Protein 8BBP (pdb70)

Sequence (690 aa):
RIISPEIMPDNKVTFRVYSKDDASSKVTITGEWQTGPPGGVEELVKKKNNDDTGMFSSSITVGPLKPELYAYNFTVDGVKALDANNVQVRRDGTNNYQNFFIIPPGPESDLYFHKKNNVPHGTVTKVWYKSSVIGFDDRRMYVYTPAGYEGDDTQRYPVFYLLHGAGGDEDAWTTNMGRTAQIMDNLIAQGKAKPPMIVVMTNGNANQAGAQNEEVPPVPVMTGKFEEHLLVVKDVVPFIEKKNFRALTGKDNRRAIAGLSMGGGHTQTITNDNPGMMFSYIGVFSMGIMEKERDAKIEALKKSGYKLYWIACGKKDDFVYQSALTLRNTLDKHNFKYVYRESTGGHTWANWRIYLSSEFAPMLFKLLARIISPEEIMMPDNKVTFRVYSKDASKVTITGEWQTGGVEELVKNDDTGMFSITVGPLKPELYAYNFTVVDGVKALDANNVQQVRRDGTNNYQQNFFIIPPGPESDLYFHKNNVPHGTVTKVWYKSSVIGFDRRMYVYTPAGYEGDTQRYYPVFYLLLHGAGGDEDAWTTNMGRTAQIMDNLIAQGKAKPPMIVVMTNGNANQAGAQNEVPPPVPTGKFEEHLVVKDVVPFIEKNFRALTGKDNRAIAGLSMGGGHTQTITNDNPGMFSYIGVFSMGIMMAGDAEKIEEKERDAKIEALKKSGYKLYWIACGKDDFFVYYQSALTLRNTTLDKHNNFKYVYRESTGGHTWANWRIYLSSEFAPMLFK

B-factor: mean 18.76, std 9.82, range [8.18, 65.02]

Structure (mmCIF, N/CA/C/O backbone):
data_8BBP
#
_entry.id   8BBP
#
_cell.length_a   65.320
_cell.length_b   132.510
_cell.length_c   98.830
_cell.angle_alpha   90.000
_cell.angle_beta   90.000
_cell.angle_gamma   90.000
#
_symmetry.space_group_name_H-M   'P 21 21 21'
#
loop_
_entity.id
_entity.type
_entity.pdbx_description
1 polymer 'Ferulic acid esterase'
2 polymer 'Ferulic acid esterase'
3 non-polymer 1,2-ETHANEDIOL
4 water water
#
loop_
_atom_site.group_PDB
_atom_site.id
_atom_site.type_symbol
_atom_site.label_atom_id
_atom_site.label_alt_id
_atom_site.label_comp_id
_atom_site.label_asym_id
_atom_site.label_entity_id
_atom_site.label_seq_id
_atom_site.pdbx_PDB_ins_code
_atom_site.Cartn_x
_atom_site.Cartn_y
_atom_site.Cartn_z
_atom_site.occupancy
_atom_site.B_iso_or_equiv
_atom_site.auth_seq_id
_atom_site.auth_comp_id
_atom_site.auth_asym_id
_atom_site.auth_atom_id
_atom_site.pdbx_PDB_model_num
ATOM 1 N N . ARG A 1 21 ? 35.35270 -3.10201 11.80145 1.000 39.50974 21 ARG A N 1
ATOM 2 C CA . ARG A 1 21 ? 36.64354 -2.52998 12.17002 1.000 38.96543 21 ARG A CA 1
ATOM 3 C C . ARG A 1 21 ? 36.60751 -1.00266 12.17015 1.000 34.48326 21 ARG A C 1
ATOM 4 O O . ARG A 1 21 ? 37.14762 -0.36738 13.07532 1.000 35.64140 21 ARG A O 1
ATOM 12 N N . ILE A 1 22 ? 35.97799 -0.40908 11.15771 1.000 28.78820 22 ILE A N 1
ATOM 13 C CA . ILE A 1 22 ? 35.84398 1.03970 11.05871 1.000 24.07845 22 ILE A CA 1
ATOM 14 C C . ILE A 1 22 ? 34.36986 1.38293 11.19606 1.000 20.92499 22 ILE A C 1
ATOM 15 O O . ILE A 1 22 ? 33.54522 0.92427 10.39540 1.000 21.57300 22 ILE A O 1
ATOM 30 N N . ILE A 1 23 ? 34.04032 2.20631 12.19110 1.000 18.13708 23 ILE A N 1
ATOM 31 C CA . ILE A 1 23 ? 32.68081 2.70737 12.37281 1.000 16.83976 23 ILE A CA 1
ATOM 32 C C . ILE A 1 23 ? 32.57736 4.06023 11.68729 1.000 14.82661 23 ILE A C 1
ATOM 33 O O . ILE A 1 23 ? 33.30060 5.00335 12.03167 1.000 15.40434 23 ILE A O 1
ATOM 49 N N . SER A 1 24 ? 31.67368 4.16271 10.73415 1.000 12.87969 24 SER A N 1
ATOM 50 C CA . SER A 1 24 ? 31.42427 5.43105 10.07384 1.000 11.48677 24 SER A CA 1
ATOM 51 C C . SER A 1 24 ? 30.03092 5.37268 9.47382 1.000 11.38369 24 SER A C 1
ATOM 52 O O . SER A 1 24 ? 29.72905 4.43840 8.72820 1.000 11.61099 24 SER A O 1
ATOM 60 N N . PRO A 1 25 ? 29.15121 6.32265 9.78831 1.000 10.85343 25 PRO A N 1
ATOM 61 C CA . PRO A 1 25 ? 29.30247 7.39476 10.76920 1.000 10.95637 25 PRO A CA 1
ATOM 62 C C . PRO A 1 25 ? 29.14279 6.85481 12.16824 1.000 11.43276 25 PRO A C 1
ATOM 63 O O . PRO A 1 25 ? 28.44284 5.85890 12.37426 1.000 14.02629 25 PRO A O 1
ATOM 74 N N . GLU A 1 26 ? 29.74914 7.52180 13.12926 1.000 11.09954 26 GLU A N 1
ATOM 75 C CA . GLU A 1 26 ? 29.57041 7.21076 14.53720 1.000 11.94407 26 GLU A CA 1
ATOM 76 C C . GLU A 1 26 ? 28.86679 8.39841 15.17456 1.000 12.18405 26 GLU A C 1
ATOM 77 O O . GLU A 1 26 ? 29.44724 9.48451 15.28618 1.000 12.15199 26 GLU A O 1
ATOM 89 N N . ILE A 1 27 ? 27.61542 8.19929 15.55887 1.000 11.81451 27 ILE A N 1
ATOM 90 C CA . ILE A 1 27 ? 26.81262 9.25923 16.15228 1.000 12.03523 27 ILE A CA 1
ATOM 91 C C . ILE A 1 27 ? 27.02649 9.23033 17.65420 1.000 12.08555 27 ILE A C 1
ATOM 92 O O . ILE A 1 27 ? 26.83972 8.19437 18.29596 1.000 13.96960 27 ILE A O 1
ATOM 108 N N . MET A 1 28 ? 27.41864 10.35883 18.21095 1.000 12.19567 28 MET A N 1
ATOM 109 C CA . MET A 1 28 ? 27.80065 10.46427 19.60619 1.000 12.94385 28 MET A CA 1
ATOM 110 C C . MET A 1 28 ? 26.62890 10.93165 20.45474 1.000 13.74953 28 MET A C 1
ATOM 111 O O . MET A 1 28 ? 25.61217 11.40582 19.94087 1.000 13.45165 28 MET A O 1
ATOM 125 N N . PRO A 1 29 ? 26.74248 10.82388 21.78058 1.000 15.45418 29 PRO A N 1
ATOM 126 C CA . PRO A 1 29 ? 25.59945 11.15723 22.64490 1.000 16.19532 29 PRO A CA 1
ATOM 127 C C . PRO A 1 29 ? 25.18064 12.61619 22.60333 1.000 15.19085 29 PRO A C 1
ATOM 128 O O . PRO A 1 29 ? 24.05619 12.92566 23.01898 1.000 16.15581 29 PRO A O 1
ATOM 139 N N . ASP A 1 30 ? 26.04286 13.52379 22.15325 1.000 14.15551 30 ASP A N 1
ATOM 140 C CA . ASP A 1 30 ? 25.67518 14.92458 21.99083 1.000 13.34189 30 ASP A CA 1
ATOM 141 C C . ASP A 1 30 ? 25.29885 15.26894 20.55863 1.000 13.19859 30 ASP A C 1
ATOM 142 O O . ASP A 1 30 ? 25.19423 16.44652 20.21411 1.000 14.04255 30 ASP A O 1
ATOM 151 N N . ASN A 1 31 ? 25.10771 14.26910 19.71126 1.000 12.54932 31 ASN A N 1
ATOM 152 C CA . ASN A 1 31 ? 24.72757 14.44858 18.31731 1.000 13.02476 31 ASN A CA 1
ATOM 153 C C . ASN A 1 31 ? 25.84103 15.03791 17.47113 1.000 11.43963 31 ASN A C 1
ATOM 154 O O . ASN A 1 31 ? 25.59095 15.48728 16.35097 1.000 12.35494 31 ASN A O 1
ATOM 165 N N . LYS A 1 32 ? 27.07880 15.01064 17.96362 1.000 11.46965 32 LYS A N 1
ATOM 166 C CA . LYS A 1 32 ? 28.21009 15.07170 17.05734 1.000 11.28747 32 LYS A CA 1
ATOM 167 C C . LYS A 1 32 ? 28.29881 13.75819 16.29359 1.000 11.05413 32 LYS A C 1
ATOM 168 O O . LYS A 1 32 ? 27.76956 12.72833 16.72061 1.000 12.30680 32 LYS A O 1
ATOM 187 N N . VAL A 1 33 ? 28.94991 13.80694 15.14147 1.000 10.85431 33 VAL A N 1
ATOM 188 C CA . VAL A 1 33 ? 29.08265 12.64013 14.28040 1.000 10.46232 33 VAL A CA 1
ATOM 189 C C . VAL A 1 33 ? 30.50618 12.56456 13.77164 1.000 10.94691 33 VAL A C 1
ATOM 190 O O . VAL A 1 33 ? 31.04651 13.56331 13.29084 1.000 11.49209 33 VAL A O 1
ATOM 203 N N . THR A 1 34 ? 31.10974 11.38644 13.86339 1.000 11.07264 34 THR A N 1
ATOM 204 C CA . THR A 1 34 ? 32.45248 11.14460 13.36256 1.000 11.07759 34 THR A CA 1
ATOM 205 C C . THR A 1 34 ? 32.39660 10.27382 12.12109 1.000 10.76467 34 THR A C 1
ATOM 206 O O . THR A 1 34 ? 31.65979 9.28204 12.06914 1.000 11.50128 34 THR A O 1
ATOM 217 N N . PHE A 1 35 ? 33.16635 10.67266 11.11803 1.000 10.67741 35 PHE A N 1
ATOM 218 C CA . PHE A 1 35 ? 33.30921 9.94571 9.87510 1.000 10.67085 35 PHE A CA 1
ATOM 219 C C . PHE A 1 35 ? 34.76044 9.53794 9.72366 1.000 11.64416 35 PHE A C 1
ATOM 220 O O . PHE A 1 35 ? 35.65639 10.26467 10.14205 1.000 12.33887 35 PHE A O 1
ATOM 237 N N . ARG A 1 36 ? 34.98918 8.38631 9.09989 1.000 11.71272 36 ARG A N 1
ATOM 238 C CA . ARG A 1 36 ? 36.32823 7.82096 8.99344 1.000 12.63646 36 ARG A CA 1
ATOM 239 C C . ARG A 1 36 ? 36.50999 7.19213 7.62581 1.000 12.59433 36 ARG A C 1
ATOM 240 O O . ARG A 1 36 ? 35.59898 6.53477 7.12553 1.000 13.61738 36 ARG A O 1
ATOM 261 N N . VAL A 1 37 ? 37.69833 7.37960 7.04841 1.000 12.95739 37 VAL A N 1
ATOM 262 C CA . VAL A 1 37 ? 38.09301 6.79602 5.76821 1.000 13.23481 37 VAL A CA 1
ATOM 263 C C . VAL A 1 37 ? 39.53939 6.35787 5.91258 1.000 13.48038 37 VAL A C 1
ATOM 264 O O . VAL A 1 37 ? 40.38206 7.16627 6.30504 1.000 14.21662 37 VAL A O 1
ATOM 277 N N . TYR A 1 38 ? 39.84532 5.11324 5.55696 1.000 13.70134 38 TYR A N 1
ATOM 278 C CA . TYR A 1 38 ? 41.21576 4.61863 5.61793 1.000 14.82153 38 TYR A CA 1
ATOM 279 C C . TYR A 1 38 ? 41.88001 4.67093 4.24902 1.000 13.84274 38 TYR A C 1
ATOM 280 O O . TYR A 1 38 ? 41.35358 4.12908 3.27474 1.000 14.94624 38 TYR A O 1
ATOM 298 N N . SER A 1 39 ? 43.05787 5.29345 4.18849 1.000 13.62055 39 SER A N 1
ATOM 299 C CA . SER A 1 39 ? 43.93990 5.12893 3.04314 1.000 13.81853 39 SER A CA 1
ATOM 300 C C . SER A 1 39 ? 45.29058 5.76261 3.30925 1.000 15.02838 39 SER A C 1
ATOM 301 O O . SER A 1 39 ? 45.38467 6.97109 3.53711 1.000 17.10747 39 SER A O 1
ATOM 309 N N . LYS A 1 40 ? 46.34560 4.96578 3.23114 1.000 14.86985 40 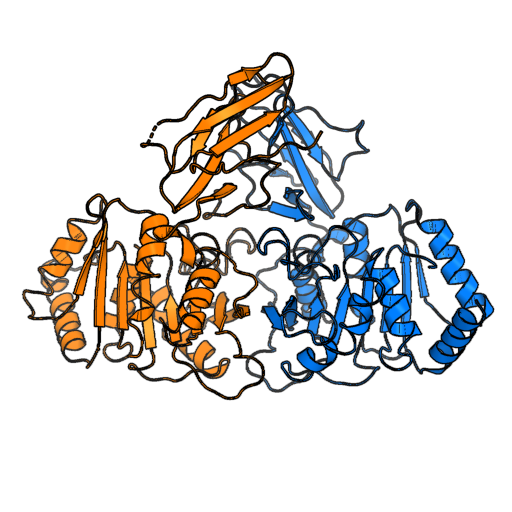LYS A N 1
ATOM 310 C CA . LYS A 1 40 ? 47.68315 5.52720 3.29644 1.000 15.67467 40 LYS A CA 1
ATOM 311 C C . LYS A 1 40 ? 48.09352 6.20729 2.00086 1.000 15.32075 40 LYS A C 1
ATOM 312 O O . LYS A 1 40 ? 49.04082 6.98947 2.01100 1.000 17.89214 40 LYS A O 1
ATOM 331 N N A ASP A 1 41 ? 47.37508 5.96004 0.90375 0.344 14.49812 41 ASP A N 1
ATOM 332 N N B ASP A 1 41 ? 47.41440 5.92241 0.89855 0.656 14.37664 41 ASP A N 1
ATOM 333 C CA A ASP A 1 41 ? 47.74080 6.42308 -0.43120 0.344 13.61800 41 ASP A CA 1
ATOM 334 C CA B ASP A 1 41 ? 47.79812 6.48539 -0.38854 0.656 13.85506 41 ASP A CA 1
ATOM 335 C C A ASP A 1 41 ? 46.97353 7.65440 -0.88809 0.344 13.49169 41 ASP A C 1
ATOM 336 C C B ASP A 1 41 ? 47.24571 7.88960 -0.58822 0.656 14.26983 41 ASP A C 1
ATOM 337 O O A ASP A 1 41 ? 47.18817 8.11919 -2.01449 0.344 13.24808 41 ASP A O 1
ATOM 338 O O B ASP A 1 41 ? 47.92995 8.75018 -1.15254 0.656 14.43692 41 ASP A O 1
ATOM 355 N N . ALA A 1 42 ? 46.03502 8.14781 -0.09991 1.000 12.79723 42 ALA A N 1
ATOM 356 C CA . ALA A 1 42 ? 45.31174 9.34812 -0.47319 1.000 12.96338 42 ALA A CA 1
ATOM 357 C C . ALA A 1 42 ? 45.92575 10.58839 0.15241 1.000 12.99804 42 ALA A C 1
ATOM 358 O O . ALA A 1 42 ? 46.45075 10.55316 1.26465 1.000 13.88972 42 ALA A O 1
ATOM 365 N N A SER A 1 43 ? 45.86884 11.69539 -0.59206 0.555 13.85666 43 SER A N 1
ATOM 366 N N B SER A 1 43 ? 45.79697 11.70444 -0.54542 0.445 13.83621 43 SER A N 1
ATOM 367 C CA A SER A 1 43 ? 46.34169 12.98903 -0.10514 0.555 14.34425 43 SER A CA 1
ATOM 368 C CA B SER A 1 43 ? 46.36271 12.94867 -0.05629 0.445 14.27142 43 SER A CA 1
ATOM 369 C C A SER A 1 43 ? 45.25856 13.75335 0.64010 0.555 14.22634 43 SER A C 1
ATOM 370 C C B SER A 1 43 ? 45.32581 13.91605 0.50179 0.445 13.97409 43 SER A C 1
ATOM 371 O O A SER A 1 43 ? 45.48986 14.25322 1.74503 0.555 15.46340 43 SER A O 1
ATOM 372 O O B SER A 1 43 ? 45.66980 14.73961 1.35372 0.445 14.17446 43 SER A O 1
ATOM 387 N N . LYS A 1 44 ? 44.07415 13.85074 0.05174 1.000 13.84128 44 LYS A N 1
ATOM 388 C CA . LYS A 1 44 ? 43.03797 14.72747 0.56531 1.000 14.19328 44 LYS A CA 1
ATOM 389 C C . LYS A 1 44 ? 41.71203 14.00628 0.48862 1.000 13.91495 44 LYS A C 1
ATOM 390 O O . LYS A 1 44 ? 41.31339 13.53802 -0.58026 1.000 15.21333 44 LYS A O 1
ATOM 409 N N . VAL A 1 45 ? 41.03469 13.93122 1.61943 1.000 12.06851 45 VAL A N 1
ATOM 410 C CA . VAL A 1 45 ? 39.69363 13.38402 1.68293 1.000 11.59195 45 VAL A CA 1
ATOM 411 C C . VAL A 1 45 ? 38.81436 14.45240 2.29839 1.000 11.06986 45 VAL A C 1
ATOM 412 O O . VAL A 1 45 ? 39.10258 14.94752 3.39592 1.000 12.06379 45 VAL A O 1
ATOM 425 N N . THR A 1 46 ? 37.76298 14.82391 1.58737 1.000 11.32830 46 THR A N 1
ATOM 426 C CA . THR A 1 46 ? 36.78082 15.75033 2.11526 1.000 11.07768 46 THR A CA 1
ATOM 427 C C . THR A 1 46 ? 35.44588 15.03926 2.24719 1.000 10.60044 46 THR A C 1
ATOM 428 O O . THR A 1 46 ? 35.25198 13.92604 1.75542 1.000 11.29398 46 THR A O 1
ATOM 439 N N . ILE A 1 47 ? 34.53170 15.71165 2.93126 1.000 10.79495 47 ILE A N 1
ATOM 440 C CA . ILE A 1 47 ? 33.15908 15.26165 3.07961 1.000 10.58083 47 ILE A CA 1
ATOM 441 C C . ILE A 1 47 ? 32.23200 16.39483 2.67410 1.000 10.49753 47 ILE A C 1
ATOM 442 O O . ILE A 1 47 ? 32.45383 17.56113 3.02863 1.000 11.09220 47 ILE A O 1
ATOM 458 N N . THR A 1 48 ? 31.19710 16.03792 1.91830 1.000 10.29100 48 THR A N 1
ATOM 459 C CA . THR A 1 48 ? 30.12325 16.93014 1.51017 1.000 10.51065 48 THR A CA 1
ATOM 460 C C . THR A 1 48 ? 28.85720 16.37505 2.12621 1.000 10.20285 48 THR A C 1
ATOM 461 O O . THR A 1 48 ? 28.54740 15.20268 1.92371 1.000 11.35369 48 THR A O 1
ATOM 472 N N . GLY A 1 49 ? 28.16538 17.18371 2.91507 1.000 10.48329 49 GLY A N 1
ATOM 473 C CA . GLY A 1 49 ? 27.00135 16.69375 3.61710 1.000 10.99966 49 GLY A CA 1
ATOM 474 C C . GLY A 1 49 ? 25.99250 17.78674 3.87386 1.000 10.48830 49 GLY A C 1
ATOM 475 O O . GLY A 1 49 ? 26.31181 18.97616 3.87142 1.000 11.26662 49 GLY A O 1
ATOM 479 N N . GLU A 1 50 ? 24.76962 17.35722 4.15169 1.000 10.32633 50 GLU A N 1
ATOM 480 C CA . GLU A 1 50 ? 23.64032 18.26926 4.18774 1.000 10.73405 50 GLU A CA 1
ATOM 481 C C . GLU A 1 50 ? 23.60374 19.15034 5.42531 1.000 11.58417 50 GLU A C 1
ATOM 482 O O . GLU A 1 50 ? 22.75782 20.03959 5.48729 1.000 13.58920 50 GLU A O 1
ATOM 494 N N . TRP A 1 51 ? 24.47483 18.93200 6.40424 1.000 10.71435 51 TRP A N 1
ATOM 495 C CA . TRP A 1 51 ? 24.59832 19.83270 7.54365 1.000 11.52860 51 TRP A CA 1
ATOM 496 C C . TRP A 1 51 ? 25.47897 21.03809 7.22967 1.000 11.91421 51 TRP A C 1
ATOM 497 O O . TRP A 1 51 ? 25.56205 21.95146 8.05264 1.000 13.16653 51 TRP A O 1
ATOM 518 N N . GLN A 1 52 ? 26.12869 21.05480 6.07363 1.000 11.62960 52 GLN A N 1
ATOM 519 C CA . GLN A 1 52 ? 27.12509 22.06271 5.77385 1.000 11.82662 52 GLN A CA 1
ATOM 520 C C . GLN A 1 52 ? 26.45906 23.34702 5.30687 1.000 12.79507 52 GLN A C 1
ATOM 521 O O . GLN A 1 52 ? 25.26839 23.39440 4.97939 1.000 13.64651 52 GLN A O 1
ATOM 535 N N . THR A 1 53 ? 27.25362 24.41029 5.28399 1.000 13.21011 53 THR A N 1
ATOM 536 C CA . THR A 1 53 ? 26.71275 25.73356 4.98991 1.000 14.36505 53 THR A CA 1
ATOM 537 C C . THR A 1 53 ? 26.38822 25.91667 3.51459 1.000 14.67489 53 THR A C 1
ATOM 538 O O . THR A 1 53 ? 25.57277 26.77745 3.17371 1.000 16.11859 53 THR A O 1
ATOM 549 N N . GLY A 1 54 ? 27.03298 25.15716 2.63758 1.000 14.52926 54 GLY A N 1
ATOM 550 C CA . GLY A 1 54 ? 27.00172 25.39584 1.21252 1.000 16.36680 54 GLY A CA 1
ATOM 551 C C . GLY A 1 54 ? 28.25094 24.79974 0.59731 1.000 18.18322 54 GLY A C 1
ATOM 552 O O . GLY A 1 54 ? 29.04653 24.16956 1.29116 1.000 16.51146 54 GLY A O 1
ATOM 556 N N A PRO A 1 55 ? 28.43126 24.94680 -0.71709 0.548 20.83501 55 PRO A N 1
ATOM 557 N N B PRO A 1 55 ? 28.46964 25.01275 -0.70394 0.452 20.61955 55 PRO A N 1
ATOM 558 C CA A PRO A 1 55 ? 29.65221 24.40966 -1.34655 0.548 21.57283 55 PRO A CA 1
ATOM 559 C CA B PRO A 1 55 ? 29.65313 24.40807 -1.34077 0.452 21.32364 55 PRO A CA 1
ATOM 560 C C A PRO A 1 55 ? 30.94807 24.87400 -0.69563 0.548 20.98211 55 PRO A C 1
ATOM 561 C C B PRO A 1 55 ? 30.97180 24.89532 -0.76315 0.452 20.85543 55 PRO A C 1
ATOM 562 O O A PRO A 1 55 ? 31.87009 24.06490 -0.51869 0.548 21.79820 55 PRO A O 1
ATOM 563 O O B PRO A 1 55 ? 31.94265 24.12707 -0.72349 0.452 21.70325 55 PRO A O 1
ATOM 584 N N . GLY A 1 56 ? 31.04235 26.14525 -0.30735 1.000 19.27642 56 GLY A N 1
ATOM 585 C CA . GLY A 1 56 ? 32.24388 26.60780 0.35915 1.000 17.36278 56 GLY A CA 1
ATOM 586 C C . GLY A 1 56 ? 32.48640 25.96860 1.70639 1.000 16.05526 56 GLY A C 1
ATOM 587 O O . GLY A 1 56 ? 33.59520 26.08467 2.24425 1.000 16.95850 56 GLY A O 1
ATOM 591 N N . GLY A 1 57 ? 31.47601 25.30886 2.26068 1.000 14.79516 57 GLY A N 1
ATOM 592 C CA . GLY A 1 57 ? 31.57192 24.69475 3.56592 1.000 14.41511 57 GLY A CA 1
ATOM 593 C C . GLY A 1 57 ? 31.85127 23.20854 3.53020 1.000 13.96609 57 GLY A C 1
ATOM 594 O O . GLY A 1 57 ? 31.61689 22.52195 4.52048 1.000 13.97649 57 GLY A O 1
ATOM 598 N N . VAL A 1 58 ? 32.34964 22.69851 2.39977 1.000 14.04757 58 VAL A N 1
ATOM 599 C CA . VAL A 1 58 ? 32.89613 21.34525 2.36518 1.000 13.50853 58 VAL A CA 1
ATOM 600 C C . VAL A 1 58 ? 33.99296 21.23879 3.41805 1.000 14.03191 58 VAL A C 1
ATOM 601 O O . VAL A 1 58 ? 34.71095 22.20322 3.69432 1.000 16.86694 58 VAL A O 1
ATOM 614 N N . GLU A 1 59 ? 34.10141 20.08302 4.05336 1.000 12.60467 59 GLU A N 1
ATOM 615 C CA . GLU A 1 59 ? 34.98506 19.90400 5.19546 1.000 12.71321 59 GLU A CA 1
ATOM 616 C C . GLU A 1 59 ? 36.04247 18.86291 4.89774 1.000 13.06005 59 GLU A C 1
ATOM 617 O O . GLU A 1 59 ? 35.77095 17.85587 4.25026 1.000 13.67685 59 GLU A O 1
ATOM 629 N N . GLU A 1 60 ? 37.25024 19.10704 5.36823 1.000 13.84727 60 GLU A N 1
ATOM 630 C CA . GLU A 1 60 ? 38.36448 18.22235 5.08910 1.000 13.85147 60 GLU A CA 1
ATOM 631 C C . GLU A 1 60 ? 38.62262 17.30724 6.27576 1.000 13.55113 60 GLU A C 1
ATOM 632 O O . GLU A 1 60 ? 38.71322 17.76490 7.41620 1.000 15.23087 60 GLU A O 1
ATOM 644 N N . LEU A 1 61 ? 38.74024 16.01367 6.00766 1.000 13.01002 61 LEU A N 1
ATOM 645 C CA . LEU A 1 61 ? 39.11617 15.08067 7.05275 1.000 12.80850 61 LEU A CA 1
ATOM 646 C C . LEU A 1 61 ? 40.60630 15.19548 7.33739 1.000 14.29897 61 LEU A C 1
ATOM 647 O O . LEU A 1 61 ? 41.40853 15.54938 6.46778 1.000 14.91982 61 LEU A O 1
ATOM 663 N N . VAL A 1 62 ? 40.96982 14.89751 8.57438 1.000 15.55830 62 VAL A N 1
ATOM 664 C CA . VAL A 1 62 ? 42.34035 15.01712 9.04024 1.000 18.18787 62 VAL A CA 1
ATOM 665 C C . VAL A 1 62 ? 42.96496 13.63615 9.00887 1.000 17.65163 62 VAL A C 1
ATOM 666 O O . VAL A 1 62 ? 42.41389 12.68159 9.56454 1.000 17.73310 62 VAL A O 1
ATOM 679 N N . LYS A 1 63 ? 44.12284 13.53482 8.37072 1.000 19.51278 63 LYS A N 1
ATOM 680 C CA A LYS A 1 63 ? 44.83567 12.27405 8.24474 0.503 20.21692 63 LYS A CA 1
ATOM 681 C CA B LYS A 1 63 ? 44.83332 12.27490 8.24506 0.032 20.78315 63 LYS A CA 1
ATOM 682 C CA C LYS A 1 63 ? 44.83740 12.26693 8.24621 0.465 20.41596 63 LYS A CA 1
ATOM 683 C C . LYS A 1 63 ? 45.77062 12.10895 9.43257 1.000 21.57244 63 LYS A C 1
ATOM 684 O O . LYS A 1 63 ? 46.51218 13.03442 9.77129 1.000 23.97566 63 LYS A O 1
ATOM 735 N N A ASN A 1 64 ? 45.72094 10.95221 10.08238 0.458 22.14751 64 ASN A N 1
ATOM 736 N N B ASN A 1 64 ? 45.77418 10.91656 10.02338 0.542 22.33946 64 ASN A N 1
ATOM 737 C CA A ASN A 1 64 ? 46.66624 10.67162 11.15608 0.458 24.00477 64 ASN A CA 1
ATOM 738 C CA B ASN A 1 64 ? 46.73865 10.57092 11.05947 0.542 24.30504 64 ASN A CA 1
ATOM 739 C C A ASN A 1 64 ? 47.91687 10.03002 10.54712 0.458 25.50707 64 ASN A C 1
ATOM 740 C C B ASN A 1 64 ? 47.78150 9.59022 10.52585 0.542 25.09020 64 ASN A C 1
ATOM 741 O O A ASN A 1 64 ? 48.13224 10.11517 9.33578 0.458 25.14937 64 ASN A O 1
ATOM 742 O O B ASN A 1 64 ? 47.63741 8.99915 9.44982 0.542 23.97015 64 ASN A O 1
ATOM 763 N N A ASP A 1 65 ? 48.76109 9.39783 11.37469 0.458 27.19384 65 ASP A N 1
ATOM 764 N N B ASP A 1 65 ? 48.84513 9.41431 11.31657 0.542 27.23137 65 ASP A N 1
ATOM 765 C CA A ASP A 1 65 ? 49.92806 8.67998 10.85970 0.458 29.12682 65 ASP A CA 1
ATOM 766 C CA B ASP A 1 65 ? 50.01181 8.65254 10.87214 0.542 29.51283 65 ASP A CA 1
ATOM 767 C C A ASP A 1 65 ? 49.57135 7.28123 10.37342 0.458 30.93371 65 ASP A C 1
ATOM 768 C C B ASP A 1 65 ? 49.71240 7.18557 10.57836 0.542 30.94091 65 ASP A C 1
ATOM 769 O O A ASP A 1 65 ? 50.21785 6.76037 9.45567 0.458 32.09012 65 ASP A O 1
ATOM 770 O O B ASP A 1 65 ? 50.58471 6.49932 10.03025 0.542 31.58798 65 ASP A O 1
ATOM 787 N N . THR A 1 66 ? 48.53612 6.67613 10.94682 1.000 31.25470 66 THR A N 1
ATOM 788 C CA . THR A 1 66 ? 48.16815 5.30587 10.61821 1.000 32.31183 66 THR A CA 1
ATOM 789 C C . THR A 1 66 ? 47.47416 5.18301 9.26345 1.000 29.82178 66 THR A C 1
ATOM 790 O O . THR A 1 66 ? 47.21863 4.05774 8.82221 1.000 31.42709 66 THR A O 1
ATOM 801 N N . GLY A 1 67 ? 47.15813 6.29515 8.59622 1.000 26.35454 67 GLY A N 1
ATOM 802 C CA . GLY A 1 67 ? 46.40067 6.25946 7.36169 1.000 24.04880 67 GLY A CA 1
ATOM 803 C C . GLY A 1 67 ? 44.92119 6.50539 7.52931 1.000 21.85300 67 GLY A C 1
ATOM 804 O O . GLY A 1 67 ? 44.18053 6.45261 6.53941 1.000 21.81757 67 GLY A O 1
ATOM 808 N N . MET A 1 68 ? 44.46437 6.77339 8.74099 1.000 19.99342 68 MET A N 1
ATOM 809 C CA . MET A 1 68 ? 43.04957 7.01171 8.97391 1.000 19.47781 68 MET A CA 1
ATOM 810 C C . MET A 1 68 ? 42.74598 8.49751 8.84488 1.000 17.81663 68 MET A C 1
ATOM 811 O O . MET A 1 68 ? 43.32963 9.33008 9.55076 1.000 19.14688 68 MET A O 1
ATOM 825 N N . PHE A 1 69 ? 41.82798 8.82057 7.95008 1.000 14.84662 69 PHE A N 1
ATOM 826 C CA . PHE A 1 69 ? 41.25886 10.15077 7.86933 1.000 14.20853 69 PHE A CA 1
ATOM 827 C C . PHE A 1 69 ? 40.01094 10.17409 8.73850 1.000 13.44156 69 PHE A C 1
ATOM 828 O O . PHE A 1 69 ? 39.22328 9.22413 8.73355 1.000 14.24088 69 PHE A O 1
ATOM 845 N N A SER A 1 70 ? 39.82403 11.25866 9.47985 0.624 13.00117 70 SER A N 1
ATOM 846 N N B SER A 1 70 ? 39.83105 11.26444 9.48344 0.196 13.40123 70 SER A N 1
ATOM 847 N N C SER A 1 70 ? 39.81460 11.27309 9.46289 0.179 13.31843 70 SER A N 1
ATOM 848 C CA A SER A 1 70 ? 38.61952 11.37077 10.28528 0.624 12.74244 70 SER A CA 1
ATOM 849 C CA B SER A 1 70 ? 38.69108 11.38913 10.38110 0.196 13.42182 70 SER A CA 1
ATOM 850 C CA C SER A 1 70 ? 38.67179 11.37555 10.35788 0.179 13.20670 70 SER A CA 1
ATOM 851 C C A SER A 1 70 ? 38.21630 12.82666 10.44621 0.624 12.71112 70 SER A C 1
ATOM 852 C C B SER A 1 70 ? 38.22089 12.83569 10.43172 0.196 13.12330 70 SER A C 1
ATOM 853 C C C SER A 1 70 ? 38.23170 12.82665 10.48471 0.179 13.04164 70 SER A C 1
ATOM 854 O O A SER A 1 70 ? 39.02820 13.74775 10.32929 0.624 13.74520 70 SER A O 1
ATOM 855 O O B SER A 1 70 ? 38.99387 13.76692 10.19062 0.196 13.59887 70 SER A O 1
ATOM 856 O O C SER A 1 70 ? 39.03694 13.75240 10.35341 0.179 13.41887 70 SER A O 1
ATOM 878 N N . ILE A 1 71 ? 36.94225 13.01260 10.75629 1.000 12.64559 71 ILE A N 1
ATOM 879 C CA . ILE A 1 71 ? 36.40932 14.31840 11.10616 1.000 12.63695 71 ILE A CA 1
ATOM 880 C C . ILE A 1 71 ? 35.22809 14.08994 12.02759 1.000 12.15650 71 ILE A C 1
ATOM 881 O O . ILE A 1 71 ? 34.47863 13.12522 11.86324 1.000 12.65535 71 ILE A O 1
ATOM 897 N N . THR A 1 72 ? 35.06835 14.98200 12.99408 1.000 12.15947 72 THR A N 1
ATOM 898 C CA . THR A 1 72 ? 33.88831 15.02276 13.84262 1.000 12.23630 72 THR A CA 1
ATOM 899 C C . THR A 1 72 ? 33.19957 16.35430 13.61539 1.000 12.80843 72 THR A C 1
ATOM 900 O O . THR A 1 72 ? 33.84303 17.40335 13.67647 1.000 14.51457 72 THR A O 1
ATOM 911 N N . VAL A 1 73 ? 31.90222 16.31125 13.33375 1.000 11.94241 73 VAL A N 1
ATOM 912 C CA . VAL A 1 73 ? 31.11455 17.50263 13.06537 1.000 12.66781 73 VAL A CA 1
ATOM 913 C C . VAL A 1 73 ? 29.98447 17.58246 14.07884 1.000 12.14441 73 VAL A C 1
ATOM 914 O O . VAL A 1 73 ? 29.64567 16.60663 14.74991 1.000 12.45038 73 VAL A O 1
ATOM 927 N N . GLY A 1 74 ? 29.39705 18.77209 14.18572 1.000 12.72540 74 GLY A N 1
ATOM 928 C CA . GLY A 1 74 ? 28.22233 18.95906 15.00164 1.000 12.95975 74 GLY A CA 1
ATOM 929 C C . GLY A 1 74 ? 28.51460 19.61442 16.33382 1.000 13.50527 74 GLY A C 1
ATOM 930 O O . GLY A 1 74 ? 29.58540 20.19090 16.53760 1.000 15.06779 74 GLY A O 1
ATOM 934 N N . PRO A 1 75 ? 27.56599 19.53902 17.28614 1.000 13.50711 75 PRO A N 1
ATOM 935 C CA . PRO A 1 75 ? 26.32479 18.76500 17.22880 1.000 13.28594 75 PRO A CA 1
ATOM 936 C C . PRO A 1 75 ? 25.41764 19.14111 16.07801 1.000 13.57191 75 PRO A C 1
ATOM 937 O O . PRO A 1 75 ? 25.29793 20.30493 15.70772 1.000 14.50664 75 PRO A O 1
ATOM 948 N N . LEU A 1 76 ? 24.76663 18.12965 15.52304 1.000 12.49682 76 LEU A N 1
ATOM 949 C CA . LEU A 1 76 ? 23.78383 18.30436 14.46692 1.000 12.69098 76 LEU A CA 1
ATOM 950 C C . LEU A 1 76 ? 22.37544 18.25081 15.03828 1.000 13.18314 76 LEU A C 1
ATOM 951 O O . LEU A 1 76 ? 22.08436 17.44513 15.92453 1.000 14.26983 76 LEU A O 1
ATOM 967 N N . LYS A 1 77 ? 21.49671 19.08822 14.49645 1.000 13.53794 77 LYS A N 1
ATOM 968 C CA . LYS A 1 77 ? 20.09473 19.02910 14.86354 1.000 14.67883 77 LYS A CA 1
ATOM 969 C C . LYS A 1 77 ? 19.46858 17.72744 14.35366 1.000 12.86635 77 LYS A C 1
ATOM 970 O O . LYS A 1 77 ? 19.90572 17.16689 13.34502 1.000 12.68581 77 LYS A O 1
ATOM 989 N N . PRO A 1 78 ? 18.41928 17.23621 15.01113 1.000 12.50459 78 PRO A N 1
ATOM 990 C CA . PRO A 1 78 ? 17.75133 16.02867 14.50138 1.000 12.35124 78 PRO A CA 1
ATOM 991 C C . PRO A 1 78 ? 17.24557 16.24352 13.08439 1.000 11.58967 78 PRO A C 1
ATOM 992 O O . PRO A 1 78 ? 16.56644 17.22816 12.78458 1.000 12.48861 78 PRO A O 1
ATOM 1003 N N . GLU A 1 79 ? 17.58668 15.30472 12.20982 1.000 10.76274 79 GLU A N 1
ATOM 1004 C CA . GLU A 1 79 ? 17.25132 15.31838 10.79625 1.000 10.30344 79 GLU A CA 1
ATOM 1005 C C . GLU A 1 79 ? 17.88853 14.08452 10.17633 1.000 9.57881 79 GLU A C 1
ATOM 1006 O O . GLU A 1 79 ? 18.73692 13.42532 10.78760 1.000 10.24306 79 GLU A O 1
ATOM 1018 N N . LEU A 1 80 ? 17.48500 13.81451 8.94134 1.000 9.77145 80 LEU A N 1
ATOM 1019 C CA . LEU A 1 80 ? 18.19069 12.90484 8.05775 1.000 9.69059 80 LEU A CA 1
ATOM 1020 C C . LEU A 1 80 ? 19.17472 13.72958 7.24436 1.000 9.67595 80 LEU A C 1
ATOM 1021 O O . LEU A 1 80 ? 18.79079 14.74534 6.65836 1.000 11.05586 80 LEU A O 1
ATOM 1037 N N . TYR A 1 81 ? 20.43720 13.30621 7.23885 1.000 9.69563 81 TYR A N 1
ATOM 1038 C CA . TYR A 1 81 ? 21.49138 13.98538 6.49654 1.000 9.85585 81 TYR A CA 1
ATOM 1039 C C . TYR A 1 81 ? 22.14653 13.03188 5.51340 1.000 9.46990 81 TYR A C 1
ATOM 1040 O O . TYR A 1 81 ? 22.58528 11.94243 5.89466 1.000 10.20652 81 TYR A O 1
ATOM 1058 N N . ALA A 1 82 ? 22.24493 13.46063 4.26715 1.000 9.45057 82 ALA A N 1
ATOM 1059 C CA . ALA A 1 82 ? 22.98464 12.73609 3.25114 1.000 9.46302 82 ALA A CA 1
ATOM 1060 C C . ALA A 1 82 ? 24.39094 13.29741 3.11631 1.000 9.33702 82 ALA A C 1
ATOM 1061 O O . ALA A 1 82 ? 24.64263 14.47979 3.38495 1.000 10.16695 82 ALA A O 1
ATOM 1068 N N . TYR A 1 83 ? 25.30338 12.44691 2.66566 1.000 9.27755 83 TYR A N 1
ATOM 1069 C CA . TYR A 1 83 ? 26.68876 12.85669 2.50650 1.000 9.45947 83 TYR A CA 1
ATOM 1070 C C . TYR A 1 83 ? 27.40822 11.91532 1.55794 1.000 9.46014 83 TYR A C 1
ATOM 1071 O O . TYR A 1 83 ? 26.94873 10.81009 1.25051 1.000 9.86686 83 TYR A O 1
ATOM 1089 N N . ASN A 1 84 ? 28.59254 12.35345 1.14823 1.000 9.39760 84 ASN A N 1
ATOM 1090 C CA . ASN A 1 84 ? 29.56773 11.49960 0.49761 1.000 10.11306 84 ASN A CA 1
ATOM 1091 C C . ASN A 1 84 ? 30.94078 12.08703 0.76830 1.000 9.83985 84 ASN A C 1
ATOM 1092 O O . ASN A 1 84 ? 31.06641 13.20482 1.25123 1.000 10.64927 84 ASN A O 1
ATOM 1103 N N . PHE A 1 85 ? 31.96673 11.32475 0.42333 1.000 10.09448 85 PHE A N 1
ATOM 1104 C CA . PHE A 1 85 ? 33.33797 11.79573 0.47922 1.000 10.40805 85 PHE A CA 1
ATOM 1105 C C . PHE A 1 85 ? 33.80435 12.18740 -0.91378 1.000 10.47028 85 PHE A C 1
ATOM 1106 O O . PHE A 1 85 ? 33.18743 11.85675 -1.92976 1.000 10.62409 85 PHE A O 1
ATOM 1123 N N . THR A 1 86 ? 34.94105 12.87591 -0.94966 1.000 10.81145 86 THR A N 1
ATOM 1124 C CA . THR A 1 86 ? 35.69676 13.09386 -2.17525 1.000 11.09347 86 THR A CA 1
ATOM 1125 C C . THR A 1 86 ? 37.13782 12.74391 -1.85263 1.000 11.27170 86 THR A C 1
ATOM 1126 O O . THR A 1 86 ? 37.72359 13.31238 -0.92320 1.000 12.21696 86 THR A O 1
ATOM 1137 N N . VAL A 1 87 ? 37.69420 11.79252 -2.58960 1.000 10.83417 87 VAL A N 1
ATOM 1138 C CA . VAL A 1 87 ? 39.04139 11.29484 -2.35507 1.000 11.33970 87 VAL A CA 1
ATOM 1139 C C . VAL A 1 87 ? 39.87422 11.74517 -3.53239 1.000 11.56549 87 VAL A C 1
ATOM 1140 O O . VAL A 1 87 ? 39.66757 11.28444 -4.65828 1.000 11.68374 87 VAL A O 1
ATOM 1153 N N . ASP A 1 88 ? 40.81259 12.64931 -3.28681 1.000 11.82879 88 ASP A N 1
ATOM 1154 C CA . ASP A 1 88 ? 41.68461 13.14029 -4.34223 1.000 12.37473 88 ASP A CA 1
ATOM 1155 C C . ASP A 1 88 ? 40.88648 13.47673 -5.59721 1.000 12.87634 88 ASP A C 1
ATOM 1156 O O . ASP A 1 88 ? 41.25709 13.13173 -6.71681 1.000 13.98470 88 ASP A O 1
ATOM 1165 N N . GLY A 1 89 ? 39.76932 14.16568 -5.39156 1.000 12.99933 89 GLY A N 1
ATOM 1166 C CA . GLY A 1 89 ? 38.95931 14.67164 -6.47293 1.000 12.94136 89 GLY A CA 1
ATOM 1167 C C . GLY A 1 89 ? 37.89096 13.74147 -7.00170 1.000 12.53211 89 GLY A C 1
ATOM 1168 O O . GLY A 1 89 ? 37.15434 14.14684 -7.90246 1.000 14.84751 89 GLY A O 1
ATOM 1172 N N . VAL A 1 90 ? 37.78666 12.51463 -6.49538 1.000 11.78803 90 VAL A N 1
ATOM 1173 C CA . VAL A 1 90 ? 36.81082 11.54046 -6.97273 1.000 11.64048 90 VAL A CA 1
ATOM 1174 C C . VAL A 1 90 ? 35.77288 11.29452 -5.88674 1.000 11.10571 90 VAL A C 1
ATOM 1175 O O . VAL A 1 90 ? 36.11398 11.00195 -4.73827 1.000 11.36348 90 VAL A O 1
ATOM 1188 N N . LYS A 1 91 ? 34.50403 11.38359 -6.25619 1.000 11.31791 91 LYS A N 1
ATOM 1189 C CA . LYS A 1 91 ? 33.43848 11.03665 -5.32672 1.000 11.58271 91 LYS A CA 1
ATOM 1190 C C . LYS A 1 91 ? 33.59204 9.60719 -4.82949 1.000 11.07486 91 LYS A C 1
ATOM 1191 O O . LYS A 1 91 ? 33.85160 8.68544 -5.60550 1.000 11.88793 91 LYS A O 1
ATOM 1210 N N . ALA A 1 92 ? 33.38777 9.41751 -3.52897 1.000 10.77617 92 ALA A N 1
ATOM 1211 C CA . ALA A 1 92 ? 33.38896 8.08107 -2.94974 1.000 11.41200 92 ALA A CA 1
ATOM 1212 C C . ALA A 1 92 ? 32.35217 8.02559 -1.84835 1.000 11.14953 92 ALA A C 1
ATOM 1213 O O . ALA A 1 92 ? 32.28897 8.92036 -1.00350 1.000 12.68049 92 ALA A O 1
ATOM 1220 N N . LEU A 1 93 ? 31.56307 6.96215 -1.84277 1.000 10.56564 93 LEU A N 1
ATOM 1221 C CA . LEU A 1 93 ? 30.65146 6.72292 -0.74853 1.000 10.58961 93 LEU A CA 1
ATOM 1222 C C . LEU A 1 93 ? 31.39594 6.12680 0.44347 1.000 10.31680 93 LEU A C 1
ATOM 1223 O O . LEU A 1 93 ? 32.57551 5.78198 0.38377 1.000 11.32195 93 LEU A O 1
ATOM 1239 N N . ASP A 1 94 ? 30.68198 6.04168 1.54933 1.000 10.31335 94 ASP A N 1
ATOM 1240 C CA . ASP A 1 94 ? 31.18190 5.50601 2.80530 1.000 10.14119 94 ASP A CA 1
ATOM 1241 C C . ASP A 1 94 ? 30.90972 4.01434 2.79134 1.000 10.76664 94 ASP A C 1
ATOM 1242 O O . ASP A 1 94 ? 29.77159 3.57887 2.96878 1.000 11.54317 94 ASP A O 1
ATOM 1251 N N . ALA A 1 95 ? 31.95290 3.22079 2.55391 1.000 11.90414 95 ALA A N 1
ATOM 1252 C CA . ALA A 1 95 ? 31.78812 1.77746 2.44882 1.000 14.00357 95 ALA A CA 1
ATOM 1253 C C . ALA A 1 95 ? 31.38518 1.13549 3.76476 1.000 12.79624 95 ALA A C 1
ATOM 1254 O O . ALA A 1 95 ? 30.96913 -0.02438 3.77009 1.000 15.30263 95 ALA A O 1
ATOM 1261 N N . ASN A 1 96 ? 31.49501 1.85141 4.87574 1.000 11.28139 96 ASN A N 1
ATOM 1262 C CA . ASN A 1 96 ? 31.11400 1.32359 6.17596 1.000 11.39491 96 ASN A CA 1
ATOM 1263 C C . ASN A 1 96 ? 29.71768 1.73641 6.60095 1.000 10.64108 96 ASN A C 1
ATOM 1264 O O . ASN A 1 96 ? 29.29549 1.40682 7.70938 1.000 11.16020 96 ASN A O 1
ATOM 1275 N N . ASN A 1 97 ? 28.98197 2.40777 5.73374 1.000 10.09821 97 ASN A N 1
ATOM 1276 C CA . ASN A 1 97 ? 27.61590 2.82415 6.01757 1.000 9.85223 97 ASN A CA 1
ATOM 1277 C C . ASN A 1 97 ? 26.68228 2.18310 4.99999 1.000 9.56080 97 ASN A C 1
ATOM 1278 O O . ASN A 1 97 ? 26.69552 2.55246 3.82419 1.000 10.23046 97 ASN A O 1
ATOM 1289 N N . VAL A 1 98 ? 25.86601 1.23211 5.46183 1.000 9.61668 98 VAL A N 1
ATOM 1290 C CA . VAL A 1 98 ? 24.97109 0.51716 4.56901 1.000 9.87914 98 VAL A CA 1
ATOM 1291 C C . VAL A 1 98 ? 23.82411 1.38578 4.06101 1.000 9.45807 98 VAL A C 1
ATOM 1292 O O . VAL A 1 98 ? 23.14660 1.00484 3.09515 1.000 10.11286 98 VAL A O 1
ATOM 1305 N N . GLN A 1 99 ? 23.56919 2.53077 4.68973 1.000 9.13929 99 GLN A N 1
ATOM 1306 C CA . GLN A 1 99 ? 22.46326 3.39759 4.28752 1.000 9.58465 99 GLN A CA 1
ATOM 1307 C C . GLN A 1 99 ? 22.87534 4.24264 3.08971 1.000 8.98392 99 GLN A C 1
ATOM 1308 O O . GLN A 1 99 ? 23.77354 5.09586 3.18479 1.000 9.58858 99 GLN A O 1
ATOM 1322 N N . VAL A 1 100 ? 22.22034 3.98653 1.95996 1.000 9.00538 100 VAL A N 1
ATOM 1323 C CA . VAL A 1 100 ? 22.48776 4.63084 0.68385 1.000 9.40977 100 VAL A CA 1
ATOM 1324 C C . VAL A 1 100 ? 21.15394 4.99117 0.06136 1.000 9.51786 100 VAL A C 1
ATOM 1325 O O . VAL A 1 100 ? 20.25260 4.15389 0.00727 1.000 11.36256 100 VAL A O 1
ATOM 1338 N N . ARG A 1 101 ? 21.02816 6.23517 -0.39719 1.000 9.30472 101 ARG A N 1
ATOM 1339 C CA . ARG A 1 101 ? 19.85610 6.70185 -1.11662 1.000 9.40179 101 ARG A CA 1
ATOM 1340 C C . ARG A 1 101 ? 20.24826 7.04261 -2.54761 1.000 9.34837 101 ARG A C 1
ATOM 1341 O O . ARG A 1 101 ? 21.42975 7.20441 -2.88112 1.000 9.62254 101 ARG A O 1
ATOM 1362 N N . ARG A 1 102 ? 19.22888 7.18343 -3.39222 1.000 9.63820 102 ARG A N 1
ATOM 1363 C CA . ARG A 1 102 ? 19.41698 7.54431 -4.78532 1.000 9.53511 102 ARG A CA 1
ATOM 1364 C C . ARG A 1 102 ? 18.47718 8.67158 -5.15967 1.000 9.70940 102 ARG A C 1
ATOM 1365 O O . ARG A 1 102 ? 17.26234 8.56133 -4.97124 1.000 10.12201 102 ARG A O 1
ATOM 1386 N N . ASP A 1 103 ? 19.04291 9.73503 -5.71236 1.000 10.62126 103 ASP A N 1
ATOM 1387 C CA . ASP A 1 103 ? 18.30343 10.86876 -6.25440 1.000 11.60393 103 ASP A CA 1
ATOM 1388 C C . ASP A 1 103 ? 18.59754 10.89239 -7.75050 1.000 11.28152 103 ASP A C 1
ATOM 1389 O O . ASP A 1 103 ? 19.59484 11.47647 -8.17127 1.000 11.44014 103 ASP A O 1
ATOM 1398 N N . GLY A 1 104 ? 17.76399 10.24105 -8.55913 1.000 11.12857 104 GLY A N 1
ATOM 1399 C CA . GLY A 1 104 ? 18.02656 10.17236 -9.98058 1.000 11.35279 104 GLY A CA 1
ATOM 1400 C C . GLY A 1 104 ? 19.26244 9.34430 -10.24391 1.000 10.99184 104 GLY A C 1
ATOM 1401 O O . GLY A 1 104 ? 19.23034 8.12522 -10.07627 1.000 11.48242 104 GLY A O 1
ATOM 1405 N N . THR A 1 105 ? 20.35538 9.98259 -10.64646 1.000 11.22919 105 THR A N 1
ATOM 1406 C CA . THR A 1 105 ? 21.63408 9.30834 -10.80497 1.000 12.09101 105 THR A CA 1
ATOM 1407 C C . THR A 1 105 ? 22.59046 9.57318 -9.65538 1.000 11.99439 105 THR A C 1
ATOM 1408 O O . THR A 1 105 ? 23.70835 9.05783 -9.67146 1.000 13.57384 105 THR A O 1
ATOM 1419 N N A ASN A 1 106 ? 22.18542 10.34975 -8.65033 0.733 11.94531 106 ASN A N 1
ATOM 1420 N N B ASN A 1 106 ? 22.19618 10.38082 -8.68557 0.267 11.95701 106 ASN A N 1
ATOM 1421 C CA A ASN A 1 106 ? 23.08085 10.79816 -7.58338 0.733 12.51188 106 ASN A CA 1
ATOM 1422 C CA B ASN A 1 106 ? 23.08061 10.76244 -7.59856 0.267 12.18613 106 ASN A CA 1
ATOM 1423 C C A ASN A 1 106 ? 22.89146 9.93170 -6.34168 0.733 11.37926 106 ASN A C 1
ATOM 1424 C C B ASN A 1 106 ? 22.83862 9.82726 -6.42414 0.267 11.40854 106 ASN A C 1
ATOM 1425 O O A ASN A 1 106 ? 21.90897 10.09018 -5.61045 0.733 12.51847 106 ASN A O 1
ATOM 1426 O O B ASN A 1 106 ? 21.73890 9.79161 -5.86543 0.267 11.76294 106 ASN A O 1
ATOM 1447 N N . TYR A 1 107 ? 23.85077 9.04932 -6.07642 1.000 10.38307 107 TYR A N 1
ATOM 1448 C CA . TYR A 1 107 ? 23.82144 8.20679 -4.89369 1.000 10.41073 107 TYR A CA 1
ATOM 1449 C C . TYR A 1 107 ? 24.59471 8.88063 -3.77031 1.000 10.06550 107 TYR A C 1
ATOM 1450 O O . TYR A 1 107 ? 25.67369 9.42716 -3.98930 1.000 10.67281 107 TYR A O 1
ATOM 1468 N N . GLN A 1 108 ? 24.04560 8.82003 -2.56192 1.000 9.51389 108 GLN A N 1
ATOM 1469 C CA . GLN A 1 108 ? 24.70849 9.33529 -1.37925 1.000 9.40266 108 GLN A CA 1
ATOM 1470 C C . GLN A 1 108 ? 24.39709 8.44666 -0.19443 1.000 8.94604 108 GLN A C 1
ATOM 1471 O O . GLN A 1 108 ? 23.35531 7.79011 -0.15721 1.000 9.89858 108 GLN A O 1
ATOM 1485 N N . ASN A 1 109 ? 25.29803 8.42548 0.77818 1.000 8.76643 109 ASN A N 1
ATOM 1486 C CA . ASN A 1 109 ? 24.97401 7.81067 2.04974 1.000 8.82683 109 ASN A CA 1
ATOM 1487 C C . ASN A 1 109 ? 24.05827 8.72312 2.84397 1.000 9.03839 109 ASN A C 1
ATOM 1488 O O . ASN A 1 109 ? 23.91323 9.90401 2.53514 1.000 9.59100 109 ASN A O 1
ATOM 1499 N N . PHE A 1 110 ? 23.47417 8.18529 3.91092 1.000 8.80771 110 PHE A N 1
ATOM 1500 C CA . PHE A 1 110 ? 22.74774 9.02250 4.84521 1.000 9.02987 110 PHE A CA 1
ATOM 1501 C C . PHE A 1 110 ? 22.80526 8.42631 6.23696 1.000 8.92741 110 PHE A C 1
ATOM 1502 O O . PHE A 1 110 ? 23.19499 7.27475 6.44337 1.000 9.76455 110 PHE A O 1
ATOM 1519 N N . PHE A 1 111 ? 22.39358 9.24423 7.19296 1.000 9.35848 111 PHE A N 1
ATOM 1520 C CA . PHE A 1 111 ? 22.16945 8.81418 8.56084 1.000 9.66134 111 PHE A CA 1
ATOM 1521 C C . PHE A 1 111 ? 21.08880 9.71789 9.12896 1.000 9.50923 111 PHE A C 1
ATOM 1522 O O . PHE A 1 111 ? 20.78308 10.77221 8.56755 1.000 10.27878 111 PHE A O 1
ATOM 1539 N N . ILE A 1 112 ? 20.52407 9.31183 10.25639 1.000 9.67270 112 ILE A N 1
ATOM 1540 C CA . ILE A 1 112 ? 19.44718 10.05971 10.88204 1.000 9.95048 112 ILE A CA 1
ATOM 1541 C C . ILE A 1 112 ? 19.82453 10.32609 12.32851 1.000 10.79750 112 ILE A C 1
ATOM 1542 O O . ILE A 1 112 ? 20.04854 9.39086 13.10244 1.000 11.53414 112 ILE A O 1
ATOM 1558 N N . ILE A 1 113 ? 19.91982 11.59833 12.68450 1.000 10.80041 113 ILE A N 1
ATOM 1559 C CA . ILE A 1 113 ? 20.17375 12.01587 14.05668 1.000 11.73286 113 ILE A CA 1
ATOM 1560 C C . ILE A 1 113 ? 18.84474 11.94157 14.79045 1.000 11.99144 113 ILE A C 1
ATOM 1561 O O . ILE A 1 113 ? 17.89053 12.60851 14.37409 1.000 11.77266 113 ILE A O 1
ATOM 1577 N N A PRO A 1 114 ? 18.71318 11.11731 15.83175 0.422 12.76055 114 PRO A N 1
ATOM 1578 N N B PRO A 1 114 ? 18.74781 11.19836 15.88574 0.578 13.48015 114 PRO A N 1
ATOM 1579 C CA A PRO A 1 114 ? 17.42559 11.01400 16.52537 0.422 13.86910 114 PRO A CA 1
ATOM 1580 C CA B PRO A 1 114 ? 17.45513 11.02761 16.55222 0.578 14.65375 114 PRO A CA 1
ATOM 1581 C C A PRO A 1 114 ? 17.03221 12.30340 17.22099 0.422 14.23439 114 PRO A C 1
ATOM 1582 C C B PRO A 1 114 ? 17.03111 12.27550 17.29973 0.578 14.53354 114 PRO A C 1
ATOM 1583 O O A PRO A 1 114 ? 17.86936 13.09415 17.66130 0.422 14.79211 114 PRO A O 1
ATOM 1584 O O B PRO A 1 114 ? 17.84505 12.99773 17.87854 0.578 14.82678 114 PRO A O 1
ATOM 1605 N N . GLY A 1 115 ? 15.72627 12.50292 17.31521 1.000 14.17413 115 GLY A N 1
ATOM 1606 C CA . GLY A 1 115 ? 15.16558 13.60496 18.04345 1.000 14.50537 115 GLY A CA 1
ATOM 1607 C C . GLY A 1 115 ? 13.78621 13.88463 17.52121 1.000 13.92912 115 GLY A C 1
ATOM 1608 O O . GLY A 1 115 ? 13.28160 13.21567 16.60952 1.000 14.47156 115 GLY A O 1
ATOM 1612 N N . PRO A 1 116 ? 13.14721 14.89586 18.09234 1.000 14.91252 116 PRO A N 1
ATOM 1613 C CA . PRO A 1 116 ? 11.75470 15.16739 17.72774 1.000 15.37264 116 PRO A CA 1
ATOM 1614 C C . PRO A 1 116 ? 11.55245 15.36717 16.23449 1.000 14.87315 116 PRO A C 1
ATOM 1615 O O . PRO A 1 116 ? 10.61083 14.81040 15.65577 1.000 16.10067 116 PRO A O 1
ATOM 1626 N N . GLU A 1 117 ? 12.43937 16.11096 15.58084 1.000 14.11560 117 GLU A N 1
ATOM 1627 C CA . GLU A 1 117 ? 12.21463 16.50719 14.19879 1.000 13.99832 117 GLU A CA 1
ATOM 1628 C C . GLU A 1 117 ? 12.42325 15.36938 13.21240 1.000 13.70181 117 GLU A C 1
ATOM 1629 O O . GLU A 1 117 ? 11.92322 15.44313 12.09256 1.000 15.09290 117 GLU A O 1
ATOM 1641 N N . SER A 1 118 ? 13.13871 14.32523 13.59017 1.000 12.53728 118 SER A N 1
ATOM 1642 C CA . SER A 1 118 ? 13.46022 13.24376 12.67187 1.000 12.07338 118 SER A CA 1
ATOM 1643 C C . SER A 1 118 ? 12.73379 11.95264 12.99317 1.000 11.40499 118 SER A C 1
ATOM 1644 O O . SER A 1 118 ? 12.89895 10.96887 12.26729 1.000 11.99139 118 SER A O 1
ATOM 1652 N N . ASP A 1 119 ? 11.96486 11.91829 14.07642 1.000 11.61462 119 ASP A N 1
ATOM 1653 C CA . ASP A 1 119 ? 11.49191 10.64027 14.57824 1.000 12.86416 119 ASP A CA 1
ATOM 1654 C C . ASP A 1 119 ? 10.65029 9.88843 13.55407 1.000 11.71953 119 ASP A C 1
ATOM 1655 O O . ASP A 1 119 ? 10.69764 8.65121 13.50495 1.000 12.39364 119 ASP A O 1
ATOM 1664 N N . LEU A 1 120 ? 9.87595 10.59986 12.72844 1.000 10.84184 120 LEU A N 1
ATOM 1665 C CA . LEU A 1 120 ? 9.03303 9.93903 11.74046 1.000 10.89840 120 LEU A CA 1
ATOM 1666 C C . LEU A 1 120 ? 9.82714 9.27297 10.63654 1.000 10.33596 120 LEU A C 1
ATOM 1667 O O . LEU A 1 120 ? 9.25617 8.47995 9.88238 1.000 10.56428 120 LEU A O 1
ATOM 1683 N N . TYR A 1 121 ? 11.11522 9.57488 10.50950 1.000 10.07944 121 TYR A N 1
ATOM 1684 C CA . TYR A 1 121 ? 11.89643 9.08435 9.38014 1.000 10.11160 121 TYR A CA 1
ATOM 1685 C C . TYR A 1 121 ? 12.53581 7.73040 9.63623 1.000 9.96278 121 TYR A C 1
ATOM 1686 O O . TYR A 1 121 ? 13.06908 7.13614 8.69551 1.000 10.19850 121 TYR A O 1
ATOM 1704 N N . PHE A 1 122 ? 12.50433 7.25561 10.87230 1.000 10.41081 122 PHE A N 1
ATOM 1705 C CA . PHE A 1 122 ? 13.09698 5.97808 11.22545 1.000 10.49021 122 PHE A CA 1
ATOM 1706 C C . PHE A 1 122 ? 12.18728 4.82583 10.85904 1.000 10.68022 122 PHE A C 1
ATOM 1707 O O . PHE A 1 122 ? 10.96211 4.89722 10.99234 1.000 11.20560 122 PHE A O 1
ATOM 1724 N N . HIS A 1 123 ? 12.80611 3.73743 10.44583 1.000 10.78320 123 HIS A N 1
ATOM 1725 C CA . HIS A 1 123 ? 12.11799 2.46360 10.34347 1.000 11.27547 123 HIS A CA 1
ATOM 1726 C C . HIS A 1 123 ? 12.18849 1.81155 11.71076 1.000 11.65750 123 HIS A C 1
ATOM 1727 O O . HIS A 1 123 ? 13.26119 1.39110 12.14911 1.000 13.15259 123 HIS A O 1
ATOM 1741 N N A LYS A 1 124 ? 11.05061 1.72648 12.38604 0.719 11.59596 124 LYS A N 1
ATOM 1742 N N B LYS A 1 124 ? 11.05612 1.74884 12.40227 0.281 12.49208 124 LYS A N 1
ATOM 1743 C CA A LYS A 1 124 ? 10.99920 1.27622 13.76663 0.719 12.73275 124 LYS A CA 1
ATOM 1744 C CA B LYS A 1 124 ? 11.00942 1.29192 13.78454 0.281 13.66164 124 LYS A CA 1
ATOM 1745 C C A LYS A 1 124 ? 10.54316 -0.17425 13.83606 0.719 13.90104 124 LYS A C 1
ATOM 1746 C C B LYS A 1 124 ? 10.54890 -0.15884 13.83764 0.281 14.51613 124 LYS A C 1
ATOM 1747 O O A LYS A 1 124 ? 9.54162 -0.55401 13.22455 0.719 13.69256 124 LYS A O 1
ATOM 1748 O O B LYS A 1 124 ? 9.56064 -0.52798 13.19658 0.281 14.57976 124 LYS A O 1
ATOM 1785 N N . ASN A 1 125 ? 11.25855 -0.97929 14.61300 1.000 15.31512 125 ASN A N 1
ATOM 1786 C CA . ASN A 1 125 ? 10.88300 -2.38564 14.70357 1.000 17.31639 125 ASN A CA 1
ATOM 1787 C C . ASN A 1 125 ? 9.62340 -2.60925 15.52964 1.000 19.23884 125 ASN A C 1
ATOM 1788 O O . ASN A 1 125 ? 9.02251 -3.68462 15.42741 1.000 22.10697 125 ASN A O 1
ATOM 1799 N N . ASN A 1 126 ? 9.15797 -1.62074 16.29019 1.000 18.17802 126 ASN A N 1
ATOM 1800 C CA . ASN A 1 126 ? 7.94855 -1.81066 17.08262 1.000 19.24845 126 ASN A CA 1
ATOM 1801 C C . ASN A 1 126 ? 6.70670 -1.20149 16.43585 1.000 18.77048 126 ASN A C 1
ATOM 1802 O O . ASN A 1 126 ? 5.70086 -0.98817 17.11881 1.000 20.59874 126 ASN A O 1
ATOM 1813 N N . VAL A 1 127 ? 6.73358 -0.97718 15.12711 1.000 16.11796 127 VAL A N 1
ATOM 1814 C CA . VAL A 1 127 ? 5.64468 -0.33250 14.40316 1.000 14.39330 127 VAL A CA 1
ATOM 1815 C C . VAL A 1 127 ? 5.18794 -1.25839 13.27712 1.000 13.38785 127 VAL A C 1
ATOM 1816 O O . VAL A 1 127 ? 6.02772 -1.76850 12.53260 1.000 14.03214 127 VAL A O 1
ATOM 1829 N N . PRO A 1 128 ? 3.88291 -1.49773 13.09573 1.000 12.99399 128 PRO A N 1
ATOM 1830 C CA . PRO A 1 128 ? 3.43813 -2.30299 11.94889 1.000 12.76681 128 PRO A CA 1
ATOM 1831 C C . PRO A 1 128 ? 3.78358 -1.61103 10.64216 1.000 11.47047 128 PRO A C 1
ATOM 1832 O O . PRO A 1 128 ? 3.66093 -0.39355 10.52435 1.000 12.23014 128 PRO A O 1
ATOM 1843 N N . HIS A 1 129 ? 4.19459 -2.39176 9.64794 1.000 10.68075 129 HIS A N 1
ATOM 1844 C CA . HIS A 1 129 ? 4.70507 -1.82662 8.40477 1.000 10.14726 129 HIS A CA 1
ATOM 1845 C C . HIS A 1 129 ? 3.80668 -2.10631 7.21526 1.000 10.31798 129 HIS A C 1
ATOM 1846 O O . HIS A 1 129 ? 3.40182 -3.24732 6.97195 1.000 10.95974 129 HIS A O 1
ATOM 1860 N N . GLY A 1 130 ? 3.53777 -1.05485 6.46061 1.000 9.64547 130 GLY A N 1
ATOM 1861 C CA . GLY A 1 130 ? 2.77457 -1.18650 5.24539 1.000 9.69371 130 GLY A CA 1
ATOM 1862 C C . GLY A 1 130 ? 3.59271 -1.74625 4.09800 1.000 9.45149 130 GLY A C 1
ATOM 1863 O O . GLY A 1 130 ? 4.80725 -1.60254 4.02673 1.000 10.23182 130 GLY A O 1
ATOM 1867 N N . THR A 1 131 ? 2.88759 -2.37316 3.17328 1.000 9.49729 131 THR A N 1
ATOM 1868 C CA . THR A 1 131 ? 3.48700 -2.93395 1.97444 1.000 9.53331 131 THR A CA 1
ATOM 1869 C C . THR A 1 131 ? 3.83608 -1.84322 0.97676 1.000 9.30067 131 THR A C 1
ATOM 1870 O O . THR A 1 131 ? 3.10543 -0.86298 0.83672 1.000 10.02072 131 THR A O 1
ATOM 1881 N N . VAL A 1 132 ? 4.95073 -2.02951 0.27642 1.000 9.37652 132 VAL A N 1
ATOM 1882 C CA . VAL A 1 132 ? 5.30561 -1.21721 -0.88129 1.000 9.72143 132 VAL A CA 1
ATOM 1883 C C . VAL A 1 132 ? 5.30087 -2.13825 -2.08830 1.000 9.26849 132 VAL A C 1
ATOM 1884 O O . VAL A 1 132 ? 6.03923 -3.13351 -2.12554 1.000 10.00867 132 VAL A O 1
ATOM 1897 N N . THR A 1 133 ? 4.46434 -1.81008 -3.06161 1.000 9.18730 133 THR A N 1
ATOM 1898 C CA . THR A 1 133 ? 4.23746 -2.60688 -4.24973 1.000 9.82509 133 THR A CA 1
ATOM 1899 C C . THR A 1 133 ? 4.73159 -1.83949 -5.46836 1.000 9.77570 133 THR A C 1
ATOM 1900 O O . THR A 1 133 ? 4.33156 -0.69568 -5.69026 1.000 10.95038 133 THR A O 1
ATOM 1911 N N . LYS A 1 134 ? 5.59450 -2.46636 -6.25697 1.000 9.06221 134 LYS A N 1
ATOM 1912 C CA . LYS A 1 134 ? 6.11590 -1.88670 -7.49638 1.000 8.97251 134 LYS A CA 1
ATOM 1913 C C . LYS A 1 134 ? 5.33982 -2.55316 -8.62381 1.000 8.65361 134 LYS A C 1
ATOM 1914 O O . LYS A 1 134 ? 5.60603 -3.70451 -8.97506 1.000 9.49923 134 LYS A O 1
ATOM 1933 N N . VAL A 1 135 ? 4.33979 -1.84934 -9.14311 1.000 9.15096 135 VAL A N 1
ATOM 1934 C CA . VAL A 1 135 ? 3.33653 -2.42984 -10.02089 1.000 9.58647 135 VAL A CA 1
ATOM 1935 C C . VAL A 1 135 ? 3.32283 -1.70270 -11.35262 1.000 9.14064 135 VAL A C 1
ATOM 1936 O O . VAL A 1 135 ? 3.43085 -0.47232 -11.40873 1.000 9.65859 135 VAL A O 1
ATOM 1949 N N . TRP A 1 136 ? 3.17006 -2.47586 -12.42716 1.000 9.18866 136 TRP A N 1
ATOM 1950 C CA . TRP A 1 136 ? 3.06469 -1.96390 -13.77847 1.000 9.19668 136 TRP A CA 1
ATOM 1951 C C . TRP A 1 136 ? 1.61320 -1.89263 -14.21570 1.000 9.88407 136 TRP A C 1
ATOM 1952 O O . TRP A 1 136 ? 0.77447 -2.69033 -13.79454 1.000 11.07108 136 TRP A O 1
ATOM 1973 N N . TYR A 1 137 ? 1.33297 -0.94273 -15.09289 1.000 9.96521 137 TYR A N 1
ATOM 1974 C CA . TYR A 1 137 ? -0.02007 -0.72607 -15.56994 1.000 10.34716 137 TYR A CA 1
ATOM 1975 C C . TYR A 1 137 ? 0.04554 -0.24527 -17.00493 1.000 10.50837 137 TYR A C 1
ATOM 1976 O O . TYR A 1 137 ? 0.98887 0.42758 -17.41633 1.000 11.22184 137 TYR A O 1
ATOM 1994 N N . LYS A 1 138 ? -0.98257 -0.58847 -17.76137 1.000 11.77051 138 LYS A N 1
ATOM 1995 C CA . LYS A 1 138 ? -1.11185 -0.09330 -19.12122 1.000 12.93785 138 LYS A CA 1
ATOM 1996 C C . LYS A 1 138 ? -1.52346 1.37017 -19.09199 1.000 12.93455 138 LYS A C 1
ATOM 1997 O O . LYS A 1 138 ? -2.29352 1.79527 -18.23013 1.000 13.52351 138 LYS A O 1
ATOM 2016 N N . SER A 1 139 ? -1.02034 2.14233 -20.04085 1.000 13.55052 139 SER A N 1
ATOM 2017 C CA . SER A 1 139 ? -1.40670 3.54539 -20.16380 1.000 13.36766 139 SER A CA 1
ATOM 2018 C C . SER A 1 139 ? -1.94124 3.80483 -21.56441 1.000 14.59692 139 SER A C 1
ATOM 2019 O O . SER A 1 139 ? -1.17070 3.91188 -22.52149 1.000 15.60060 139 SER A O 1
ATOM 2027 N N . SER A 1 140 ? -3.26472 3.92502 -21.66246 1.000 15.50436 140 SER A N 1
ATOM 2028 C CA . SER A 1 140 ? -3.90262 4.31462 -22.91358 1.000 17.20781 140 SER A CA 1
ATOM 2029 C C . SER A 1 140 ? -3.40058 5.66433 -23.39706 1.000 16.46040 140 SER A C 1
ATOM 2030 O O . SER A 1 140 ? -3.29668 5.89598 -24.60460 1.000 18.36375 140 SER A O 1
ATOM 2038 N N . VAL A 1 141 ? -3.11384 6.57393 -22.47482 1.000 15.12989 141 VAL A N 1
ATOM 2039 C CA . VAL A 1 141 ? -2.75716 7.93400 -22.84905 1.000 14.97229 141 VAL A CA 1
ATOM 2040 C C . VAL A 1 141 ? -1.32361 8.00292 -23.34998 1.000 15.14302 141 VAL A C 1
ATOM 2041 O O . VAL A 1 141 ? -1.04023 8.64022 -24.36867 1.000 16.43669 141 VAL A O 1
ATOM 2054 N N . ILE A 1 142 ? -0.39473 7.38252 -22.62622 1.000 14.36090 142 ILE A N 1
ATOM 2055 C CA . ILE A 1 142 ? 1.01535 7.48536 -22.97318 1.000 14.84609 142 ILE A CA 1
ATOM 2056 C C . ILE A 1 142 ? 1.42608 6.43489 -24.00617 1.000 15.23900 142 ILE A C 1
ATOM 2057 O O . ILE A 1 142 ? 2.30714 6.69471 -24.83358 1.000 16.82690 142 ILE A O 1
ATOM 2073 N N . GLY A 1 143 ? 0.78443 5.27060 -24.00598 1.000 15.30815 143 GLY A N 1
ATOM 2074 C CA . GLY A 1 143 ? 0.96141 4.29539 -25.06519 1.000 15.63314 143 GLY A CA 1
ATOM 2075 C C . GLY A 1 143 ? 1.90152 3.15269 -24.75499 1.000 15.41761 143 GLY A C 1
ATOM 2076 O O . GLY A 1 143 ? 2.18511 2.34909 -25.64819 1.000 17.16515 143 GLY A O 1
ATOM 2080 N N . PHE A 1 144 ? 2.39663 3.06079 -23.52735 1.000 14.01964 144 PHE A N 1
ATOM 2081 C CA . PHE A 1 144 ? 3.23501 1.94687 -23.11440 1.000 13.03169 144 PHE A CA 1
ATOM 2082 C C . PHE A 1 144 ? 3.03725 1.74845 -21.62246 1.000 12.69995 144 PHE A C 1
ATOM 2083 O O . PHE A 1 144 ? 2.55795 2.64063 -20.91917 1.000 12.93797 144 PHE A O 1
ATOM 2100 N N A ASP A 1 145 ? 3.40094 0.56391 -21.14537 0.789 11.90859 145 ASP A N 1
ATOM 2101 N N B ASP A 1 145 ? 3.37698 0.54753 -21.15651 0.211 12.21162 145 ASP A N 1
ATOM 2102 C CA A ASP A 1 145 ? 3.19810 0.22215 -19.74439 0.789 11.74524 145 ASP A CA 1
ATOM 2103 C CA B ASP A 1 145 ? 3.22598 0.21887 -19.74746 0.211 11.78353 145 ASP A CA 1
ATOM 2104 C C A ASP A 1 145 ? 4.21358 0.95652 -18.87922 0.789 10.71660 145 ASP A C 1
ATOM 2105 C C B ASP A 1 145 ? 4.19727 1.04428 -18.91429 0.211 11.02572 145 ASP A C 1
ATOM 2106 O O A ASP A 1 145 ? 5.37631 1.12802 -19.26007 0.789 11.13253 145 ASP A O 1
ATOM 2107 O O B ASP A 1 145 ? 5.29433 1.39494 -19.35958 0.211 11.15688 145 ASP A O 1
ATOM 2124 N N . ARG A 1 146 ? 3.78250 1.36027 -17.69154 1.000 10.29727 146 ARG A N 1
ATOM 2125 C CA . ARG A 1 146 ? 4.60312 2.15264 -16.79410 1.000 9.90600 146 ARG A CA 1
ATOM 2126 C C . ARG A 1 146 ? 4.53634 1.57721 -15.39347 1.000 9.25886 146 ARG A C 1
ATOM 2127 O O . ARG A 1 146 ? 3.61865 0.83349 -15.05073 1.000 10.08438 146 ARG A O 1
ATOM 2148 N N . ARG A 1 147 ? 5.51375 1.95425 -14.57340 1.000 9.10562 147 ARG A N 1
ATOM 2149 C CA . ARG A 1 147 ? 5.63427 1.44943 -13.21849 1.000 9.15892 147 ARG A CA 1
ATOM 2150 C C . ARG A 1 147 ? 5.32692 2.54894 -12.21767 1.000 9.06278 147 ARG A C 1
ATOM 2151 O O . ARG A 1 147 ? 5.74293 3.70096 -12.39724 1.000 9.56058 147 ARG A O 1
ATOM 2172 N N . MET A 1 148 ? 4.62776 2.18337 -11.14866 1.000 8.69879 148 MET A N 1
ATOM 2173 C CA . MET A 1 148 ? 4.41932 3.07200 -10.01888 1.000 8.72570 148 MET A CA 1
ATOM 2174 C C . MET A 1 148 ? 4.66865 2.29270 -8.74034 1.000 8.51747 148 MET A C 1
ATOM 2175 O O . MET A 1 148 ? 4.70715 1.05867 -8.73671 1.000 9.69829 148 MET A O 1
ATOM 2189 N N . TYR A 1 149 ? 4.86076 3.01772 -7.65053 1.000 8.42472 149 TYR A N 1
ATOM 2190 C CA . TYR A 1 149 ? 4.95536 2.43020 -6.32617 1.000 8.69812 149 TYR A CA 1
ATOM 2191 C C . TYR A 1 149 ? 3.67094 2.72823 -5.57464 1.000 8.76979 149 TYR A C 1
ATOM 2192 O O . TYR A 1 149 ? 3.20514 3.86750 -5.57021 1.000 9.96647 149 TYR A O 1
ATOM 2210 N N . VAL A 1 150 ? 3.11862 1.71693 -4.91958 1.000 8.60089 150 VAL A N 1
ATOM 2211 C CA . VAL A 1 150 ? 1.91038 1.86876 -4.12720 1.000 8.89666 150 VAL A CA 1
ATOM 2212 C C . VAL A 1 150 ? 2.20334 1.39758 -2.71343 1.000 8.62686 150 VAL A C 1
ATOM 2213 O O . VAL A 1 150 ? 2.61176 0.24974 -2.49673 1.000 9.86674 150 VAL A O 1
ATOM 2226 N N . TYR A 1 151 ? 1.99670 2.28223 -1.75238 1.000 8.55684 151 TYR A N 1
ATOM 2227 C CA . TYR A 1 151 ? 2.05029 1.95837 -0.34057 1.000 8.77713 151 TYR A CA 1
ATOM 2228 C C . TYR A 1 151 ? 0.64002 1.64273 0.12855 1.000 8.85279 151 TYR A C 1
ATOM 2229 O O . TYR A 1 151 ? -0.28849 2.40916 -0.13884 1.000 9.44976 151 TYR A O 1
ATOM 2247 N N . THR A 1 152 ? 0.47409 0.51111 0.80903 1.000 9.15833 152 THR A N 1
ATOM 2248 C CA . THR A 1 152 ? -0.78017 0.21492 1.46386 1.000 9.45281 152 THR A CA 1
ATOM 2249 C C . THR A 1 152 ? -0.52255 0.17385 2.96056 1.000 9.45006 152 THR A C 1
ATOM 2250 O O . THR A 1 152 ? 0.57469 -0.17648 3.40269 1.000 10.02005 152 THR A O 1
ATOM 2261 N N . PRO A 1 153 ? -1.50807 0.52622 3.77014 1.000 9.82652 153 PRO A N 1
ATOM 2262 C CA . PRO A 1 153 ? -1.26740 0.63455 5.20475 1.000 10.57787 153 PRO A CA 1
ATOM 2263 C C . PRO A 1 153 ? -1.07226 -0.73314 5.83708 1.000 11.09150 153 PRO A C 1
ATOM 2264 O O . PRO A 1 153 ? -1.49824 -1.77221 5.31432 1.000 11.21462 153 PRO A O 1
ATOM 2275 N N . ALA A 1 154 ? -0.41716 -0.71969 6.98950 1.000 11.60605 154 ALA A N 1
ATOM 2276 C CA . ALA A 1 154 ? -0.21469 -1.95842 7.72465 1.000 12.72756 154 ALA A CA 1
ATOM 2277 C C . ALA A 1 154 ? -1.56196 -2.59484 7.99813 1.000 14.82729 154 ALA A C 1
ATOM 2278 O O . ALA A 1 154 ? -2.53251 -1.90831 8.31636 1.000 15.75551 154 ALA A O 1
ATOM 2285 N N . GLY A 1 155 ? -1.63046 -3.90957 7.83313 1.000 16.55874 155 GLY A N 1
ATOM 2286 C CA . GLY A 1 155 ? -2.87651 -4.62130 8.02954 1.000 18.07283 155 GLY A CA 1
ATOM 2287 C C . GLY A 1 155 ? -3.82098 -4.59479 6.84876 1.000 17.87125 155 GLY A C 1
ATOM 2288 O O . GLY A 1 155 ? -4.93562 -5.12135 6.95518 1.000 19.79969 155 GLY A O 1
ATOM 2292 N N . TYR A 1 156 ? -3.42459 -3.99326 5.73073 1.000 15.95687 156 TYR A N 1
ATOM 2293 C CA . TYR A 1 156 ? -4.21705 -4.08526 4.51338 1.000 14.47377 156 TYR A CA 1
ATOM 2294 C C . TYR A 1 156 ? -4.46490 -5.53894 4.15976 1.000 15.02331 156 TYR A C 1
ATOM 2295 O O . TYR A 1 156 ? -5.58845 -5.93533 3.83863 1.000 15.69635 156 TYR A O 1
ATOM 2313 N N . GLU A 1 157 ? -3.41088 -6.33752 4.19027 1.000 15.85833 157 GLU A N 1
ATOM 2314 C CA . GLU A 1 157 ? -3.52220 -7.74032 3.84917 1.000 17.94071 157 GLU A CA 1
ATOM 2315 C C . GLU A 1 157 ? -4.32034 -8.47492 4.91410 1.000 22.19215 157 GLU A C 1
ATOM 2316 O O . GLU A 1 157 ? -4.15203 -8.24437 6.11561 1.000 25.15327 157 GLU A O 1
ATOM 2328 N N . GLY A 1 158 ? -5.21420 -9.33978 4.46020 1.000 22.78246 158 GLY A N 1
ATOM 2329 C CA . GLY A 1 158 ? -5.93864 -10.23388 5.33535 1.000 25.36225 158 GLY A CA 1
ATOM 2330 C C . GLY A 1 158 ? -7.25352 -9.69619 5.83151 1.000 27.27778 158 GLY A C 1
ATOM 2331 O O . GLY A 1 158 ? -7.87819 -10.32098 6.69903 1.000 28.87961 158 GLY A O 1
ATOM 2335 N N . ASP A 1 159 ? -7.70614 -8.58130 5.28168 1.000 28.19158 159 ASP A N 1
ATOM 2336 C CA A ASP A 1 159 ? -8.89415 -7.89097 5.74512 0.491 28.90167 159 ASP A CA 1
ATOM 2337 C CA C ASP A 1 159 ? -8.89868 -7.89418 5.74290 0.509 28.99785 159 ASP A CA 1
ATOM 2338 C C . ASP A 1 159 ? -9.64406 -7.38737 4.51985 1.000 27.57109 159 ASP A C 1
ATOM 2339 O O . ASP A 1 159 ? -9.14559 -7.45023 3.39472 1.000 26.80604 159 ASP A O 1
ATOM 2354 N N . THR A 1 160 ? -10.85781 -6.89136 4.74201 1.000 26.54335 160 THR A N 1
ATOM 2355 C CA . THR A 1 160 ? -11.68563 -6.37994 3.66262 1.000 25.71011 160 THR A CA 1
ATOM 2356 C C . THR A 1 160 ? -11.86566 -4.87366 3.71421 1.000 22.77864 160 THR A C 1
ATOM 2357 O O . THR A 1 160 ? -12.55702 -4.32410 2.85481 1.000 22.76415 160 THR A O 1
ATOM 2368 N N . GLN A 1 161 ? -11.25713 -4.19150 4.67843 1.000 20.86971 161 GLN A N 1
ATOM 2369 C CA . GLN A 1 161 ? -11.44034 -2.75208 4.78041 1.000 19.39711 161 GLN A CA 1
ATOM 2370 C C . GLN A 1 161 ? -10.92600 -2.06913 3.52184 1.000 16.28858 161 GLN A C 1
ATOM 2371 O O . GLN A 1 161 ? -9.96904 -2.51877 2.89073 1.000 16.60813 161 GLN A O 1
ATOM 2385 N N . ARG A 1 162 ? -11.56603 -0.96447 3.16938 1.000 14.96969 162 ARG A N 1
ATOM 2386 C CA . ARG A 1 162 ? -11.16594 -0.15062 2.03547 1.000 14.38572 162 ARG A CA 1
ATOM 2387 C C . ARG A 1 162 ? -10.64501 1.18352 2.54468 1.000 13.57890 162 ARG A C 1
ATOM 2388 O O . ARG A 1 162 ? -11.03208 1.64153 3.61809 1.000 15.43768 162 ARG A O 1
ATOM 2409 N N . TYR A 1 163 ? -9.76356 1.80174 1.76542 1.000 11.97163 163 TYR A N 1
ATOM 2410 C CA . TYR A 1 163 ? -8.99179 2.93786 2.23632 1.000 11.48055 163 TYR A CA 1
ATOM 2411 C C . TYR A 1 163 ? -9.02555 4.09195 1.24988 1.000 10.81392 163 TYR A C 1
ATOM 2412 O O . TYR A 1 163 ? -9.09147 3.88745 0.03417 1.000 11.18346 163 TYR A O 1
ATOM 2430 N N . PRO A 1 164 ? -8.92783 5.31795 1.75020 1.000 10.71170 164 PRO A N 1
ATOM 2431 C CA . PRO A 1 164 ? -8.75441 6.46383 0.86019 1.000 10.53941 164 PRO A CA 1
ATOM 2432 C C . PRO A 1 164 ? -7.36229 6.44551 0.23889 1.000 10.10039 164 PRO A C 1
ATOM 2433 O O . PRO A 1 164 ? -6.47257 5.70371 0.66629 1.000 10.27244 164 PRO A O 1
ATOM 2444 N N . VAL A 1 165 ? -7.20019 7.25458 -0.80524 1.000 10.03163 165 VAL A N 1
ATOM 2445 C CA . VAL A 1 165 ? -6.01210 7.21166 -1.65037 1.000 9.37566 165 VAL A CA 1
ATOM 2446 C C . VAL A 1 165 ? -5.40051 8.59383 -1.78228 1.000 9.42702 165 VAL A C 1
ATOM 2447 O O . VAL A 1 165 ? -6.09901 9.55763 -2.10063 1.000 10.47620 165 VAL A O 1
ATOM 2460 N N . PHE A 1 166 ? -4.08499 8.65523 -1.61430 1.000 8.80214 166 PHE A N 1
ATOM 2461 C CA . PHE A 1 166 ? -3.27807 9.87366 -1.70876 1.000 8.86295 166 PHE A CA 1
ATOM 2462 C C . PHE A 1 166 ? -2.27381 9.66839 -2.83977 1.000 8.85799 166 PHE A C 1
ATOM 2463 O O . PHE A 1 166 ? -1.40737 8.79274 -2.75140 1.000 9.74705 166 PHE A O 1
ATOM 2480 N N . TYR A 1 167 ? -2.40512 10.45608 -3.90291 1.000 8.73509 167 TYR A N 1
ATOM 2481 C CA . TYR A 1 167 ? -1.49859 10.45962 -5.04539 1.000 9.25713 167 TYR A CA 1
ATOM 2482 C C . TYR A 1 167 ? -0.39186 11.46757 -4.78054 1.000 9.04376 167 TYR A C 1
ATOM 2483 O O . TYR A 1 167 ? -0.67779 12.63961 -4.52829 1.000 9.89580 167 TYR A O 1
ATOM 2501 N N . LEU A 1 168 ? 0.85391 11.00574 -4.79010 1.000 8.79164 168 LEU A N 1
ATOM 2502 C CA . LEU A 1 168 ? 1.99467 11.77923 -4.31993 1.000 8.61970 168 LEU A CA 1
ATOM 2503 C C . LEU A 1 168 ? 3.04064 11.83477 -5.41755 1.000 8.92724 168 LEU A C 1
ATOM 2504 O O . LEU A 1 168 ? 3.57115 10.79620 -5.82586 1.000 9.30519 168 LEU A O 1
ATOM 2520 N N . LEU A 1 169 ? 3.30804 13.04346 -5.91347 1.000 9.01523 169 LEU A N 1
ATOM 2521 C CA . LEU A 1 169 ? 4.01686 13.27626 -7.16452 1.000 9.44940 169 LEU A CA 1
ATOM 2522 C C . LEU A 1 169 ? 5.38006 13.92402 -6.91451 1.000 9.18913 169 LEU A C 1
ATOM 2523 O O . LEU A 1 169 ? 5.51628 14.83714 -6.09316 1.000 9.66980 169 LEU A O 1
ATOM 2539 N N . HIS A 1 170 ? 6.39398 13.44633 -7.62877 1.000 9.56232 170 HIS A N 1
ATOM 2540 C CA . HIS A 1 170 ? 7.74510 13.96466 -7.51909 1.000 9.89714 170 HIS A CA 1
ATOM 2541 C C . HIS A 1 170 ? 7.97570 15.09611 -8.52221 1.000 10.24676 170 HIS A C 1
ATOM 2542 O O . HIS A 1 170 ? 7.10010 15.45920 -9.30951 1.000 11.11148 170 HIS A O 1
ATOM 2556 N N . GLY A 1 171 ? 9.18401 15.65951 -8.49284 1.000 11.01278 171 GLY A N 1
ATOM 2557 C CA . GLY A 1 171 ? 9.56835 16.72677 -9.38534 1.000 11.74924 171 GLY A CA 1
ATOM 2558 C C . GLY A 1 171 ? 10.60446 16.29688 -10.40532 1.000 11.79974 171 GLY A C 1
ATOM 2559 O O . GLY A 1 171 ? 10.90429 15.11732 -10.58621 1.000 11.30168 171 GLY A O 1
ATOM 2563 N N . ALA A 1 172 ? 11.12678 17.28351 -11.12220 1.000 12.06856 172 ALA A N 1
ATOM 2564 C CA . ALA A 1 172 ? 12.02928 16.99095 -12.21997 1.000 12.14504 172 ALA A CA 1
ATOM 2565 C C . ALA A 1 172 ? 13.25553 16.26800 -11.69695 1.000 12.69516 172 ALA A C 1
ATOM 2566 O O . ALA A 1 172 ? 13.80789 16.62235 -10.65363 1.000 13.94923 172 ALA A O 1
ATOM 2573 N N . GLY A 1 173 ? 13.68663 15.25311 -12.44026 1.000 13.21774 173 GLY A N 1
ATOM 2574 C CA . GLY A 1 173 ? 14.80376 14.43729 -12.05269 1.000 13.60460 173 GLY A CA 1
ATOM 2575 C C . GLY A 1 173 ? 14.42753 13.22465 -11.24531 1.000 13.26458 173 GLY A C 1
ATOM 2576 O O . GLY A 1 173 ? 15.24958 12.31873 -11.10238 1.000 14.62594 173 GLY A O 1
ATOM 2580 N N . GLY A 1 174 ? 13.21637 13.18881 -10.71040 1.000 11.62541 174 GLY A N 1
ATOM 2581 C CA . GLY A 1 174 ? 12.76965 12.08504 -9.89614 1.000 11.34773 174 GLY A CA 1
ATOM 2582 C C . GLY A 1 174 ? 12.13205 10.98499 -10.71605 1.000 9.98558 174 GLY A C 1
ATOM 2583 O O . GLY A 1 174 ? 12.24075 10.92804 -11.94095 1.000 10.77351 174 GLY A O 1
ATOM 2587 N N . ASP A 1 175 ? 11.46677 10.08079 -10.00447 1.000 9.51336 175 ASP A N 1
ATOM 2588 C CA . ASP A 1 175 ? 10.84025 8.90448 -10.58531 1.000 9.15274 175 ASP A CA 1
ATOM 2589 C C . ASP A 1 175 ? 9.97892 8.30372 -9.48139 1.000 8.82039 175 ASP A C 1
ATOM 2590 O O . ASP A 1 175 ? 9.90785 8.83739 -8.37284 1.000 8.92432 175 ASP A O 1
ATOM 2599 N N . GLU A 1 176 ? 9.32063 7.18496 -9.79311 1.000 8.82349 176 GLU A N 1
ATOM 2600 C CA . GLU A 1 176 ? 8.36703 6.56674 -8.87718 1.000 8.58017 176 GLU A CA 1
ATOM 2601 C C . GLU A 1 176 ? 8.99697 6.02130 -7.60559 1.000 8.64996 176 GLU A C 1
ATOM 2602 O O . GLU A 1 176 ? 8.25679 5.71556 -6.66589 1.000 9.29538 176 GLU A O 1
ATOM 2614 N N . ASP A 1 177 ? 10.32177 5.87489 -7.56258 1.000 8.83226 177 ASP A N 1
ATOM 2615 C CA . ASP A 1 177 ? 11.04217 5.42264 -6.37946 1.000 9.00947 177 ASP A CA 1
ATOM 2616 C C . ASP A 1 177 ? 11.38754 6.56120 -5.42444 1.000 8.71418 177 ASP A C 1
ATOM 2617 O O . ASP A 1 177 ? 11.73038 6.30459 -4.27298 1.000 9.35924 177 ASP A O 1
ATOM 2626 N N . ALA A 1 178 ? 11.31310 7.81204 -5.88520 1.000 8.98828 178 ALA A N 1
ATOM 2627 C CA . ALA A 1 178 ? 11.90128 8.92998 -5.14826 1.000 8.81713 178 ALA A CA 1
ATOM 2628 C C . ALA A 1 178 ? 11.21327 9.19700 -3.81618 1.000 8.87203 178 ALA A C 1
ATOM 2629 O O . ALA A 1 178 ? 11.88515 9.41556 -2.80256 1.000 8.99923 178 ALA A O 1
ATOM 2636 N N . TRP A 1 179 ? 9.87764 9.22267 -3.78934 1.000 8.78857 179 TRP A N 1
ATOM 2637 C CA . TRP A 1 179 ? 9.22952 9.57501 -2.53755 1.000 8.76833 179 TRP A CA 1
ATOM 2638 C C . TRP A 1 179 ? 9.52517 8.56374 -1.43990 1.000 8.53422 179 TRP A C 1
ATOM 2639 O O . TRP A 1 179 ? 9.62189 8.94451 -0.27387 1.000 9.31135 179 TRP A O 1
ATOM 2660 N N A THR A 1 180 ? 9.65243 7.26921 -1.76441 0.802 9.14700 180 THR A N 1
ATOM 2661 N N B THR A 1 180 ? 9.69083 7.29261 -1.80348 0.198 8.50110 180 THR A N 1
ATOM 2662 C CA A THR A 1 180 ? 10.05756 6.33820 -0.71163 0.802 9.37673 180 THR A CA 1
ATOM 2663 C CA B THR A 1 180 ? 10.04398 6.25929 -0.84080 0.198 8.37088 180 THR A CA 1
ATOM 2664 C C A THR A 1 180 ? 11.54432 6.45476 -0.41384 0.802 8.88086 180 THR A C 1
ATOM 2665 C C B THR A 1 180 ? 11.51662 6.33461 -0.46073 0.198 8.47312 180 THR A C 1
ATOM 2666 O O A THR A 1 180 ? 11.93699 6.44751 0.75375 0.802 10.09640 180 THR A O 1
ATOM 2667 O O B THR A 1 180 ? 11.87459 6.15119 0.70733 0.198 8.18025 180 THR A O 1
ATOM 2688 N N . ASN A 1 181 ? 12.37632 6.57443 -1.44400 1.000 9.02549 181 ASN A N 1
ATOM 2689 C CA . ASN A 1 181 ? 13.81704 6.55053 -1.24136 1.000 9.24613 181 ASN A CA 1
ATOM 2690 C C . ASN A 1 181 ? 14.30215 7.85510 -0.61211 1.000 9.45408 181 ASN A C 1
ATOM 2691 O O . ASN A 1 181 ? 14.77607 7.87592 0.52489 1.000 11.37384 181 ASN A O 1
ATOM 2702 N N . MET A 1 182 ? 14.13121 8.96159 -1.32736 1.000 9.16780 182 MET A N 1
ATOM 2703 C CA . MET A 1 182 ? 14.54579 10.27529 -0.84402 1.000 9.14502 182 MET A CA 1
ATOM 2704 C C . MET A 1 182 ? 13.62134 10.81455 0.23613 1.000 9.09216 182 MET A C 1
ATOM 2705 O O . MET A 1 182 ? 14.06677 11.49170 1.16623 1.000 9.82633 182 MET A O 1
ATOM 2719 N N . GLY A 1 183 ? 12.32742 10.53077 0.12911 1.000 9.00597 183 GLY A N 1
ATOM 2720 C CA . GLY A 1 183 ? 11.33691 11.13333 0.98932 1.000 9.18161 183 GLY A CA 1
ATOM 2721 C C . GLY A 1 183 ? 10.92681 10.33175 2.19654 1.000 9.20592 183 GLY A C 1
ATOM 2722 O O . GLY A 1 183 ? 10.11511 10.80750 2.99116 1.000 9.92024 183 GLY A O 1
ATOM 2726 N N . ARG A 1 184 ? 11.45748 9.12466 2.36270 1.000 9.02707 184 ARG A N 1
ATOM 2727 C CA . ARG A 1 184 ? 11.13842 8.29663 3.52264 1.000 9.06553 184 ARG A CA 1
ATOM 2728 C C . ARG A 1 184 ? 9.63559 8.06834 3.67300 1.000 8.90762 184 ARG A C 1
ATOM 2729 O O . ARG A 1 184 ? 9.13726 7.91050 4.78326 1.000 9.49438 184 ARG A O 1
ATOM 2750 N N . THR A 1 185 ? 8.91377 7.96821 2.55728 1.000 9.13130 185 THR A N 1
ATOM 2751 C CA . THR A 1 185 ? 7.45831 7.89209 2.64173 1.000 9.08601 185 THR A CA 1
ATOM 2752 C C . THR A 1 185 ? 6.98356 6.66693 3.41464 1.000 8.96298 185 THR A C 1
ATOM 2753 O O . THR A 1 185 ? 6.01024 6.75066 4.16564 1.000 9.03517 185 THR A O 1
ATOM 2764 N N . ALA A 1 186 ? 7.59887 5.50041 3.21388 1.000 9.00770 186 ALA A N 1
ATOM 2765 C CA . ALA A 1 186 ? 7.08882 4.32922 3.91924 1.000 9.29072 186 ALA A CA 1
ATOM 2766 C C . ALA A 1 186 ? 7.22959 4.48590 5.42238 1.000 8.99800 186 ALA A C 1
ATOM 2767 O O . ALA A 1 186 ? 6.35174 4.07247 6.18280 1.000 9.27887 186 ALA A O 1
ATOM 2774 N N . GLN A 1 187 ? 8.34037 5.06467 5.87189 1.000 9.07932 187 GLN A N 1
ATOM 2775 C CA . GLN A 1 187 ? 8.54764 5.28281 7.29723 1.000 9.70590 187 GLN A CA 1
ATOM 2776 C C . GLN A 1 187 ? 7.61147 6.35601 7.83016 1.000 9.34391 187 GLN A C 1
ATOM 2777 O O . GLN A 1 187 ? 6.97087 6.17403 8.87248 1.000 9.39772 187 GLN A O 1
ATOM 2791 N N . ILE A 1 188 ? 7.53580 7.48944 7.13194 1.000 9.32888 188 ILE A N 1
ATOM 2792 C CA . ILE A 1 188 ? 6.65574 8.56074 7.58096 1.000 9.09009 188 ILE A CA 1
ATOM 2793 C C . ILE A 1 188 ? 5.23148 8.05291 7.69727 1.000 9.11624 188 ILE A C 1
ATOM 2794 O O . ILE A 1 188 ? 4.54761 8.30732 8.69249 1.000 9.55555 188 ILE A O 1
ATOM 2810 N N . MET A 1 189 ? 4.75703 7.34532 6.66994 1.000 9.08829 189 MET A N 1
ATOM 2811 C CA . MET A 1 189 ? 3.38634 6.84955 6.70740 1.000 9.16251 189 MET A CA 1
ATOM 2812 C C . MET A 1 189 ? 3.20983 5.76656 7.76080 1.000 9.22708 189 MET A C 1
ATOM 2813 O O . MET A 1 189 ? 2.22416 5.78087 8.49659 1.000 9.42445 189 MET A O 1
ATOM 2827 N N . ASP A 1 190 ? 4.14461 4.82392 7.85941 1.000 9.06760 190 ASP A N 1
ATOM 2828 C CA . ASP A 1 190 ? 4.00871 3.79601 8.88640 1.000 9.18342 190 ASP A CA 1
ATOM 2829 C C . ASP A 1 190 ? 3.89740 4.44436 10.25074 1.000 9.24378 190 ASP A C 1
ATOM 2830 O O . ASP A 1 190 ? 3.08020 4.03558 11.08380 1.000 9.85505 190 ASP A O 1
ATOM 2839 N N . ASN A 1 191 ? 4.74599 5.43536 10.50300 1.000 9.30464 191 ASN A N 1
ATOM 2840 C CA . ASN A 1 191 ? 4.80356 6.04938 11.81636 1.000 9.72110 191 ASN A CA 1
ATOM 2841 C C . ASN A 1 191 ? 3.59455 6.93718 12.07106 1.000 9.92716 191 ASN A C 1
ATOM 2842 O O . ASN A 1 191 ? 3.00373 6.87612 13.15260 1.000 10.67868 191 ASN A O 1
ATOM 2853 N N . LEU A 1 192 ? 3.20032 7.76043 11.09646 1.000 9.67182 192 LEU A N 1
ATOM 2854 C CA . LEU A 1 192 ? 2.02827 8.60092 11.30941 1.000 9.69112 192 LEU A CA 1
ATOM 2855 C C . LEU A 1 192 ? 0.78083 7.76304 11.52132 1.000 9.90573 192 LEU A C 1
ATOM 2856 O O . LEU A 1 192 ? -0.07238 8.10488 12.35035 1.000 10.37577 192 LEU A O 1
ATOM 2872 N N . ILE A 1 193 ? 0.62289 6.69067 10.74175 1.000 9.51550 193 ILE A N 1
ATOM 2873 C CA . ILE A 1 193 ? -0.56886 5.86449 10.87329 1.000 9.68536 193 ILE A CA 1
ATOM 2874 C C . ILE A 1 193 ? -0.56041 5.13835 12.20927 1.000 10.23283 193 ILE A C 1
ATOM 2875 O O . ILE A 1 193 ? -1.55918 5.11866 12.93280 1.000 11.18733 193 ILE A O 1
ATOM 2891 N N . ALA A 1 194 ? 0.58018 4.56261 12.57927 1.000 10.32616 194 ALA A N 1
ATOM 2892 C CA . ALA A 1 194 ? 0.65212 3.85367 13.84815 1.000 10.62341 194 ALA A CA 1
ATOM 2893 C C . ALA A 1 194 ? 0.42820 4.79490 15.01887 1.000 10.90598 194 ALA A C 1
ATOM 2894 O O . ALA A 1 194 ? -0.11751 4.39383 16.05121 1.000 11.95226 194 ALA A O 1
ATOM 2901 N N . GLN A 1 195 ? 0.86532 6.04022 14.89313 1.000 11.11257 195 GLN A N 1
ATOM 2902 C CA . GLN A 1 195 ? 0.68701 7.01510 15.95210 1.000 11.85566 195 GLN A CA 1
ATOM 2903 C C . GLN A 1 195 ? -0.72222 7.57543 16.00089 1.000 12.05890 195 GLN A C 1
ATOM 2904 O O . GLN A 1 195 ? -1.01718 8.37602 16.88970 1.000 13.23167 195 GLN A O 1
ATOM 2918 N N . GLY A 1 196 ? -1.58835 7.19796 15.06712 1.000 12.05088 196 GLY A N 1
ATOM 2919 C CA . GLY A 1 196 ? -2.92666 7.73401 15.03705 1.000 12.58705 196 GLY A CA 1
ATOM 2920 C C . GLY A 1 196 ? -2.99867 9.14805 14.52427 1.000 12.90385 196 GLY A C 1
ATOM 2921 O O . GLY A 1 196 ? -4.04920 9.78510 14.65108 1.000 14.84805 196 GLY A O 1
ATOM 2925 N N . LYS A 1 197 ? -1.92228 9.65623 13.93186 1.000 11.76628 197 LYS A N 1
ATOM 2926 C CA . LYS A 1 197 ? -1.88753 11.02787 13.44851 1.000 12.00396 197 LYS A CA 1
ATOM 2927 C C . LYS A 1 197 ? -2.42252 11.16965 12.04018 1.000 11.79650 197 LYS A C 1
ATOM 2928 O O . LYS A 1 197 ? -2.93024 12.23390 11.69257 1.000 12.93430 197 LYS A O 1
ATOM 2947 N N . ALA A 1 198 ? -2.29797 10.14216 11.21377 1.000 11.07798 198 ALA A N 1
ATOM 2948 C CA . ALA A 1 198 ? -2.89280 10.11862 9.89339 1.000 10.93441 198 ALA A CA 1
ATOM 2949 C C . ALA A 1 198 ? -3.76810 8.88249 9.78461 1.000 10.97912 198 ALA A C 1
ATOM 2950 O O . ALA A 1 198 ? -3.48810 7.85010 10.40210 1.000 12.24092 198 ALA A O 1
ATOM 2957 N N . LYS A 1 199 ? -4.83775 9.00448 9.01181 1.000 11.27775 199 LYS A N 1
ATOM 2958 C CA . LYS A 1 199 ? -5.69565 7.86335 8.77022 1.000 11.99789 199 LYS A CA 1
ATOM 2959 C C . LYS A 1 199 ? -4.95395 6.84300 7.92273 1.000 11.56048 199 LYS A C 1
ATOM 2960 O O . LYS A 1 199 ? -4.14908 7.20368 7.06570 1.000 11.78248 199 LYS A O 1
ATOM 2979 N N A PRO A 1 200 ? -5.22019 5.55787 8.12695 0.604 11.24029 200 PRO A N 1
ATOM 2980 N N B PRO A 1 200 ? -5.22658 5.55666 8.10518 0.396 10.76563 200 PRO A N 1
ATOM 2981 C CA A PRO A 1 200 ? -4.72194 4.56553 7.17277 0.604 11.48202 200 PRO A CA 1
ATOM 2982 C CA B PRO A 1 200 ? -4.64472 4.58280 7.17864 0.396 10.84663 200 PRO A CA 1
ATOM 2983 C C A PRO A 1 200 ? -5.14476 4.95405 5.76494 0.604 10.41851 200 PRO A C 1
ATOM 2984 C C B PRO A 1 200 ? -5.14009 4.85332 5.76741 0.396 10.47597 200 PRO A C 1
ATOM 2985 O O A PRO A 1 200 ? -6.29351 5.33760 5.52587 0.604 11.11953 200 PRO A O 1
ATOM 2986 O O B PRO A 1 200 ? -6.33749 5.02250 5.52839 0.396 11.15529 200 PRO A O 1
ATOM 3007 N N . MET A 1 201 ? -4.20189 4.87846 4.82972 1.000 9.98902 201 MET A N 1
ATOM 3008 C CA . MET A 1 201 ? -4.46380 5.32386 3.47624 1.000 9.66857 201 MET A CA 1
ATOM 3009 C C . MET A 1 201 ? -3.47913 4.63982 2.54624 1.000 9.81858 201 MET A C 1
ATOM 3010 O O . MET A 1 201 ? -2.39136 4.21450 2.95532 1.000 10.45204 201 MET A O 1
ATOM 3024 N N . ILE A 1 202 ? -3.89631 4.53884 1.29220 1.000 9.55512 202 ILE A N 1
ATOM 3025 C CA . ILE A 1 202 ? -3.05898 4.07543 0.19784 1.000 9.42311 202 ILE A CA 1
ATOM 3026 C C . ILE A 1 202 ? -2.32962 5.28751 -0.35778 1.000 9.46016 202 ILE A C 1
ATOM 3027 O O . ILE A 1 202 ? -2.93639 6.34110 -0.54023 1.000 10.53215 202 ILE A O 1
ATOM 3043 N N . VAL A 1 203 ? -1.03035 5.16194 -0.60565 1.000 9.03053 203 VAL A N 1
ATOM 3044 C CA . VAL A 1 203 ? -0.24281 6.25253 -1.17707 1.000 8.79780 203 VAL A CA 1
ATOM 3045 C C . VAL A 1 203 ? 0.32243 5.77682 -2.50345 1.000 8.66511 203 VAL A C 1
ATOM 3046 O O . VAL A 1 203 ? 1.03627 4.76889 -2.56199 1.000 9.47730 203 VAL A O 1
ATOM 3059 N N . VAL A 1 204 ? 0.01294 6.50747 -3.56835 1.000 8.46237 204 VAL A N 1
ATOM 3060 C CA . VAL A 1 204 ? 0.34968 6.13784 -4.93576 1.000 8.55743 204 VAL A CA 1
ATOM 3061 C C . VAL A 1 204 ? 1.40393 7.10340 -5.44878 1.000 8.69464 204 VAL A C 1
ATOM 3062 O O . VAL A 1 204 ? 1.15120 8.30475 -5.55668 1.000 9.38012 204 VAL A O 1
ATOM 3075 N N . MET A 1 205 ? 2.56820 6.57853 -5.79887 1.000 8.57994 205 MET A N 1
ATOM 3076 C CA . MET A 1 205 ? 3.72491 7.37715 -6.21085 1.000 8.62338 205 MET A CA 1
ATOM 3077 C C . MET A 1 205 ? 4.04277 7.02858 -7.65663 1.000 8.72767 205 MET A C 1
ATOM 3078 O O . MET A 1 205 ? 4.61067 5.97507 -7.95865 1.000 8.82107 205 MET A O 1
ATOM 3092 N N . THR A 1 206 ? 3.63408 7.90751 -8.55568 1.000 8.86507 206 THR A N 1
ATOM 3093 C CA . THR A 1 206 ? 3.79517 7.72377 -9.98585 1.000 9.12536 206 THR A CA 1
ATOM 3094 C C . THR A 1 206 ? 5.15243 8.22316 -10.45618 1.000 9.27956 206 THR A C 1
ATOM 3095 O O . THR A 1 206 ? 5.83631 8.99712 -9.77726 1.000 9.80186 206 THR A O 1
ATOM 3106 N N . ASN A 1 207 ? 5.51649 7.78239 -11.65627 1.000 9.36427 207 ASN A N 1
ATOM 3107 C CA . ASN A 1 207 ? 6.61061 8.36708 -12.41315 1.000 9.47228 207 ASN A CA 1
ATOM 3108 C C . ASN A 1 207 ? 6.00482 9.49079 -13.24373 1.000 9.91632 207 ASN A C 1
ATOM 3109 O O . ASN A 1 207 ? 5.12756 9.25685 -14.09020 1.000 10.22310 207 ASN A O 1
ATOM 3120 N N . GLY A 1 208 ? 6.42706 10.71455 -12.95266 1.000 10.15872 208 GLY A N 1
ATOM 3121 C CA . GLY A 1 208 ? 5.88595 11.91565 -13.54924 1.000 10.72521 208 GLY A CA 1
ATOM 3122 C C . GLY A 1 208 ? 6.53015 12.34475 -14.84168 1.000 11.41631 208 GLY A C 1
ATOM 3123 O O . GLY A 1 208 ? 6.23277 13.44272 -15.32027 1.000 13.13586 208 GLY A O 1
ATOM 3127 N N . ASN A 1 209 ? 7.39738 11.51656 -15.41550 1.000 11.08520 209 ASN A N 1
ATOM 3128 C CA . ASN A 1 209 ? 8.12681 11.81888 -16.64132 1.000 11.91580 209 ASN A CA 1
ATOM 3129 C C . ASN A 1 209 ? 7.49593 10.99926 -17.75733 1.000 12.05345 209 ASN A C 1
ATOM 3130 O O . ASN A 1 209 ? 7.74941 9.79932 -17.87718 1.000 12.18640 209 ASN A O 1
ATOM 3141 N N . ALA A 1 210 ? 6.65185 11.64132 -18.56451 1.000 13.08487 210 ALA A N 1
ATOM 3142 C CA . ALA A 1 210 ? 5.81581 10.88912 -19.48853 1.000 14.50868 210 ALA A CA 1
ATOM 3143 C C . ALA A 1 210 ? 6.61348 10.16845 -20.55732 1.000 15.08384 210 ALA A C 1
ATOM 3144 O O . ALA A 1 210 ? 6.07913 9.25132 -21.18603 1.000 17.55748 210 ALA A O 1
ATOM 3151 N N . ASN A 1 211 ? 7.87115 10.54934 -20.77065 1.000 14.49945 211 ASN A N 1
ATOM 3152 C CA . ASN A 1 211 ? 8.73211 9.85787 -21.71601 1.000 15.92778 211 ASN A CA 1
ATOM 3153 C C . ASN A 1 211 ? 9.35462 8.59196 -21.13878 1.000 14.52961 211 ASN A C 1
ATOM 3154 O O . ASN A 1 211 ? 9.98810 7.84741 -21.88962 1.000 16.55331 211 ASN A O 1
ATOM 3165 N N . GLN A 1 212 ? 9.21174 8.34605 -19.84002 1.000 12.53967 212 GLN A N 1
ATOM 3166 C CA . GLN A 1 212 ? 9.81136 7.19964 -19.17277 1.000 11.70213 212 GLN A CA 1
ATOM 3167 C C . GLN A 1 212 ? 8.75240 6.15826 -18.86829 1.000 11.44337 212 GLN A C 1
ATOM 3168 O O . GLN A 1 212 ? 7.59682 6.48966 -18.59825 1.000 12.25925 212 GLN A O 1
ATOM 3182 N N . ALA A 1 213 ? 9.16770 4.89888 -18.87334 1.000 11.38576 213 ALA A N 1
ATOM 3183 C CA . ALA A 1 213 ? 8.33339 3.82031 -18.36805 1.000 10.87235 213 ALA A CA 1
ATOM 3184 C C . ALA A 1 213 ? 8.53706 3.57236 -16.88078 1.000 10.90208 213 ALA A C 1
ATOM 3185 O O . ALA A 1 213 ? 7.63769 3.05723 -16.21949 1.000 12.18166 213 ALA A O 1
ATOM 3192 N N . GLY A 1 214 ? 9.70219 3.90742 -16.34155 1.000 10.27907 214 GLY A N 1
ATOM 3193 C CA . GLY A 1 214 ? 10.00419 3.67152 -14.94800 1.000 9.94577 214 GLY A CA 1
ATOM 3194 C C . GLY A 1 214 ? 11.34921 4.27308 -14.62086 1.000 9.54448 214 GLY A C 1
ATOM 3195 O O . GLY A 1 214 ? 11.99052 4.90829 -15.45928 1.000 10.77359 214 GLY A O 1
ATOM 3199 N N . ALA A 1 215 ? 11.77685 4.03667 -13.38672 1.000 9.56555 215 ALA A N 1
ATOM 3200 C CA . ALA A 1 215 ? 12.96950 4.67978 -12.85244 1.000 9.68279 215 ALA A CA 1
ATOM 3201 C C . ALA A 1 215 ? 14.22262 4.24808 -13.60165 1.000 9.67542 215 ALA A C 1
ATOM 3202 O O . ALA A 1 215 ? 14.46361 3.06357 -13.82721 1.000 10.10331 215 ALA A O 1
ATOM 3209 N N . GLN A 1 216 ? 15.06673 5.22741 -13.91350 1.000 9.82366 216 GLN A N 1
ATOM 3210 C CA . GLN A 1 216 ? 16.21657 5.01144 -14.78209 1.000 10.28193 216 GLN A CA 1
ATOM 3211 C C . GLN A 1 216 ? 17.26245 4.06301 -14.20952 1.000 10.40557 216 GLN A C 1
ATOM 3212 O O . GLN A 1 216 ? 18.08947 3.56866 -14.98105 1.000 11.39045 216 GLN A O 1
ATOM 3226 N N . ASN A 1 217 ? 17.28447 3.81332 -12.90014 1.000 10.38086 217 ASN A N 1
ATOM 3227 C CA . ASN A 1 217 ? 18.24610 2.85223 -12.37342 1.000 10.38559 217 ASN A CA 1
ATOM 3228 C C . ASN A 1 217 ? 17.84889 1.40914 -12.64647 1.000 10.74934 217 ASN A C 1
ATOM 3229 O O . ASN A 1 217 ? 18.68593 0.51371 -12.48979 1.000 12.44984 217 ASN A O 1
ATOM 3240 N N . GLU A 1 218 ? 16.60487 1.17057 -13.06116 1.000 10.74189 218 GLU A N 1
ATOM 3241 C CA A GLU A 1 218 ? 16.09163 -0.17070 -13.31428 0.726 11.17174 218 GLU A CA 1
ATOM 3242 C CA B GLU A 1 218 ? 16.10584 -0.17467 -13.30783 0.274 11.48485 218 GLU A CA 1
ATOM 3243 C C . GLU A 1 218 ? 15.50261 -0.35432 -14.69300 1.000 11.29027 218 GLU A C 1
ATOM 3244 O O . GLU A 1 218 ? 15.44679 -1.48973 -15.17110 1.000 12.67176 218 GLU A O 1
ATOM 3265 N N . VAL A 1 219 ? 15.06288 0.71105 -15.34286 1.000 10.86649 219 VAL A N 1
ATOM 3266 C CA . VAL A 1 219 ? 14.27647 0.61910 -16.56397 1.000 11.44411 219 VAL A CA 1
ATOM 3267 C C . VAL A 1 219 ? 14.95201 1.45269 -17.63998 1.000 11.98567 219 VAL A C 1
ATOM 3268 O O . VAL A 1 219 ? 15.21566 2.63863 -17.40605 1.000 12.72462 219 VAL A O 1
ATOM 3281 N N . PRO A 1 220 ? 15.25081 0.89552 -18.80967 1.000 12.94008 220 PRO A N 1
ATOM 3282 C CA . PRO A 1 220 ? 15.94318 1.66608 -19.83453 1.000 14.37231 220 PRO A CA 1
ATOM 3283 C C . PRO A 1 220 ? 15.00861 2.64550 -20.51490 1.000 14.17234 220 PRO A C 1
ATOM 3284 O O . PRO A 1 220 ? 13.77788 2.55119 -20.38997 1.000 13.66299 220 PRO A O 1
ATOM 3295 N N . PRO A 1 221 ? 15.56002 3.60449 -21.25064 1.000 16.50561 221 PRO A N 1
ATOM 3296 C CA . PRO A 1 221 ? 14.71456 4.52937 -22.00720 1.000 17.74680 221 PRO A CA 1
ATOM 3297 C C . PRO A 1 221 ? 13.80410 3.78492 -22.97095 1.000 18.63144 221 PRO A C 1
ATOM 3298 O O . PRO A 1 221 ? 14.14798 2.72493 -23.49409 1.000 19.15373 221 PRO A O 1
ATOM 3309 N N . VAL A 1 222 ? 12.62954 4.35289 -23.19793 1.000 20.01407 222 VAL A N 1
ATOM 3310 C CA . VAL A 1 222 ? 11.62575 3.71032 -24.04894 1.000 22.94900 222 VAL A CA 1
ATOM 3311 C C . VAL A 1 222 ? 11.99288 3.94991 -25.51189 1.000 28.47540 222 VAL A C 1
ATOM 3312 O O . VAL A 1 222 ? 12.31876 5.08976 -25.88140 1.000 29.53183 222 VAL A O 1
ATOM 3325 N N . PRO A 1 223 ? 11.96466 2.92316 -26.36316 1.000 32.98575 223 PRO A N 1
ATOM 3326 C CA . PRO A 1 223 ? 12.24307 3.14799 -27.78626 1.000 36.49311 223 PRO A CA 1
ATOM 3327 C C . PRO A 1 223 ? 11.11036 3.92469 -28.43683 1.000 39.57429 223 PRO A C 1
ATOM 3328 O O . PRO A 1 223 ? 9.93636 3.74197 -28.10572 1.000 39.69616 223 PRO A O 1
ATOM 3332 N N . VAL A 1 224 ? 11.47356 4.80722 -29.36238 1.000 42.34664 224 VAL A N 1
ATOM 3333 C CA . VAL A 1 224 ? 10.48734 5.64352 -30.03871 1.000 44.81942 224 VAL A CA 1
ATOM 3334 C C . VAL A 1 224 ? 10.79203 5.74289 -31.52937 1.000 45.52324 224 VAL A C 1
ATOM 3335 O O . VAL A 1 224 ? 10.19760 5.03236 -32.33953 1.000 45.97890 224 VAL A O 1
ATOM 3339 N N . MET A 1 237 ? 4.63783 13.76560 -23.88113 1.000 49.81089 237 MET A N 1
ATOM 3340 C CA . MET A 1 237 ? 4.64731 15.18946 -24.21319 1.000 49.31884 237 MET A CA 1
ATOM 3341 C C . MET A 1 237 ? 3.75007 16.00861 -23.28587 1.000 45.12763 237 MET A C 1
ATOM 3342 O O . MET A 1 237 ? 3.27407 15.50910 -22.26418 1.000 43.81760 237 MET A O 1
ATOM 3347 N N . THR A 1 238 ? 3.52407 17.26804 -23.65828 1.000 41.95175 238 THR A N 1
ATOM 3348 C CA . THR A 1 238 ? 2.84045 18.20549 -22.77720 1.000 38.30308 238 THR A CA 1
ATOM 3349 C C . THR A 1 238 ? 1.45035 17.70277 -22.40901 1.000 32.91057 238 THR A C 1
ATOM 3350 O O . THR A 1 238 ? 0.64437 17.34982 -23.27490 1.000 32.60342 238 THR A O 1
ATOM 3360 N N . GLY A 1 239 ? 1.17106 17.68414 -21.11107 1.000 27.75034 239 GLY A N 1
ATOM 3361 C CA . GLY A 1 239 ? -0.12116 17.29177 -20.61196 1.000 22.31593 239 GLY A CA 1
ATOM 3362 C C . GLY A 1 239 ? -0.36037 15.80057 -20.51144 1.000 18.23802 239 GLY A C 1
ATOM 3363 O O . GLY A 1 239 ? -1.36254 15.39994 -19.91427 1.000 17.45234 239 GLY A O 1
ATOM 3367 N N . LYS A 1 240 ? 0.52037 14.96260 -21.06096 1.000 16.72477 240 LYS A N 1
ATOM 3368 C CA . LYS A 1 240 ? 0.23379 13.53413 -21.10848 1.000 15.85943 240 LYS A CA 1
ATOM 3369 C C . LYS A 1 240 ? 0.30299 12.89786 -19.73000 1.000 13.83164 240 LYS A C 1
ATOM 3370 O O . LYS A 1 240 ? -0.51492 12.03225 -19.41053 1.000 13.98292 240 LYS A O 1
ATOM 3389 N N . PHE A 1 241 ? 1.28277 13.27309 -18.90359 1.000 12.81566 241 PHE A N 1
ATOM 3390 C CA . PHE A 1 241 ? 1.32086 12.69781 -17.56508 1.000 12.04980 241 PHE A CA 1
ATOM 3391 C C . PHE A 1 241 ? 0.02121 12.99121 -16.82612 1.000 11.94187 241 PHE A C 1
ATOM 3392 O O . PHE A 1 241 ? -0.58230 12.10551 -16.20689 1.000 11.76539 241 PHE A O 1
ATOM 3409 N N . GLU A 1 242 ? -0.41604 14.24672 -16.88545 1.000 13.02277 242 GLU A N 1
ATOM 3410 C CA . GLU A 1 242 ? -1.58728 14.67772 -16.13527 1.000 13.18169 242 GLU A CA 1
ATOM 3411 C C . GLU A 1 242 ? -2.83451 13.95346 -16.61339 1.000 12.87374 242 GLU A C 1
ATOM 3412 O O . GLU A 1 242 ? -3.65861 13.51029 -15.80398 1.000 13.54305 242 GLU A O 1
ATOM 3424 N N . GLU A 1 243 ? -3.00212 13.84954 -17.93197 1.000 13.32133 243 GLU A N 1
ATOM 3425 C CA . GLU A 1 243 ? -4.14343 13.13416 -18.47676 1.000 13.79897 243 GLU A CA 1
ATOM 3426 C C . GLU A 1 243 ? -4.09644 11.66582 -18.09173 1.000 13.21667 243 GLU A C 1
ATOM 3427 O O . GLU A 1 243 ? -5.12205 11.07307 -17.73318 1.000 13.94514 243 GLU A O 1
ATOM 3439 N N . HIS A 1 244 ? -2.90986 11.06413 -18.14831 1.000 12.38275 244 HIS A N 1
ATOM 3440 C CA . HIS A 1 244 ? -2.78337 9.65065 -17.81095 1.000 12.57559 244 HIS A CA 1
ATOM 3441 C C . HIS A 1 244 ? -3.04598 9.39605 -16.33564 1.000 11.73966 244 HIS A C 1
ATOM 3442 O O . HIS A 1 244 ? -3.52740 8.32010 -15.97233 1.000 11.93552 244 HIS A O 1
ATOM 3456 N N A LEU A 1 245 ? -2.75139 10.34775 -15.45568 0.769 11.75663 245 LEU A N 1
ATOM 3457 N N B LEU A 1 245 ? -2.76145 10.37667 -15.47755 0.231 11.73634 245 LEU A N 1
ATOM 3458 C CA A LEU A 1 245 ? -3.02152 10.07747 -14.05001 0.769 11.84766 245 LEU A CA 1
ATOM 3459 C CA B LEU A 1 245 ? -3.01903 10.20157 -14.05257 0.231 11.82869 245 LEU A CA 1
ATOM 3460 C C A LEU A 1 245 ? -4.51511 9.88167 -13.84524 0.769 11.81249 245 LEU A C 1
ATOM 3461 C C B LEU A 1 245 ? -4.50223 9.97693 -13.79788 0.231 12.72503 245 LEU A C 1
ATOM 3462 O O A LEU A 1 245 ? -4.95122 8.93504 -13.18223 0.769 12.18476 245 LEU A O 1
ATOM 3463 O O B LEU A 1 245 ? -4.88004 9.10670 -13.00444 0.231 13.09008 245 LEU A O 1
ATOM 3494 N N A VAL A 1 246 ? -5.31024 10.73802 -14.47525 0.769 12.44207 246 VAL A N 1
ATOM 3495 N N B VAL A 1 246 ? -5.35978 10.73304 -14.47899 0.231 13.36000 246 VAL A N 1
ATOM 3496 C CA A VAL A 1 246 ? -6.75961 10.70103 -14.31477 0.769 13.35733 246 VAL A CA 1
ATOM 3497 C CA B VAL A 1 246 ? -6.79235 10.60817 -14.23425 0.231 14.00999 246 VAL A CA 1
ATOM 3498 C C A VAL A 1 246 ? -7.37348 9.52494 -15.06302 0.769 13.29253 246 VAL A C 1
ATOM 3499 C C B VAL A 1 246 ? -7.40408 9.48320 -15.06183 0.231 13.91293 246 VAL A C 1
ATOM 3500 O O A VAL A 1 246 ? -8.26083 8.84365 -14.54158 0.769 14.36791 246 VAL A O 1
ATOM 3501 O O B VAL A 1 246 ? -8.31855 8.79431 -14.59821 0.231 14.45270 246 VAL A O 1
ATOM 3526 N N . LYS A 1 247 ? -6.92329 9.26700 -16.29073 1.000 13.69760 247 LYS A N 1
ATOM 3527 C CA . LYS A 1 247 ? -7.57172 8.28795 -17.15539 1.000 14.04163 247 LYS A CA 1
ATOM 3528 C C . LYS A 1 247 ? -7.02104 6.88077 -16.99057 1.000 13.59724 247 LYS A C 1
ATOM 3529 O O . LYS A 1 247 ? -7.73749 5.91336 -17.26221 1.000 14.29755 247 LYS A O 1
ATOM 3548 N N . ASP A 1 248 ? -5.76353 6.73972 -16.58103 1.000 12.64103 248 ASP A N 1
ATOM 3549 C CA . ASP A 1 248 ? -5.10686 5.44293 -16.49085 1.000 12.74845 248 ASP A CA 1
ATOM 3550 C C . ASP A 1 248 ? -4.78812 5.04869 -15.05657 1.000 12.25893 248 ASP A C 1
ATOM 3551 O O . ASP A 1 248 ? -5.14545 3.95263 -14.61914 1.000 13.46714 248 ASP A O 1
ATOM 3560 N N . VAL A 1 249 ? -4.14764 5.93116 -14.29292 1.000 11.34779 249 VAL A N 1
ATOM 3561 C CA . VAL A 1 249 ? -3.69009 5.55936 -12.95761 1.000 10.90709 249 VAL A CA 1
ATOM 3562 C C . VAL A 1 249 ? -4.85512 5.40107 -11.99108 1.000 11.01772 249 VAL A C 1
ATOM 3563 O O . VAL A 1 249 ? -4.97668 4.37643 -11.31675 1.000 11.16486 249 VAL A O 1
ATOM 3576 N N . VAL A 1 250 ? -5.70824 6.41876 -11.87552 1.000 11.43174 250 VAL A N 1
ATOM 3577 C CA . VAL A 1 250 ? -6.79321 6.34951 -10.89617 1.000 12.01266 250 VAL A CA 1
ATOM 3578 C C . VAL A 1 250 ? -7.67821 5.13598 -11.13841 1.000 12.06533 250 VAL A C 1
ATOM 3579 O O . VAL A 1 250 ? -7.94864 4.39274 -10.17822 1.000 11.87028 250 VAL A O 1
ATOM 3592 N N . PRO A 1 251 ? -8.11774 4.84705 -12.36206 1.000 12.02290 251 PRO A N 1
ATOM 3593 C CA . PRO A 1 251 ? -8.94700 3.64814 -12.54720 1.000 12.66518 251 PRO A CA 1
ATOM 3594 C C . PRO A 1 251 ? -8.21962 2.37002 -12.18865 1.000 12.46963 251 PRO A C 1
ATOM 3595 O O . PRO A 1 251 ? -8.83270 1.45086 -11.63777 1.000 13.23600 251 PRO A O 1
ATOM 3606 N N . PHE A 1 252 ? -6.92076 2.28641 -12.48875 1.000 12.16612 252 PHE A N 1
ATOM 3607 C CA . PHE A 1 252 ? -6.16982 1.08203 -12.15666 1.000 11.90858 252 PHE A CA 1
ATOM 3608 C C . PHE A 1 252 ? -6.11509 0.88769 -10.64900 1.000 11.07136 252 PHE A C 1
ATOM 3609 O O . PHE A 1 252 ? -6.29535 -0.22682 -10.14677 1.000 11.81382 252 PHE A O 1
ATOM 3626 N N . ILE A 1 253 ? -5.84873 1.96069 -9.90768 1.000 11.04768 253 ILE A N 1
ATOM 3627 C CA . ILE A 1 253 ? -5.79614 1.85965 -8.45888 1.000 11.06673 253 ILE A CA 1
ATOM 3628 C C . ILE A 1 253 ? -7.14402 1.42517 -7.90632 1.000 11.11111 253 ILE A C 1
ATOM 3629 O O . ILE A 1 253 ? -7.22097 0.56029 -7.03060 1.000 11.65258 253 ILE A O 1
ATOM 3645 N N . GLU A 1 254 ? -8.22466 2.03168 -8.39279 1.000 11.39575 254 GLU A N 1
ATOM 3646 C CA . GLU A 1 254 ? -9.53416 1.73557 -7.82592 1.000 12.18289 254 GLU A CA 1
ATOM 3647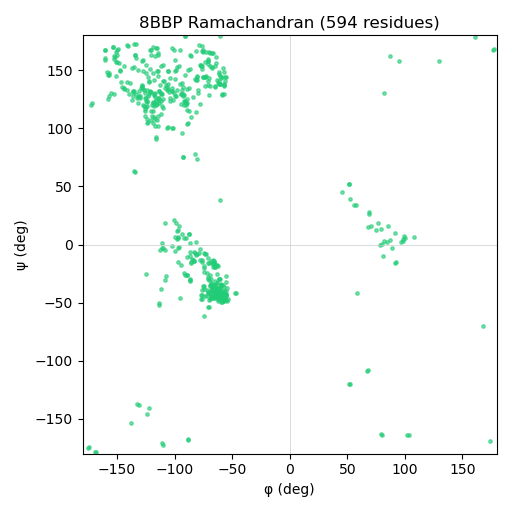 C C . GLU A 1 254 ? -9.99941 0.32829 -8.18327 1.000 13.16414 254 GLU A C 1
ATOM 3648 O O . GLU A 1 254 ? -10.77015 -0.27406 -7.43538 1.000 13.94473 254 GLU A O 1
ATOM 3660 N N A LYS A 1 255 ? -9.52100 -0.21684 -9.30052 0.347 13.82978 255 LYS A N 1
ATOM 3661 N N B LYS A 1 255 ? -9.54952 -0.20895 -9.31231 0.653 13.09976 255 LYS A N 1
ATOM 3662 C CA A LYS A 1 255 ? -9.89748 -1.56306 -9.71460 0.347 15.03287 255 LYS A CA 1
ATOM 3663 C CA B LYS A 1 255 ? -9.90003 -1.57238 -9.69113 0.653 14.21560 255 LYS A CA 1
ATOM 3664 C C A LYS A 1 255 ? -9.06132 -2.63773 -9.03112 0.347 14.59396 255 LYS A C 1
ATOM 3665 C C B LYS A 1 255 ? -9.09214 -2.59947 -8.90751 0.653 14.26332 255 LYS A C 1
ATOM 3666 O O A LYS A 1 255 ? -9.54913 -3.75685 -8.82459 0.347 15.53901 255 LYS A O 1
ATOM 3667 O O B LYS A 1 255 ? -9.63652 -3.61863 -8.46197 0.653 16.19806 255 LYS A O 1
ATOM 3704 N N . ASN A 1 256 ? -7.79894 -2.34345 -8.71218 1.000 13.66931 256 ASN A N 1
ATOM 3705 C CA . ASN A 1 256 ? -6.86291 -3.36610 -8.26308 1.000 13.47655 256 ASN A CA 1
ATOM 3706 C C . ASN A 1 256 ? -6.45118 -3.24879 -6.81187 1.000 13.42520 256 ASN A C 1
ATOM 3707 O O . ASN A 1 256 ? -5.72868 -4.11899 -6.31136 1.000 14.98379 256 ASN A O 1
ATOM 3718 N N . PHE A 1 257 ? -6.88408 -2.20660 -6.12583 1.000 12.25494 257 PHE A N 1
ATOM 3719 C CA . PHE A 1 257 ? -6.66323 -2.05775 -4.70076 1.000 11.97236 257 PHE A CA 1
ATOM 3720 C C . PHE A 1 257 ? -8.00412 -1.79817 -4.04359 1.000 12.06547 257 PHE A C 1
ATOM 3721 O O . PHE A 1 257 ? -8.95904 -1.35710 -4.69053 1.000 12.56904 257 PHE A O 1
ATOM 3738 N N . ARG A 1 258 ? -8.05956 -2.06946 -2.74330 1.000 12.37049 258 ARG A N 1
ATOM 3739 C CA . ARG A 1 258 ? -9.27573 -1.87823 -1.95866 1.000 12.69253 258 ARG A CA 1
ATOM 3740 C C . ARG A 1 258 ? -9.39425 -0.40356 -1.58363 1.000 12.05135 258 ARG A C 1
ATOM 3741 O O . ARG A 1 258 ? -9.14942 0.01480 -0.45399 1.000 13.54848 258 ARG A O 1
ATOM 3762 N N . ALA A 1 259 ? -9.73564 0.39025 -2.58631 1.000 11.97468 259 ALA A N 1
ATOM 3763 C CA . ALA A 1 259 ? -9.77510 1.84130 -2.47847 1.000 12.04257 259 ALA A CA 1
ATOM 3764 C C . ALA A 1 259 ? -11.20827 2.33113 -2.33154 1.000 12.24354 259 ALA A C 1
ATOM 3765 O O . ALA A 1 259 ? -12.09159 1.93548 -3.10565 1.000 13.62597 259 ALA A O 1
ATOM 3772 N N . LEU A 1 260 ? -11.42176 3.21808 -1.36143 1.000 12.03308 260 LEU A N 1
ATOM 3773 C CA . LEU A 1 260 ? -12.59747 4.06218 -1.36615 1.000 12.97115 260 LEU A CA 1
ATOM 3774 C C . LEU A 1 260 ? -12.52240 4.97576 -2.57272 1.000 13.74953 260 LEU A C 1
ATOM 3775 O O . LEU A 1 260 ? -11.44004 5.30482 -3.05977 1.000 15.49359 260 LEU A O 1
ATOM 3791 N N . THR A 1 261 ? -13.67629 5.40891 -3.04985 1.000 14.48611 261 THR A N 1
ATOM 3792 C CA . THR A 1 261 ? -13.72740 6.28598 -4.20479 1.000 15.26886 261 THR A CA 1
ATOM 3793 C C . THR A 1 261 ? -14.36232 7.61226 -3.82365 1.000 13.26236 261 THR A C 1
ATOM 3794 O O . THR A 1 261 ? -14.91177 7.77966 -2.73280 1.000 13.63521 261 THR A O 1
ATOM 3805 N N . GLY A 1 262 ? -14.27647 8.55654 -4.74822 1.000 13.28138 262 GLY A N 1
ATOM 3806 C CA . GLY A 1 262 ? -14.87770 9.86104 -4.58559 1.000 14.00429 262 GLY A CA 1
ATOM 3807 C C . GLY A 1 262 ? -13.90364 10.88597 -4.04775 1.000 13.12356 262 GLY A C 1
ATOM 3808 O O . GLY A 1 262 ? -12.91813 10.56973 -3.37989 1.000 12.84489 262 GLY A O 1
ATOM 3812 N N . LYS A 1 263 ? -14.23971 12.15017 -4.30880 1.000 13.23682 263 LYS A N 1
ATOM 3813 C CA . LYS A 1 263 ? -13.31657 13.24517 -4.04742 1.000 13.51811 263 LYS A CA 1
ATOM 3814 C C . LYS A 1 263 ? -12.88278 13.30222 -2.59016 1.000 12.55845 263 LYS A C 1
ATOM 3815 O O . LYS A 1 263 ? -11.72203 13.61028 -2.30857 1.000 12.88871 263 LYS A O 1
ATOM 3834 N N . ASP A 1 264 ? -13.79487 13.06054 -1.64504 1.000 12.87154 264 ASP A N 1
ATOM 3835 C CA . ASP A 1 264 ? -13.40234 13.19334 -0.24617 1.000 13.40604 264 ASP A CA 1
ATOM 3836 C C . ASP A 1 264 ? -12.50023 12.05623 0.21104 1.000 12.68398 264 ASP A C 1
ATOM 3837 O O . ASP A 1 264 ? -11.96292 12.11280 1.32503 1.000 13.52715 264 ASP A O 1
ATOM 3846 N N . ASN A 1 265 ? -12.32505 11.04330 -0.63057 1.000 12.13619 265 ASN A N 1
ATOM 3847 C CA . ASN A 1 265 ? -11.39893 9.95058 -0.39472 1.000 11.60905 265 ASN A CA 1
ATOM 3848 C C . ASN A 1 265 ? -10.19815 10.01124 -1.31347 1.000 11.64249 265 ASN A C 1
ATOM 3849 O O . ASN A 1 265 ? -9.50608 9.00498 -1.47163 1.000 11.61842 265 ASN A O 1
ATOM 3860 N N A ARG A 1 266 ? -9.89014 11.18062 -1.85987 0.416 11.21339 266 ARG A N 1
ATOM 3861 N N B ARG A 1 266 ? -9.97417 11.14401 -1.98178 0.584 11.23667 266 ARG A N 1
ATOM 3862 C CA A ARG A 1 266 ? -8.83787 11.29445 -2.85731 0.416 11.20883 266 ARG A CA 1
ATOM 3863 C CA B ARG A 1 266 ? -8.80860 11.32665 -2.83478 0.584 11.44995 266 ARG A CA 1
ATOM 3864 C C A ARG A 1 266 ? -8.04135 12.56988 -2.61685 0.416 10.59798 266 ARG A C 1
ATOM 3865 C C B ARG A 1 266 ? -8.04620 12.56970 -2.42788 0.584 11.03502 266 ARG A C 1
ATOM 3866 O O A ARG A 1 266 ? -8.58862 13.67651 -2.68741 0.416 11.09331 266 ARG A O 1
ATOM 3867 O O B ARG A 1 266 ? -8.62514 13.64661 -2.22056 0.584 11.46330 266 ARG A O 1
ATOM 3908 N N . ALA A 1 267 ? -6.74470 12.40670 -2.34153 1.000 10.21468 267 ALA A N 1
ATOM 3909 C CA . ALA A 1 267 ? -5.82717 13.50216 -2.11520 1.000 10.04756 267 ALA A CA 1
ATOM 3910 C C . ALA A 1 267 ? -4.75687 13.46089 -3.19392 1.000 9.71214 267 ALA A C 1
ATOM 3911 O O . ALA A 1 267 ? -4.43494 12.39954 -3.73579 1.000 9.88212 267 ALA A O 1
ATOM 3918 N N . ILE A 1 268 ? -4.19104 14.62556 -3.49362 1.000 9.98505 268 ILE A N 1
ATOM 3919 C CA . ILE A 1 268 ? -3.09392 14.71384 -4.44581 1.000 10.00139 268 ILE A CA 1
ATOM 3920 C C . ILE A 1 268 ? -2.15919 15.81257 -3.98780 1.000 10.03288 268 ILE A C 1
ATOM 3921 O O . ILE A 1 268 ? -2.60745 16.88171 -3.57814 1.000 10.62839 268 ILE A O 1
ATOM 3937 N N . ALA A 1 269 ? -0.85652 15.53860 -4.03576 1.000 9.46688 269 ALA A N 1
ATOM 3938 C CA . ALA A 1 269 ? 0.13701 16.54834 -3.74136 1.000 9.63647 269 ALA A CA 1
ATOM 3939 C C . ALA A 1 269 ? 1.36812 16.26956 -4.57551 1.000 9.70170 269 ALA A C 1
ATOM 3940 O O . ALA A 1 269 ? 1.63552 15.13619 -4.95983 1.000 10.18552 269 ALA A O 1
ATOM 3947 N N . GLY A 1 270 ? 2.15846 17.30548 -4.80559 1.000 9.90252 270 GLY A N 1
ATOM 3948 C CA . GLY A 1 270 ? 3.39846 17.11912 -5.52608 1.000 10.34919 270 GLY A CA 1
ATOM 3949 C C . GLY A 1 270 ? 4.34279 18.26472 -5.27355 1.000 10.16200 270 GLY A C 1
ATOM 3950 O O . GLY A 1 270 ? 3.93384 19.35934 -4.87747 1.000 10.85414 270 GLY A O 1
ATOM 3954 N N . LEU A 1 271 ? 5.62183 17.99579 -5.51229 1.000 10.52540 271 LEU A N 1
ATOM 3955 C CA . LEU A 1 271 ? 6.67277 18.97924 -5.32583 1.000 10.96483 271 LEU A CA 1
ATOM 3956 C C . LEU A 1 271 ? 7.17065 19.49372 -6.67071 1.000 11.53737 271 LEU A C 1
ATOM 3957 O O . LEU A 1 271 ? 7.35809 18.72773 -7.61741 1.000 11.01074 271 LEU A O 1
ATOM 3973 N N . SER A 1 272 ? 7.39428 20.80623 -6.73568 1.000 12.01124 272 SER A N 1
ATOM 3974 C CA . SER A 1 272 ? 7.97974 21.46660 -7.89831 1.000 12.56959 272 SER A CA 1
ATOM 3975 C C . SER A 1 272 ? 7.21370 21.08326 -9.16225 1.000 12.59272 272 SER A C 1
ATOM 3976 O O . SER A 1 272 ? 6.00650 21.31793 -9.21318 1.000 13.21498 272 SER A O 1
ATOM 3984 N N . MET A 1 273 ? 7.85062 20.46222 -10.16090 1.000 12.62427 273 MET A N 1
ATOM 3985 C CA . MET A 1 273 ? 7.11348 20.02431 -11.34773 1.000 12.90097 273 MET A CA 1
ATOM 3986 C C . MET A 1 273 ? 5.84186 19.27202 -10.96901 1.000 11.93879 273 MET A C 1
ATOM 3987 O O . MET A 1 273 ? 4.79215 19.44883 -11.59950 1.000 12.52614 273 MET A O 1
ATOM 4001 N N . GLY A 1 274 ? 5.92893 18.40323 -9.96140 1.000 11.21669 274 GLY A N 1
ATOM 4002 C CA . GLY A 1 274 ? 4.76698 17.65080 -9.52895 1.000 11.26412 274 GLY A CA 1
ATOM 4003 C C . GLY A 1 274 ? 3.71341 18.49311 -8.84640 1.000 11.01222 274 GLY A C 1
ATOM 4004 O O . GLY A 1 274 ? 2.54229 18.11800 -8.82553 1.000 11.28107 274 GLY A O 1
ATOM 4008 N N . GLY A 1 275 ? 4.11375 19.61437 -8.24893 1.000 11.07547 275 GLY A N 1
ATOM 4009 C CA . GLY A 1 275 ? 3.13734 20.58532 -7.77923 1.000 11.83160 275 GLY A CA 1
ATOM 4010 C C . GLY A 1 275 ? 2.45000 21.31123 -8.91945 1.000 12.19365 275 GLY A C 1
ATOM 4011 O O . GLY A 1 275 ? 1.28914 21.71928 -8.79376 1.000 13.27060 275 GLY A O 1
ATOM 4015 N N . GLY A 1 276 ? 3.14743 21.47850 -10.04516 1.000 12.06183 276 GLY A N 1
ATOM 4016 C CA . GLY A 1 276 ? 2.49523 21.95060 -11.25497 1.000 12.35694 276 GLY A CA 1
ATOM 4017 C C . GLY A 1 276 ? 1.52376 20.92097 -11.79426 1.000 12.47429 276 GLY A C 1
ATOM 4018 O O . GLY A 1 276 ? 0.39029 21.24879 -12.14838 1.000 12.95655 276 GLY A O 1
ATOM 4022 N N . HIS A 1 277 ? 1.95279 19.65317 -11.84391 1.000 11.90778 277 HIS A N 1
ATOM 4023 C CA . HIS A 1 277 ? 1.05444 18.57861 -12.24581 1.000 12.06330 277 HIS A CA 1
ATOM 4024 C C . HIS A 1 277 ? -0.18681 18.56932 -11.37866 1.000 11.75701 277 HIS A C 1
ATOM 4025 O O . HIS A 1 277 ? -1.30345 18.39622 -11.88060 1.000 12.24007 277 HIS A O 1
ATOM 4039 N N . THR A 1 278 ? -0.00439 18.73895 -10.06813 1.000 11.49613 278 THR A N 1
ATOM 4040 C CA . THR A 1 278 ? -1.13123 18.74088 -9.13947 1.000 11.35077 278 THR A CA 1
ATOM 4041 C C . THR A 1 278 ? -2.12541 19.83748 -9.49162 1.000 12.23908 278 THR A C 1
ATOM 4042 O O . THR A 1 278 ? -3.34372 19.61323 -9.50615 1.000 11.86672 278 THR A O 1
ATOM 4053 N N . GLN A 1 279 ? -1.62212 21.04057 -9.77023 1.000 12.43040 279 GLN A N 1
ATOM 4054 C CA . GLN A 1 279 ? -2.49908 22.13203 -10.17360 1.000 12.68583 279 GLN A CA 1
ATOM 4055 C C . GLN A 1 279 ? -3.21928 21.81281 -11.47843 1.000 13.08601 279 GLN A C 1
ATOM 4056 O O . GLN A 1 279 ? -4.43702 21.97925 -11.58037 1.000 13.62803 279 GLN A O 1
ATOM 4070 N N . THR A 1 280 ? -2.48746 21.36351 -12.49389 1.000 13.06803 280 THR A N 1
ATOM 4071 C CA . THR A 1 280 ? -3.12040 21.06199 -13.77552 1.000 13.57253 280 THR A CA 1
ATOM 4072 C C . THR A 1 280 ? -4.20297 20.00647 -13.62404 1.000 13.12564 280 THR A C 1
ATOM 4073 O O . THR A 1 280 ? -5.31234 20.15695 -14.14659 1.000 13.93018 280 THR A O 1
ATOM 4084 N N . ILE A 1 281 ? -3.89967 18.93326 -12.89763 1.000 12.43960 281 ILE A N 1
ATOM 4085 C CA . ILE A 1 281 ? -4.84610 17.83877 -12.72829 1.000 12.76914 281 ILE A CA 1
ATOM 4086 C C . ILE A 1 281 ? -6.10495 18.32141 -12.02545 1.000 12.77345 281 ILE A C 1
ATOM 4087 O O . ILE A 1 281 ? -7.22574 18.01266 -12.44472 1.000 13.45945 281 ILE A O 1
ATOM 4103 N N . THR A 1 282 ? -5.94653 19.06764 -10.93380 1.000 12.87153 282 THR A N 1
ATOM 4104 C CA . THR A 1 282 ? -7.11983 19.48547 -10.17510 1.000 13.08498 282 THR A CA 1
ATOM 4105 C C . THR A 1 282 ? -7.87845 20.59316 -10.89402 1.000 13.65213 282 THR A C 1
ATOM 4106 O O . THR A 1 282 ? -9.11036 20.58718 -10.90563 1.000 14.33730 282 THR A O 1
ATOM 4117 N N . ASN A 1 283 ? -7.16374 21.52827 -11.52578 1.000 13.99725 283 ASN A N 1
ATOM 4118 C CA . ASN A 1 283 ? -7.82607 22.57774 -12.29527 1.000 14.48535 283 ASN A CA 1
ATOM 4119 C C . ASN A 1 283 ? -8.63260 21.98231 -13.43960 1.000 14.77382 283 ASN A C 1
ATOM 4120 O O . ASN A 1 283 ? -9.70000 22.49738 -13.79702 1.000 15.92307 283 ASN A O 1
ATOM 4131 N N . ASP A 1 284 ? -8.11138 20.92772 -14.06612 1.000 14.98163 284 ASP A N 1
ATOM 4132 C CA . ASP A 1 284 ? -8.79416 20.32043 -15.19908 1.000 15.60593 284 ASP A CA 1
ATOM 4133 C C . ASP A 1 284 ? -9.86486 19.32973 -14.77549 1.000 15.56513 284 ASP A C 1
ATOM 4134 O O . ASP A 1 284 ? -10.69383 18.94258 -15.60779 1.000 17.31763 284 ASP A O 1
ATOM 4143 N N . ASN A 1 285 ? -9.86157 18.90890 -13.51367 1.000 14.49734 285 ASN A N 1
ATOM 4144 C CA . ASN A 1 285 ? -10.79265 17.89631 -13.01547 1.000 14.62740 285 ASN A CA 1
ATOM 4145 C C . ASN A 1 285 ? -11.33296 18.35805 -11.67161 1.000 14.33266 285 ASN A C 1
ATOM 4146 O O . ASN A 1 285 ? -11.12093 17.71819 -10.63746 1.000 15.02100 285 ASN A O 1
ATOM 4157 N N . PRO A 1 286 ? -12.05192 19.47415 -11.65405 1.000 14.69368 286 PRO A N 1
ATOM 4158 C CA . PRO A 1 286 ? -12.63943 19.92912 -10.39542 1.000 16.53833 286 PRO A CA 1
ATOM 4159 C C . PRO A 1 286 ? -13.61909 18.88463 -9.89354 1.000 17.24591 286 PRO A C 1
ATOM 4160 O O . PRO A 1 286 ? -14.37618 18.29187 -10.66504 1.000 18.82329 286 PRO A O 1
ATOM 4171 N N . GLY A 1 287 ? -13.59100 18.64703 -8.59403 1.000 17.43462 287 GLY A N 1
ATOM 4172 C CA . GLY A 1 287 ? -14.47029 17.66437 -8.01063 1.000 16.95327 287 GLY A CA 1
ATOM 4173 C C . GLY A 1 287 ? -13.92368 16.25518 -7.99693 1.000 15.26415 287 GLY A C 1
ATOM 4174 O O . GLY A 1 287 ? -14.62519 15.34702 -7.56299 1.000 16.42409 287 GLY A O 1
ATOM 4178 N N A MET A 1 288 ? -12.68712 16.04468 -8.44955 0.763 14.38534 288 MET A N 1
ATOM 4179 N N B MET A 1 288 ? -12.68708 16.04555 -8.44184 0.237 14.75205 288 MET A N 1
ATOM 4180 C CA A MET A 1 288 ? -12.07402 14.72564 -8.38896 0.763 13.78403 288 MET A CA 1
ATOM 4181 C CA B MET A 1 288 ? -12.08362 14.72198 -8.37938 0.237 14.27700 288 MET A CA 1
ATOM 4182 C C A MET A 1 288 ? -11.23977 14.52784 -7.13509 0.763 12.81489 288 MET A C 1
ATOM 4183 C C B MET A 1 288 ? -11.23713 14.52559 -7.13187 0.237 13.36369 288 MET A C 1
ATOM 4184 O O A MET A 1 288 ? -11.14704 13.39987 -6.63876 0.763 12.89933 288 MET A O 1
ATOM 4185 O O B MET A 1 288 ? -11.12417 13.39579 -6.64317 0.237 13.43247 288 MET A O 1
ATOM 4212 N N . PHE A 1 289 ? -10.64975 15.59620 -6.60194 1.000 12.64026 289 PHE A N 1
ATOM 4213 C CA . PHE A 1 289 ? -9.78493 15.52935 -5.43092 1.000 12.34841 289 PHE A CA 1
ATOM 4214 C C . PHE A 1 289 ? -10.23217 16.58432 -4.43977 1.000 12.84375 289 PHE A C 1
ATOM 4215 O O . PHE A 1 289 ? -10.33685 17.75945 -4.79355 1.000 15.28133 289 PHE A O 1
ATOM 4232 N N . SER A 1 290 ? -10.43203 16.18936 -3.18988 1.000 11.69407 290 SER A N 1
ATOM 4233 C CA . SER A 1 290 ? -10.81585 17.15914 -2.17317 1.000 12.22057 290 SER A CA 1
ATOM 4234 C C . SER A 1 290 ? -9.66160 17.67664 -1.33872 1.000 11.78541 290 SER A C 1
ATOM 4235 O O . SER A 1 290 ? -9.83154 18.67485 -0.63651 1.000 12.40392 290 SER A O 1
ATOM 4243 N N . TYR A 1 291 ? -8.51325 17.01467 -1.37040 1.000 10.81324 291 TYR A N 1
ATOM 4244 C CA . TYR A 1 291 ? -7.34685 17.41012 -0.59098 1.000 10.15775 291 TYR A CA 1
ATOM 4245 C C . TYR A 1 291 ? -6.20521 17.59386 -1.56934 1.000 10.58159 291 TYR A C 1
ATOM 4246 O O . TYR A 1 291 ? -5.85368 16.65730 -2.28446 1.000 11.23507 291 TYR A O 1
ATOM 4264 N N . ILE A 1 292 ? -5.66871 18.80619 -1.63225 1.000 10.33918 292 ILE A N 1
ATOM 4265 C CA . ILE A 1 292 ? -4.72686 19.19686 -2.67049 1.000 10.42115 292 ILE A CA 1
ATOM 4266 C C . ILE A 1 292 ? -3.53123 19.86176 -2.00693 1.000 10.50104 292 ILE A C 1
ATOM 4267 O O . ILE A 1 292 ? -3.70928 20.77058 -1.19350 1.000 11.45637 292 ILE A O 1
ATOM 4283 N N . GLY A 1 293 ? -2.32228 19.39381 -2.32647 1.000 10.19195 293 GLY A N 1
ATOM 4284 C CA . GLY A 1 293 ? -1.11051 19.96383 -1.76688 1.000 10.23507 293 GLY A CA 1
ATOM 4285 C C . GLY A 1 293 ? -0.13657 20.38544 -2.84069 1.000 10.10549 293 GLY A C 1
ATOM 4286 O O . GLY A 1 293 ? 0.15999 19.62565 -3.76688 1.000 11.09804 293 GLY A O 1
ATOM 4290 N N . VAL A 1 294 ? 0.36273 21.61026 -2.73062 1.000 10.21265 294 VAL A N 1
ATOM 4291 C CA . VAL A 1 294 ? 1.28835 22.16853 -3.70205 1.000 10.26628 294 VAL A CA 1
ATOM 4292 C C . VAL A 1 294 ? 2.56611 22.50964 -2.94974 1.000 10.40419 294 VAL A C 1
ATOM 4293 O O . VAL A 1 294 ? 2.60430 23.46468 -2.16744 1.000 11.22870 294 VAL A O 1
ATOM 4306 N N . PHE A 1 295 ? 3.61036 21.71598 -3.16560 1.000 10.13115 295 PHE A N 1
ATOM 4307 C CA . PHE A 1 295 ? 4.85198 21.83831 -2.42062 1.000 10.30676 295 PHE A CA 1
ATOM 4308 C C . PHE A 1 295 ? 5.89272 22.51892 -3.30720 1.000 10.77550 295 PHE A C 1
ATOM 4309 O O . PHE A 1 295 ? 6.21579 22.02584 -4.39316 1.000 11.74012 295 PHE A O 1
ATOM 4326 N N . SER A 1 296 ? 6.44410 23.63098 -2.83404 1.000 10.78086 296 SER A N 1
ATOM 4327 C CA . SER A 1 296 ? 7.56001 24.29703 -3.50591 1.000 11.06745 296 SER A CA 1
ATOM 4328 C C . SER A 1 296 ? 7.26884 24.53622 -4.97960 1.000 11.42166 296 SER A C 1
ATOM 4329 O O . SER A 1 296 ? 8.06586 24.19685 -5.86043 1.000 11.90889 296 SER A O 1
ATOM 4337 N N . MET A 1 297 ? 6.12389 25.16185 -5.24486 1.000 11.46869 297 MET A N 1
ATOM 4338 C CA . MET A 1 297 ? 5.71461 25.46094 -6.60497 1.000 11.49823 297 MET A CA 1
ATOM 4339 C C . MET A 1 297 ? 4.70629 26.59334 -6.57712 1.000 12.96053 297 MET A C 1
ATOM 4340 O O . MET A 1 297 ? 3.91522 26.72340 -5.63911 1.000 13.61335 297 MET A O 1
ATOM 4354 N N . GLY A 1 298 ? 4.72769 27.39844 -7.63383 1.000 14.16702 298 GLY A N 1
ATOM 4355 C CA . GLY A 1 298 ? 3.78369 28.48349 -7.75970 1.000 16.81342 298 GLY A CA 1
ATOM 4356 C C . GLY A 1 298 ? 3.00144 28.40320 -9.04133 1.000 17.72465 298 GLY A C 1
ATOM 4357 O O . GLY A 1 298 ? 2.68720 27.32250 -9.54960 1.000 18.17320 298 GLY A O 1
ATOM 4361 N N . ILE A 1 299 ? 2.69670 29.58086 -9.57887 1.000 20.24627 299 ILE A N 1
ATOM 4362 C CA . ILE A 1 299 ? 1.81713 29.67549 -10.73603 1.000 27.52568 299 ILE A CA 1
ATOM 4363 C C . ILE A 1 299 ? 2.51186 29.14278 -11.98380 1.000 32.58878 299 ILE A C 1
ATOM 4364 O O . ILE A 1 299 ? 3.74241 29.11882 -12.09630 1.000 32.88598 299 ILE A O 1
ATOM 4380 N N . MET A 1 300 ? 1.69538 28.70696 -12.93853 1.000 37.20173 300 MET A N 1
ATOM 4381 C CA . MET A 1 300 ? 2.19134 28.17184 -14.19524 1.000 40.93192 300 MET A CA 1
ATOM 4382 C C . MET A 1 300 ? 1.84429 29.10046 -15.35033 1.000 42.02483 300 MET A C 1
ATOM 4383 O O . MET A 1 300 ? 0.69211 29.50969 -15.50252 1.000 42.74963 300 MET A O 1
ATOM 4388 N N . GLU A 1 313 ? -4.98493 34.07886 -17.58027 1.000 50.90758 313 GLU A N 1
ATOM 4389 C CA . GLU A 1 313 ? -5.90772 33.71220 -18.64588 1.000 50.56248 313 GLU A CA 1
ATOM 4390 C C . GLU A 1 313 ? -7.35146 33.80160 -18.17683 1.000 49.47968 313 GLU A C 1
ATOM 4391 O O . GLU A 1 313 ? -7.63589 33.75752 -16.97740 1.000 49.15915 313 GLU A O 1
ATOM 4403 N N . LYS A 1 314 ? -8.26720 33.93435 -19.13753 1.000 48.65978 314 LYS A N 1
ATOM 4404 C CA . LYS A 1 314 ? -9.67710 33.75426 -18.82180 1.000 47.85954 314 LYS A CA 1
ATOM 4405 C C . LYS A 1 314 ? -9.96866 32.30180 -18.47991 1.000 45.23688 314 LYS A C 1
ATOM 4406 O O . LYS A 1 314 ? -10.82805 32.02431 -17.63619 1.000 44.61027 314 LYS A O 1
ATOM 4425 N N . GLU A 1 315 ? -9.25807 31.36716 -19.11805 1.000 43.21962 315 GLU A N 1
ATOM 4426 C CA . GLU A 1 315 ? -9.41260 29.95962 -18.77244 1.000 41.03897 315 GLU A CA 1
ATOM 4427 C C . GLU A 1 315 ? -8.92927 29.68896 -17.35549 1.000 36.63511 315 GLU A C 1
ATOM 4428 O O . GLU A 1 315 ? -9.57651 28.94894 -16.60844 1.000 35.86193 315 GLU A O 1
ATOM 4440 N N . ARG A 1 316 ? -7.79571 30.27837 -16.96515 1.000 33.55185 316 ARG A N 1
ATOM 4441 C CA . ARG A 1 316 ? -7.30466 30.08906 -15.60432 1.000 30.72158 316 ARG A CA 1
ATOM 4442 C C . ARG A 1 316 ? -8.34626 30.53442 -14.58776 1.000 27.83964 316 ARG A C 1
ATOM 4443 O O . ARG A 1 316 ? -8.64183 29.81726 -13.62589 1.000 25.80771 316 ARG A O 1
ATOM 4464 N N . ASP A 1 317 ? -8.90485 31.72910 -14.77991 1.000 27.01275 317 ASP A N 1
ATOM 4465 C CA . ASP A 1 317 ? -9.88599 32.24606 -13.83329 1.000 25.92496 317 ASP A CA 1
ATOM 4466 C C . ASP A 1 317 ? -11.13687 31.38057 -13.81417 1.000 23.67141 317 ASP A C 1
ATOM 4467 O O . ASP A 1 317 ? -11.69141 31.10418 -12.74486 1.000 22.86831 317 ASP A O 1
ATOM 4476 N N . ALA A 1 318 ? -11.58419 30.92378 -14.98520 1.000 23.34290 318 ALA A N 1
ATOM 4477 C CA . ALA A 1 318 ? -12.75155 30.05020 -15.03406 1.000 22.64585 318 ALA A CA 1
ATOM 4478 C C . ALA A 1 318 ? -12.48425 28.74718 -14.29418 1.000 21.53513 318 ALA A C 1
ATOM 4479 O O . ALA A 1 318 ? -13.35400 28.23265 -13.58091 1.000 20.61646 318 ALA A O 1
ATOM 4486 N N . LYS A 1 319 ? -11.28222 28.19711 -14.44635 1.000 21.14127 319 LYS A N 1
ATOM 4487 C CA . LYS A 1 319 ? -10.97230 26.95443 -13.75417 1.000 20.56109 319 LYS A CA 1
ATOM 4488 C C . LYS A 1 319 ? -10.87456 27.15982 -12.24975 1.000 18.92887 319 LYS A C 1
ATOM 4489 O O . LYS A 1 319 ? -11.27265 26.27872 -11.48481 1.000 17.98360 319 LYS A O 1
ATOM 4508 N N . ILE A 1 320 ? -10.37725 28.31236 -11.79843 1.000 18.60108 320 ILE A N 1
ATOM 4509 C CA . ILE A 1 320 ? -10.38213 28.58119 -10.36247 1.000 18.18547 320 ILE A CA 1
ATOM 4510 C C . ILE A 1 320 ? -11.80731 28.65307 -9.84207 1.000 17.12015 320 ILE A C 1
ATOM 4511 O O . ILE A 1 320 ? -12.12144 28.10859 -8.78139 1.000 17.45926 320 ILE A O 1
ATOM 4527 N N . GLU A 1 321 ? -12.69214 29.33682 -10.57277 1.000 17.38918 321 GLU A N 1
ATOM 4528 C CA . GLU A 1 321 ? -14.08551 29.42101 -10.15046 1.000 18.10358 321 GLU A CA 1
ATOM 4529 C C . GLU A 1 321 ? -14.72895 28.04474 -10.05893 1.000 17.75391 321 GLU A C 1
ATOM 4530 O O . GLU A 1 321 ? -15.45264 27.75564 -9.09809 1.000 18.29758 321 GLU A O 1
ATOM 4542 N N . ALA A 1 322 ? -14.47256 27.17535 -11.03790 1.000 17.44038 322 ALA A N 1
ATOM 4543 C CA . ALA A 1 322 ? -15.05546 25.83973 -10.98057 1.000 17.52046 322 ALA A CA 1
ATOM 4544 C C . ALA A 1 322 ? -14.46955 25.04253 -9.82384 1.000 16.70968 322 ALA A C 1
ATOM 4545 O O . ALA A 1 322 ? -15.19081 24.31450 -9.13416 1.000 17.17927 322 ALA A O 1
ATOM 4552 N N . LEU A 1 323 ? -13.16479 25.17720 -9.58637 1.000 16.19119 323 LEU A N 1
ATOM 4553 C CA . LEU A 1 323 ? -12.54851 24.46625 -8.47218 1.000 15.66194 323 LEU A CA 1
ATOM 4554 C C . LEU A 1 323 ? -13.05120 25.01945 -7.14492 1.000 15.27592 323 LEU A C 1
ATOM 4555 O O . LEU A 1 323 ? -13.27152 24.27327 -6.18459 1.000 15.29141 323 LEU A O 1
ATOM 4571 N N . LYS A 1 324 ? -13.26269 26.33210 -7.08580 1.000 16.01361 324 LYS A N 1
ATOM 4572 C CA . LYS A 1 324 ? -13.76260 26.95767 -5.87144 1.000 17.13057 324 LYS A CA 1
ATOM 4573 C C . LYS A 1 324 ? -15.08557 26.35201 -5.43691 1.000 17.54753 324 LYS A C 1
ATOM 4574 O O . LYS A 1 324 ? -15.35749 26.24066 -4.23428 1.000 18.63119 324 LYS A O 1
ATOM 4593 N N . LYS A 1 325 ? -15.93276 25.99411 -6.39908 1.000 17.29532 325 LYS A N 1
ATOM 4594 C CA . LYS A 1 325 ? -17.26621 25.47275 -6.14561 1.000 18.31891 325 LYS A CA 1
ATOM 4595 C C . LYS A 1 325 ? -17.30025 23.96079 -6.01498 1.000 17.82164 325 LYS A C 1
ATOM 4596 O O . LYS A 1 325 ? -18.38849 23.39678 -5.89288 1.000 18.97448 325 LYS A O 1
ATOM 4615 N N . SER A 1 326 ? -16.14737 23.29433 -6.02767 1.000 16.27972 326 SER A N 1
ATOM 4616 C CA . SER A 1 326 ? -16.07456 21.84600 -6.18304 1.000 16.81829 326 SER A CA 1
ATOM 4617 C C . SER A 1 326 ? -16.20369 21.07523 -4.87917 1.000 17.30117 326 SER A C 1
ATOM 4618 O O . SER A 1 326 ? -16.15275 19.84145 -4.90748 1.000 18.62464 326 SER A O 1
ATOM 4626 N N . GLY A 1 327 ? -16.38886 21.74855 -3.74763 1.000 16.85532 327 GLY A N 1
ATOM 4627 C CA . GLY A 1 327 ? -16.52773 21.02702 -2.50029 1.000 17.23193 327 GLY A CA 1
ATOM 4628 C C . GLY A 1 327 ? -15.23061 20.50095 -1.94756 1.000 17.02305 327 GLY A C 1
ATOM 4629 O O . GLY A 1 327 ? -15.24210 19.61268 -1.09213 1.000 18.12782 327 GLY A O 1
ATOM 4633 N N . TYR A 1 328 ? -14.10410 21.03004 -2.39625 1.000 15.88194 328 TYR A N 1
ATOM 4634 C CA . TYR A 1 328 ? -12.83567 20.58406 -1.85599 1.000 14.86518 328 TYR A CA 1
ATOM 4635 C C . TYR A 1 328 ? -12.75540 20.93805 -0.37283 1.000 14.19670 328 TYR A C 1
ATOM 4636 O O . TYR A 1 328 ? -13.41393 21.85844 0.12418 1.000 15.93001 328 TYR A O 1
ATOM 4654 N N . LYS A 1 329 ? -11.92194 20.18733 0.33689 1.000 13.18934 329 LYS A N 1
ATOM 4655 C CA . LYS A 1 329 ? -11.78976 20.30759 1.77636 1.000 13.46672 329 LYS A CA 1
ATOM 4656 C C . LYS A 1 329 ? -10.49211 20.96818 2.21989 1.000 13.31455 329 LYS A C 1
ATOM 4657 O O . LYS A 1 329 ? -10.45772 21.56739 3.29327 1.000 15.26170 329 LYS A O 1
ATOM 4676 N N . LEU A 1 330 ? -9.42650 20.87875 1.42643 1.000 12.02646 330 LEU A N 1
ATOM 4677 C CA . LEU A 1 330 ? -8.13773 21.43969 1.80472 1.000 12.17675 330 LEU A CA 1
ATOM 4678 C C . LEU A 1 330 ? -7.35136 21.73632 0.54609 1.000 11.03078 330 LEU A C 1
ATOM 4679 O O . LEU A 1 330 ? -7.19978 20.87011 -0.31319 1.000 11.48036 330 LEU A O 1
ATOM 4695 N N . TYR A 1 331 ? -6.82152 22.95006 0.46751 1.000 11.32681 331 TYR A N 1
ATOM 4696 C CA . TYR A 1 331 ? -5.84632 23.33037 -0.54508 1.000 11.26841 331 TYR A CA 1
ATOM 4697 C C . TYR A 1 331 ? -4.67304 23.88855 0.23818 1.000 11.54376 331 TYR A C 1
ATOM 4698 O O . TYR A 1 331 ? -4.80519 24.93065 0.87717 1.000 12.71586 331 TYR A O 1
ATOM 4716 N N . TRP A 1 332 ? -3.55914 23.16393 0.24851 1.000 10.68266 332 TRP A N 1
ATOM 4717 C CA . TRP A 1 332 ? -2.44702 23.42030 1.15134 1.000 10.63537 332 TRP A CA 1
ATOM 4718 C C . TRP A 1 332 ? -1.21717 23.73362 0.31616 1.000 11.10797 332 TRP A C 1
ATOM 4719 O O . TRP A 1 332 ? -0.79784 22.92113 -0.50960 1.000 11.99325 332 TRP A O 1
ATOM 4740 N N . ILE A 1 333 ? -0.66232 24.92183 0.51028 1.000 10.76404 333 ILE A N 1
ATOM 4741 C CA . ILE A 1 333 ? 0.49067 25.40265 -0.23866 1.000 10.80891 333 ILE A CA 1
ATOM 4742 C C . ILE A 1 333 ? 1.62825 25.50900 0.75581 1.000 10.64218 333 ILE A C 1
ATOM 4743 O O . ILE A 1 333 ? 1.48982 26.17990 1.77856 1.000 12.01821 333 ILE A O 1
ATOM 4759 N N . ALA A 1 334 ? 2.74745 24.85212 0.47359 1.000 10.61148 334 ALA A N 1
ATOM 4760 C CA . ALA A 1 334 ? 3.89574 24.86382 1.37108 1.000 10.91314 334 ALA A CA 1
ATOM 4761 C C . ALA A 1 334 ? 5.13068 25.24266 0.57173 1.000 10.73268 334 ALA A C 1
ATOM 4762 O O . ALA A 1 334 ? 5.34978 24.70155 -0.51272 1.000 11.30769 334 ALA A O 1
ATOM 4769 N N . CYS A 1 335 ? 5.94385 26.14524 1.10944 1.000 11.00198 335 CYS A N 1
ATOM 4770 C CA . CYS A 1 335 ? 7.12908 26.58957 0.38939 1.000 11.61533 335 CYS A CA 1
ATOM 4771 C C . CYS A 1 335 ? 8.13848 27.13434 1.37882 1.000 11.74630 335 CYS A C 1
ATOM 4772 O O . CYS A 1 335 ? 7.77113 27.76379 2.37546 1.000 12.39394 335 CYS A O 1
ATOM 4780 N N . GLY A 1 336 ? 9.41217 26.92490 1.05966 1.000 12.05610 336 GLY A N 1
ATOM 4781 C CA . GLY A 1 336 ? 10.48237 27.49024 1.85044 1.000 12.85453 336 GLY A CA 1
ATOM 4782 C C . GLY A 1 336 ? 10.74208 28.93741 1.48015 1.000 13.52487 336 GLY A C 1
ATOM 4783 O O . GLY A 1 336 ? 10.70030 29.32874 0.31229 1.000 13.69962 336 GLY A O 1
ATOM 4787 N N A LYS A 1 337 ? 11.03726 29.74018 2.50007 0.380 14.44431 337 LYS A N 1
ATOM 4788 N N B LYS A 1 337 ? 11.03719 29.73316 2.50831 0.620 14.37345 337 LYS A N 1
ATOM 4789 C CA A LYS A 1 337 ? 11.23388 31.16753 2.28123 0.380 15.91949 337 LYS A CA 1
ATOM 4790 C CA B LYS A 1 337 ? 11.26603 31.15952 2.31669 0.620 16.22270 337 LYS A CA 1
ATOM 4791 C C A LYS A 1 337 ? 12.46173 31.47289 1.43386 0.380 16.02668 337 LYS A C 1
ATOM 4792 C C B LYS A 1 337 ? 12.41474 31.42367 1.35730 0.620 15.99684 337 LYS A C 1
ATOM 4793 O O A LYS A 1 337 ? 12.54939 32.57339 0.87722 0.380 16.70231 337 LYS A O 1
ATOM 4794 O O B LYS A 1 337 ? 12.39994 32.43016 0.63734 0.620 16.98350 337 LYS A O 1
ATOM 4831 N N . ASP A 1 338 ? 13.41430 30.54468 1.33765 1.000 15.94148 338 ASP A N 1
ATOM 4832 C CA . ASP A 1 338 ? 14.62257 30.73938 0.54498 1.000 16.84883 338 ASP A CA 1
ATOM 4833 C C . ASP A 1 338 ? 14.56278 30.02916 -0.79740 1.000 16.61285 338 ASP A C 1
ATOM 4834 O O . ASP A 1 338 ? 15.54668 30.02948 -1.53949 1.000 18.38546 338 ASP A O 1
ATOM 4843 N N . ASP A 1 339 ? 13.42566 29.45228 -1.14234 1.000 14.94146 339 ASP A N 1
ATOM 4844 C CA . ASP A 1 339 ? 13.28902 28.79050 -2.42636 1.000 14.86051 339 ASP A CA 1
ATOM 4845 C C . ASP A 1 339 ? 13.18941 29.83243 -3.53349 1.000 14.95836 339 ASP A C 1
ATOM 4846 O O . ASP A 1 339 ? 12.49323 30.83821 -3.39720 1.000 15.07536 339 ASP A O 1
ATOM 4855 N N . PHE A 1 340 ? 13.89888 29.59233 -4.63658 1.000 15.67874 340 PHE A N 1
ATOM 4856 C CA . PHE A 1 340 ? 13.77971 30.46789 -5.79701 1.000 17.42372 340 PHE A CA 1
ATOM 4857 C C . PHE A 1 340 ? 12.34027 30.61829 -6.27555 1.000 16.55314 340 PHE A C 1
ATOM 4858 O O . PHE A 1 340 ? 11.99851 31.64175 -6.88513 1.000 17.74927 340 PHE A O 1
ATOM 4875 N N . VAL A 1 341 ? 11.48826 29.61571 -6.02559 1.000 15.40058 341 VAL A N 1
ATOM 4876 C CA . VAL A 1 341 ? 10.09638 29.66943 -6.47374 1.000 15.35985 341 VAL A CA 1
ATOM 4877 C C . VAL A 1 341 ? 9.20763 30.47934 -5.54406 1.000 14.82408 341 VAL A C 1
ATOM 4878 O O . VAL A 1 341 ? 8.00889 30.60390 -5.81183 1.000 15.08748 341 VAL A O 1
ATOM 4891 N N . TYR A 1 342 ? 9.76288 31.07258 -4.48535 1.000 14.43364 342 TYR A N 1
ATOM 4892 C CA . TYR A 1 342 ? 8.94793 31.74631 -3.47355 1.000 14.71502 342 TYR A CA 1
ATOM 4893 C C . TYR A 1 342 ? 8.01655 32.79751 -4.06875 1.000 15.24532 342 TYR A C 1
ATOM 4894 O O . TYR A 1 342 ? 6.82505 32.83376 -3.74987 1.000 14.79607 342 TYR A O 1
ATOM 4912 N N . GLN A 1 343 ? 8.54213 33.67705 -4.91704 1.000 16.15894 343 GLN A N 1
ATOM 4913 C CA . GLN A 1 343 ? 7.69696 34.73270 -5.45815 1.000 17.19204 343 GLN A CA 1
ATOM 4914 C C . GLN A 1 343 ? 6.58577 34.16239 -6.32400 1.000 17.26908 343 GLN A C 1
ATOM 4915 O O . GLN A 1 343 ? 5.46023 34.66733 -6.31576 1.000 17.80355 343 GLN A O 1
ATOM 4929 N N . SER A 1 344 ? 6.87836 33.10834 -7.07798 1.000 16.70852 344 SER A N 1
ATOM 4930 C CA . SER A 1 344 ? 5.84017 32.48882 -7.88749 1.000 16.84491 344 SER A CA 1
ATOM 4931 C C . SER A 1 344 ? 4.77443 31.83657 -7.01714 1.000 15.69846 344 SER A C 1
ATOM 4932 O O . SER A 1 344 ? 3.58999 31.83936 -7.37468 1.000 15.81044 344 SER A O 1
ATOM 4940 N N . ALA A 1 345 ? 5.16894 31.26518 -5.87629 1.000 14.49822 345 ALA A N 1
ATOM 4941 C CA . ALA A 1 345 ? 4.17745 30.72875 -4.95216 1.000 14.09410 345 ALA A CA 1
ATOM 4942 C C . ALA A 1 345 ? 3.33144 31.83457 -4.33620 1.000 14.10543 345 ALA A C 1
ATOM 4943 O O . ALA A 1 345 ? 2.14354 31.62327 -4.08041 1.000 13.87048 345 ALA A O 1
ATOM 4950 N N . LEU A 1 346 ? 3.91771 33.01221 -4.09543 1.000 14.44932 346 LEU A N 1
ATOM 4951 C CA . LEU A 1 346 ? 3.12318 34.16320 -3.68282 1.000 14.83123 346 LEU A CA 1
ATOM 4952 C C . LEU A 1 346 ? 2.12694 34.54109 -4.76818 1.000 14.68678 346 LEU A C 1
ATOM 4953 O O . LEU A 1 346 ? 0.96598 34.84192 -4.47821 1.000 14.52027 346 LEU A O 1
ATOM 4969 N N . THR A 1 347 ? 2.55606 34.52014 -6.02574 1.000 14.84103 347 THR A N 1
ATOM 4970 C CA . THR A 1 347 ? 1.62897 34.81042 -7.11226 1.000 15.62642 347 THR A CA 1
ATOM 4971 C C . THR A 1 347 ? 0.47573 33.81586 -7.13550 1.000 15.12325 347 THR A C 1
ATOM 4972 O O . THR A 1 347 ? -0.67471 34.20193 -7.35541 1.000 15.30010 347 THR A O 1
ATOM 4983 N N . LEU A 1 348 ? 0.75426 32.53501 -6.89025 1.000 14.80296 348 LEU A N 1
ATOM 4984 C CA . LEU A 1 348 ? -0.32118 31.55459 -6.78318 1.000 14.57889 348 LEU A CA 1
ATOM 4985 C C . LEU A 1 348 ? -1.28723 31.93115 -5.66879 1.000 13.83056 348 LEU A C 1
ATOM 4986 O O . LEU A 1 348 ? -2.50475 31.95134 -5.87112 1.000 13.68384 348 LEU A O 1
ATOM 5002 N N . ARG A 1 349 ? -0.76290 32.23075 -4.48102 1.000 13.24490 349 ARG A N 1
ATOM 5003 C CA . ARG A 1 349 ? -1.62724 32.62224 -3.37364 1.000 13.37368 349 ARG A CA 1
ATOM 5004 C C . ARG A 1 349 ? -2.45137 33.85373 -3.71504 1.000 13.64954 349 ARG A C 1
ATOM 5005 O O . ARG A 1 349 ? -3.64469 33.90662 -3.40959 1.000 13.68139 349 ARG A O 1
ATOM 5026 N N . ASN A 1 350 ? -1.83563 34.84051 -4.36533 1.000 12.98566 350 ASN A N 1
ATOM 5027 C CA . ASN A 1 350 ? -2.56377 36.05015 -4.73251 1.000 13.83238 350 ASN A CA 1
ATOM 5028 C C . ASN A 1 350 ? -3.65270 35.74109 -5.74371 1.000 14.18417 350 ASN A C 1
ATOM 5029 O O . ASN A 1 350 ? -4.74752 36.29886 -5.66891 1.000 14.53412 350 ASN A O 1
ATOM 5040 N N . THR A 1 351 ? -3.36467 34.86287 -6.70215 1.000 14.75315 351 THR A N 1
ATOM 5041 C CA . THR A 1 351 ? -4.35814 34.51077 -7.70698 1.000 15.81049 351 THR A CA 1
ATOM 5042 C C . THR A 1 351 ? -5.55811 33.82537 -7.06696 1.000 15.84788 351 THR A C 1
ATOM 5043 O O . THR A 1 351 ? -6.70261 34.03644 -7.48425 1.000 16.42202 351 THR A O 1
ATOM 5054 N N . LEU A 1 352 ? -5.31704 32.99650 -6.05379 1.000 14.63284 352 LEU A N 1
ATOM 5055 C CA . LEU A 1 352 ? -6.42097 32.38120 -5.33118 1.000 14.69136 352 LEU A CA 1
ATOM 5056 C C . LEU A 1 352 ? -7.15598 33.40878 -4.47927 1.000 14.90062 352 LEU A C 1
ATOM 5057 O O . LEU A 1 352 ? -8.39077 33.42305 -4.44512 1.000 15.01020 352 LEU A O 1
ATOM 5073 N N . ASP A 1 353 ? -6.42126 34.30045 -3.81052 1.000 14.65292 353 ASP A N 1
ATOM 5074 C CA . ASP A 1 353 ? -7.06138 35.37717 -3.05862 1.000 15.24801 353 ASP A CA 1
ATOM 5075 C C . ASP A 1 353 ? -7.99967 36.19431 -3.93877 1.000 15.62935 353 ASP A C 1
ATOM 5076 O O . ASP A 1 353 ? -9.06314 36.62704 -3.48395 1.000 16.50395 353 ASP A O 1
ATOM 5085 N N . LYS A 1 354 ? -7.59356 36.46624 -5.18411 1.000 16.25623 354 LYS A N 1
ATOM 5086 C CA . LYS A 1 354 ? -8.40973 37.25983 -6.10096 1.000 17.90211 354 LYS A CA 1
ATOM 5087 C C . LYS A 1 354 ? -9.80181 36.67312 -6.25335 1.000 17.83611 354 LYS A C 1
ATOM 5088 O O . LYS A 1 354 ? -10.77065 37.40928 -6.47489 1.000 19.11230 354 LYS A O 1
ATOM 5107 N N . HIS A 1 355 ? -9.91283 35.35379 -6.15520 1.000 17.63521 355 HIS A N 1
ATOM 5108 C CA . HIS A 1 355 ? -11.16730 34.63662 -6.29128 1.000 17.80545 355 HIS A CA 1
ATOM 5109 C C . HIS A 1 355 ? -11.79817 34.31318 -4.94889 1.000 17.09236 355 HIS A C 1
ATOM 5110 O O . HIS A 1 355 ? -12.77830 33.56603 -4.90171 1.000 18.15520 355 HIS A O 1
ATOM 5125 N N . ASN A 1 356 ? -11.23348 34.82335 -3.85545 1.000 16.73922 356 ASN A N 1
ATOM 5126 C CA . ASN A 1 356 ? -11.68095 34.46267 -2.51357 1.000 17.33279 356 ASN A CA 1
ATOM 5127 C C . ASN A 1 356 ? -11.70184 32.94703 -2.34669 1.000 17.02807 356 ASN A C 1
ATOM 5128 O O . ASN A 1 356 ? -12.58460 32.37616 -1.70995 1.000 18.08691 356 ASN A O 1
ATOM 5139 N N . PHE A 1 357 ? -10.68740 32.29909 -2.91794 1.000 16.14357 357 PHE A N 1
ATOM 5140 C CA . PHE A 1 357 ? -10.52527 30.85246 -2.86793 1.000 15.71802 357 PHE A CA 1
ATOM 5141 C C . PHE A 1 357 ? -9.70858 30.52781 -1.62833 1.000 15.76297 357 PHE A C 1
ATOM 5142 O O . PHE A 1 357 ? -8.56385 30.97570 -1.49796 1.000 16.37610 357 PHE A O 1
ATOM 5159 N N . LYS A 1 358 ? -10.28917 29.74178 -0.72744 1.000 16.21918 358 LYS A N 1
ATOM 5160 C CA . LYS A 1 358 ? -9.66780 29.47291 0.56009 1.000 16.97424 358 LYS A CA 1
ATOM 5161 C C . LYS A 1 358 ? -8.58586 28.40372 0.44343 1.000 15.44613 358 LYS A C 1
ATOM 5162 O O . LYS A 1 358 ? -8.81294 27.31837 -0.10318 1.000 15.99544 358 LYS A O 1
ATOM 5181 N N . TYR A 1 359 ? -7.41727 28.70943 0.98894 1.000 14.15666 359 TYR A N 1
ATOM 5182 C CA . TYR A 1 359 ? -6.30436 27.77832 1.06756 1.000 13.10497 359 TYR A CA 1
ATOM 5183 C C . TYR A 1 359 ? -5.62177 27.99127 2.41124 1.000 12.78003 359 TYR A C 1
ATOM 5184 O O . TYR A 1 359 ? -5.92296 28.93567 3.14896 1.000 14.24184 359 TYR A O 1
ATOM 5202 N N . VAL A 1 360 ? -4.68725 27.10058 2.72171 1.000 12.28448 360 VAL A N 1
ATOM 5203 C CA . VAL A 1 360 ? -3.82993 27.20880 3.89124 1.000 12.62759 360 VAL A CA 1
ATOM 5204 C C . VAL A 1 360 ? -2.40055 27.26226 3.37988 1.000 12.68215 360 VAL A C 1
ATOM 5205 O O . VAL A 1 360 ? -2.01754 26.44934 2.53322 1.000 13.36528 360 VAL A O 1
ATOM 5218 N N . TYR A 1 361 ? -1.62785 28.22804 3.87050 1.000 12.68268 361 TYR A N 1
ATOM 5219 C CA . TYR A 1 361 ? -0.24126 28.40698 3.47203 1.000 12.78157 361 TYR A CA 1
ATOM 5220 C C . TYR A 1 361 ? 0.68486 28.06588 4.62548 1.000 13.01606 361 TYR A C 1
ATOM 5221 O O . TYR A 1 361 ? 0.49543 28.55383 5.74693 1.000 13.92192 361 TYR A O 1
ATOM 5239 N N . ARG A 1 362 ? 1.67378 27.22187 4.33920 1.000 12.29997 362 ARG A N 1
ATOM 5240 C CA . ARG A 1 362 ? 2.72908 26.85614 5.27620 1.000 12.68802 362 ARG A CA 1
ATOM 5241 C C . ARG A 1 362 ? 4.03990 27.36530 4.70348 1.000 12.70701 362 ARG A C 1
ATOM 5242 O O . ARG A 1 362 ? 4.54677 26.82609 3.72201 1.000 13.89239 362 ARG A O 1
ATOM 5263 N N . GLU A 1 363 ? 4.57380 28.41180 5.30206 1.000 13.27822 363 GLU A N 1
ATOM 5264 C CA . GLU A 1 363 ? 5.88723 28.90132 4.92565 1.000 13.91495 363 GLU A CA 1
ATOM 5265 C C . GLU A 1 363 ? 6.89072 28.24804 5.85842 1.000 14.45276 363 GLU A C 1
ATOM 5266 O O . GLU A 1 363 ? 6.66924 28.19336 7.07172 1.000 16.68491 363 GLU A O 1
ATOM 5278 N N . SER A 1 364 ? 7.97147 27.72333 5.30055 1.000 13.17983 364 SER A N 1
ATOM 5279 C CA . SER A 1 364 ? 8.98852 27.08191 6.11195 1.000 13.90322 364 SER A CA 1
ATOM 5280 C C . SER A 1 364 ? 10.32920 27.76722 5.93227 1.000 13.83175 364 SER A C 1
ATOM 5281 O O . SER A 1 364 ? 10.53327 28.5799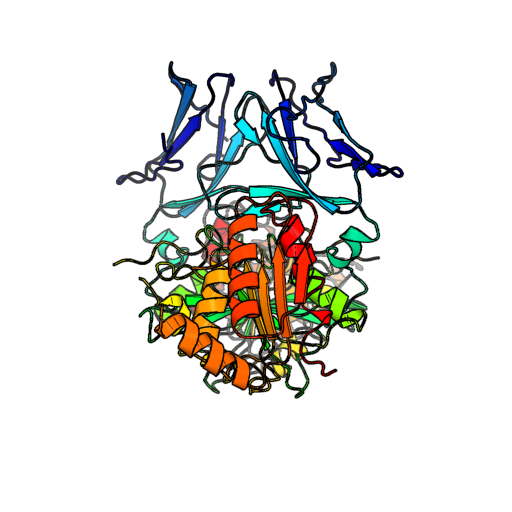9 5.03168 1.000 14.37238 364 SER A O 1
ATOM 5289 N N . THR A 1 365 ? 11.24536 27.42260 6.81968 1.000 14.37126 365 THR A N 1
ATOM 5290 C CA . THR A 1 365 ? 12.62885 27.77148 6.58425 1.000 14.30605 365 THR A CA 1
ATOM 5291 C C . THR A 1 365 ? 13.16921 26.99989 5.38561 1.000 14.59352 365 THR A C 1
ATOM 5292 O O . THR A 1 365 ? 12.58689 26.01164 4.92845 1.000 15.09588 365 THR A O 1
ATOM 5303 N N . GLY A 1 366 ? 14.30497 27.45897 4.88737 1.000 14.50286 366 GLY A N 1
ATOM 5304 C CA . GLY A 1 366 ? 15.04340 26.72194 3.89151 1.000 14.81763 366 GLY A CA 1
ATOM 5305 C C . GLY A 1 366 ? 14.47887 26.86047 2.49177 1.000 14.36094 366 GLY A C 1
ATOM 5306 O O . GLY A 1 366 ? 13.68572 27.75598 2.17963 1.000 14.31118 366 GLY A O 1
ATOM 5310 N N . GLY A 1 367 ? 14.90874 25.94354 1.63176 1.000 14.24600 367 GLY A N 1
ATOM 5311 C CA . GLY A 1 367 ? 14.69273 26.07284 0.20496 1.000 14.05587 367 GLY A CA 1
ATOM 5312 C C . GLY A 1 367 ? 14.13172 24.81862 -0.43387 1.000 12.75055 367 GLY A C 1
ATOM 5313 O O . GLY A 1 367 ? 13.21819 24.16292 0.08190 1.000 12.87513 367 GLY A O 1
ATOM 5317 N N . HIS A 1 368 ? 14.67819 24.51930 -1.60339 1.000 12.34689 368 HIS A N 1
ATOM 5318 C CA . HIS A 1 368 ? 14.13348 23.52365 -2.52793 1.000 12.16974 368 HIS A CA 1
ATOM 5319 C C . HIS A 1 368 ? 14.80040 22.17897 -2.25486 1.000 11.78058 368 HIS A C 1
ATOM 5320 O O . HIS A 1 368 ? 15.67562 21.73586 -2.99361 1.000 13.45667 368 HIS A O 1
ATOM 5334 N N . THR A 1 369 ? 14.39026 21.53887 -1.15938 1.000 11.26740 369 THR A N 1
ATOM 5335 C CA . THR A 1 369 ? 15.11395 20.38736 -0.63523 1.000 11.06382 369 THR A CA 1
ATOM 5336 C C . THR A 1 369 ? 14.17972 19.25536 -0.23834 1.000 10.57605 369 THR A C 1
ATOM 5337 O O . THR A 1 369 ? 13.03857 19.46287 0.18604 1.000 10.38128 369 THR A O 1
ATOM 5348 N N . TRP A 1 370 ? 14.72234 18.04064 -0.31054 1.000 10.48186 370 TRP A N 1
ATOM 5349 C CA . TRP A 1 370 ? 14.01769 16.87847 0.21233 1.000 10.45163 370 TRP A CA 1
ATOM 5350 C C . TRP A 1 370 ? 13.76808 16.99263 1.71109 1.000 10.11317 370 TRP A C 1
ATOM 5351 O O . TRP A 1 370 ? 12.77777 16.44761 2.20360 1.000 10.31028 370 TRP A O 1
ATOM 5372 N N . ALA A 1 371 ? 14.63142 17.69293 2.45988 1.000 10.07026 371 ALA A N 1
ATOM 5373 C CA . ALA A 1 371 ? 14.33131 17.91236 3.87057 1.000 10.27325 371 ALA A CA 1
ATOM 5374 C C . ALA A 1 371 ? 12.99436 18.62275 4.01601 1.000 10.20167 371 ALA A C 1
ATOM 5375 O O . ALA A 1 371 ? 12.14867 18.23146 4.82918 1.000 10.39656 371 ALA A O 1
ATOM 5382 N N . ASN A 1 372 ? 12.77379 19.66466 3.22189 1.000 10.07623 372 ASN A N 1
ATOM 5383 C CA . ASN A 1 372 ? 11.48396 20.33831 3.28144 1.000 10.00857 372 ASN A CA 1
ATOM 5384 C C . ASN A 1 372 ? 10.35831 19.44936 2.76609 1.000 9.75565 372 ASN A C 1
ATOM 5385 O O . ASN A 1 372 ? 9.27022 19.44590 3.34811 1.000 10.07833 372 ASN A O 1
ATOM 5396 N N . TRP A 1 373 ? 10.58300 18.68434 1.69907 1.000 9.62692 373 TRP A N 1
ATOM 5397 C CA . TRP A 1 373 ? 9.49169 17.85537 1.17999 1.000 9.73304 373 TRP A CA 1
ATOM 5398 C C . TRP A 1 373 ? 9.09440 16.76663 2.17311 1.000 9.35816 373 TRP A C 1
ATOM 5399 O O . TRP A 1 373 ? 7.90516 16.44281 2.27734 1.000 9.69485 373 TRP A O 1
ATOM 5420 N N . ARG A 1 374 ? 10.04555 16.21575 2.92413 1.000 8.77498 374 ARG A N 1
ATOM 5421 C CA . ARG A 1 374 ? 9.68813 15.29371 3.99049 1.000 8.96538 374 ARG A CA 1
ATOM 5422 C C . ARG A 1 374 ? 8.84001 15.97744 5.04644 1.000 9.09501 374 ARG A C 1
ATOM 5423 O O . ARG A 1 374 ? 7.87286 15.39425 5.54810 1.000 9.45578 374 ARG A O 1
ATOM 5444 N N . ILE A 1 375 ? 9.21974 17.19644 5.44542 1.000 9.74742 375 ILE A N 1
ATOM 5445 C CA . ILE A 1 375 ? 8.43601 17.92959 6.42640 1.000 9.94247 375 ILE A CA 1
ATOM 5446 C C . ILE A 1 375 ? 7.03260 18.15221 5.89374 1.000 9.99415 375 ILE A C 1
ATOM 5447 O O . ILE A 1 375 ? 6.04294 17.98019 6.61316 1.000 10.02054 375 ILE A O 1
ATOM 5463 N N . TYR A 1 376 ? 6.92374 18.55476 4.62869 1.000 9.71893 376 TYR A N 1
ATOM 5464 C CA . TYR A 1 376 ? 5.60673 18.84528 4.07571 1.000 9.84875 376 TYR A CA 1
ATOM 5465 C C . TYR A 1 376 ? 4.73296 17.59621 4.04771 1.000 10.15582 376 TYR A C 1
ATOM 5466 O O . TYR A 1 376 ? 3.55770 17.65492 4.40745 1.000 10.13767 376 TYR A O 1
ATOM 5484 N N . LEU A 1 377 ? 5.28020 16.45853 3.60904 1.000 9.69614 377 LEU A N 1
ATOM 5485 C CA . LEU A 1 377 ? 4.50860 15.22043 3.66621 1.000 9.56513 377 LEU A CA 1
ATOM 5486 C C . LEU A 1 377 ? 4.07371 14.92409 5.09085 1.000 9.49196 377 LEU A C 1
ATOM 5487 O O . LEU A 1 377 ? 2.91887 14.54640 5.34029 1.000 9.97844 377 LEU A O 1
ATOM 5503 N N A SER A 1 378 ? 4.99700 15.09226 6.03818 0.598 9.49336 378 SER A N 1
ATOM 5504 N N B SER A 1 378 ? 4.98228 15.08320 6.05258 0.402 9.45249 378 SER A N 1
ATOM 5505 C CA A SER A 1 378 ? 4.72864 14.77989 7.43199 0.598 10.01700 378 SER A CA 1
ATOM 5506 C CA B SER A 1 378 ? 4.66814 14.73157 7.42942 0.402 10.03591 378 SER A CA 1
ATOM 5507 C C A SER A 1 378 ? 3.57419 15.59982 7.97355 0.598 9.99365 378 SER A C 1
ATOM 5508 C C B SER A 1 378 ? 3.60422 15.63170 8.03378 0.402 9.95223 378 SER A C 1
ATOM 5509 O O A SER A 1 378 ? 2.81153 15.11317 8.81233 0.598 10.71135 378 SER A O 1
ATOM 5510 O O B SER A 1 378 ? 2.94075 15.21899 8.98898 0.402 10.53215 378 SER A O 1
ATOM 5525 N N . GLU A 1 379 ? 3.44580 16.85137 7.52107 1.000 9.89143 379 GLU A N 1
ATOM 5526 C CA . GLU A 1 379 ? 2.39534 17.74275 7.99203 1.000 10.36021 379 GLU A CA 1
ATOM 5527 C C . GLU A 1 379 ? 1.11060 17.60661 7.19703 1.000 10.06982 379 GLU A C 1
ATOM 5528 O O . GLU A 1 379 ? 0.02551 17.78261 7.76251 1.000 10.73230 379 GLU A O 1
ATOM 5540 N N . PHE A 1 380 ? 1.19934 17.31104 5.90588 1.000 9.82864 380 PHE A N 1
ATOM 5541 C CA . PHE A 1 380 ? 0.02073 17.21672 5.05200 1.000 10.01958 380 PHE A CA 1
ATOM 5542 C C . PHE A 1 380 ? -0.74179 15.91879 5.28246 1.000 10.22990 380 PHE A C 1
ATOM 5543 O O . PHE A 1 380 ? -1.97206 15.92672 5.36509 1.000 10.20179 380 PHE A O 1
ATOM 5560 N N . ALA A 1 381 ? -0.04402 14.79413 5.39990 1.000 9.98200 381 ALA A N 1
ATOM 5561 C CA . ALA A 1 381 ? -0.74722 13.52249 5.54083 1.000 9.93215 381 ALA A CA 1
ATOM 5562 C C . ALA A 1 381 ? -1.69745 13.49548 6.72820 1.000 9.83887 381 ALA A C 1
ATOM 5563 O O . ALA A 1 381 ? -2.81166 12.97276 6.56446 1.000 10.21998 381 ALA A O 1
ATOM 5570 N N . PRO A 1 382 ? -1.36259 14.04498 7.90027 1.000 9.94194 382 PRO A N 1
ATOM 5571 C CA . PRO A 1 382 ? -2.32699 14.07788 9.01346 1.000 10.48080 382 PRO A CA 1
ATOM 5572 C C . PRO A 1 382 ? -3.57405 14.88465 8.74586 1.000 11.35632 382 PRO A C 1
ATOM 5573 O O . PRO A 1 382 ? -4.54752 14.73498 9.49257 1.000 12.34970 382 PRO A O 1
ATOM 5584 N N . MET A 1 383 ? -3.57074 15.76068 7.74914 1.000 10.43647 383 MET A N 1
ATOM 5585 C CA . MET A 1 383 ? -4.73677 16.57728 7.45102 1.000 11.48521 383 MET A CA 1
ATOM 5586 C C . MET A 1 383 ? -5.74391 15.84899 6.58115 1.000 11.89043 383 MET A C 1
ATOM 5587 O O . MET A 1 383 ? -6.87146 16.32159 6.42121 1.000 13.45030 383 MET A O 1
ATOM 5601 N N . LEU A 1 384 ? -5.36036 14.73153 5.98805 1.000 11.53871 384 LEU A N 1
ATOM 5602 C CA . LEU A 1 384 ? -6.14489 14.16345 4.90792 1.000 11.51631 384 LEU A CA 1
ATOM 5603 C C . LEU A 1 384 ? -7.31473 13.33896 5.40865 1.000 12.49768 384 LEU A C 1
ATOM 5604 O O . LEU A 1 384 ? -7.22093 12.61771 6.41006 1.000 12.74450 384 LEU A O 1
ATOM 5620 N N . PHE A 1 385 ? -8.42526 13.44928 4.67694 1.000 13.22444 385 PHE A N 1
ATOM 5621 C CA . PHE A 1 385 ? -9.58237 12.57688 4.83142 1.000 14.83997 385 PHE A CA 1
ATOM 5622 C C . PHE A 1 385 ? -10.27710 12.83589 6.14321 1.000 17.41056 385 PHE A C 1
ATOM 5623 O O . PHE A 1 385 ? -10.96140 11.97099 6.68452 1.000 19.51485 385 PHE A O 1
ATOM 5640 N N . LYS A 1 386 ? -10.10876 14.05611 6.62201 1.000 18.29389 386 LYS A N 1
ATOM 5641 C CA . LYS A 1 386 ? -10.76482 14.55780 7.80438 1.000 19.89009 386 LYS A CA 1
ATOM 5642 C C . LYS A 1 386 ? -11.58341 15.78200 7.42746 1.000 23.39189 386 LYS A C 1
ATOM 5643 O O . LYS A 1 386 ? -11.27391 16.49329 6.46219 1.000 23.72829 386 LYS A O 1
ATOM 5649 N N . LEU A 1 387 ? -12.64789 15.99854 8.17554 1.000 26.02532 387 LEU A N 1
ATOM 5650 C CA . LEU A 1 387 ? -13.50943 17.15522 7.99449 1.000 29.18515 387 LEU A CA 1
ATOM 5651 C C . LEU A 1 387 ? -13.32866 18.10036 9.17276 1.000 34.84163 387 LEU A C 1
ATOM 5652 O O . LEU A 1 387 ? -12.92607 17.68157 10.26191 1.000 35.09162 387 LEU A O 1
ATOM 5657 N N . LEU A 1 388 ? -13.61289 19.37857 8.93068 1.000 39.61731 388 LEU A N 1
ATOM 5658 C CA . LEU A 1 388 ? -13.62520 20.41747 9.96415 1.000 43.98835 388 LEU A CA 1
ATOM 5659 C C . LEU A 1 388 ? -13.56917 21.81170 9.34530 1.000 45.39632 388 LEU A C 1
ATOM 5660 O O . LEU A 1 388 ? -13.65643 22.81693 10.05102 1.000 46.47406 388 LEU A O 1
ATOM 5665 N N . ALA B 2 20 ? 31.92734 18.26316 -19.50177 1.000 49.63779 20 ALA B N 1
ATOM 5666 C CA . ALA B 2 20 ? 31.65971 17.28565 -20.55009 1.000 49.02178 20 ALA B CA 1
ATOM 5667 C C . ALA B 2 20 ? 31.13503 15.98383 -19.95604 1.000 47.53507 20 ALA B C 1
ATOM 5668 O O . ALA B 2 20 ? 31.57502 15.55916 -18.88754 1.000 48.07534 20 ALA B O 1
ATOM 5670 N N . ARG B 2 21 ? 30.19065 15.35686 -20.65254 1.000 45.02921 21 ARG B N 1
ATOM 5671 C CA . ARG B 2 21 ? 29.64462 14.09052 -20.18959 1.000 42.51056 21 ARG B CA 1
ATOM 5672 C C . ARG B 2 21 ? 30.68730 12.99263 -20.33800 1.000 36.67539 21 ARG B C 1
ATOM 5673 O O . ARG B 2 21 ? 31.39403 12.91258 -21.34621 1.000 37.58434 21 ARG B O 1
ATOM 5681 N N . ILE B 2 22 ? 30.79201 12.14893 -19.31896 1.000 29.48711 22 ILE B N 1
ATOM 5682 C CA . ILE B 2 22 ? 31.70053 11.01068 -19.33036 1.000 24.28352 22 ILE B CA 1
ATOM 5683 C C . ILE B 2 22 ? 30.85802 9.75206 -19.41001 1.000 20.74239 22 ILE B C 1
ATOM 5684 O O . ILE B 2 22 ? 29.97688 9.54135 -18.56862 1.000 21.13844 22 ILE B O 1
ATOM 5699 N N . ILE B 2 23 ? 31.13292 8.91317 -20.40462 1.000 17.70346 23 ILE B N 1
ATOM 5700 C CA . ILE B 2 23 ? 30.46454 7.62271 -20.52790 1.000 16.12520 23 ILE B CA 1
ATOM 5701 C C . ILE B 2 23 ? 31.29988 6.57171 -19.81474 1.000 14.21548 23 ILE B C 1
ATOM 5702 O O . ILE B 2 23 ? 32.46110 6.33475 -20.17077 1.000 15.18006 23 ILE B O 1
ATOM 5718 N N . SER B 2 24 ? 30.70704 5.92998 -18.81405 1.000 13.13194 24 SER B N 1
ATOM 5719 C CA . SER B 2 24 ? 31.35412 4.80994 -18.15594 1.000 11.81302 24 SER B CA 1
ATOM 5720 C C . SER B 2 24 ? 30.27952 3.96067 -17.50180 1.000 12.11571 24 SER B C 1
ATOM 5721 O O . SER B 2 24 ? 29.44646 4.49652 -16.75792 1.000 12.47366 24 SER B O 1
ATOM 5729 N N . PRO B 2 25 ? 30.24386 2.65209 -17.75576 1.000 11.49489 25 PRO B N 1
ATOM 5730 C CA . PRO B 2 25 ? 31.04826 1.92935 -18.73712 1.000 11.78232 25 PRO B CA 1
ATOM 5731 C C . PRO B 2 25 ? 30.53249 2.18149 -20.13369 1.000 12.02104 25 PRO B C 1
ATOM 5732 O O . PRO B 2 25 ? 29.33161 2.39624 -20.33065 1.000 13.84820 25 PRO B O 1
ATOM 5743 N N A GLU B 2 26 ? 31.42529 2.17638 -21.10086 0.916 11.94506 26 GLU B N 1
ATOM 5744 N N B GLU B 2 26 ? 31.42863 2.13157 -21.10918 0.084 12.17293 26 GLU B N 1
ATOM 5745 C CA A GLU B 2 26 ? 31.04844 2.25807 -22.50234 0.916 12.71766 26 GLU B CA 1
ATOM 5746 C CA B GLU B 2 26 ? 31.07882 2.27102 -22.51872 0.084 12.35542 26 GLU B CA 1
ATOM 5747 C C A GLU B 2 26 ? 31.23298 0.87173 -23.09257 0.916 12.15146 26 GLU B C 1
ATOM 5748 C C B GLU B 2 26 ? 31.23825 0.89481 -23.15491 0.084 12.42047 26 GLU B C 1
ATOM 5749 O O A GLU B 2 26 ? 32.36487 0.41543 -23.28954 0.916 12.82084 26 GLU B O 1
ATOM 5750 O O B GLU B 2 26 ? 32.35648 0.46785 -23.45746 0.084 12.47240 26 GLU B O 1
ATOM 5773 N N . ILE B 2 27 ? 30.12142 0.20131 -23.35583 1.000 12.56322 27 ILE B N 1
ATOM 5774 C CA . ILE B 2 27 ? 30.15279 -1.12194 -23.95684 1.000 12.60987 27 ILE B CA 1
ATOM 5775 C C . ILE B 2 27 ? 30.26910 -0.92935 -25.45858 1.000 13.49430 27 ILE B C 1
ATOM 5776 O O . ILE B 2 27 ? 29.39470 -0.32237 -26.08734 1.000 14.88133 27 ILE B O 1
ATOM 5792 N N A MET B 2 28 ? 31.32494 -1.44000 -26.02976 0.916 14.15187 28 MET B N 1
ATOM 5793 N N B MET B 2 28 ? 31.35839 -1.43634 -26.02580 0.084 14.96401 28 MET B N 1
ATOM 5794 C CA A MET B 2 28 ? 31.62749 -1.22841 -27.42991 0.916 15.92469 28 MET B CA 1
ATOM 5795 C CA B MET B 2 28 ? 31.67610 -1.26145 -27.43008 0.084 16.44149 28 MET B CA 1
ATOM 5796 C C A MET B 2 28 ? 31.00280 -2.32976 -28.27055 0.916 16.29146 28 MET B C 1
ATOM 5797 C C B MET B 2 28 ? 30.91076 -2.28221 -28.25715 0.084 17.47568 28 MET B C 1
ATOM 5798 O O A MET B 2 28 ? 30.60478 -3.37914 -27.75414 0.916 15.33362 28 MET B O 1
ATOM 5799 O O B MET B 2 28 ? 30.33245 -3.23203 -27.72569 0.084 17.38330 28 MET B O 1
ATOM 5826 N N . PRO B 2 29 ? 30.88627 -2.11312 -29.58099 1.000 18.65074 29 PRO B N 1
ATOM 5827 C CA . PRO B 2 29 ? 30.21213 -3.10882 -30.42463 1.000 19.09270 29 PRO B CA 1
ATOM 5828 C C . PRO B 2 29 ? 30.87410 -4.48199 -30.43044 1.000 18.15197 29 PRO B C 1
ATOM 5829 O O . PRO B 2 29 ? 30.21459 -5.46615 -30.78706 1.000 19.91429 29 PRO B O 1
ATOM 5840 N N . ASP B 2 30 ? 32.14549 -4.58318 -30.06007 1.000 15.48473 30 ASP B N 1
ATOM 5841 C CA . ASP B 2 30 ? 32.84649 -5.85786 -30.00730 1.000 14.74079 30 ASP B CA 1
ATOM 5842 C C . ASP B 2 30 ? 32.87883 -6.44728 -28.60902 1.000 14.88620 30 ASP B C 1
ATOM 5843 O O . ASP B 2 30 ? 33.62893 -7.39411 -28.35947 1.000 15.72188 30 ASP B O 1
ATOM 5852 N N . ASN B 2 31 ? 32.08111 -5.90513 -27.69504 1.000 14.42734 31 ASN B N 1
ATOM 5853 C CA . ASN B 2 31 ? 31.97172 -6.37413 -26.32393 1.000 15.02065 31 ASN B CA 1
ATOM 5854 C C . ASN B 2 31 ? 33.22636 -6.13266 -25.50522 1.000 13.11110 31 ASN B C 1
ATOM 5855 O O . ASN B 2 31 ? 33.37634 -6.69320 -24.41745 1.000 13.91004 31 ASN B O 1
ATOM 5866 N N . LYS B 2 32 ? 34.11931 -5.28323 -25.99078 1.000 12.77008 32 LYS B N 1
ATOM 5867 C CA . LYS B 2 32 ? 35.04539 -4.62127 -25.09338 1.000 12.45807 32 LYS B CA 1
ATOM 5868 C C . LYS B 2 32 ? 34.28395 -3.55969 -24.31202 1.000 12.05214 32 LYS B C 1
ATOM 5869 O O . LYS B 2 32 ? 33.21994 -3.09552 -24.73104 1.000 13.46760 32 LYS B O 1
ATOM 5888 N N . VAL B 2 33 ? 34.81544 -3.19953 -23.15291 1.000 11.90841 33 VAL B N 1
ATOM 5889 C CA . VAL B 2 33 ? 34.17742 -2.22995 -22.27531 1.000 11.75806 33 VAL B CA 1
ATOM 5890 C C . VAL B 2 33 ? 35.22670 -1.23984 -21.81271 1.000 11.97233 33 VAL B C 1
ATOM 5891 O O . VAL B 2 33 ? 36.28165 -1.63661 -21.31157 1.000 12.33852 33 VAL B O 1
ATOM 5904 N N . THR B 2 34 ? 34.92428 0.04064 -21.94878 1.000 11.96744 34 THR B N 1
ATOM 5905 C CA . THR B 2 34 ? 35.81140 1.09581 -21.48606 1.000 11.98021 34 THR B CA 1
ATOM 5906 C C . THR B 2 34 ? 35.23532 1.72686 -20.23039 1.000 11.85504 34 THR B C 1
ATOM 5907 O O . THR B 2 34 ? 34.04593 2.05735 -20.17650 1.000 12.46327 34 THR B O 1
ATOM 5918 N N . PHE B 2 35 ? 36.08553 1.88779 -19.22671 1.000 11.55671 35 PHE B N 1
ATOM 5919 C CA . PHE B 2 35 ? 35.74474 2.53629 -17.97469 1.000 11.40155 35 PHE B CA 1
ATOM 5920 C C . PHE B 2 35 ? 36.56011 3.81492 -17.86330 1.000 12.10717 35 PHE B C 1
ATOM 5921 O O . PHE B 2 35 ? 37.71648 3.85978 -18.28747 1.000 13.14821 35 PHE B O 1
ATOM 5938 N N . ARG B 2 36 ? 35.96452 4.84645 -17.27408 1.000 12.40275 36 ARG B N 1
ATOM 5939 C CA . ARG B 2 36 ? 36.59910 6.15350 -17.17286 1.000 13.32078 36 ARG B CA 1
ATOM 5940 C C . ARG B 2 36 ? 36.34916 6.75276 -15.80199 1.000 13.61819 36 ARG B C 1
ATOM 5941 O O . ARG B 2 36 ? 35.24536 6.64983 -15.26622 1.000 14.64295 36 ARG B O 1
ATOM 5962 N N . VAL B 2 37 ? 37.38010 7.38086 -15.24755 1.000 13.63483 37 VAL B N 1
ATOM 5963 C CA . VAL B 2 37 ? 37.30879 8.11397 -13.98803 1.000 14.49618 37 VAL B CA 1
ATOM 5964 C C . VAL B 2 37 ? 38.06795 9.41256 -14.19593 1.000 15.20334 37 VAL B C 1
ATOM 5965 O O . VAL B 2 37 ? 39.21825 9.38809 -14.63600 1.000 15.59545 37 VAL B O 1
ATOM 5978 N N . TYR B 2 38 ? 37.44617 10.53929 -13.87600 1.000 15.10522 38 TYR B N 1
ATOM 5979 C CA . TYR B 2 38 ? 38.07500 11.84018 -14.04664 1.000 15.68817 38 TYR B CA 1
ATOM 5980 C C . TYR B 2 38 ? 38.54676 12.39695 -12.71125 1.000 15.71157 38 TYR B C 1
ATOM 5981 O O . TYR B 2 38 ? 37.77165 12.49451 -11.75222 1.000 16.52464 38 TYR B O 1
ATOM 5999 N N . SER B 2 39 ? 39.82423 12.75221 -12.65688 1.000 15.61802 39 SER B N 1
ATOM 6000 C CA . SER B 2 39 ? 40.33923 13.60660 -11.59769 1.000 16.14098 39 SER B CA 1
ATOM 6001 C C . SER B 2 39 ? 41.77343 13.99918 -11.88381 1.000 18.35913 39 SER B C 1
ATOM 6002 O O . SER B 2 39 ? 42.65685 13.14206 -11.96680 1.000 18.96186 39 SER B O 1
ATOM 6010 N N . LYS B 2 40 ? 42.01673 15.29730 -11.99871 1.000 19.76266 40 LYS B N 1
ATOM 6011 C CA . LYS B 2 40 ? 43.38378 15.77252 -12.13192 1.000 21.20750 40 LYS B CA 1
ATOM 6012 C C . LYS B 2 40 ? 44.19804 15.52851 -10.87060 1.000 21.04254 40 LYS B C 1
ATOM 6013 O O . LYS B 2 40 ? 45.42815 15.50083 -10.94215 1.000 22.91737 40 LYS B O 1
ATOM 6032 N N . ASP B 2 41 ? 43.54519 15.31319 -9.72963 1.000 19.72468 41 ASP B N 1
ATOM 6033 C CA . ASP B 2 41 ? 44.23351 15.23502 -8.45181 1.000 19.66191 41 ASP B CA 1
ATOM 6034 C C . ASP B 2 41 ? 44.47974 13.81938 -7.96654 1.000 18.96807 41 ASP B C 1
ATOM 6035 O O . ASP B 2 41 ? 45.13245 13.64540 -6.93702 1.000 20.99696 41 ASP B O 1
ATOM 6044 N N . ALA B 2 42 ? 43.96667 12.81182 -8.65007 1.000 17.72274 42 ALA B N 1
ATOM 6045 C CA . ALA B 2 42 ? 44.19306 11.44497 -8.21246 1.000 17.36380 42 ALA B CA 1
ATOM 6046 C C . ALA B 2 42 ? 45.47164 10.90563 -8.83103 1.000 17.44271 42 ALA B C 1
ATOM 6047 O O . ALA B 2 42 ? 45.87789 11.31563 -9.92210 1.000 17.75494 42 ALA B O 1
ATOM 6054 N N . SER B 2 43 ? 46.11591 9.98866 -8.11190 1.000 17.84058 43 SER B N 1
ATOM 6055 C CA . SER B 2 43 ? 47.36376 9.39122 -8.56691 1.000 18.05288 43 SER B CA 1
ATOM 6056 C C . SER B 2 43 ? 47.13867 8.06955 -9.27757 1.000 17.67484 43 SER B C 1
ATOM 6057 O O . SER B 2 43 ? 47.72582 7.83418 -10.33623 1.000 19.26405 43 SER B O 1
ATOM 6065 N N . LYS B 2 44 ? 46.31254 7.19993 -8.70051 1.000 17.02371 44 LYS B N 1
ATOM 6066 C CA . LYS B 2 44 ? 46.15418 5.83517 -9.17429 1.000 17.76937 44 LYS B CA 1
ATOM 6067 C C . LYS B 2 44 ? 44.69534 5.43483 -9.06189 1.000 16.63262 44 LYS B C 1
ATOM 6068 O O . LYS B 2 44 ? 44.07036 5.63904 -8.01936 1.000 17.54048 44 LYS B O 1
ATOM 6087 N N . VAL B 2 45 ? 44.16338 4.84177 -10.12046 1.000 15.54820 45 VAL B N 1
ATOM 6088 C CA . VAL B 2 45 ? 42.81974 4.28609 -10.10040 1.000 14.48811 45 VAL B CA 1
ATOM 6089 C C . VAL B 2 45 ? 42.91898 2.87680 -10.64415 1.000 14.08588 45 VAL B C 1
ATOM 6090 O O . VAL B 2 45 ? 43.47332 2.66289 -11.72811 1.000 15.08693 45 VAL B O 1
ATOM 6103 N N . THR B 2 46 ? 42.39377 1.91959 -9.89469 1.000 13.61695 46 THR B N 1
ATOM 6104 C CA . THR B 2 46 ? 42.29280 0.55589 -10.37869 1.000 13.26008 46 THR B CA 1
ATOM 6105 C C . THR B 2 46 ? 40.82461 0.16488 -10.47756 1.000 12.35481 46 THR B C 1
ATOM 6106 O O . THR B 2 46 ? 39.93417 0.86634 -9.99195 1.000 12.29812 46 THR B O 1
ATOM 6117 N N . ILE B 2 47 ? 40.58979 -0.96827 -11.11730 1.000 12.37799 47 ILE B N 1
ATOM 6118 C CA . ILE B 2 47 ? 39.26195 -1.53703 -11.25505 1.000 11.89875 47 ILE B CA 1
ATOM 6119 C C . ILE B 2 47 ? 39.30520 -2.98747 -10.80556 1.000 11.77311 47 ILE B C 1
ATOM 6120 O O . ILE B 2 47 ? 40.24327 -3.73254 -11.12530 1.000 12.73209 47 ILE B O 1
ATOM 6136 N N . THR B 2 48 ? 38.27989 -3.36940 -10.05370 1.000 11.75340 48 THR B N 1
ATOM 6137 C CA . THR B 2 48 ? 38.02350 -4.73307 -9.60966 1.000 12.18569 48 THR B CA 1
ATOM 6138 C C . THR B 2 48 ? 36.71571 -5.16653 -10.24382 1.000 11.70799 48 THR B C 1
ATOM 6139 O O . THR B 2 48 ? 35.71696 -4.47358 -10.10398 1.000 12.42720 48 THR B O 1
ATOM 6150 N N . GLY B 2 49 ? 36.71968 -6.27842 -10.96644 1.000 11.81683 49 GLY B N 1
ATOM 6151 C CA . GLY B 2 49 ? 35.53174 -6.67757 -11.69773 1.000 12.54453 49 GLY B CA 1
ATOM 6152 C C . GLY B 2 49 ? 35.46355 -8.17121 -11.89994 1.000 11.90905 49 GLY B C 1
ATOM 6153 O O . GLY B 2 49 ? 36.46985 -8.88128 -11.83955 1.000 13.09106 49 GLY B O 1
ATOM 6157 N N . GLU B 2 50 ? 34.25082 -8.64017 -12.17510 1.000 12.11969 50 GLU B N 1
ATOM 6158 C CA . GLU B 2 50 ? 33.97653 -10.07238 -12.17914 1.000 12.76649 50 GLU B CA 1
ATOM 6159 C C . GLU B 2 50 ? 34.55465 -10.80572 -13.38380 1.000 14.00694 50 GLU B C 1
ATOM 6160 O O . GLU B 2 50 ? 34.52630 -12.04024 -13.39389 1.000 16.35521 50 GLU B O 1
ATOM 6172 N N . TRP B 2 51 ? 35.08873 -10.09842 -14.37764 1.000 13.51887 51 TRP B N 1
ATOM 6173 C CA . TRP B 2 51 ? 35.79754 -10.73802 -15.48275 1.000 14.41981 51 TRP B CA 1
ATOM 6174 C C . TRP B 2 51 ? 37.23227 -11.09696 -15.11665 1.000 15.16305 51 TRP B C 1
ATOM 6175 O O . TRP B 2 51 ? 37.90441 -11.76738 -15.90202 1.000 17.30462 51 TRP B O 1
ATOM 6196 N N . GLN B 2 52 ? 37.71358 -10.65934 -13.95926 1.000 15.20417 52 GLN B N 1
ATOM 6197 C CA . GLN B 2 52 ? 39.09560 -10.86076 -13.56775 1.000 17.57461 52 GLN B CA 1
ATOM 6198 C C . GLN B 2 52 ? 39.24558 -12.20330 -12.87781 1.000 22.90269 52 GLN B C 1
ATOM 6199 O O . GLN B 2 52 ? 38.32418 -12.70802 -12.23614 1.000 25.02398 52 GLN B O 1
ATOM 6213 N N . THR B 2 53 ? 40.42788 -12.77594 -13.00465 1.000 28.30801 53 THR B N 1
ATOM 6214 C CA . THR B 2 53 ? 40.72801 -14.03478 -12.33303 1.000 34.04270 53 THR B CA 1
ATOM 6215 C C . THR B 2 53 ? 41.37668 -13.68599 -10.99877 1.000 38.07551 53 THR B C 1
ATOM 6216 O O . THR B 2 53 ? 42.57754 -13.41490 -10.92638 1.000 39.45847 53 THR B O 1
ATOM 6227 N N . GLY B 2 54 ? 40.56297 -13.64991 -9.94597 1.000 40.48901 54 GLY B N 1
ATOM 6228 C CA . GLY B 2 54 ? 41.04350 -13.42909 -8.59271 1.000 42.31769 54 GLY B CA 1
ATOM 6229 C C . GLY B 2 54 ? 41.80120 -12.12976 -8.39911 1.000 43.45954 54 GLY B C 1
ATOM 6230 O O . GLY B 2 54 ? 41.40616 -11.08011 -8.90807 1.000 43.80563 54 GLY B O 1
ATOM 6234 N N . GLY B 2 57 ? 44.07798 -10.10961 -9.82518 1.000 27.69858 57 GLY B N 1
ATOM 6235 C CA . GLY B 2 57 ? 43.63860 -9.78292 -11.16502 1.000 25.86244 57 GLY B CA 1
ATOM 6236 C C . GLY B 2 57 ? 43.15271 -8.34942 -11.31628 1.000 23.00156 57 GLY B C 1
ATOM 6237 O O . GLY B 2 57 ? 42.66471 -7.99206 -12.37026 1.000 22.47637 57 GLY B O 1
ATOM 6241 N N . VAL B 2 58 ? 43.31269 -7.52921 -10.27252 1.000 21.61587 58 VAL B N 1
ATOM 6242 C CA . VAL B 2 58 ? 42.91950 -6.12458 -10.35375 1.000 20.92068 58 VAL B CA 1
ATOM 6243 C C . VAL B 2 58 ? 43.72761 -5.43100 -11.44692 1.000 18.65093 58 VAL B C 1
ATOM 6244 O O . VAL B 2 58 ? 44.89028 -5.76233 -11.69289 1.000 19.68694 58 VAL B O 1
ATOM 6257 N N . GLU B 2 59 ? 43.10856 -4.45833 -12.11324 1.000 16.69264 59 GLU B N 1
ATOM 6258 C CA . GLU B 2 59 ? 43.69398 -3.82375 -13.28590 1.000 15.86209 59 GLU B CA 1
ATOM 6259 C C . GLU B 2 59 ? 43.81098 -2.32594 -13.07830 1.000 16.05366 59 GLU B C 1
ATOM 6260 O O . GLU B 2 59 ? 42.95904 -1.71450 -12.44448 1.000 16.49200 59 GLU B O 1
ATOM 6272 N N . GLU B 2 60 ? 44.87956 -1.73560 -13.59747 1.000 16.66700 60 GLU B N 1
ATOM 6273 C CA . GLU B 2 60 ? 45.14061 -0.32110 -13.39880 1.000 17.29332 60 GLU B CA 1
ATOM 6274 C C . GLU B 2 60 ? 44.66718 0.47726 -14.60362 1.000 16.58577 60 GLU B C 1
ATOM 6275 O O . GLU B 2 60 ? 44.94536 0.11349 -15.74764 1.000 18.30510 60 GLU B O 1
ATOM 6287 N N . LEU B 2 61 ? 43.94768 1.56028 -14.33923 1.000 14.97870 61 LEU B N 1
ATOM 6288 C CA . LEU B 2 61 ? 43.58916 2.49686 -15.39004 1.000 15.11417 61 LEU B CA 1
ATOM 6289 C C . LEU B 2 61 ? 44.78835 3.37652 -15.70826 1.000 16.04497 61 LEU B C 1
ATOM 6290 O O . LEU B 2 61 ? 45.66802 3.58761 -14.87161 1.000 17.12493 61 LEU B O 1
ATOM 6306 N N . VAL B 2 62 ? 44.81725 3.88973 -16.92938 1.000 16.58817 62 VAL B N 1
ATOM 6307 C CA . VAL B 2 62 ? 45.89439 4.75340 -17.39555 1.000 17.56483 62 VAL B CA 1
ATOM 6308 C C . VAL B 2 62 ? 45.40060 6.18992 -17.35678 1.000 17.40675 62 VAL B C 1
ATOM 6309 O O . VAL B 2 62 ? 44.30729 6.48869 -17.84394 1.000 17.73088 62 VAL B O 1
ATOM 6322 N N . LYS B 2 63 ? 46.20368 7.08413 -16.79014 1.000 18.69232 63 LYS B N 1
ATOM 6323 C CA . LYS B 2 63 ? 45.84258 8.49073 -16.70081 1.000 20.25664 63 LYS B CA 1
ATOM 6324 C C . LYS B 2 63 ? 46.40641 9.22896 -17.90627 1.000 21.40369 63 LYS B C 1
ATOM 6325 O O . LYS B 2 63 ? 47.59423 9.09721 -18.21428 1.000 22.99525 63 LYS B O 1
ATOM 6344 N N . ASN B 2 64 ? 45.56244 10.00214 -18.58845 1.000 22.91956 64 ASN B N 1
ATOM 6345 C CA . ASN B 2 64 ? 46.03514 10.86675 -19.66023 1.000 25.58971 64 ASN B CA 1
ATOM 6346 C C . ASN B 2 64 ? 46.45869 12.21389 -19.07447 1.000 27.60768 64 ASN B C 1
ATOM 6347 O O . ASN B 2 64 ? 46.37370 12.45002 -17.86831 1.000 27.98246 64 ASN B O 1
ATOM 6358 N N A ASP B 2 65 ? 46.92540 13.11412 -19.93890 0.546 28.84002 65 ASP B N 1
ATOM 6359 N N B ASP B 2 65 ? 46.92330 13.11314 -19.93823 0.454 28.49066 65 ASP B N 1
ATOM 6360 C CA A ASP B 2 65 ? 47.46997 14.37773 -19.45768 0.546 30.14498 65 ASP B CA 1
ATOM 6361 C CA B ASP B 2 65 ? 47.47561 14.38371 -19.48366 0.454 29.44072 65 ASP B CA 1
ATOM 6362 C C A ASP B 2 65 ? 46.40114 15.34267 -18.96398 0.546 30.43107 65 ASP B C 1
ATOM 6363 C C B ASP B 2 65 ? 46.41253 15.43566 -19.18578 0.454 29.59211 65 ASP B C 1
ATOM 6364 O O A ASP B 2 65 ? 46.74555 16.32121 -18.29322 0.546 31.55213 65 ASP B O 1
ATOM 6365 O O B ASP B 2 65 ? 46.77409 16.59144 -18.93588 0.454 29.74025 65 ASP B O 1
ATOM 6382 N N . THR B 2 66 ? 45.12501 15.08735 -19.24452 1.000 29.35422 66 THR B N 1
ATOM 6383 C CA . THR B 2 66 ? 44.05789 16.01067 -18.87305 1.000 29.72150 66 THR B CA 1
ATOM 6384 C C . THR B 2 66 ? 43.25780 15.53544 -17.66710 1.000 27.18464 66 THR B C 1
ATOM 6385 O O . THR B 2 66 ? 42.24668 16.15413 -17.32308 1.000 28.32767 66 THR B O 1
ATOM 6396 N N . GLY B 2 67 ? 43.69657 14.46972 -17.00358 1.000 23.79441 67 GLY B N 1
ATOM 6397 C CA . GLY B 2 67 ? 43.05645 14.00482 -15.79181 1.000 21.85180 67 GLY B CA 1
ATOM 6398 C C . GLY B 2 67 ? 42.09151 12.85511 -15.96296 1.000 19.55947 67 GLY B C 1
ATOM 6399 O O . GLY B 2 67 ? 41.46541 12.44790 -14.97795 1.000 19.72047 67 GLY B O 1
ATOM 6402 N N . MET B 2 68 ? 41.94432 12.31568 -17.16560 1.000 17.92789 68 MET B N 1
ATOM 6403 C CA . MET B 2 68 ? 41.05145 11.18685 -17.37676 1.000 17.14169 68 MET B CA 1
ATOM 6404 C C . MET B 2 68 ? 41.82405 9.88352 -17.23175 1.000 16.23871 68 MET B C 1
ATOM 6405 O O . MET B 2 68 ? 42.80103 9.64761 -17.95192 1.000 17.95586 68 MET B O 1
ATOM 6419 N N . PHE B 2 69 ? 41.36074 9.03100 -16.32783 1.000 14.99523 69 PHE B N 1
ATOM 6420 C CA . PHE B 2 69 ? 41.83617 7.66282 -16.20654 1.000 14.04265 69 PHE B CA 1
ATOM 6421 C C . PHE B 2 69 ? 40.91792 6.77219 -17.02603 1.000 13.81046 69 PHE B C 1
ATOM 6422 O O . PHE B 2 69 ? 39.69586 6.94199 -16.99851 1.000 14.24378 69 PHE B O 1
ATOM 6439 N N . SER B 2 70 ? 41.49563 5.80720 -17.73398 1.000 13.92057 70 SER B N 1
ATOM 6440 C CA . SER B 2 70 ? 40.66644 4.91674 -18.52981 1.000 14.46254 70 SER B CA 1
ATOM 6441 C C . SER B 2 70 ? 41.30801 3.54191 -18.64205 1.000 13.66062 70 SER B C 1
ATOM 6442 O O . SER B 2 70 ? 42.52580 3.38191 -18.51606 1.000 14.44645 70 SER B O 1
ATOM 6450 N N . ILE B 2 71 ? 40.46026 2.54848 -18.90834 1.000 13.30614 71 ILE B N 1
ATOM 6451 C CA . ILE B 2 71 ? 40.90619 1.21160 -19.27042 1.000 13.77239 71 ILE B CA 1
ATOM 6452 C C . ILE B 2 71 ? 39.84444 0.61077 -20.16554 1.000 13.29450 71 ILE B C 1
ATOM 6453 O O . ILE B 2 71 ? 38.65328 0.85512 -19.98120 1.000 13.09379 71 ILE B O 1
ATOM 6469 N N . THR B 2 72 ? 40.28063 -0.18703 -21.12917 1.000 13.10836 72 THR B N 1
ATOM 6470 C CA . THR B 2 72 ? 39.38917 -0.98380 -21.95039 1.000 13.64009 72 THR B CA 1
ATOM 6471 C C . THR B 2 72 ? 39.70640 -2.44579 -21.69991 1.000 14.05039 72 THR B C 1
ATOM 6472 O O . THR B 2 72 ? 40.86572 -2.85156 -21.79222 1.000 16.41138 72 THR B O 1
ATOM 6483 N N . VAL B 2 73 ? 38.68814 -3.22549 -21.35595 1.000 13.99666 73 VAL B N 1
ATOM 6484 C CA . VAL B 2 73 ? 38.84882 -4.64853 -21.10541 1.000 14.14638 73 VAL B CA 1
ATOM 6485 C C . VAL B 2 73 ? 38.03362 -5.42497 -22.12687 1.000 13.58007 73 VAL B C 1
ATOM 6486 O O . VAL B 2 73 ? 37.11637 -4.90016 -22.76358 1.000 14.83862 73 VAL B O 1
ATOM 6499 N N . GLY B 2 74 ? 38.37051 -6.70520 -22.26527 1.000 14.32656 74 GLY B N 1
ATOM 6500 C CA . GLY B 2 74 ? 37.60384 -7.60575 -23.08464 1.000 14.38543 74 GLY B CA 1
ATOM 6501 C C . GLY B 2 74 ? 38.26311 -7.89525 -24.40995 1.000 15.48075 74 GLY B C 1
ATOM 6502 O O . GLY B 2 74 ? 39.44638 -7.61152 -24.61139 1.000 16.75007 74 GLY B O 1
ATOM 6506 N N . PRO B 2 75 ? 37.50026 -8.44001 -25.36240 1.000 15.61717 75 PRO B N 1
ATOM 6507 C CA . PRO B 2 75 ? 36.05220 -8.65724 -25.29244 1.000 15.34801 75 PRO B CA 1
ATOM 6508 C C . PRO B 2 75 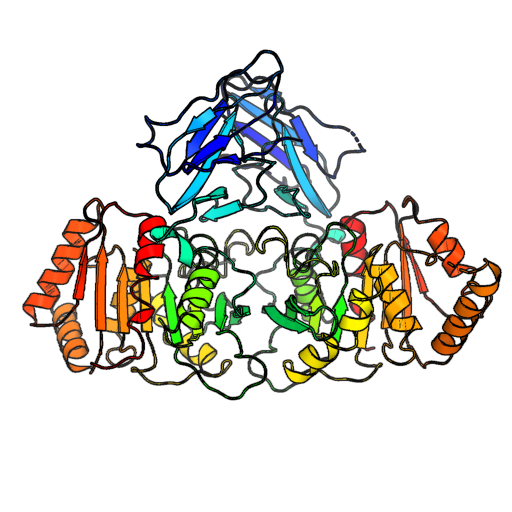? 35.60303 -9.57481 -24.16252 1.000 14.61245 75 PRO B C 1
ATOM 6509 O O . PRO B 2 75 ? 36.28100 -10.54857 -23.82767 1.000 16.09967 75 PRO B O 1
ATOM 6520 N N . LEU B 2 76 ? 34.44284 -9.26483 -23.59531 1.000 13.73584 76 LEU B N 1
ATOM 6521 C CA . LEU B 2 76 ? 33.84669 -10.06270 -22.53691 1.000 13.57468 76 LEU B CA 1
ATOM 6522 C C . LEU B 2 76 ? 32.70883 -10.88965 -23.11068 1.000 13.74639 76 LEU B C 1
ATOM 6523 O O . LEU B 2 76 ? 31.97753 -10.42759 -23.99185 1.000 14.69880 76 LEU B O 1
ATOM 6539 N N . LYS B 2 77 ? 32.55876 -12.11116 -22.60411 1.000 13.88379 77 LYS B N 1
ATOM 6540 C CA . LYS B 2 77 ? 31.42918 -12.93953 -22.98267 1.000 14.60526 77 LYS B CA 1
ATOM 6541 C C . LYS B 2 77 ? 30.13435 -12.33909 -22.44143 1.000 12.72156 77 LYS B C 1
ATOM 6542 O O . LYS B 2 77 ? 30.13729 -11.65982 -21.41369 1.000 12.68640 77 LYS B O 1
ATOM 6561 N N . PRO B 2 78 ? 29.01001 -12.58566 -23.10176 1.000 12.65948 78 PRO B N 1
ATOM 6562 C CA . PRO B 2 78 ? 27.73342 -12.08663 -22.57165 1.000 12.64974 78 PRO B CA 1
ATOM 6563 C C . PRO B 2 78 ? 27.48421 -12.58656 -21.15853 1.000 11.88489 78 PRO B C 1
ATOM 6564 O O . PRO B 2 78 ? 27.58377 -13.77954 -20.87551 1.000 13.19644 78 PRO B O 1
ATOM 6575 N N . GLU B 2 79 ? 27.16599 -11.65066 -20.26952 1.000 11.12768 79 GLU B N 1
ATOM 6576 C CA . GLU B 2 79 ? 26.96422 -11.90082 -18.84893 1.000 10.61493 79 GLU B CA 1
ATOM 6577 C C . GLU B 2 79 ? 26.71219 -10.55515 -18.18983 1.000 10.46169 79 GLU B C 1
ATOM 6578 O O . GLU B 2 79 ? 26.91342 -9.50012 -18.79688 1.000 10.65436 79 GLU B O 1
ATOM 6590 N N . LEU B 2 80 ? 26.25011 -10.61460 -16.95172 1.000 10.51311 80 LEU B N 1
ATOM 6591 C CA . LEU B 2 80 ? 26.22115 -9.46654 -16.06240 1.000 9.87036 80 LEU B CA 1
ATOM 6592 C C . LEU B 2 80 ? 27.50955 -9.47787 -15.25906 1.000 10.00301 80 LEU B C 1
ATOM 6593 O O . LEU B 2 80 ? 27.86266 -10.49452 -14.66001 1.000 11.13273 80 LEU B O 1
ATOM 6609 N N . TYR B 2 81 ? 28.21368 -8.34991 -15.26281 1.000 10.16324 81 TYR B N 1
ATOM 6610 C CA . TYR B 2 81 ? 29.46266 -8.19633 -14.53707 1.000 10.12952 81 TYR B CA 1
ATOM 6611 C C . TYR B 2 81 ? 29.34679 -7.05085 -13.55258 1.000 10.05692 81 TYR B C 1
ATOM 6612 O O . TYR B 2 81 ? 28.97439 -5.93689 -13.93554 1.000 10.71708 81 TYR B O 1
ATOM 6630 N N . ALA B 2 82 ? 29.74617 -7.30720 -12.31519 1.000 10.13128 82 ALA B N 1
ATOM 6631 C CA . ALA B 2 82 ? 29.85574 -6.27225 -11.30309 1.000 10.35610 82 ALA B CA 1
ATOM 6632 C C . ALA B 2 82 ? 31.29677 -5.78946 -11.18310 1.000 10.46724 82 ALA B C 1
ATOM 6633 O O . ALA B 2 82 ? 32.25040 -6.52280 -11.47137 1.000 11.34455 82 ALA B O 1
ATOM 6640 N N . TYR B 2 83 ? 31.44698 -4.54044 -10.74979 1.000 10.32908 83 TYR B N 1
ATOM 6641 C CA . TYR B 2 83 ? 32.76702 -3.94896 -10.61087 1.000 10.36278 83 TYR B CA 1
ATOM 6642 C C . TYR B 2 83 ? 32.70979 -2.74793 -9.67748 1.000 10.49174 83 TYR B C 1
ATOM 6643 O O . TYR B 2 83 ? 31.64419 -2.22050 -9.34880 1.000 10.33211 83 TYR B O 1
ATOM 6661 N N . ASN B 2 84 ? 33.89358 -2.29639 -9.28593 1.000 10.51620 84 ASN B N 1
ATOM 6662 C CA . ASN B 2 84 ? 34.06842 -0.99942 -8.64637 1.000 11.05870 84 ASN B CA 1
ATOM 6663 C C . ASN B 2 84 ? 35.48876 -0.54232 -8.92916 1.000 11.01526 84 ASN B C 1
ATOM 6664 O O . ASN B 2 84 ? 36.30985 -1.30267 -9.44492 1.000 11.34921 84 ASN B O 1
ATOM 6675 N N . PHE B 2 85 ? 35.77239 0.71104 -8.59400 1.000 10.83083 85 PHE B N 1
ATOM 6676 C CA . PHE B 2 85 ? 37.12124 1.25075 -8.67420 1.000 10.88070 85 PHE B CA 1
ATOM 6677 C C . PHE B 2 85 ? 37.74700 1.30541 -7.28923 1.000 11.21178 85 PHE B C 1
ATOM 6678 O O . PHE B 2 85 ? 37.08455 1.15503 -6.25725 1.000 11.98045 85 PHE B O 1
ATOM 6695 N N . THR B 2 86 ? 39.04942 1.56255 -7.28299 1.000 11.76968 86 THR B N 1
ATOM 6696 C CA . THR B 2 86 ? 39.77530 1.95630 -6.08507 1.000 12.05465 86 THR B CA 1
ATOM 6697 C C . THR B 2 86 ? 40.58504 3.17546 -6.48403 1.000 11.91120 86 THR B C 1
ATOM 6698 O O . THR B 2 86 ? 41.40257 3.09872 -7.40417 1.000 12.87710 86 THR B O 1
ATOM 6709 N N A VAL B 2 87 ? 40.34641 4.29379 -5.80992 0.899 12.19163 87 VAL B N 1
ATOM 6710 N N B VAL B 2 87 ? 40.34663 4.29778 -5.81652 0.101 11.95324 87 VAL B N 1
ATOM 6711 C CA A VAL B 2 87 ? 40.99503 5.56478 -6.10697 0.899 12.30132 87 VAL B CA 1
ATOM 6712 C CA B VAL B 2 87 ? 41.00583 5.55922 -6.13499 0.101 11.93090 87 VAL B CA 1
ATOM 6713 C C A VAL B 2 87 ? 41.92358 5.86233 -4.94772 0.899 11.75141 87 VAL B C 1
ATOM 6714 C C B VAL B 2 87 ? 41.91630 5.91024 -4.96755 0.101 12.09071 87 VAL B C 1
ATOM 6715 O O A VAL B 2 87 ? 41.46725 6.05440 -3.81840 0.899 11.80703 87 VAL B O 1
ATOM 6716 O O B VAL B 2 87 ? 41.44070 6.19922 -3.86282 0.101 12.27216 87 VAL B O 1
ATOM 6741 N N . ASP B 2 88 ? 43.22808 5.88195 -5.20617 1.000 12.17860 88 ASP B N 1
ATOM 6742 C CA . ASP B 2 88 ? 44.20631 6.20891 -4.17718 1.000 12.64983 88 ASP B CA 1
ATOM 6743 C C . ASP B 2 88 ? 43.89002 5.47262 -2.87895 1.000 12.49113 88 ASP B C 1
ATOM 6744 O O . ASP B 2 88 ? 43.89995 6.03385 -1.78434 1.000 12.93168 88 ASP B O 1
ATOM 6753 N N . GLY B 2 89 ? 43.61726 4.17968 -3.02563 1.000 12.89490 89 GLY B N 1
ATOM 6754 C CA . GLY B 2 89 ? 43.41263 3.28444 -1.91522 1.000 13.51750 89 GLY B CA 1
ATOM 6755 C C . GLY B 2 89 ? 42.01747 3.23855 -1.33721 1.000 13.04340 89 GLY B C 1
ATOM 6756 O O . GLY B 2 89 ? 41.81144 2.50692 -0.36936 1.000 14.25117 89 GLY B O 1
ATOM 6760 N N . VAL B 2 90 ? 41.05116 3.97278 -1.88959 1.000 11.62810 90 VAL B N 1
ATOM 6761 C CA . VAL B 2 90 ? 39.68935 4.02117 -1.36487 1.000 11.65206 90 VAL B CA 1
ATOM 6762 C C . VAL B 2 90 ? 38.73245 3.45513 -2.41108 1.000 11.41287 90 VAL B C 1
ATOM 6763 O O . VAL B 2 90 ? 38.74048 3.87941 -3.57001 1.000 11.98092 90 VAL B O 1
ATOM 6776 N N . LYS B 2 91 ? 37.87265 2.53551 -1.99177 1.000 11.51468 91 LYS B N 1
ATOM 6777 C CA . LYS B 2 91 ? 36.83524 2.03891 -2.88414 1.000 11.57029 91 LYS B CA 1
ATOM 6778 C C . LYS B 2 91 ? 35.98234 3.19081 -3.38902 1.000 11.81702 91 LYS B C 1
ATOM 6779 O O . LYS B 2 91 ? 35.56742 4.06406 -2.62671 1.000 12.22908 91 LYS B O 1
ATOM 6798 N N . ALA B 2 92 ? 35.68827 3.16797 -4.67911 1.000 11.37982 92 ALA B N 1
ATOM 6799 C CA . ALA B 2 92 ? 34.78374 4.15101 -5.25253 1.000 11.98224 92 ALA B CA 1
ATOM 6800 C C . ALA B 2 92 ? 33.94734 3.48869 -6.32777 1.000 11.88881 92 ALA B C 1
ATOM 6801 O O . ALA B 2 92 ? 34.46132 2.74337 -7.16496 1.000 12.91402 92 ALA B O 1
ATOM 6808 N N . LEU B 2 93 ? 32.65907 3.75284 -6.29295 1.000 10.98580 93 LEU B N 1
ATOM 6809 C CA . LEU B 2 93 ? 31.78917 3.34466 -7.36999 1.000 10.87286 93 LEU B CA 1
ATOM 6810 C C . LEU B 2 93 ? 31.96717 4.26631 -8.56853 1.000 10.48385 93 LEU B C 1
ATOM 6811 O O . LEU B 2 93 ? 32.64212 5.29996 -8.51370 1.000 11.99802 93 LEU B O 1
ATOM 6827 N N . ASP B 2 94 ? 31.35752 3.86122 -9.66538 1.000 10.51985 94 ASP B N 1
ATOM 6828 C CA . ASP B 2 94 ? 31.38304 4.59589 -10.91914 1.000 10.28614 94 ASP B CA 1
ATOM 6829 C C . ASP B 2 94 ? 30.21998 5.56939 -10.89448 1.000 11.11451 94 ASP B C 1
ATOM 6830 O O . ASP B 2 94 ? 29.06313 5.17144 -11.05422 1.000 11.93568 94 ASP B O 1
ATOM 6839 N N . ALA B 2 95 ? 30.52398 6.84790 -10.67030 1.000 11.92106 95 ALA B N 1
ATOM 6840 C CA . ALA B 2 95 ? 29.49437 7.86172 -10.56096 1.000 12.92600 95 ALA B CA 1
ATOM 6841 C C . ALA B 2 95 ? 28.74668 8.08397 -11.86333 1.000 12.58830 95 ALA B C 1
ATOM 6842 O O . ALA B 2 95 ? 27.69944 8.72736 -11.84660 1.000 14.57862 95 ALA B O 1
ATOM 6849 N N . ASN B 2 96 ? 29.24922 7.58801 -12.98368 1.000 11.34883 96 ASN B N 1
ATOM 6850 C CA . ASN B 2 96 ? 28.58299 7.73144 -14.26447 1.000 11.44112 96 ASN B CA 1
ATOM 6851 C C . ASN B 2 96 ? 27.77225 6.51156 -14.65644 1.000 10.71459 96 ASN B C 1
ATOM 6852 O O . ASN B 2 96 ? 27.19570 6.50111 -15.74478 1.000 11.52426 96 ASN B O 1
ATOM 6863 N N . ASN B 2 97 ? 27.67556 5.51438 -13.77893 1.000 10.58786 97 ASN B N 1
ATOM 6864 C CA . ASN B 2 97 ? 26.90635 4.29948 -14.03745 1.000 10.15074 97 ASN B CA 1
ATOM 6865 C C . ASN B 2 97 ? 25.78626 4.20279 -13.01250 1.000 9.99306 97 ASN B C 1
ATOM 6866 O O . ASN B 2 97 ? 26.03019 3.93422 -11.83519 1.000 10.47473 97 ASN B O 1
ATOM 6877 N N . VAL B 2 98 ? 24.54962 4.40115 -13.46754 1.000 9.95052 98 VAL B N 1
ATOM 6878 C CA . VAL B 2 98 ? 23.41240 4.35451 -12.56387 1.000 10.32448 98 VAL B CA 1
ATOM 6879 C C . VAL B 2 98 ? 23.11017 2.94952 -12.04936 1.000 9.69474 98 VAL B C 1
ATOM 6880 O O . VAL B 2 98 ? 22.34250 2.79919 -11.08779 1.000 10.23100 98 VAL B O 1
ATOM 6893 N N . GLN B 2 99 ? 23.65019 1.91563 -12.68038 1.000 9.40330 99 GLN B N 1
ATOM 6894 C CA A GLN B 2 99 ? 23.37235 0.54398 -12.26903 0.627 9.40288 99 GLN B CA 1
ATOM 6895 C CA B GLN B 2 99 ? 23.37287 0.54115 -12.27430 0.373 9.56592 99 GLN B CA 1
ATOM 6896 C C . GLN B 2 99 ? 24.24934 0.17859 -11.08651 1.000 9.26138 99 GLN B C 1
ATOM 6897 O O . GLN B 2 99 ? 25.47987 0.09385 -11.20564 1.000 9.97537 99 GLN B O 1
ATOM 6922 N N . VAL B 2 100 ? 23.60427 -0.05027 -9.95355 1.000 9.28822 100 VAL B N 1
ATOM 6923 C CA . VAL B 2 100 ? 24.24084 -0.37244 -8.68806 1.000 9.59598 100 VAL B CA 1
ATOM 6924 C C . VAL B 2 100 ? 23.46753 -1.52414 -8.07506 1.000 9.74142 100 VAL B C 1
ATOM 6925 O O . VAL B 2 100 ? 22.23996 -1.48093 -8.02069 1.000 11.41394 100 VAL B O 1
ATOM 6938 N N . ARG B 2 101 ? 24.17866 -2.54458 -7.62434 1.000 9.61762 101 ARG B N 1
ATOM 6939 C CA . ARG B 2 101 ? 23.60299 -3.66653 -6.90064 1.000 9.61846 101 ARG B CA 1
ATOM 6940 C C . ARG B 2 101 ? 24.13212 -3.66351 -5.47295 1.000 9.53368 101 ARG B C 1
ATOM 6941 O O . ARG B 2 101 ? 25.14596 -3.04047 -5.15577 1.000 9.89412 101 ARG B O 1
ATOM 6962 N N . ARG B 2 102 ? 23.44171 -4.40856 -4.61107 1.000 9.98446 102 ARG B N 1
ATOM 6963 C CA . ARG B 2 102 ? 23.82541 -4.55573 -3.21519 1.000 10.05890 102 ARG B CA 1
ATOM 6964 C C . ARG B 2 102 ? 23.85677 -6.02241 -2.84546 1.000 10.26340 102 ARG B C 1
ATOM 6965 O O . ARG B 2 102 ? 22.85871 -6.73530 -3.01466 1.000 10.70608 102 ARG B O 1
ATOM 6986 N N . ASP B 2 103 ? 24.99396 -6.44722 -2.30501 1.000 10.65127 103 ASP B N 1
ATOM 6987 C CA . ASP B 2 103 ? 25.18878 -7.79774 -1.78801 1.000 11.02831 103 ASP B CA 1
ATOM 6988 C C . ASP B 2 103 ? 25.42640 -7.64436 -0.29004 1.000 10.69558 103 ASP B C 1
ATOM 6989 O O . ASP B 2 103 ? 26.56296 -7.44379 0.14208 1.000 10.94114 103 ASP B O 1
ATOM 6998 N N . GLY B 2 104 ? 24.36390 -7.69315 0.50715 1.000 11.38773 104 GLY B N 1
ATOM 6999 C CA . GLY B 2 104 ? 24.51725 -7.47544 1.93223 1.000 11.46560 104 GLY B CA 1
ATOM 7000 C C . GLY B 2 104 ? 24.91258 -6.04162 2.22227 1.000 11.37806 104 GLY B C 1
ATOM 7001 O O . GLY B 2 104 ? 24.09732 -5.13456 2.07987 1.000 11.75339 104 GLY B O 1
ATOM 7005 N N . THR B 2 105 ? 26.16108 -5.82452 2.62450 1.000 11.32594 105 THR B N 1
ATOM 7006 C CA . THR B 2 105 ? 26.71153 -4.48615 2.79701 1.000 12.41420 105 THR B CA 1
ATOM 7007 C C . THR B 2 105 ? 27.60777 -4.06227 1.64607 1.000 11.96366 105 THR B C 1
ATOM 7008 O O . THR B 2 105 ? 28.10421 -2.92928 1.65362 1.000 13.46519 105 THR B O 1
ATOM 7019 N N . ASN B 2 106 ? 27.81760 -4.91179 0.65018 1.000 11.96541 106 ASN B N 1
ATOM 7020 C CA A ASN B 2 106 ? 28.77047 -4.63542 -0.42543 0.642 12.61018 106 ASN B CA 1
ATOM 7021 C CA B ASN B 2 106 ? 28.76301 -4.62509 -0.42167 0.358 12.18908 106 ASN B CA 1
ATOM 7022 C C . ASN B 2 106 ? 28.03020 -4.09682 -1.64704 1.000 11.91116 106 ASN B C 1
ATOM 7023 O O . ASN B 2 106 ? 27.32114 -4.84265 -2.32807 1.000 14.18614 106 ASN B O 1
ATOM 7042 N N . TYR B 2 107 ? 28.22550 -2.81877 -1.94824 1.000 10.24992 107 TYR B N 1
ATOM 7043 C CA . TYR B 2 107 ? 27.65071 -2.21703 -3.14131 1.000 10.09787 107 TYR B CA 1
ATOM 7044 C C . TYR B 2 107 ? 28.65945 -2.24231 -4.27890 1.000 10.14061 107 TYR B C 1
ATOM 7045 O O . TYR B 2 107 ? 29.84257 -1.96516 -4.07911 1.000 11.09836 107 TYR B O 1
ATOM 7063 N N . GLN B 2 108 ? 28.18831 -2.55743 -5.47574 1.000 9.67555 108 GLN B N 1
ATOM 7064 C CA A GLN B 2 108 ? 29.01629 -2.53003 -6.66914 0.759 9.71782 108 GLN B CA 1
ATOM 7065 C CA B GLN B 2 108 ? 29.01760 -2.53515 -6.66894 0.241 10.30034 108 GLN B CA 1
ATOM 7066 C C . GLN B 2 108 ? 28.18313 -2.05433 -7.84271 1.000 9.65028 108 GLN B C 1
ATOM 7067 O O . GLN B 2 108 ? 26.96258 -2.22394 -7.86545 1.000 10.28047 108 GLN B O 1
ATOM 7092 N N . ASN B 2 109 ? 28.85304 -1.47181 -8.82506 1.000 9.53720 109 ASN B N 1
ATOM 7093 C CA . ASN B 2 109 ? 28.19130 -1.21203 -10.08761 1.000 9.19424 109 ASN B CA 1
ATOM 7094 C C . ASN B 2 109 ? 28.07693 -2.50330 -10.87540 1.000 9.15458 109 ASN B C 1
ATOM 7095 O O . ASN B 2 109 ? 28.74444 -3.49578 -10.58037 1.000 9.78507 109 ASN B O 1
ATOM 7106 N N . PHE B 2 110 ? 27.25440 -2.47620 -11.91749 1.000 9.52110 110 PHE B N 1
ATOM 7107 C CA . PHE B 2 110 ? 27.23791 -3.59130 -12.84557 1.000 9.39184 110 PHE B CA 1
ATOM 7108 C C . PHE B 2 110 ? 26.87874 -3.10630 -14.23983 1.000 9.73415 110 PHE B C 1
ATOM 7109 O O . PHE B 2 110 ? 26.43334 -1.97597 -14.44826 1.000 10.04506 110 PHE B O 1
ATOM 7126 N N . PHE B 2 111 ? 27.08344 -3.99839 -15.19816 1.000 9.77849 111 PHE B N 1
ATOM 7127 C CA . PHE B 2 111 ? 26.63401 -3.81729 -16.56619 1.000 9.95165 111 PHE B CA 1
ATOM 7128 C C . PHE B 2 111 ? 26.36404 -5.20021 -17.12645 1.000 9.48366 111 PHE B C 1
ATOM 7129 O O . PHE B 2 111 ? 26.81035 -6.21006 -16.58017 1.000 10.50267 111 PHE B O 1
ATOM 7146 N N . ILE B 2 112 ? 25.62872 -5.23617 -18.22266 1.000 10.19223 112 ILE B N 1
ATOM 7147 C CA . ILE B 2 112 ? 25.26923 -6.48953 -18.85905 1.000 10.26033 112 ILE B CA 1
ATOM 7148 C C . ILE B 2 112 ? 25.71650 -6.43565 -20.31124 1.000 10.83827 112 ILE B C 1
ATOM 7149 O O . ILE B 2 112 ? 25.25418 -5.59161 -21.08330 1.000 11.69720 112 ILE B O 1
ATOM 7165 N N . ILE B 2 113 ? 26.61716 -7.33615 -20.68054 1.000 11.09996 113 ILE B N 1
ATOM 7166 C CA . ILE B 2 113 ? 27.05760 -7.47597 -22.06268 1.000 12.32423 113 ILE B CA 1
ATOM 7167 C C . ILE B 2 113 ? 25.97065 -8.24278 -22.79559 1.000 13.13667 113 ILE B C 1
ATOM 7168 O O . ILE B 2 113 ? 25.66285 -9.37452 -22.38897 1.000 12.80425 113 ILE B O 1
ATOM 7184 N N . PRO B 2 114 ? 25.36250 -7.68197 -23.84485 1.000 15.18514 114 PRO B N 1
ATOM 7185 C CA A PRO B 2 114 ? 24.26627 -8.37929 -24.52290 0.573 15.88484 114 PRO B CA 1
ATOM 7186 C CA B PRO B 2 114 ? 24.26661 -8.38310 -24.52166 0.427 15.78533 114 PRO B CA 1
ATOM 7187 C C . PRO B 2 114 ? 24.75534 -9.60524 -25.27039 1.000 16.05476 114 PRO B C 1
ATOM 7188 O O . PRO B 2 114 ? 25.85856 -9.63609 -25.81672 1.000 17.48256 114 PRO B O 1
ATOM 7208 N N . GLY B 2 115 ? 23.89918 -10.60634 -25.31896 1.000 15.78838 115 GLY B N 1
ATOM 7209 C CA . GLY B 2 115 ? 24.17359 -11.79573 -26.06689 1.000 16.13503 115 GLY B CA 1
ATOM 7210 C C . GLY B 2 115 ? 23.28029 -12.90068 -25.58271 1.000 16.09753 115 GLY B C 1
ATOM 7211 O O . GLY B 2 115 ? 22.46987 -12.74388 -24.65993 1.000 16.26982 115 GLY B O 1
ATOM 7215 N N . PRO B 2 116 ? 23.41398 -14.05308 -26.20959 1.000 17.10757 116 PRO B N 1
ATOM 7216 C CA . PRO B 2 116 ? 22.51241 -15.15352 -25.87293 1.000 17.17270 116 PRO B CA 1
ATOM 7217 C C . PRO B 2 116 ? 22.50785 -15.49848 -24.39272 1.000 17.04193 116 PRO B C 1
ATOM 7218 O O . PRO B 2 116 ? 21.43484 -15.69020 -23.81100 1.000 18.39112 116 PRO B O 1
ATOM 7229 N N . GLU B 2 117 ? 23.67859 -15.54442 -23.75337 1.000 15.76862 117 GLU B N 1
ATOM 7230 C CA . GLU B 2 117 ? 23.77660 -16.03242 -22.37951 1.000 15.54180 117 GLU B CA 1
ATOM 7231 C C . GLU B 2 117 ? 23.23849 -15.04432 -21.34941 1.000 14.93068 117 GLU B C 1
ATOM 7232 O O . GLU B 2 117 ? 22.90813 -15.44680 -20.23243 1.000 16.29857 117 GLU B O 1
ATOM 7244 N N . SER B 2 118 ? 23.10859 -13.77349 -21.69503 1.000 13.20307 118 SER B N 1
ATOM 7245 C CA . SER B 2 118 ? 22.68248 -12.76303 -20.73711 1.000 12.57729 118 SER B CA 1
ATOM 7246 C C . SER B 2 118 ? 21.29677 -12.21656 -21.02918 1.000 12.01086 118 SER B C 1
ATOM 7247 O O . SER B 2 118 ? 20.79970 -11.37920 -20.27611 1.000 12.20942 118 SER B O 1
ATOM 7255 N N . ASP B 2 119 ? 20.66803 -12.64601 -22.11570 1.000 12.04829 119 ASP B N 1
ATOM 7256 C CA . ASP B 2 119 ? 19.48401 -11.95529 -22.59255 1.000 12.13499 119 ASP B CA 1
ATOM 7257 C C . ASP B 2 119 ? 18.36006 -11.94495 -21.56394 1.000 11.42504 119 ASP B C 1
ATOM 7258 O O . ASP B 2 119 ? 17.60809 -10.97047 -21.48581 1.000 11.88702 119 ASP B O 1
ATOM 7267 N N . LEU B 2 120 ? 18.21761 -13.00565 -20.77134 1.000 10.48353 120 LEU B N 1
ATOM 7268 C CA . LEU B 2 120 ? 17.15704 -13.05163 -19.77609 1.000 10.51503 120 LEU B CA 1
ATOM 7269 C C . LEU B 2 120 ? 17.34392 -12.04244 -18.65980 1.000 10.52950 120 LEU B C 1
ATOM 7270 O O . LEU B 2 120 ? 16.39309 -11.80518 -17.90143 1.000 10.84675 120 LEU B O 1
ATOM 7286 N N . TYR B 2 121 ? 18.54282 -11.47712 -18.50889 1.000 10.19261 121 TYR B N 1
ATOM 7287 C CA . TYR B 2 121 ? 18.82866 -10.61609 -17.37187 1.000 10.37099 121 TYR B CA 1
ATOM 7288 C C . TYR B 2 121 ? 18.44917 -9.16626 -17.60922 1.000 9.95121 121 TYR B C 1
ATOM 7289 O O . TYR B 2 121 ? 18.49215 -8.36715 -16.66557 1.000 10.30840 121 TYR B O 1
ATOM 7307 N N . PHE B 2 122 ? 18.11159 -8.81024 -18.84153 1.000 10.18217 122 PHE B N 1
ATOM 7308 C CA . PHE B 2 122 ? 17.74893 -7.44620 -19.18268 1.000 10.35142 122 PHE B CA 1
ATOM 7309 C C . PHE B 2 122 ? 16.31256 -7.13682 -18.81456 1.000 10.42808 122 PHE B C 1
ATOM 7310 O O . PHE B 2 122 ? 15.41776 -7.97514 -18.93647 1.000 10.82264 122 PHE B O 1
ATOM 7327 N N . HIS B 2 123 ? 16.09773 -5.89608 -18.40406 1.000 10.24534 123 HIS B N 1
ATOM 7328 C CA . HIS B 2 123 ? 14.75820 -5.35065 -18.29073 1.000 10.83137 123 HIS B CA 1
ATOM 7329 C C . HIS B 2 123 ? 14.36454 -4.80347 -19.65494 1.000 11.58248 123 HIS B C 1
ATOM 7330 O O . HIS B 2 123 ? 14.92737 -3.80989 -20.11395 1.000 12.95070 123 HIS B O 1
ATOM 7344 N N . LYS B 2 124 ? 13.42854 -5.46110 -20.31738 1.000 12.09844 124 LYS B N 1
ATOM 7345 C CA . LYS B 2 124 ? 13.06841 -5.13730 -21.68869 1.000 13.05278 124 LYS B CA 1
ATOM 7346 C C . LYS B 2 124 ? 11.77494 -4.33964 -21.73108 1.000 13.47379 124 LYS B C 1
ATOM 7347 O O . LYS B 2 124 ? 10.78887 -4.69254 -21.07642 1.000 13.54875 124 LYS B O 1
ATOM 7366 N N . ASN B 2 125 ? 11.76310 -3.27792 -22.52121 1.000 14.94639 125 ASN B N 1
ATOM 7367 C CA . ASN B 2 125 ? 10.57570 -2.43615 -22.53332 1.000 16.50509 125 ASN B CA 1
ATOM 7368 C C . ASN B 2 125 ? 9.42098 -3.03823 -23.31835 1.000 19.43464 125 ASN B C 1
ATOM 7369 O O . ASN B 2 125 ? 8.27792 -2.59882 -23.14495 1.000 20.85639 125 ASN B O 1
ATOM 7380 N N . ASN B 2 126 ? 9.65394 -4.04967 -24.14445 1.000 18.86459 126 ASN B N 1
ATOM 7381 C CA . ASN B 2 126 ? 8.53791 -4.61906 -24.88784 1.000 20.43134 126 ASN B CA 1
ATOM 7382 C C . ASN B 2 126 ? 7.94487 -5.84957 -24.21481 1.000 18.55457 126 ASN B C 1
ATOM 7383 O O . ASN B 2 126 ? 7.18567 -6.58231 -24.84585 1.000 20.35967 126 ASN B O 1
ATOM 7394 N N . VAL B 2 127 ? 8.24549 -6.06583 -22.93951 1.000 14.75364 127 VAL B N 1
ATOM 7395 C CA . VAL B 2 127 ? 7.88055 -7.27933 -22.22123 1.000 13.21878 127 VAL B CA 1
ATOM 7396 C C . VAL B 2 127 ? 6.95570 -6.88474 -21.07644 1.000 12.22892 127 VAL B C 1
ATOM 7397 O O . VAL B 2 127 ? 7.29279 -5.98242 -20.30881 1.000 13.08190 127 VAL B O 1
ATOM 7410 N N . PRO B 2 128 ? 5.79479 -7.52322 -20.90999 1.000 11.77667 128 PRO B N 1
ATOM 7411 C CA . PRO B 2 128 ? 4.96551 -7.23558 -19.73362 1.000 12.12244 128 PRO B CA 1
ATOM 7412 C C . PRO B 2 128 ? 5.70532 -7.57829 -18.45152 1.000 10.52099 128 PRO B C 1
ATOM 7413 O O . PRO B 2 128 ? 6.39144 -8.59653 -18.36714 1.000 11.49897 128 PRO B O 1
ATOM 7424 N N . HIS B 2 129 ? 5.54026 -6.73809 -17.43399 1.000 9.85882 129 HIS B N 1
ATOM 7425 C CA . HIS B 2 129 ? 6.32618 -6.85405 -16.21306 1.000 9.67986 129 HIS B CA 1
ATOM 7426 C C . HIS B 2 129 ? 5.48399 -7.22658 -15.00574 1.000 9.96201 129 HIS B C 1
ATOM 7427 O O . HIS B 2 129 ? 4.44866 -6.60905 -14.73750 1.000 10.66063 129 HIS B O 1
ATOM 7441 N N . GLY B 2 130 ? 5.97125 -8.21179 -14.26297 1.000 9.39441 130 GLY B N 1
ATOM 7442 C CA . GLY B 2 130 ? 5.34051 -8.60739 -13.04000 1.000 9.32431 130 GLY B CA 1
ATOM 7443 C C . GLY B 2 130 ? 5.62578 -7.65736 -11.89312 1.000 9.20730 130 GLY B C 1
ATOM 7444 O O . GLY B 2 130 ? 6.66128 -7.00137 -11.82879 1.000 10.25442 130 GLY B O 1
ATOM 7448 N N . THR B 2 131 ? 4.69217 -7.62719 -10.95427 1.000 9.21351 131 THR B N 1
ATOM 7449 C CA . THR B 2 131 ? 4.80326 -6.81017 -9.76101 1.000 9.42032 131 THR B CA 1
ATOM 7450 C C . THR B 2 131 ? 5.78359 -7.43000 -8.78446 1.000 9.24630 131 THR B C 1
ATOM 7451 O O . THR B 2 131 ? 5.86285 -8.65316 -8.64466 1.000 10.13292 131 THR B O 1
ATOM 7462 N N . VAL B 2 132 ? 6.51554 -6.57271 -8.08914 1.000 9.57603 132 VAL B N 1
ATOM 7463 C CA . VAL B 2 132 ? 7.31763 -6.95925 -6.93979 1.000 9.85833 132 VAL B CA 1
ATOM 7464 C C . VAL B 2 132 ? 6.74288 -6.25321 -5.72844 1.000 9.39550 132 VAL B C 1
ATOM 7465 O O . VAL B 2 132 ? 6.67204 -5.01866 -5.69433 1.000 10.23850 132 VAL B O 1
ATOM 7478 N N . THR B 2 133 ? 6.31024 -7.03867 -4.75564 1.000 9.73367 133 THR B N 1
ATOM 7479 C CA . THR B 2 133 ? 5.64625 -6.56609 -3.55678 1.000 10.01473 133 THR B CA 1
ATOM 7480 C C . THR B 2 133 ? 6.54317 -6.83245 -2.35524 1.000 10.03215 133 THR B C 1
ATOM 7481 O O . THR B 2 133 ? 6.96277 -7.96934 -2.12125 1.000 11.51618 133 THR B O 1
ATOM 7492 N N . LYS B 2 134 ? 6.82682 -5.79091 -1.58469 1.000 9.52399 134 LYS B N 1
ATOM 7493 C CA . LYS B 2 134 ? 7.61169 -5.89933 -0.36017 1.000 9.22452 134 LYS B CA 1
ATOM 7494 C C . LYS B 2 134 ? 6.61315 -5.87060 0.78495 1.000 8.86473 134 LYS B C 1
ATOM 7495 O O . LYS B 2 134 ? 6.09565 -4.81353 1.14958 1.000 9.49254 134 LYS B O 1
ATOM 7514 N N . VAL B 2 135 ? 6.30612 -7.04312 1.32306 1.000 9.57509 135 VAL B N 1
ATOM 7515 C CA . VAL B 2 135 ? 5.17160 -7.23211 2.21797 1.000 9.79591 135 VAL B CA 1
ATOM 7516 C C . VAL B 2 135 ? 5.64158 -7.77824 3.55268 1.000 9.38565 135 VAL B C 1
ATOM 7517 O O . VAL B 2 135 ? 6.52815 -8.63715 3.60876 1.000 9.97430 135 VAL B O 1
ATOM 7530 N N . TRP B 2 136 ? 5.03378 -7.28249 4.62185 1.000 9.73572 136 TRP B N 1
ATOM 7531 C CA . TRP B 2 136 ? 5.31217 -7.72407 5.97550 1.000 10.01678 136 TRP B CA 1
ATOM 7532 C C . TRP B 2 136 ? 4.25082 -8.71135 6.43203 1.000 10.53564 136 TRP B C 1
ATOM 7533 O O . TRP B 2 136 ? 3.08995 -8.64548 6.02654 1.000 11.66260 136 TRP B O 1
ATOM 7554 N N . TYR B 2 137 ? 4.66164 -9.62689 7.29436 1.000 10.76163 137 TYR B N 1
ATOM 7555 C CA . TYR B 2 137 ? 3.75666 -10.64645 7.78858 1.000 11.06418 137 TYR B CA 1
ATOM 7556 C C . TYR B 2 137 ? 4.13766 -10.99248 9.21612 1.000 11.99424 137 TYR B C 1
ATOM 7557 O O . TYR B 2 137 ? 5.30542 -10.92184 9.60284 1.000 12.17965 137 TYR B O 1
ATOM 7575 N N . LYS B 2 138 ? 3.13528 -11.38203 9.99205 1.000 12.81177 138 LYS B N 1
ATOM 7576 C CA . LYS B 2 138 ? 3.37447 -11.85220 11.34190 1.000 14.01421 138 LYS B CA 1
ATOM 7577 C C . LYS B 2 138 ? 3.99087 -13.24573 11.30372 1.000 13.20863 138 LYS B C 1
ATOM 7578 O O . LYS B 2 138 ? 3.63818 -14.08243 10.46650 1.000 14.52919 138 LYS B O 1
ATOM 7597 N N . SER B 2 139 ? 4.89473 -13.50928 12.23413 1.000 14.04025 139 SER B N 1
ATOM 7598 C CA . SER B 2 139 ? 5.48699 -14.83445 12.35491 1.000 14.90386 139 SER B CA 1
ATOM 7599 C C . SER B 2 139 ? 5.25997 -15.36361 13.76192 1.000 16.01935 139 SER B C 1
ATOM 7600 O O . SER B 2 139 ? 5.93083 -14.93923 14.70860 1.000 16.67966 139 SER B O 1
ATOM 7608 N N . SER B 2 140 ? 4.32429 -16.30801 13.88373 1.000 16.70742 140 SER B N 1
ATOM 7609 C CA . SER B 2 140 ? 4.11505 -16.99996 15.14806 1.000 18.43140 140 SER B CA 1
ATOM 7610 C C . SER B 2 140 ? 5.37388 -17.72282 15.60387 1.000 18.00369 140 SER B C 1
ATOM 7611 O O . SER B 2 140 ? 5.64413 -17.81035 16.80666 1.000 19.03951 140 SER B O 1
ATOM 7619 N N . VAL B 2 141 ? 6.15159 -18.24776 14.66514 1.000 16.37334 141 VAL B N 1
ATOM 7620 C CA . VAL B 2 141 ? 7.30488 -19.06611 15.01760 1.000 16.30444 141 VAL B CA 1
ATOM 7621 C C . VAL B 2 141 ? 8.46024 -18.19935 15.49383 1.000 16.23982 141 VAL B C 1
ATOM 7622 O O . VAL B 2 141 ? 9.11076 -18.49817 16.50009 1.000 17.90519 141 VAL B O 1
ATOM 7635 N N . ILE B 2 142 ? 8.75508 -17.12984 14.76498 1.000 15.47017 142 ILE B N 1
ATOM 7636 C CA . ILE B 2 142 ? 9.90736 -16.29880 15.09609 1.000 15.50434 142 ILE B CA 1
ATOM 7637 C C . ILE B 2 142 ? 9.56900 -15.23198 16.13270 1.000 16.58507 142 ILE B C 1
ATOM 7638 O O . ILE B 2 142 ? 10.42472 -14.86787 16.94641 1.000 18.22236 142 ILE B O 1
ATOM 7654 N N . GLY B 2 143 ? 8.33507 -14.74355 16.14780 1.000 16.20492 143 GLY B N 1
ATOM 7655 C CA . GLY B 2 143 ? 7.87397 -13.88248 17.21381 1.000 17.30783 143 GLY B CA 1
ATOM 7656 C C . GLY B 2 143 ? 7.88723 -12.40789 16.90779 1.000 17.03936 143 GLY B C 1
ATOM 7657 O O . GLY B 2 143 ? 7.63275 -11.60974 17.81285 1.000 18.48098 143 GLY B O 1
ATOM 7661 N N . PHE B 2 144 ? 8.16426 -12.02281 15.67063 1.000 15.12862 144 PHE B N 1
ATOM 7662 C CA . PHE B 2 144 ? 8.06762 -10.63316 15.27019 1.000 13.84361 144 PHE B CA 1
ATOM 7663 C C . PHE B 2 144 ? 7.77167 -10.60011 13.78319 1.000 13.36350 144 PHE B C 1
ATOM 7664 O O . PHE B 2 144 ? 7.96833 -11.58974 13.07425 1.000 14.18596 144 PHE B O 1
ATOM 7681 N N . ASP B 2 145 ? 7.28592 -9.45223 13.31950 1.000 12.71398 145 ASP B N 1
ATOM 7682 C CA . ASP B 2 145 ? 6.90365 -9.32047 11.92334 1.000 11.96291 145 ASP B CA 1
ATOM 7683 C C . ASP B 2 145 ? 8.14761 -9.25632 11.04758 1.000 11.45636 145 ASP B C 1
ATOM 7684 O O . ASP B 2 145 ? 9.16783 -8.66912 11.41680 1.000 12.57514 145 ASP B O 1
ATOM 7693 N N . ARG B 2 146 ? 8.04138 -9.83177 9.85857 1.000 10.87956 146 ARG B N 1
ATOM 7694 C CA . ARG B 2 146 ? 9.16597 -9.92986 8.94356 1.000 10.65795 146 ARG B CA 1
ATOM 7695 C C . ARG B 2 146 ? 8.72562 -9.51849 7.54944 1.000 10.45508 146 ARG B C 1
ATOM 7696 O O . ARG B 2 146 ? 7.53421 -9.50496 7.23439 1.000 10.77618 146 ARG B O 1
ATOM 7717 N N . ARG B 2 147 ? 9.70377 -9.16920 6.71620 1.000 9.83840 147 ARG B N 1
ATOM 7718 C CA . ARG B 2 147 ? 9.46123 -8.71915 5.35874 1.000 9.51923 147 ARG B CA 1
ATOM 7719 C C . ARG B 2 147 ? 9.91836 -9.76883 4.35901 1.000 9.21841 147 ARG B C 1
ATOM 7720 O O . ARG B 2 147 ? 10.97884 -10.37281 4.51949 1.000 10.02874 147 ARG B O 1
ATOM 7741 N N . MET B 2 148 ? 9.13593 -9.94515 3.29663 1.000 8.90243 148 MET B N 1
ATOM 7742 C CA . MET B 2 148 ? 9.52150 -10.76636 2.16154 1.000 8.97401 148 MET B CA 1
ATOM 7743 C C . MET B 2 148 ? 9.19467 -10.01804 0.88013 1.000 9.05450 148 MET B C 1
ATOM 7744 O O . MET B 2 148 ? 8.43893 -9.04155 0.88450 1.000 9.97258 148 MET B O 1
ATOM 7758 N N . TYR B 2 149 ? 9.78991 -10.46535 -0.21965 1.000 8.93459 149 TYR B N 1
ATOM 7759 C CA . TYR B 2 149 ? 9.45389 -9.95955 -1.54163 1.000 9.08308 149 TYR B CA 1
ATOM 7760 C C . TYR B 2 149 ? 8.65753 -11.01778 -2.28064 1.000 9.37632 149 TYR B C 1
ATOM 7761 O O . TYR B 2 149 ? 9.03350 -12.19147 -2.29096 1.000 10.29153 149 TYR B O 1
ATOM 7779 N N . VAL B 2 150 ? 7.58334 -10.59936 -2.93148 1.000 9.25969 150 VAL B N 1
ATOM 7780 C CA . VAL B 2 150 ? 6.76186 -11.51040 -3.70905 1.000 9.16048 150 VAL B CA 1
ATOM 7781 C C . VAL B 2 150 ? 6.64938 -10.96879 -5.12143 1.000 9.13739 150 VAL B C 1
ATOM 7782 O O . VAL B 2 150 ? 6.21951 -9.82470 -5.32807 1.000 9.98283 150 VAL B O 1
ATOM 7795 N N . TYR B 2 151 ? 7.03518 -11.78432 -6.08806 1.000 8.93615 151 TYR B N 1
ATOM 7796 C CA . TYR B 2 151 ? 6.84656 -11.50470 -7.49735 1.000 9.09339 151 TYR B CA 1
ATOM 7797 C C . TYR B 2 151 ? 5.55615 -12.16708 -7.94301 1.000 9.15617 151 TYR B C 1
ATOM 7798 O O . TYR B 2 151 ? 5.33918 -13.35605 -7.68507 1.000 9.78823 151 TYR B O 1
ATOM 7816 N N . THR B 2 152 ? 4.70254 -11.39422 -8.60457 1.000 8.87764 152 THR B N 1
ATOM 7817 C CA . THR B 2 152 ? 3.53880 -11.95223 -9.26173 1.000 9.41606 152 THR B CA 1
ATOM 7818 C C . THR B 2 152 ? 3.69206 -11.74804 -10.76175 1.000 9.40050 152 THR B C 1
ATOM 7819 O O . THR B 2 152 ? 4.31619 -10.77982 -11.20795 1.000 9.81442 152 THR B O 1
ATOM 7830 N N . PRO B 2 153 ? 3.14670 -12.64670 -11.56902 1.000 9.83710 153 PRO B N 1
ATOM 7831 C CA . PRO B 2 153 ? 3.38244 -12.56963 -13.00692 1.000 10.48465 153 PRO B CA 1
ATOM 7832 C C . PRO B 2 153 ? 2.64481 -11.39268 -13.61962 1.000 10.26388 153 PRO B C 1
ATOM 7833 O O . PRO B 2 153 ? 1.66919 -10.87552 -13.06869 1.000 10.80562 153 PRO B O 1
ATOM 7844 N N . ALA B 2 154 ? 3.11206 -10.98889 -14.79060 1.000 10.74002 154 ALA B N 1
ATOM 7845 C CA . ALA B 2 154 ? 2.45921 -9.90644 -15.50340 1.000 12.41039 154 ALA B CA 1
ATOM 7846 C C . ALA B 2 154 ? 1.00047 -10.25757 -15.72285 1.000 13.92375 154 ALA B C 1
ATOM 7847 O O . ALA B 2 154 ? 0.66053 -11.40449 -16.00937 1.000 14.77918 154 ALA B O 1
ATOM 7854 N N . GLY B 2 155 ? 0.14015 -9.25809 -15.58584 1.000 14.99697 155 GLY B N 1
ATOM 7855 C CA . GLY B 2 155 ? -1.28583 -9.46188 -15.73291 1.000 16.59410 155 GLY B CA 1
ATOM 7856 C C . GLY B 2 155 ? -1.97863 -10.04682 -14.52202 1.000 17.08071 155 GLY B C 1
ATOM 7857 O O . GLY B 2 155 ? -3.19165 -10.27236 -14.57522 1.000 19.37503 155 GLY B O 1
ATOM 7861 N N . TYR B 2 156 ? -1.25665 -10.31112 -13.43552 1.000 15.24961 156 TYR B N 1
ATOM 7862 C CA . TYR B 2 156 ? -1.90239 -10.76691 -12.21114 1.000 14.28552 156 TYR B CA 1
ATOM 7863 C C . TYR B 2 156 ? -3.00953 -9.81071 -11.81359 1.000 15.24155 156 TYR B C 1
ATOM 7864 O O . TYR B 2 156 ? -4.12704 -10.22689 -11.49226 1.000 15.84922 156 TYR B O 1
ATOM 7882 N N . GLU B 2 157 ? -2.70598 -8.51694 -11.83255 1.000 16.18523 157 GLU B N 1
ATOM 7883 C CA . GLU B 2 157 ? -3.68105 -7.49523 -11.49197 1.000 18.68358 157 GLU B CA 1
ATOM 7884 C C . GLU B 2 157 ? -4.73904 -7.41058 -12.57730 1.000 22.37589 157 GLU B C 1
ATOM 7885 O O . GLU B 2 157 ? -4.42312 -7.28595 -13.76297 1.000 25.43848 157 GLU B O 1
ATOM 7897 N N . GLY B 2 158 ? -5.99332 -7.48010 -12.16885 1.000 23.20060 158 GLY B N 1
ATOM 7898 C CA . GLY B 2 158 ? -7.09978 -7.28416 -13.07238 1.000 26.37649 158 GLY B CA 1
ATOM 7899 C C . GLY B 2 158 ? -7.72340 -8.55699 -13.57344 1.000 29.51452 158 GLY B C 1
ATOM 7900 O O . GLY B 2 158 ? -8.62734 -8.49842 -14.41330 1.000 30.35871 158 GLY B O 1
ATOM 7904 N N . ASP B 2 159 ? -7.28296 -9.70177 -13.07456 1.000 31.97471 159 ASP B N 1
ATOM 7905 C CA . ASP B 2 159 ? -7.78795 -10.99003 -13.50309 1.000 33.68160 159 ASP B CA 1
ATOM 7906 C C . ASP B 2 159 ? -8.02093 -11.82424 -12.25507 1.000 30.62735 159 ASP B C 1
ATOM 7907 O O . ASP B 2 159 ? -7.68869 -11.41274 -11.14246 1.000 30.56486 159 ASP B O 1
ATOM 7916 N N . THR B 2 160 ? -8.63186 -12.99168 -12.44423 1.000 28.99594 160 THR B N 1
ATOM 7917 C CA . THR B 2 160 ? -9.01999 -13.86107 -11.34672 1.000 27.80399 160 THR B CA 1
ATOM 7918 C C . THR B 2 160 ? -8.23456 -15.15914 -11.31810 1.000 23.37000 160 THR B C 1
ATOM 7919 O O . THR B 2 160 ? -8.40040 -15.94073 -10.38101 1.000 23.77223 160 THR B O 1
ATOM 7930 N N . GLN B 2 161 ? -7.38148 -15.40463 -12.31107 1.000 20.89029 161 GLN B N 1
ATOM 7931 C CA . GLN B 2 161 ? -6.63147 -16.64962 -12.38714 1.000 20.33341 161 GLN B CA 1
ATOM 7932 C C . GLN B 2 161 ? -5.76988 -16.82932 -11.14543 1.000 16.29796 161 GLN B C 1
ATOM 7933 O O . GLN B 2 161 ? -5.22873 -15.86536 -10.60726 1.000 16.20041 161 GLN B O 1
ATOM 7947 N N . ARG B 2 162 ? -5.62802 -18.07326 -10.70452 1.000 15.06743 162 ARG B N 1
ATOM 7948 C CA . ARG B 2 162 ? -4.69227 -18.43888 -9.65031 1.000 14.09010 162 ARG B CA 1
ATOM 7949 C C . ARG B 2 162 ? -3.42918 -19.01875 -10.27099 1.000 13.14202 162 ARG B C 1
ATOM 7950 O O . ARG B 2 162 ? -3.44618 -19.50944 -11.40160 1.000 14.26623 162 ARG B O 1
ATOM 7971 N N . TYR B 2 163 ? -2.33819 -18.99689 -9.50111 1.000 11.67903 163 TYR B N 1
ATOM 7972 C CA A TYR B 2 163 ? -1.01585 -19.33124 -10.00392 0.592 11.08950 163 TYR B CA 1
ATOM 7973 C CA B TYR B 2 163 ? -1.01631 -19.33562 -10.00744 0.408 11.22440 163 TYR B CA 1
ATOM 7974 C C . TYR B 2 163 ? -0.29248 -20.24549 -9.03181 1.000 10.87214 163 TYR B C 1
ATOM 7975 O O . TYR B 2 163 ? -0.46242 -20.12306 -7.81248 1.000 11.48005 163 TYR B O 1
ATOM 8008 N N . PRO B 2 164 ? 0.54827 -21.14376 -9.53972 1.000 10.85650 164 PRO B N 1
ATOM 8009 C CA . PRO B 2 164 ? 1.41317 -21.92698 -8.65641 1.000 10.82996 164 PRO B CA 1
ATOM 8010 C C . PRO B 2 164 ? 2.47326 -21.02265 -8.03703 1.000 10.26216 164 PRO B C 1
ATOM 8011 O O . PRO B 2 164 ? 2.69276 -19.89601 -8.48162 1.000 10.77612 164 PRO B O 1
ATOM 8022 N N . VAL B 2 165 ? 3.12025 -21.53243 -6.99120 1.000 10.12878 165 VAL B N 1
ATOM 8023 C CA . VAL B 2 165 ? 3.99720 -20.74763 -6.13441 1.000 9.91785 165 VAL B CA 1
ATOM 8024 C C . VAL B 2 165 ? 5.35417 -21.42397 -6.02924 1.000 10.24657 165 VAL B C 1
ATOM 8025 O O . VAL B 2 165 ? 5.43828 -22.62552 -5.75222 1.000 11.29209 165 VAL B O 1
ATOM 8038 N N . PHE B 2 166 ? 6.40568 -20.62658 -6.19648 1.000 9.59135 166 PHE B N 1
ATOM 8039 C CA . PHE B 2 166 ? 7.80247 -21.02861 -6.12761 1.000 9.63692 166 PHE B CA 1
ATOM 8040 C C . PHE B 2 166 ? 8.46317 -20.22275 -5.02043 1.000 9.30647 166 PHE B C 1
ATOM 8041 O O . PHE B 2 166 ? 8.55168 -18.99989 -5.11464 1.000 9.82594 166 PHE B O 1
ATOM 8058 N N . TYR B 2 167 ? 8.90427 -20.90393 -3.97380 1.000 9.12452 167 TYR B N 1
ATOM 8059 C CA . TYR B 2 167 ? 9.62004 -20.30619 -2.84881 1.000 9.57337 167 TYR B CA 1
ATOM 8060 C C . TYR B 2 167 ? 11.10935 -20.36533 -3.15966 1.000 9.74665 167 TYR B C 1
ATOM 8061 O O . TYR B 2 167 ? 11.64819 -21.43752 -3.42591 1.000 10.39134 167 TYR B O 1
ATOM 8079 N N . LEU B 2 168 ? 11.76879 -19.20996 -3.14647 1.000 9.26325 168 LEU B N 1
ATOM 8080 C CA . LEU B 2 168 ? 13.13079 -19.05468 -3.65147 1.000 9.11859 168 LEU B CA 1
ATOM 8081 C C . LEU B 2 168 ? 13.97888 -18.43275 -2.55366 1.000 9.12952 168 LEU B C 1
ATOM 8082 O O . LEU B 2 168 ? 13.73434 -17.29215 -2.14344 1.000 9.95985 168 LEU B O 1
ATOM 8098 N N . LEU B 2 169 ? 14.96440 -19.19473 -2.06776 1.000 9.24607 169 LEU B N 1
ATOM 8099 C CA A LEU B 2 169 ? 15.67335 -18.91448 -0.82651 0.491 9.68912 169 LEU B CA 1
ATOM 8100 C CA B LEU B 2 169 ? 15.67293 -18.91352 -0.82543 0.509 9.58325 169 LEU B CA 1
ATOM 8101 C C . LEU B 2 169 ? 17.12576 -18.53499 -1.09659 1.000 9.53544 169 LEU B C 1
ATOM 8102 O O . LEU B 2 169 ? 17.80626 -19.15807 -1.91773 1.000 10.15469 169 LEU B O 1
ATOM 8131 N N . HIS B 2 170 ? 17.61014 -17.51887 -0.38466 1.000 10.07356 170 HIS B N 1
ATOM 8132 C CA . HIS B 2 170 ? 18.98302 -17.05868 -0.51139 1.000 10.59780 170 HIS B CA 1
ATOM 8133 C C . HIS B 2 170 ? 19.88665 -17.78702 0.48177 1.000 10.68803 170 HIS B C 1
ATOM 8134 O O . HIS B 2 170 ? 19.44607 -18.61711 1.27459 1.000 11.42082 170 HIS B O 1
ATOM 8148 N N . GLY B 2 171 ? 21.17867 -17.44713 0.43278 1.000 11.16394 171 GLY B N 1
ATOM 8149 C CA . GLY B 2 171 ? 22.18098 -18.01237 1.30324 1.000 12.46663 171 GLY B CA 1
ATOM 8150 C C . GLY B 2 171 ? 22.70733 -17.02455 2.33072 1.000 12.04681 171 GLY B C 1
ATOM 8151 O O . GLY B 2 171 ? 22.18821 -15.92025 2.50443 1.000 11.72491 171 GLY B O 1
ATOM 8155 N N . ALA B 2 172 ? 23.73987 -17.45876 3.04504 1.000 12.49727 172 ALA B N 1
ATOM 8156 C CA . ALA B 2 172 ? 24.26509 -16.64656 4.12486 1.000 12.74376 172 ALA B CA 1
ATOM 8157 C C . ALA B 2 172 ? 24.75158 -15.31824 3.57530 1.000 12.43836 172 ALA B C 1
ATOM 8158 O O . ALA B 2 172 ? 25.39409 -15.25901 2.52817 1.000 14.18075 172 ALA B O 1
ATOM 8165 N N . GLY B 2 173 ? 24.44247 -14.25120 4.30296 1.000 13.24562 173 GLY B N 1
ATOM 8166 C CA . GLY B 2 173 ? 24.79086 -12.90783 3.90153 1.000 14.04639 173 GLY B CA 1
ATOM 8167 C C . GLY B 2 173 ? 23.72026 -12.21406 3.10027 1.000 14.16614 173 GLY B C 1
ATOM 8168 O O . GLY B 2 173 ? 23.78199 -10.99120 2.94392 1.000 15.62748 173 GLY B O 1
ATOM 8172 N N . GLY B 2 174 ? 22.74392 -12.95602 2.59740 1.000 12.75991 174 GLY B N 1
ATOM 8173 C CA . GLY B 2 174 ? 21.67393 -12.39954 1.80432 1.000 11.39081 174 GLY B CA 1
ATOM 8174 C C . GLY B 2 174 ? 20.50297 -11.94024 2.64791 1.000 10.59091 174 GLY B C 1
ATOM 8175 O O . GLY B 2 174 ? 20.57696 -11.81604 3.86927 1.000 11.53956 174 GLY B O 1
ATOM 8179 N N . ASP B 2 175 ? 19.40772 -11.65632 1.95771 1.000 10.09764 175 ASP B N 1
ATOM 8180 C CA . ASP B 2 175 ? 18.17767 -11.15872 2.56120 1.000 9.61457 175 ASP B CA 1
ATOM 8181 C C . ASP B 2 175 ? 17.10910 -11.23989 1.48277 1.000 9.36265 175 ASP B C 1
ATOM 8182 O O . ASP B 2 175 ? 17.37430 -11.69725 0.37254 1.000 9.50534 175 ASP B O 1
ATOM 8191 N N . GLU B 2 176 ? 15.89621 -10.80337 1.82328 1.000 9.00032 176 GLU B N 1
ATOM 8192 C CA . GLU B 2 176 ? 14.76017 -10.94114 0.92428 1.000 9.11102 176 GLU B CA 1
ATOM 8193 C C . GLU B 2 176 ? 14.89745 -10.12096 -0.35037 1.000 9.00059 176 GLU B C 1
ATOM 8194 O O . GLU B 2 176 ? 14.12407 -10.34736 -1.28677 1.000 9.47202 176 GLU B O 1
ATOM 8206 N N . ASP B 2 177 ? 15.81958 -9.15559 -0.39671 1.000 9.06542 177 ASP B N 1
ATOM 8207 C CA . ASP B 2 177 ? 16.07013 -8.34848 -1.58192 1.000 9.08741 177 ASP B CA 1
ATOM 8208 C C . ASP B 2 177 ? 17.04986 -9.00020 -2.55485 1.000 8.85701 177 ASP B C 1
ATOM 8209 O O . ASP B 2 177 ? 17.12551 -8.59493 -3.71597 1.000 9.44848 177 ASP B O 1
ATOM 8218 N N . ALA B 2 178 ? 17.78437 -10.02076 -2.11529 1.000 9.17144 178 ALA B N 1
ATOM 8219 C CA . ALA B 2 178 ? 18.94225 -10.49230 -2.87095 1.000 9.17734 178 ALA B CA 1
ATOM 8220 C C . ALA B 2 178 ? 18.56571 -11.14516 -4.19390 1.000 8.94697 178 ALA B C 1
ATOM 8221 O O . ALA B 2 178 ? 19.21143 -10.89767 -5.21245 1.000 9.46003 178 ALA B O 1
ATOM 8228 N N . TRP B 2 179 ? 17.56205 -12.02300 -4.20674 1.000 9.01748 179 TRP B N 1
ATOM 8229 C CA . TRP B 2 179 ? 17.27419 -12.71169 -5.45383 1.000 9.04400 179 TRP B CA 1
ATOM 8230 C C . TRP B 2 179 ? 16.83325 -11.75180 -6.55416 1.000 9.07614 179 TRP B C 1
ATOM 8231 O O . TRP B 2 179 ? 17.13728 -11.99788 -7.72488 1.000 9.35242 179 TRP B O 1
ATOM 8252 N N . THR B 2 180 ? 16.13209 -10.66023 -6.22100 1.000 9.10446 180 THR B N 1
ATOM 8253 C CA A THR B 2 180 ? 15.82860 -9.67940 -7.26105 0.834 9.58267 180 THR B CA 1
ATOM 8254 C CA B THR B 2 180 ? 15.82019 -9.67813 -7.25286 0.166 9.26197 180 THR B CA 1
ATOM 8255 C C . THR B 2 180 ? 17.02698 -8.80288 -7.57305 1.000 9.12948 180 THR B C 1
ATOM 8256 O O . THR B 2 180 ? 17.29708 -8.53097 -8.73682 1.000 10.58412 180 THR B O 1
ATOM 8275 N N . ASN B 2 181 ? 17.76168 -8.36604 -6.55462 1.000 9.30006 181 ASN B N 1
ATOM 8276 C CA . ASN B 2 181 ? 18.84714 -7.41186 -6.76229 1.000 9.62652 181 ASN B CA 1
ATOM 8277 C C . ASN B 2 181 ? 20.05436 -8.10186 -7.39643 1.000 9.84317 181 ASN B C 1
ATOM 8278 O O . ASN B 2 181 ? 20.44813 -7.79135 -8.52625 1.000 11.70573 181 ASN B O 1
ATOM 8289 N N . MET B 2 182 ? 20.62439 -9.07823 -6.69422 1.000 9.45106 182 MET B N 1
ATOM 8290 C CA . MET B 2 182 ? 21.77932 -9.82335 -7.18571 1.000 9.83076 182 MET B CA 1
ATOM 8291 C C . MET B 2 182 ? 21.40832 -10.82583 -8.27099 1.000 9.19845 182 MET B C 1
ATOM 8292 O O . MET B 2 182 ? 22.18627 -11.06121 -9.20072 1.000 10.08915 182 MET B O 1
ATOM 8306 N N . GLY B 2 183 ? 20.24150 -11.44307 -8.15876 1.000 9.08250 183 GLY B N 1
ATOM 8307 C CA . GLY B 2 183 ? 19.87145 -12.54255 -9.02383 1.000 9.49881 183 GLY B CA 1
ATOM 8308 C C . GLY B 2 183 ? 19.01609 -12.20173 -10.21494 1.000 9.26917 183 GLY B C 1
ATOM 8309 O O . GLY B 2 183 ? 18.68785 -13.09704 -10.99787 1.000 10.12011 183 GLY B O 1
ATOM 8313 N N . ARG B 2 184 ? 18.60819 -10.94392 -10.37418 1.000 9.00388 184 ARG B N 1
ATOM 8314 C CA . ARG B 2 184 ? 17.83166 -10.52426 -11.53664 1.000 9.13675 184 ARG B CA 1
ATOM 8315 C C . ARG B 2 184 ? 16.53840 -11.31420 -11.67245 1.000 9.18943 184 ARG B C 1
ATOM 8316 O O . ARG B 2 184 ? 16.05114 -11.52409 -12.77967 1.000 9.80321 184 ARG B O 1
ATOM 8337 N N . THR B 2 185 ? 15.92819 -11.70143 -10.54903 1.000 9.00945 185 THR B N 1
ATOM 8338 C CA . THR B 2 185 ? 14.76811 -12.58527 -10.62434 1.000 9.54345 185 THR B CA 1
ATOM 8339 C C . THR B 2 185 ? 13.61699 -11.95861 -11.39000 1.000 9.16763 185 THR B C 1
ATOM 8340 O O . THR B 2 185 ? 12.93222 -12.65117 -12.14005 1.000 9.36960 185 THR B O 1
ATOM 8351 N N . ALA B 2 186 ? 13.33761 -10.66698 -11.17923 1.000 8.99986 186 ALA B N 1
ATOM 8352 C CA . ALA B 2 186 ? 12.18393 -10.09194 -11.85844 1.000 8.90872 186 ALA B CA 1
ATOM 8353 C C . ALA B 2 186 ? 12.37429 -10.11163 -13.36435 1.000 9.10655 186 ALA B C 1
ATOM 8354 O O . ALA B 2 186 ? 11.42229 -10.35791 -14.10944 1.000 9.54622 186 ALA B O 1
ATOM 8361 N N . GLN B 2 187 ? 13.58887 -9.82741 -13.82826 1.000 8.90079 187 GLN B N 1
ATOM 8362 C CA . GLN B 2 187 ? 13.86891 -9.84178 -15.25636 1.000 8.96797 187 GLN B CA 1
ATOM 8363 C C . GLN B 2 187 ? 13.82856 -11.25624 -15.80712 1.000 9.19168 187 GLN B C 1
ATOM 8364 O O . GLN B 2 187 ? 13.19927 -11.51446 -16.83348 1.000 9.41082 187 GLN B O 1
ATOM 8378 N N . ILE B 2 188 ? 14.48698 -12.19024 -15.12773 1.000 9.27711 188 ILE B N 1
ATOM 8379 C CA . ILE B 2 188 ? 14.48842 -13.57489 -15.59406 1.000 9.47401 188 ILE B CA 1
ATOM 8380 C C . ILE B 2 188 ? 13.06421 -14.09971 -15.70027 1.000 9.36887 188 ILE B C 1
ATOM 8381 O O . ILE B 2 188 ? 12.68141 -14.70799 -16.70401 1.000 9.50227 188 ILE B O 1
ATOM 8397 N N . MET B 2 189 ? 12.25938 -13.87155 -14.66072 1.000 8.85366 189 MET B N 1
ATOM 8398 C CA . MET B 2 189 ? 10.89402 -14.36797 -14.67812 1.000 8.81423 189 MET B CA 1
ATOM 8399 C C . MET B 2 189 ? 10.05422 -13.64145 -15.71453 1.000 8.70038 189 MET B C 1
ATOM 8400 O O . MET B 2 189 ? 9.29522 -14.26789 -16.45706 1.000 9.44529 189 MET B O 1
ATOM 8414 N N . ASP B 2 190 ? 10.16851 -12.31160 -15.79380 1.000 8.78238 190 ASP B N 1
ATOM 8415 C CA . ASP B 2 190 ? 9.39716 -11.59153 -16.80031 1.000 9.21841 190 ASP B CA 1
ATOM 8416 C C . ASP B 2 190 ? 9.70143 -12.14292 -18.18207 1.000 9.10306 190 ASP B C 1
ATOM 8417 O O . ASP B 2 190 ? 8.80568 -12.32702 -19.01283 1.000 9.23251 190 ASP B O 1
ATOM 8426 N N . ASN B 2 191 ? 10.98575 -12.33155 -18.47490 1.000 9.04716 191 ASN B N 1
ATOM 8427 C CA . ASN B 2 191 ? 11.38611 -12.74567 -19.81148 1.000 9.26927 191 ASN B CA 1
ATOM 8428 C C . ASN B 2 191 ? 11.00489 -14.19382 -20.08904 1.000 9.36123 191 ASN B C 1
ATOM 8429 O O . ASN B 2 191 ? 10.47086 -14.49401 -21.15244 1.000 10.07281 191 ASN B O 1
ATOM 8440 N N . LEU B 2 192 ? 11.24336 -15.09383 -19.13875 1.000 9.75963 192 LEU B N 1
ATOM 8441 C CA . LEU B 2 192 ? 10.85267 -16.48504 -19.35473 1.000 9.98658 192 LEU B CA 1
ATOM 8442 C C . LEU B 2 192 ? 9.35017 -16.62018 -19.53886 1.000 9.63021 192 LEU B C 1
ATOM 8443 O O . LEU B 2 192 ? 8.88639 -17.38396 -20.39185 1.000 10.17935 192 LEU B O 1
ATOM 8459 N N . ILE B 2 193 ? 8.57151 -15.91918 -18.71801 1.000 9.42783 193 ILE B N 1
ATOM 8460 C CA . ILE B 2 193 ? 7.12291 -16.02952 -18.81521 1.000 9.84927 193 ILE B CA 1
ATOM 8461 C C . ILE B 2 193 ? 6.63549 -15.43383 -20.12868 1.000 9.86581 193 ILE B C 1
ATOM 8462 O O . ILE B 2 193 ? 5.82336 -16.03454 -20.83599 1.000 10.53412 193 ILE B O 1
ATOM 8478 N N . ALA B 2 194 ? 7.14699 -14.25843 -20.49847 1.000 9.73995 194 ALA B N 1
ATOM 8479 C CA . ALA B 2 194 ? 6.70125 -13.62565 -21.73452 1.000 10.55861 194 ALA B CA 1
ATOM 8480 C C . ALA B 2 194 ? 7.08108 -14.44559 -22.95372 1.000 10.64445 194 ALA B C 1
ATOM 8481 O O . ALA B 2 194 ? 6.37518 -14.42458 -23.96369 1.000 11.70504 194 ALA B O 1
ATOM 8488 N N . GLN B 2 195 ? 8.20340 -15.15864 -22.88960 1.000 10.37497 195 GLN B N 1
ATOM 8489 C CA . GLN B 2 195 ? 8.63389 -16.00402 -23.98953 1.000 11.08458 195 GLN B CA 1
ATOM 8490 C C . GLN B 2 195 ? 7.89271 -17.32640 -24.02876 1.000 10.93717 195 GLN B C 1
ATOM 8491 O O . GLN B 2 195 ? 8.07245 -18.07823 -24.98106 1.000 12.21562 195 GLN B O 1
ATOM 8505 N N . GLY B 2 196 ? 7.07795 -17.63130 -23.02455 1.000 11.32838 196 GLY B N 1
ATOM 8506 C CA . GLY B 2 196 ? 6.39137 -18.90468 -22.97245 1.000 11.76539 196 GLY B CA 1
ATOM 8507 C C . GLY B 2 196 ? 7.24528 -20.04693 -22.48804 1.000 12.09494 196 GLY B C 1
ATOM 8508 O O . GLY B 2 196 ? 6.84589 -21.20595 -22.62083 1.000 13.98481 196 GLY B O 1
ATOM 8512 N N . LYS B 2 197 ? 8.40521 -19.75542 -21.92151 1.000 11.52150 197 LYS B N 1
ATOM 8513 C CA . LYS B 2 197 ? 9.33906 -20.78135 -21.49639 1.000 11.77069 197 LYS B CA 1
ATOM 8514 C C . LYS B 2 197 ? 9.10296 -21.25468 -20.07306 1.000 11.30241 197 LYS B C 1
ATOM 8515 O O . LYS B 2 197 ? 9.48324 -22.38151 -19.73197 1.000 13.29529 197 LYS B O 1
ATOM 8534 N N . ALA B 2 198 ? 8.51672 -20.41555 -19.23191 1.000 10.74577 198 ALA B N 1
ATOM 8535 C CA . ALA B 2 198 ? 8.09200 -20.81034 -17.90368 1.000 10.91985 198 ALA B CA 1
ATOM 8536 C C . ALA B 2 198 ? 6.63788 -20.43232 -17.73368 1.000 11.07264 198 ALA B C 1
ATOM 8537 O O . ALA B 2 198 ? 6.17210 -19.44419 -18.30226 1.000 12.00168 198 ALA B O 1
ATOM 8544 N N . LYS B 2 199 ? 5.93735 -21.21253 -16.92812 1.000 11.17118 199 LYS B N 1
ATOM 8545 C CA . LYS B 2 199 ? 4.55873 -20.88798 -16.63348 1.000 11.74001 199 LYS B CA 1
ATOM 8546 C C . LYS B 2 199 ? 4.47783 -19.64382 -15.76199 1.000 11.17023 199 LYS B C 1
ATOM 8547 O O . LYS B 2 199 ? 5.33890 -19.41125 -14.92009 1.000 11.47025 199 LYS B O 1
ATOM 8566 N N A PRO B 2 200 ? 3.43439 -18.84009 -15.91711 0.368 10.89693 200 PRO B N 1
ATOM 8567 N N B PRO B 2 200 ? 3.44027 -18.83396 -15.93556 0.632 11.10457 200 PRO B N 1
ATOM 8568 C CA A PRO B 2 200 ? 3.23640 -17.74306 -14.96624 0.368 10.81018 200 PRO B CA 1
ATOM 8569 C CA B PRO B 2 200 ? 3.18606 -17.76868 -14.96245 0.632 11.19889 200 PRO B CA 1
ATOM 8570 C C A PRO B 2 200 ? 3.09138 -18.30382 -13.55884 0.368 10.58718 200 PRO B C 1
ATOM 8571 C C B PRO B 2 200 ? 3.13289 -18.35697 -13.55863 0.632 10.73830 200 PRO B C 1
ATOM 8572 O O A PRO B 2 200 ? 2.33738 -19.24992 -13.31922 0.368 10.75586 20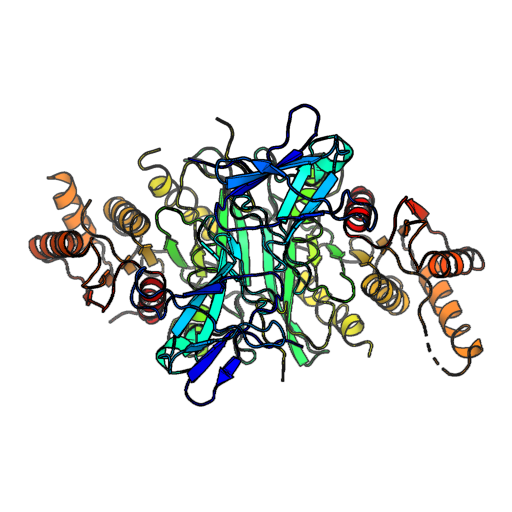0 PRO B O 1
ATOM 8573 O O B PRO B 2 200 ? 2.48872 -19.38207 -13.31720 0.632 11.42121 200 PRO B O 1
ATOM 8594 N N . MET B 2 201 ? 3.82968 -17.71580 -12.62609 1.000 10.10246 201 MET B N 1
ATOM 8595 C CA . MET B 2 201 ? 3.93567 -18.24700 -11.28075 1.000 9.79935 201 MET B CA 1
ATOM 8596 C C . MET B 2 201 ? 4.25397 -17.10114 -10.33648 1.000 9.59631 201 MET B C 1
ATOM 8597 O O . MET B 2 201 ? 4.80735 -16.07347 -10.74062 1.000 10.47043 201 MET B O 1
ATOM 8611 N N . ILE B 2 202 ? 3.90260 -17.30879 -9.07643 1.000 9.72062 202 ILE B N 1
ATOM 8612 C CA . ILE B 2 202 ? 4.25430 -16.41481 -7.98336 1.000 9.39263 202 ILE B CA 1
ATOM 8613 C C . ILE B 2 202 ? 5.59317 -16.87974 -7.44342 1.000 9.59495 202 ILE B C 1
ATOM 8614 O O . ILE B 2 202 ? 5.78088 -18.07110 -7.21312 1.000 10.45826 202 ILE B O 1
ATOM 8630 N N . VAL B 2 203 ? 6.52159 -15.95384 -7.22308 1.000 9.32382 203 VAL B N 1
ATOM 8631 C CA . VAL B 2 203 ? 7.83282 -16.28610 -6.68012 1.000 8.89574 203 VAL B CA 1
ATOM 8632 C C . VAL B 2 203 ? 8.00698 -15.55458 -5.36010 1.000 8.97858 203 VAL B C 1
ATOM 8633 O O . VAL B 2 203 ? 7.91698 -14.32381 -5.30564 1.000 9.86614 203 VAL B O 1
ATOM 8646 N N . VAL B 2 204 ? 8.24482 -16.30940 -4.29825 1.000 8.80128 204 VAL B N 1
ATOM 8647 C CA . VAL B 2 204 ? 8.26994 -15.80100 -2.93612 1.000 8.82474 204 VAL B CA 1
ATOM 8648 C C . VAL B 2 204 ? 9.70316 -15.84814 -2.43813 1.000 9.22986 204 VAL B C 1
ATOM 8649 O O . VAL B 2 204 ? 10.30225 -16.92572 -2.33809 1.000 9.95464 204 VAL B O 1
ATOM 8662 N N . MET B 2 205 ? 10.25452 -14.68381 -2.12506 1.000 8.99919 205 MET B N 1
ATOM 8663 C CA . MET B 2 205 ? 11.64575 -14.54238 -1.71122 1.000 9.50137 205 MET B CA 1
ATOM 8664 C C . MET B 2 205 ? 11.68829 -14.07289 -0.26770 1.000 8.95591 205 MET B C 1
ATOM 8665 O O . MET B 2 205 ? 11.47578 -12.90086 0.03495 1.000 9.67615 205 MET B O 1
ATOM 8679 N N . THR B 2 206 ? 11.96117 -15.00528 0.62891 1.000 9.49248 206 THR B N 1
ATOM 8680 C CA . THR B 2 206 ? 11.99886 -14.76153 2.05718 1.000 9.94891 206 THR B CA 1
ATOM 8681 C C . THR B 2 206 ? 13.36674 -14.25823 2.50385 1.000 9.43756 206 THR B C 1
ATOM 8682 O O . THR B 2 206 ? 14.37627 -14.42777 1.81964 1.000 10.04348 206 THR B O 1
ATOM 8693 N N . ASN B 2 207 ? 13.37989 -13.67561 3.69239 1.000 9.70660 207 ASN B N 1
ATOM 8694 C CA . ASN B 2 207 ? 14.60094 -13.43671 4.44288 1.000 9.82611 207 ASN B CA 1
ATOM 8695 C C . ASN B 2 207 ? 14.86399 -14.68752 5.27386 1.000 10.14751 207 ASN B C 1
ATOM 8696 O O . ASN B 2 207 ? 14.05656 -15.05895 6.13265 1.000 10.81478 207 ASN B O 1
ATOM 8707 N N . GLY B 2 208 ? 15.95732 -15.36539 4.96638 1.000 10.35466 208 GLY B N 1
ATOM 8708 C CA . GLY B 2 208 ? 16.33101 -16.63298 5.55223 1.000 10.81479 208 GLY B CA 1
ATOM 8709 C C . GLY B 2 208 ? 17.12373 -16.54477 6.83017 1.000 11.82074 208 GLY B C 1
ATOM 8710 O O . GLY B 2 208 ? 17.59524 -17.57987 7.30814 1.000 13.26365 208 GLY B O 1
ATOM 8714 N N . ASN B 2 209 ? 17.26234 -15.35509 7.40532 1.000 11.75398 209 ASN B N 1
ATOM 8715 C CA . ASN B 2 209 ? 18.03642 -15.12170 8.61704 1.000 12.14672 209 ASN B CA 1
ATOM 8716 C C . ASN B 2 209 ? 17.04362 -14.89159 9.74630 1.000 12.37118 209 ASN B C 1
ATOM 8717 O O . ASN B 2 209 ? 16.49100 -13.79556 9.88390 1.000 13.02231 209 ASN B O 1
ATOM 8728 N N . ALA B 2 210 ? 16.80858 -15.93130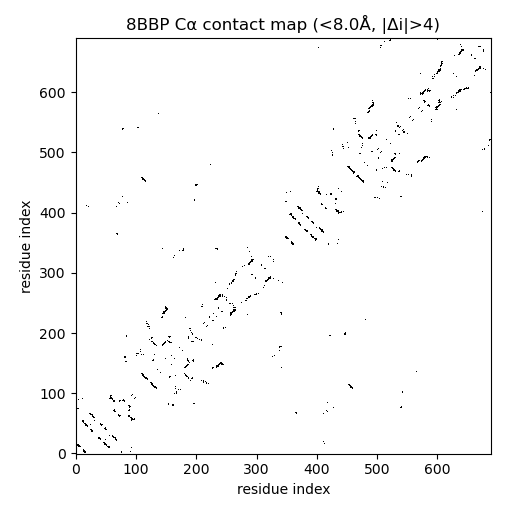 10.55373 1.000 13.85178 210 ALA B N 1
ATOM 8729 C CA . ALA B 2 210 ? 15.70900 -15.87361 11.50798 1.000 15.41066 210 ALA B CA 1
ATOM 8730 C C . ALA B 2 210 ? 15.89311 -14.79888 12.56728 1.000 15.56311 210 ALA B C 1
ATOM 8731 O O . ALA B 2 210 ? 14.91435 -14.42885 13.22805 1.000 17.76725 210 ALA B O 1
ATOM 8738 N N . ASN B 2 211 ? 17.11034 -14.28748 12.75305 1.000 15.28628 211 ASN B N 1
ATOM 8739 C CA . ASN B 2 211 ? 17.32889 -13.21085 13.70578 1.000 16.62113 211 ASN B CA 1
ATOM 8740 C C . ASN B 2 211 ? 17.01569 -11.83440 13.13169 1.000 16.08856 211 ASN B C 1
ATOM 8741 O O . ASN B 2 211 ? 17.05839 -10.85079 13.87765 1.000 18.92234 211 ASN B O 1
ATOM 8752 N N . GLN B 2 212 ? 16.72065 -11.73425 11.84091 1.000 13.13879 212 GLN B N 1
ATOM 8753 C CA . GLN B 2 212 ? 16.43115 -10.47293 11.17583 1.000 12.78378 212 GLN B CA 1
ATOM 8754 C C . GLN B 2 212 ? 14.94319 -10.35364 10.89930 1.000 12.57995 212 GLN B C 1
ATOM 8755 O O . GLN B 2 212 ? 14.25512 -11.34602 10.65784 1.000 12.62669 212 GLN B O 1
ATOM 8769 N N . ALA B 2 213 ? 14.46017 -9.12195 10.90246 1.000 11.81450 213 ALA B N 1
ATOM 8770 C CA . ALA B 2 213 ? 13.11839 -8.82435 10.42493 1.000 11.62603 213 ALA B CA 1
ATOM 8771 C C . ALA B 2 213 ? 13.08733 -8.48610 8.94384 1.000 11.30716 213 ALA B C 1
ATOM 8772 O O . ALA B 2 213 ? 12.05519 -8.67506 8.29508 1.000 12.69030 213 ALA B O 1
ATOM 8779 N N . GLY B 2 214 ? 14.18668 -7.98871 8.40109 1.000 11.05167 214 GLY B N 1
ATOM 8780 C CA . GLY B 2 214 ? 14.25927 -7.64529 6.99950 1.000 10.57179 214 GLY B CA 1
ATOM 8781 C C . GLY B 2 214 ? 15.66687 -7.22784 6.64782 1.000 10.08297 214 GLY B C 1
ATOM 8782 O O . GLY B 2 214 ? 16.57940 -7.30398 7.46863 1.000 11.12212 214 GLY B O 1
ATOM 8786 N N . ALA B 2 215 ? 15.82953 -6.77650 5.41372 1.000 9.99774 215 ALA B N 1
ATOM 8787 C CA . ALA B 2 215 ? 17.15714 -6.51602 4.87333 1.000 10.03493 215 ALA B CA 1
ATOM 8788 C C . ALA B 2 215 ? 17.83199 -5.37903 5.61939 1.000 10.36983 215 ALA B C 1
ATOM 8789 O O . ALA B 2 215 ? 17.23456 -4.32490 5.86389 1.000 11.05067 215 ALA B O 1
ATOM 8796 N N . GLN B 2 216 ? 19.11595 -5.57585 5.92079 1.000 10.59025 216 GLN B N 1
ATOM 8797 C CA . GLN B 2 216 ? 19.85240 -4.67432 6.79086 1.000 11.37587 216 GLN B CA 1
ATOM 8798 C C . GLN B 2 216 ? 20.05800 -3.27965 6.21682 1.000 10.97572 216 GLN B C 1
ATOM 8799 O O . GLN B 2 216 ? 20.39170 -2.37535 6.98687 1.000 12.31689 216 GLN B O 1
ATOM 8813 N N . ASN B 2 217 ? 19.88827 -3.06557 4.90906 1.000 10.83085 217 ASN B N 1
ATOM 8814 C CA . ASN B 2 217 ? 20.01981 -1.71010 4.38407 1.000 11.12106 217 ASN B CA 1
ATOM 8815 C C . ASN B 2 217 ? 18.79101 -0.86320 4.65941 1.000 11.19956 217 ASN B C 1
ATOM 8816 O O . ASN B 2 217 ? 18.85817 0.35308 4.47870 1.000 12.57285 217 ASN B O 1
ATOM 8827 N N . GLU B 2 218 ? 17.68443 -1.47532 5.07169 1.000 10.86361 218 GLU B N 1
ATOM 8828 C CA . GLU B 2 218 ? 16.43037 -0.77880 5.31340 1.000 11.49898 218 GLU B CA 1
ATOM 8829 C C . GLU B 2 218 ? 15.86801 -0.98847 6.70661 1.000 11.69360 218 GLU B C 1
ATOM 8830 O O . GLU B 2 218 ? 15.10026 -0.15180 7.18607 1.000 12.82906 218 GLU B O 1
ATOM 8842 N N . VAL B 2 219 ? 16.20341 -2.09308 7.36040 1.000 11.38668 219 VAL B N 1
ATOM 8843 C CA . VAL B 2 219 ? 15.53995 -2.53650 8.57763 1.000 11.74090 219 VAL B CA 1
ATOM 8844 C C . VAL B 2 219 ? 16.59656 -2.71845 9.65829 1.000 12.86934 219 VAL B C 1
ATOM 8845 O O . VAL B 2 219 ? 17.56566 -3.44950 9.43957 1.000 13.48473 219 VAL B O 1
ATOM 8858 N N . PRO B 2 220 ? 16.45882 -2.09860 10.83454 1.000 13.78718 220 PRO B N 1
ATOM 8859 C CA A PRO B 2 220 ? 17.48436 -2.24764 11.87363 0.600 14.91468 220 PRO B CA 1
ATOM 8860 C CA B PRO B 2 220 ? 17.48080 -2.24623 11.87929 0.400 14.56439 220 PRO B CA 1
ATOM 8861 C C . PRO B 2 220 ? 17.43315 -3.62694 12.50450 1.000 15.06681 220 PRO B C 1
ATOM 8862 O O . PRO B 2 220 ? 16.42227 -4.33988 12.39742 1.000 14.60047 220 PRO B O 1
ATOM 8882 N N . PRO B 2 221 ? 18.50455 -4.03795 13.17456 1.000 18.01697 221 PRO B N 1
ATOM 8883 C CA . PRO B 2 221 ? 18.48042 -5.31289 13.90206 1.000 21.02522 221 PRO B CA 1
ATOM 8884 C C . PRO B 2 221 ? 17.36477 -5.33115 14.93727 1.000 24.52782 221 PRO B C 1
ATOM 8885 O O . PRO B 2 221 ? 16.96333 -4.29708 15.46854 1.000 24.83835 221 PRO B O 1
ATOM 8896 N N . VAL B 2 222 ? 16.86610 -6.52760 15.23664 1.000 27.82562 222 VAL B N 1
ATOM 8897 C CA . VAL B 2 222 ? 15.71877 -6.64948 16.13797 1.000 31.70882 222 VAL B CA 1
ATOM 8898 C C . VAL B 2 222 ? 16.19030 -6.79810 17.58123 1.000 35.85601 222 VAL B C 1
ATOM 8899 O O . VAL B 2 222 ? 17.23538 -7.41867 17.83002 1.000 36.75095 222 VAL B O 1
ATOM 8912 N N . PRO B 2 223 ? 15.45402 -6.25761 18.56770 1.000 38.63046 223 PRO B N 1
ATOM 8913 C CA . PRO B 2 223 ? 15.78780 -6.48872 19.97750 1.000 40.43074 223 PRO B CA 1
ATOM 8914 C C . PRO B 2 223 ? 15.72975 -7.97039 20.33517 1.000 41.68419 223 PRO B C 1
ATOM 8915 O O . PRO B 2 223 ? 14.78914 -8.65242 19.92250 1.000 42.37280 223 PRO B O 1
ATOM 8919 N N . THR B 2 238 ? 18.99168 -24.30866 15.03621 1.000 35.49536 238 THR B N 1
ATOM 8920 C CA . THR B 2 238 ? 17.85203 -23.41420 15.24380 1.000 34.08379 238 THR B CA 1
ATOM 8921 C C . THR B 2 238 ? 16.56873 -23.98504 14.62686 1.000 30.89388 238 THR B C 1
ATOM 8922 O O . THR B 2 238 ? 15.65897 -24.38394 15.34922 1.000 31.70737 238 THR B O 1
ATOM 8932 N N . GLY B 2 239 ? 16.48928 -24.03009 13.29901 1.000 26.92819 239 GLY B N 1
ATOM 8933 C CA . GLY B 2 239 ? 15.30530 -24.53662 12.64071 1.000 22.92255 239 GLY B CA 1
ATOM 8934 C C . GLY B 2 239 ? 14.13853 -23.57561 12.58363 1.000 19.31879 239 GLY B C 1
ATOM 8935 O O . GLY B 2 239 ? 13.10013 -23.93152 12.01718 1.000 18.40739 239 GLY B O 1
ATOM 8939 N N . LYS B 2 240 ? 14.27795 -22.36435 13.13220 1.000 17.31278 240 LYS B N 1
ATOM 8940 C CA . LYS B 2 240 ? 13.15175 -21.43948 13.19027 1.000 17.10483 240 LYS B CA 1
ATOM 8941 C C . LYS B 2 240 ? 12.77309 -20.93471 11.80914 1.000 14.68230 240 LYS B C 1
ATOM 8942 O O . LYS B 2 240 ? 11.58483 -20.79860 11.50206 1.000 14.64877 240 LYS B O 1
ATOM 8961 N N . PHE B 2 241 ? 13.75870 -20.60488 10.97238 1.000 13.56324 241 PHE B N 1
ATOM 8962 C CA . PHE B 2 241 ? 13.40851 -20.16080 9.63131 1.000 12.98307 241 PHE B CA 1
ATOM 8963 C C . PHE B 2 241 ? 12.57007 -21.21014 8.91520 1.000 12.65134 241 PHE B C 1
ATOM 8964 O O . PHE B 2 241 ? 11.53267 -20.89693 8.32035 1.000 12.49414 241 PHE B O 1
ATOM 8981 N N . GLU B 2 242 ? 13.02433 -22.46018 8.96022 1.000 13.37765 242 GLU B N 1
ATOM 8982 C CA . GLU B 2 242 ? 12.36663 -23.52813 8.22228 1.000 13.60527 242 GLU B CA 1
ATOM 8983 C C . GLU B 2 242 ? 10.96014 -23.77671 8.74113 1.000 13.66406 242 GLU B C 1
ATOM 8984 O O . GLU B 2 242 ? 10.01919 -23.94102 7.95820 1.000 14.49853 242 GLU B O 1
ATOM 8996 N N . GLU B 2 243 ? 10.80123 -23.81431 10.05858 1.000 13.79031 243 GLU B N 1
ATOM 8997 C CA . GLU B 2 243 ? 9.47384 -23.98655 10.63259 1.000 14.77000 243 GLU B CA 1
ATOM 8998 C C . GLU B 2 243 ? 8.57360 -22.81480 10.26033 1.000 13.85782 243 GLU B C 1
ATOM 8999 O O . GLU B 2 243 ? 7.39764 -23.00187 9.92265 1.000 14.03323 243 GLU B O 1
ATOM 9011 N N . HIS B 2 244 ? 9.11613 -21.59402 10.29702 1.000 13.19654 244 HIS B N 1
ATOM 9012 C CA . HIS B 2 244 ? 8.30491 -20.42496 9.97110 1.000 12.57130 244 HIS B CA 1
ATOM 9013 C C . HIS B 2 244 ? 7.91519 -20.39669 8.50377 1.000 12.01869 244 HIS B C 1
ATOM 9014 O O . HIS B 2 244 ? 6.85391 -19.86935 8.16286 1.000 12.13618 244 HIS B O 1
ATOM 9028 N N . LEU B 2 245 ? 8.73757 -20.94668 7.61364 1.000 12.05903 245 LEU B N 1
ATOM 9029 C CA . LEU B 2 245 ? 8.34671 -20.93351 6.21103 1.000 11.96249 245 LEU B CA 1
ATOM 9030 C C . LEU B 2 245 ? 7.07157 -21.74057 6.02473 1.000 11.97388 245 LEU B C 1
ATOM 9031 O O . LEU B 2 245 ? 6.14073 -21.30539 5.33719 1.000 12.41315 245 LEU B O 1
ATOM 9047 N N A VAL B 2 246 ? 7.01116 -22.90665 6.66787 0.645 12.61724 246 VAL B N 1
ATOM 9048 N N B VAL B 2 246 ? 6.98237 -22.90379 6.66581 0.355 12.71844 246 VAL B N 1
ATOM 9049 C CA A VAL B 2 246 ? 5.87738 -23.80902 6.52369 0.645 13.85155 246 VAL B CA 1
ATOM 9050 C CA B VAL B 2 246 ? 5.81868 -23.75091 6.43172 0.355 13.80274 246 VAL B CA 1
ATOM 9051 C C A VAL B 2 246 ? 4.65991 -23.28102 7.26967 0.645 14.15486 246 VAL B C 1
ATOM 9052 C C B VAL B 2 246 ? 4.62581 -23.35144 7.29862 0.355 14.01080 246 VAL B C 1
ATOM 9053 O O A VAL B 2 246 ? 3.54282 -23.29622 6.74323 0.645 14.45369 246 VAL B O 1
ATOM 9054 O O B VAL B 2 246 ? 3.47783 -23.55474 6.89147 0.355 14.18493 246 VAL B O 1
ATOM 9079 N N . LYS B 2 247 ? 4.85150 -22.79859 8.49411 1.000 13.79190 247 LYS B N 1
ATOM 9080 C CA . LYS B 2 247 ? 3.73246 -22.45508 9.36802 1.000 14.74861 247 LYS B CA 1
ATOM 9081 C C . LYS B 2 247 ? 3.24748 -21.02147 9.20439 1.000 13.67850 247 LYS B C 1
ATOM 9082 O O . LYS B 2 247 ? 2.07663 -20.73998 9.48422 1.000 14.86865 247 LYS B O 1
ATOM 9101 N N . ASP B 2 248 ? 4.12184 -20.10546 8.79242 1.000 13.28648 248 ASP B N 1
ATOM 9102 C CA . ASP B 2 248 ? 3.79678 -18.68698 8.70461 1.000 13.32099 248 ASP B CA 1
ATOM 9103 C C . ASP B 2 248 ? 3.77893 -18.18153 7.27274 1.000 12.30701 248 ASP B C 1
ATOM 9104 O O . ASP B 2 248 ? 2.80153 -17.56121 6.84731 1.000 13.15259 248 ASP B O 1
ATOM 9113 N N . VAL B 2 249 ? 4.84201 -18.43400 6.50954 1.000 11.56778 249 VAL B N 1
ATOM 9114 C CA . VAL B 2 249 ? 4.94163 -17.85423 5.17423 1.000 10.95562 249 VAL B CA 1
ATOM 9115 C C . VAL B 2 249 ? 3.93001 -18.47530 4.22276 1.000 11.01730 249 VAL B C 1
ATOM 9116 O O . VAL B 2 249 ? 3.18292 -17.76695 3.54254 1.000 11.32393 249 VAL B O 1
ATOM 9129 N N . VAL B 2 250 ? 3.93005 -19.80736 4.11255 1.000 11.51734 250 VAL B N 1
ATOM 9130 C CA . VAL B 2 250 ? 3.04193 -20.46729 3.15507 1.000 11.51054 250 VAL B CA 1
ATOM 9131 C C . VAL B 2 250 ? 1.58480 -20.10894 3.41320 1.000 11.56046 250 VAL B C 1
ATOM 9132 O O . VAL B 2 250 ? 0.89122 -19.71336 2.46314 1.000 11.53942 250 VAL B O 1
ATOM 9145 N N . PRO B 2 251 ? 1.07268 -20.17399 4.64226 1.000 12.00083 251 PRO B N 1
ATOM 9146 C CA . PRO B 2 251 ? -0.32032 -19.75489 4.84914 1.000 12.77343 251 PRO B CA 1
ATOM 9147 C C . PRO B 2 251 ? -0.56519 -18.30189 4.48821 1.000 11.91054 251 PRO B C 1
ATOM 9148 O O . PRO B 2 251 ? -1.62609 -17.98086 3.94943 1.000 12.70521 251 PRO B O 1
ATOM 9159 N N . PHE B 2 252 ? 0.38796 -17.40763 4.75919 1.000 11.98806 252 PHE B N 1
ATOM 9160 C CA . PHE B 2 252 ? 0.18517 -16.00309 4.42489 1.000 11.53153 252 PHE B CA 1
ATOM 9161 C C . PHE B 2 252 ? 0.08169 -15.81941 2.91981 1.000 11.18441 252 PHE B C 1
ATOM 9162 O O . PHE B 2 252 ? -0.77793 -15.07944 2.42645 1.000 11.71095 252 PHE B O 1
ATOM 9179 N N . ILE B 2 253 ? 0.96768 -16.47108 2.17050 1.000 10.86072 253 ILE B N 1
ATOM 9180 C CA . ILE B 2 253 ? 0.91060 -16.39023 0.71370 1.000 10.93969 253 ILE B CA 1
ATOM 9181 C C . ILE B 2 253 ? -0.42334 -16.91280 0.19926 1.000 11.21647 253 ILE B C 1
ATOM 9182 O O . ILE B 2 253 ? -1.05626 -16.30721 -0.66962 1.000 12.02201 253 ILE B O 1
ATOM 9198 N N . GLU B 2 254 ? -0.86078 -18.06599 0.70944 1.000 11.56657 254 GLU B N 1
ATOM 9199 C CA . GLU B 2 254 ? -2.06211 -18.68254 0.17273 1.000 12.32216 254 GLU B CA 1
ATOM 9200 C C . GLU B 2 254 ? -3.30716 -17.89725 0.54334 1.000 13.27050 254 GLU B C 1
ATOM 9201 O O . GLU B 2 254 ? -4.29331 -17.93831 -0.19199 1.000 14.14940 254 GLU B O 1
ATOM 9213 N N . LYS B 2 255 ? -3.27730 -17.18620 1.66933 1.000 13.10447 255 LYS B N 1
ATOM 9214 C CA . LYS B 2 255 ? -4.39437 -16.34779 2.08316 1.000 14.10879 255 LYS B CA 1
ATOM 9215 C C . LYS B 2 255 ? -4.45782 -15.05145 1.28049 1.000 14.15163 255 LYS B C 1
ATOM 9216 O O . LYS B 2 255 ? -5.54798 -14.59905 0.91506 1.000 16.46254 255 LYS B O 1
ATOM 9235 N N . ASN B 2 256 ? -3.31192 -14.44242 0.98723 1.000 13.35481 256 ASN B N 1
ATOM 9236 C CA . ASN B 2 256 ? -3.26243 -13.06542 0.51818 1.000 13.67001 256 ASN B CA 1
ATOM 9237 C C . ASN B 2 256 ? -2.90482 -12.92354 -0.95031 1.000 13.91036 256 ASN B C 1
ATOM 9238 O O . ASN B 2 256 ? -2.93217 -11.80485 -1.47713 1.000 15.74741 256 ASN B O 1
ATOM 9249 N N . PHE B 2 257 ? -2.58730 -14.01921 -1.62559 1.000 12.72620 257 PHE B N 1
ATOM 9250 C CA . PHE B 2 257 ? -2.33433 -14.02329 -3.05498 1.000 13.11459 257 PHE B CA 1
ATOM 9251 C C . PHE B 2 257 ? -3.20117 -15.10144 -3.67905 1.000 13.27276 257 PHE B C 1
ATOM 9252 O O . PHE B 2 257 ? -3.62903 -16.04179 -3.00759 1.000 13.83229 257 PHE B O 1
ATOM 9269 N N . ARG B 2 258 ? -3.44898 -14.96430 -4.97711 1.000 13.58700 258 ARG B N 1
ATOM 9270 C CA . ARG B 2 258 ? -4.28068 -15.91668 -5.71131 1.000 13.66991 258 ARG B CA 1
ATOM 9271 C C . ARG B 2 258 ? -3.42689 -17.11988 -6.09179 1.000 13.03440 258 ARG B C 1
ATOM 9272 O O . ARG B 2 258 ? -2.96544 -17.26429 -7.22297 1.000 13.28910 258 ARG B O 1
ATOM 9293 N N . ALA B 2 259 ? -3.20871 -17.98632 -5.10848 1.000 13.09362 259 ALA B N 1
ATOM 9294 C CA . ALA B 2 259 ? -2.28547 -19.10224 -5.22919 1.000 13.50036 259 ALA B CA 1
ATOM 9295 C C . ALA B 2 259 ? -3.05019 -20.40242 -5.40697 1.000 13.76894 259 ALA B C 1
ATOM 9296 O O . ALA B 2 259 ? -3.96907 -20.69362 -4.63565 1.000 15.92239 259 ALA B O 1
ATOM 9303 N N . LEU B 2 260 ? -2.64008 -21.19170 -6.39865 1.000 13.11157 260 LEU B N 1
ATOM 9304 C CA . LEU B 2 260 ? -2.93612 -22.61428 -6.41552 1.000 13.15174 260 LEU B CA 1
ATOM 9305 C C . LEU B 2 260 ? -2.13373 -23.28040 -5.30709 1.000 13.71928 260 LEU B C 1
ATOM 9306 O O . LEU B 2 260 ? -1.08464 -22.78097 -4.89590 1.000 14.71139 260 LEU B O 1
ATOM 9322 N N . THR B 2 261 ? -2.63747 -24.40638 -4.80716 1.000 13.43967 261 THR B N 1
ATOM 9323 C CA . THR B 2 261 ? -2.06842 -25.03953 -3.62373 1.000 13.31432 261 THR B CA 1
ATOM 9324 C C . THR B 2 261 ? -1.90192 -26.53566 -3.83775 1.000 13.31092 261 THR B C 1
ATOM 9325 O O . THR B 2 261 ? -2.32882 -27.09328 -4.84468 1.000 14.02516 261 THR B O 1
ATOM 9336 N N . GLY B 2 262 ? -1.25237 -27.17142 -2.86875 1.000 13.44189 262 GLY B N 1
ATOM 9337 C CA . GLY B 2 262 ? -0.88081 -28.56745 -2.97757 1.000 13.19204 262 GLY B CA 1
ATOM 9338 C C . GLY B 2 262 ? 0.46481 -28.73480 -3.65885 1.000 12.91096 262 GLY B C 1
ATOM 9339 O O . GLY B 2 262 ? 0.95405 -27.85491 -4.35897 1.000 12.58076 262 GLY B O 1
ATOM 9343 N N . LYS B 2 263 ? 1.05479 -29.91516 -3.48156 1.000 12.91331 263 LYS B N 1
ATOM 9344 C CA . LYS B 2 263 ? 2.45487 -30.08607 -3.85420 1.000 13.17489 263 LYS B CA 1
ATOM 9345 C C . LYS B 2 263 ? 2.69702 -29.84462 -5.33867 1.000 12.49673 263 LYS B C 1
ATOM 9346 O O . LYS B 2 263 ? 3.74967 -29.32513 -5.71156 1.000 11.94911 263 LYS B O 1
ATOM 9365 N N . ASP B 2 264 ? 1.76980 -30.24778 -6.20933 1.000 12.97254 264 ASP B N 1
ATOM 9366 C CA . ASP B 2 264 ? 2.03959 -30.10553 -7.63532 1.000 13.59907 264 ASP B CA 1
ATOM 9367 C C . ASP B 2 264 ? 2.01076 -28.65154 -8.08291 1.000 12.88443 264 ASP B C 1
ATOM 9368 O O . ASP B 2 264 ? 2.45968 -28.35085 -9.19330 1.000 13.44304 264 ASP B O 1
ATOM 9377 N N . ASN B 2 265 ? 1.52207 -27.75667 -7.22864 1.000 12.33121 265 ASN B N 1
ATOM 9378 C CA . ASN B 2 265 ? 1.52520 -26.32105 -7.46539 1.000 12.08994 265 ASN B CA 1
ATOM 9379 C C . ASN B 2 265 ? 2.53404 -25.60951 -6.58556 1.000 11.42566 265 ASN B C 1
ATOM 9380 O O . ASN B 2 265 ? 2.42848 -24.39560 -6.38335 1.000 11.56272 265 ASN B O 1
ATOM 9391 N N . ARG B 2 266 ? 3.50394 -26.33736 -6.03758 1.000 11.29951 266 ARG B N 1
ATOM 9392 C CA . ARG B 2 266 ? 4.41483 -25.76128 -5.06052 1.000 11.15313 266 ARG B CA 1
ATOM 9393 C C . ARG B 2 266 ? 5.84237 -26.20421 -5.33312 1.000 11.04394 266 ARG B C 1
ATOM 9394 O O . ARG B 2 266 ? 6.14710 -27.40254 -5.37915 1.000 12.61556 266 ARG B O 1
ATOM 9415 N N . ALA B 2 267 ? 6.71963 -25.22796 -5.49575 1.000 10.46386 267 ALA B N 1
ATOM 9416 C CA . ALA B 2 267 ? 8.13008 -25.45834 -5.73959 1.000 10.15183 267 ALA B CA 1
ATOM 9417 C C . ALA B 2 267 ? 8.95687 -24.72399 -4.70235 1.000 9.97592 267 ALA B C 1
ATOM 9418 O O . ALA B 2 267 ? 8.52331 -23.71115 -4.14788 1.000 10.37591 267 ALA B O 1
ATOM 9425 N N . ILE B 2 268 ? 10.16143 -25.22987 -4.45493 1.000 9.97594 268 ILE B N 1
ATOM 9426 C CA . ILE B 2 268 ? 11.08239 -24.57433 -3.53736 1.000 10.32917 268 ILE B CA 1
ATOM 9427 C C . ILE B 2 268 ? 12.49513 -24.80583 -4.03059 1.000 10.48034 268 ILE B C 1
ATOM 9428 O O . ILE B 2 268 ? 12.83432 -25.90580 -4.46704 1.000 11.03669 268 ILE B O 1
ATOM 9444 N N . ALA B 2 269 ? 13.32679 -23.77524 -3.94645 1.000 10.34911 269 ALA B N 1
ATOM 9445 C CA . ALA B 2 269 ? 14.73879 -23.92402 -4.24937 1.000 10.45324 269 ALA B CA 1
ATOM 9446 C C . ALA B 2 269 ? 15.51933 -22.91549 -3.43727 1.000 10.48404 269 ALA B C 1
ATOM 9447 O O . ALA B 2 269 ? 14.99769 -21.88111 -3.04007 1.000 10.69084 269 ALA B O 1
ATOM 9454 N N . GLY B 2 270 ? 16.79081 -23.20257 -3.22025 1.000 10.56990 270 GLY B N 1
ATOM 9455 C CA . GLY B 2 270 ? 17.63024 -22.27092 -2.50058 1.000 10.85990 270 GLY B CA 1
ATOM 9456 C C . GLY B 2 270 ? 19.08595 -22.55264 -2.76494 1.000 10.92642 270 GLY B C 1
ATOM 9457 O O . GLY B 2 270 ? 19.46406 -23.65731 -3.16485 1.000 11.31527 270 GLY B O 1
ATOM 9461 N N . LEU B 2 271 ? 19.90890 -21.54062 -2.50387 1.000 11.17512 271 LEU B N 1
ATOM 9462 C CA . LEU B 2 271 ? 21.34654 -21.62359 -2.70646 1.000 11.54614 271 LEU B CA 1
ATOM 9463 C C . LEU B 2 271 ? 22.07451 -21.71038 -1.37180 1.000 11.36785 271 LEU B C 1
ATOM 9464 O O . LEU B 2 271 ? 21.74272 -21.00215 -0.41595 1.000 11.50333 271 LEU B O 1
ATOM 9480 N N . SER B 2 272 ? 23.06640 -22.59665 -1.31777 1.000 12.53443 272 SER B N 1
ATOM 9481 C CA . SER B 2 272 ? 23.92150 -22.75192 -0.14789 1.000 13.10985 272 SER B CA 1
ATOM 9482 C C . SER B 2 272 ? 23.09557 -22.92527 1.12348 1.000 13.15405 272 SER B C 1
ATOM 9483 O O . SER B 2 272 ? 22.32546 -23.88084 1.20633 1.000 13.36421 272 SER B O 1
ATOM 9491 N N . MET B 2 273 ? 23.23378 -22.03875 2.11756 1.000 12.87842 273 MET B N 1
ATOM 9492 C CA . MET B 2 273 ? 22.38964 -22.13525 3.31350 1.000 13.96775 273 MET B CA 1
ATOM 9493 C C . MET B 2 273 ? 20.92821 -22.34914 2.94841 1.000 12.74999 273 MET B C 1
ATOM 9494 O O . MET B 2 273 ? 20.22249 -23.12633 3.59950 1.000 13.52397 273 MET B O 1
ATOM 9508 N N . GLY B 2 274 ? 20.44698 -21.64149 1.92876 1.000 12.31168 274 GLY B N 1
ATOM 9509 C CA . GLY B 2 274 ? 19.06582 -21.80063 1.51420 1.000 11.60139 274 GLY B CA 1
ATOM 9510 C C . GLY B 2 274 ? 18.78133 -23.11893 0.82033 1.000 11.61373 274 GLY B C 1
ATOM 9511 O O . GLY B 2 274 ? 17.63323 -23.56774 0.80356 1.000 11.65347 274 GLY B O 1
ATOM 9515 N N . GLY B 2 275 ? 19.79449 -23.73864 0.21369 1.000 11.66905 275 GLY B N 1
ATOM 9516 C CA . GLY B 2 275 ? 19.64592 -25.11283 -0.24507 1.000 12.42282 275 GLY B CA 1
ATOM 9517 C C . GLY B 2 275 ? 19.57441 -26.08528 0.91427 1.000 12.67814 275 GLY B C 1
ATOM 9518 O O . GLY B 2 275 ? 18.92340 -27.13563 0.82029 1.000 13.76265 275 GLY B O 1
ATOM 9522 N N . GLY B 2 276 ? 20.24273 -25.75241 2.01852 1.000 13.13312 276 GLY B N 1
ATOM 9523 C CA . GLY B 2 276 ? 20.05014 -26.50705 3.24281 1.000 13.17121 276 GLY B CA 1
ATOM 9524 C C . GLY B 2 276 ? 18.65047 -26.33278 3.79412 1.000 12.97625 276 GLY B C 1
ATOM 9525 O O . GLY B 2 276 ? 17.98084 -27.30656 4.13762 1.000 13.90645 276 GLY B O 1
ATOM 9529 N N . HIS B 2 277 ? 18.17539 -25.09054 3.84713 1.000 12.67817 277 HIS B N 1
ATOM 9530 C CA . HIS B 2 277 ? 16.80259 -24.84758 4.26278 1.000 12.75838 277 HIS B CA 1
ATOM 9531 C C . HIS B 2 277 ? 15.84208 -25.64810 3.40614 1.000 12.34147 277 HIS B C 1
ATOM 9532 O O . HIS B 2 277 ? 14.87099 -26.21483 3.91156 1.000 12.69796 277 HIS B O 1
ATOM 9546 N N . THR B 2 278 ? 16.08105 -25.66722 2.09468 1.000 11.98302 278 THR B N 1
ATOM 9547 C CA . THR B 2 278 ? 15.21149 -26.38773 1.17122 1.000 11.76617 278 THR B CA 1
ATOM 9548 C C . THR B 2 278 ? 15.15395 -27.86507 1.52967 1.000 11.78845 278 THR B C 1
ATOM 9549 O O . THR B 2 278 ? 14.07797 -28.47103 1.54827 1.000 12.31121 278 THR B O 1
ATOM 9560 N N . GLN B 2 279 ? 16.30664 -28.46842 1.80534 1.000 12.30221 279 GLN B N 1
ATOM 9561 C CA . GLN B 2 279 ? 16.32161 -29.87510 2.19571 1.000 12.61150 279 GLN B CA 1
ATOM 9562 C C . GLN B 2 279 ? 15.59907 -30.09095 3.51397 1.000 13.04049 279 GLN B C 1
ATOM 9563 O O . GLN B 2 279 ? 14.79896 -31.01624 3.64147 1.000 13.59321 279 GLN B O 1
ATOM 9577 N N . THR B 2 280 ? 15.86978 -29.25147 4.51320 1.000 13.15437 280 THR B N 1
ATOM 9578 C CA . THR B 2 280 ? 15.21103 -29.41778 5.80309 1.000 13.54843 280 THR B CA 1
ATOM 9579 C C . THR B 2 280 ? 13.70131 -29.29779 5.66833 1.000 13.64487 280 THR B C 1
ATOM 9580 O O . THR B 2 280 ? 12.94725 -30.12164 6.19822 1.000 13.87506 280 THR B O 1
ATOM 9591 N N . ILE B 2 281 ? 13.24216 -28.27903 4.95108 1.000 13.11411 281 ILE B N 1
ATOM 9592 C CA . ILE B 2 281 ? 11.80896 -28.04438 4.80827 1.000 12.95954 281 ILE B CA 1
ATOM 9593 C C . ILE B 2 281 ? 11.14305 -29.21510 4.10612 1.000 13.26944 281 ILE B C 1
ATOM 9594 O O . ILE B 2 281 ? 10.08746 -29.69802 4.53144 1.000 13.65814 281 ILE B O 1
ATOM 9610 N N . THR B 2 282 ? 11.73258 -29.67614 3.00247 1.000 12.48340 282 THR B N 1
ATOM 9611 C CA . THR B 2 282 ? 11.09701 -30.75289 2.24995 1.000 12.51901 282 THR B CA 1
ATOM 9612 C C . THR B 2 282 ? 11.20067 -32.07916 2.99151 1.000 13.18169 282 THR B C 1
ATOM 9613 O O . THR B 2 282 ? 10.23853 -32.84938 3.01993 1.000 14.21324 282 THR B O 1
ATOM 9624 N N . ASN B 2 283 ? 12.34531 -32.34378 3.62623 1.000 13.57775 283 ASN B N 1
ATOM 9625 C CA . ASN B 2 283 ? 12.50210 -33.58397 4.38369 1.000 14.79172 283 ASN B CA 1
ATOM 9626 C C . ASN B 2 283 ? 11.56039 -33.64069 5.57122 1.000 15.30692 283 ASN B C 1
ATOM 9627 O O . ASN B 2 283 ? 11.08597 -34.71848 5.93533 1.000 16.13494 283 ASN B O 1
ATOM 9638 N N . ASP B 2 284 ? 11.28801 -32.50082 6.19452 1.000 15.05990 284 ASP B N 1
ATOM 9639 C CA . ASP B 2 284 ? 10.41723 -32.46357 7.35591 1.000 15.45570 284 ASP B CA 1
ATOM 9640 C C . ASP B 2 284 ? 8.95189 -32.38806 6.97263 1.000 15.26483 284 ASP B C 1
ATOM 9641 O O . ASP B 2 284 ? 8.09536 -32.58996 7.83858 1.000 16.85498 284 ASP B O 1
ATOM 9650 N N . ASN B 2 285 ? 8.64861 -32.11045 5.70709 1.000 14.70253 285 ASN B N 1
ATOM 9651 C CA . ASN B 2 285 ? 7.27238 -32.00284 5.22573 1.000 14.77687 285 ASN B CA 1
ATOM 9652 C C . ASN B 2 285 ? 7.14746 -32.77589 3.92187 1.000 14.54404 285 ASN B C 1
ATOM 9653 O O . ASN B 2 285 ? 6.87591 -32.20547 2.86004 1.000 14.38638 285 ASN B O 1
ATOM 9664 N N . PRO B 2 286 ? 7.36881 -34.08588 3.95643 1.000 15.26763 286 PRO B N 1
ATOM 9665 C CA . PRO B 2 286 ? 7.29382 -34.85284 2.71514 1.000 15.54959 286 PRO B CA 1
ATOM 9666 C C . PRO B 2 286 ? 5.90191 -34.74474 2.12436 1.000 14.65621 286 PRO B C 1
ATOM 9667 O O . PRO B 2 286 ? 4.90106 -34.76917 2.84137 1.000 15.33935 286 PRO B O 1
ATOM 9678 N N . GLY B 2 287 ? 5.84505 -34.57774 0.80860 1.000 13.86787 287 GLY B N 1
ATOM 9679 C CA . GLY B 2 287 ? 4.58725 -34.40689 0.12431 1.000 13.58840 287 GLY B CA 1
ATOM 9680 C C . GLY B 2 287 ? 4.08357 -32.98162 0.05009 1.000 12.91700 287 GLY B C 1
ATOM 9681 O O . GLY B 2 287 ? 2.99683 -32.76036 -0.48677 1.000 13.05550 287 GLY B O 1
ATOM 9685 N N . MET B 2 288 ? 4.84855 -32.00294 0.53499 1.000 12.46813 288 MET B N 1
ATOM 9686 C CA . MET B 2 288 ? 4.42558 -30.61101 0.47767 1.000 11.99642 288 MET B CA 1
ATOM 9687 C C . MET B 2 288 ? 4.91883 -29.89906 -0.77412 1.000 11.55457 288 MET B C 1
ATOM 9688 O O . MET B 2 288 ? 4.29928 -28.92063 -1.20161 1.000 12.03493 288 MET B O 1
ATOM 9702 N N . PHE B 2 289 ? 6.00897 -30.35607 -1.38236 1.000 11.45338 289 PHE B N 1
ATOM 9703 C CA . PHE B 2 289 ? 6.57166 -29.72465 -2.57194 1.000 11.75997 289 PHE B CA 1
ATOM 9704 C C . PHE B 2 289 ? 6.83981 -30.77504 -3.63940 1.000 12.11173 289 PHE B C 1
ATOM 9705 O O . PHE B 2 289 ? 7.47116 -31.79990 -3.36637 1.000 14.25357 289 PHE B O 1
ATOM 9722 N N . SER B 2 290 ? 6.40646 -30.50953 -4.86594 1.000 11.81537 290 SER B N 1
ATOM 9723 C CA . SER B 2 290 ? 6.69998 -31.43643 -5.94930 1.000 12.27711 290 SER B CA 1
ATOM 9724 C C . SER B 2 290 ? 7.94514 -31.08478 -6.73223 1.000 12.31479 290 SER B C 1
ATOM 9725 O O . SER B 2 290 ? 8.46678 -31.94277 -7.43739 1.000 13.12804 290 SER B O 1
ATOM 9733 N N . TYR B 2 291 ? 8.43304 -29.85120 -6.63104 1.000 11.36779 291 TYR B N 1
ATOM 9734 C CA . TYR B 2 291 ? 9.58184 -29.39043 -7.40053 1.000 11.47796 291 TYR B CA 1
ATOM 9735 C C . TYR B 2 291 ? 10.56266 -28.80748 -6.40587 1.000 11.28047 291 TYR B C 1
ATOM 9736 O O . TYR B 2 291 ? 10.21603 -27.87723 -5.67232 1.000 11.87703 291 TYR B O 1
ATOM 9754 N N . ILE B 2 292 ? 11.76221 -29.37416 -6.35363 1.000 11.02450 292 ILE B N 1
ATOM 9755 C CA . ILE B 2 292 ? 12.72742 -29.06992 -5.31346 1.000 11.08241 292 ILE B CA 1
ATOM 9756 C C . ILE B 2 292 ? 14.06601 -28.80913 -5.98613 1.000 11.35324 292 ILE B C 1
ATOM 9757 O O . ILE B 2 292 ? 14.53765 -29.63442 -6.76893 1.000 12.39377 292 ILE B O 1
ATOM 9773 N N . GLY B 2 293 ? 14.67464 -27.66002 -5.69092 1.000 10.91882 293 GLY B N 1
ATOM 9774 C CA . GLY B 2 293 ? 15.95550 -27.29607 -6.26715 1.000 11.23282 293 GLY B CA 1
ATOM 9775 C C . GLY B 2 293 ? 16.99567 -27.00985 -5.21198 1.000 10.83421 293 GLY B C 1
ATOM 9776 O O . GLY B 2 293 ? 16.75502 -26.23001 -4.28621 1.000 11.53491 293 GLY B O 1
ATOM 9780 N N . VAL B 2 294 ? 18.14872 -27.66292 -5.31949 1.000 11.24626 294 VAL B N 1
ATOM 9781 C CA . VAL B 2 294 ? 19.21905 -27.52357 -4.34711 1.000 11.28701 294 VAL B CA 1
ATOM 9782 C C . VAL B 2 294 ? 20.42083 -26.95659 -5.09425 1.000 11.13588 294 VAL B C 1
ATOM 9783 O O . VAL B 2 294 ? 21.06786 -27.66827 -5.87177 1.000 12.16785 294 VAL B O 1
ATOM 9796 N N . PHE B 2 295 ? 20.69761 -25.66723 -4.89996 1.000 11.11605 295 PHE B N 1
ATOM 9797 C CA . PHE B 2 295 ? 21.73869 -24.96961 -5.64228 1.000 10.96439 295 PHE B CA 1
ATOM 9798 C C . PHE B 2 295 ? 22.97779 -24.83975 -4.75689 1.000 11.45321 295 PHE B C 1
ATOM 9799 O O . PHE B 2 295 ? 22.90083 -24.28152 -3.65456 1.000 12.18694 295 PHE B O 1
ATOM 9816 N N . SER B 2 296 ? 24.11670 -25.33308 -5.23921 1.000 11.75132 296 SER B N 1
ATOM 9817 C CA . SER B 2 296 ? 25.39727 -25.13964 -4.55993 1.000 12.72343 296 SER B CA 1
ATOM 9818 C C . SER B 2 296 ? 25.31363 -25.53491 -3.09170 1.000 12.74474 296 SER B C 1
ATOM 9819 O O . SER B 2 296 ? 25.71162 -24.78429 -2.19493 1.000 13.61913 296 SER B O 1
ATOM 9827 N N . MET B 2 297 ? 24.83253 -26.75268 -2.84700 1.000 12.50851 297 MET B N 1
ATOM 9828 C CA . MET B 2 297 ? 24.71212 -27.26745 -1.49445 1.000 12.96057 297 MET B CA 1
ATOM 9829 C C . MET B 2 297 ? 24.70521 -28.78820 -1.55920 1.000 13.03947 297 MET B C 1
ATOM 9830 O O . MET B 2 297 ? 24.21323 -29.37587 -2.52326 1.000 13.25747 297 MET B O 1
ATOM 9844 N N . GLY B 2 298 ? 25.26132 -29.41244 -0.52535 1.000 13.86012 298 GLY B N 1
ATOM 9845 C CA . GLY B 2 298 ? 25.28582 -30.86034 -0.43546 1.000 14.70085 298 GLY B CA 1
ATOM 9846 C C . GLY B 2 298 ? 24.62857 -31.39351 0.81595 1.000 14.63117 298 GLY B C 1
ATOM 9847 O O . GLY B 2 298 ? 23.58337 -30.90629 1.25003 1.000 15.46526 298 GLY B O 1
ATOM 9851 N N . ILE B 2 299 ? 25.24907 -32.42781 1.38938 1.000 16.38652 299 ILE B N 1
ATOM 9852 C CA . ILE B 2 299 ? 24.75932 -33.06521 2.61094 1.000 20.39203 299 ILE B CA 1
ATOM 9853 C C . ILE B 2 299 ? 24.57533 -32.08918 3.76496 1.000 23.84956 299 ILE B C 1
ATOM 9854 O O . ILE B 2 299 ? 25.39190 -31.18727 3.99042 1.000 23.97708 299 ILE B O 1
ATOM 9870 N N . MET B 2 300 ? 23.53803 -32.34412 4.56629 1.000 27.90950 300 MET B N 1
ATOM 9871 C CA A MET B 2 300 ? 23.20919 -31.54420 5.74310 0.600 30.38329 300 MET B CA 1
ATOM 9872 C CA B MET B 2 300 ? 23.24880 -31.52552 5.73041 0.400 30.27420 300 MET B CA 1
ATOM 9873 C C . MET B 2 300 ? 23.90554 -32.09883 6.97717 1.000 32.19917 300 MET B C 1
ATOM 9874 O O . MET B 2 300 ? 23.90356 -33.31261 7.20496 1.000 32.01324 300 MET B O 1
ATOM 9883 N N . ALA B 2 301 ? 24.46078 -31.20431 7.78907 1.000 35.29362 301 ALA B N 1
ATOM 9884 C CA . ALA B 2 301 ? 25.11492 -31.59200 9.03195 1.000 37.85092 301 ALA B CA 1
ATOM 9885 C C . ALA B 2 301 ? 24.12435 -32.28720 9.96049 1.000 39.42648 301 ALA B C 1
ATOM 9886 O O . ALA B 2 301 ? 22.97424 -31.86089 10.08540 1.000 40.42804 301 ALA B O 1
ATOM 9888 N N . GLY B 2 307 ? 24.16716 -36.62414 19.40167 1.000 54.88374 307 GLY B N 1
ATOM 9889 C CA . GLY B 2 307 ? 23.83489 -37.64644 18.42712 1.000 54.58199 307 GLY B CA 1
ATOM 9890 C C . GLY B 2 307 ? 25.04238 -38.23741 17.72492 1.000 54.11887 307 GLY B C 1
ATOM 9891 O O . GLY B 2 307 ? 25.90669 -37.51140 17.23159 1.000 54.31401 307 GLY B O 1
ATOM 9892 N N . ASP B 2 308 ? 25.10038 -39.56633 17.68476 1.000 53.18951 308 ASP B N 1
ATOM 9893 C CA . ASP B 2 308 ? 26.17785 -40.25803 16.99840 1.000 51.91991 308 ASP B CA 1
ATOM 9894 C C . ASP B 2 308 ? 26.00970 -40.13280 15.48528 1.000 49.15370 308 ASP B C 1
ATOM 9895 O O . ASP B 2 308 ? 24.95397 -39.74744 14.97412 1.000 48.59886 308 ASP B O 1
ATOM 9900 N N . ALA B 2 309 ? 27.07813 -40.47253 14.76120 1.000 46.73507 309 ALA B N 1
ATOM 9901 C CA . ALA B 2 309 ? 27.01659 -40.43402 13.30400 1.000 44.79205 309 ALA B CA 1
ATOM 9902 C C . ALA B 2 309 ? 25.99590 -41.43113 12.76967 1.000 43.02597 309 ALA B C 1
ATOM 9903 O O . ALA B 2 309 ? 25.28590 -41.14404 11.79899 1.000 42.48870 309 ALA B O 1
ATOM 9905 N N . GLU B 2 310 ? 25.90593 -42.61056 13.39218 1.000 41.64137 310 GLU B N 1
ATOM 9906 C CA . GLU B 2 310 ? 24.94968 -43.61480 12.93562 1.000 40.06603 310 GLU B CA 1
ATOM 9907 C C . GLU B 2 310 ? 23.51353 -43.13083 13.10448 1.000 39.87076 310 GLU B C 1
ATOM 9908 O O . GLU B 2 310 ? 22.67621 -43.33338 12.21712 1.000 39.10039 310 GLU B O 1
ATOM 9919 N N . LYS B 2 311 ? 23.20564 -42.49871 14.24086 1.000 40.34245 311 LYS B N 1
ATOM 9920 C CA . LYS B 2 311 ? 21.84743 -42.01585 14.46957 1.000 40.73811 311 LYS B CA 1
ATOM 9921 C C . LYS B 2 311 ? 21.46317 -40.96490 13.43883 1.000 39.18656 311 LYS B C 1
ATOM 9922 O O . LYS B 2 311 ? 20.32737 -40.94666 12.94768 1.000 38.85454 311 LYS B O 1
ATOM 9941 N N . ILE B 2 312 ? 22.39187 -40.06569 13.11346 1.000 37.66692 312 ILE B N 1
ATOM 9942 C CA . ILE B 2 312 ? 22.11673 -39.06364 12.09061 1.000 36.42265 312 ILE B CA 1
ATOM 9943 C C . ILE B 2 312 ? 21.83652 -39.73559 10.75424 1.000 33.75879 312 ILE B C 1
ATOM 9944 O O . ILE B 2 312 ? 20.93701 -39.32573 10.01344 1.000 32.95425 312 ILE B O 1
ATOM 9960 N N A GLU B 2 313 ? 22.59686 -40.78406 10.42930 0.534 32.88358 313 GLU B N 1
ATOM 9961 N N B GLU B 2 313 ? 22.58654 -40.78716 10.42395 0.466 32.95999 313 GLU B N 1
ATOM 9962 C CA A GLU B 2 313 ? 22.40111 -41.46514 9.15482 0.534 32.11898 313 GLU B CA 1
ATOM 9963 C CA B GLU B 2 313 ? 22.35962 -41.44102 9.13976 0.466 32.28605 313 GLU B CA 1
ATOM 9964 C C A GLU B 2 313 ? 21.07312 -42.21750 9.12461 0.534 31.68641 313 GLU B C 1
ATOM 9965 C C B GLU B 2 313 ? 21.04949 -42.21381 9.12461 0.466 31.83274 313 GLU B C 1
ATOM 9966 O O A GLU B 2 313 ? 20.42166 -42.27468 8.07612 0.534 30.96085 313 GLU B O 1
ATOM 9967 O O B GLU B 2 313 ? 20.38952 -42.28403 8.08209 0.466 31.20200 313 GLU B O 1
ATOM 9990 N N . LYS B 2 314 ? 20.64474 -42.78097 10.26165 1.000 32.09104 314 LYS B N 1
ATOM 9991 C CA . LYS B 2 314 ? 19.34567 -43.44936 10.31416 1.000 32.83660 314 LYS B CA 1
ATOM 9992 C C . LYS B 2 314 ? 18.20934 -42.46587 10.06758 1.000 32.45222 314 LYS B C 1
ATOM 9993 O O . LYS B 2 314 ? 17.26722 -42.76580 9.32400 1.000 32.01905 314 LYS B O 1
ATOM 10012 N N . GLU B 2 315 ? 18.27072 -41.29014 10.69426 1.000 32.62112 315 GLU B N 1
ATOM 10013 C CA . GLU B 2 315 ? 17.23096 -40.29459 10.47018 1.000 33.24060 315 GLU B CA 1
ATOM 10014 C C . GLU B 2 315 ? 17.29172 -39.76208 9.04677 1.000 30.73722 315 GLU B C 1
ATOM 10015 O O . GLU B 2 315 ? 16.25184 -39.55265 8.41133 1.000 29.87632 315 GLU B O 1
ATOM 10027 N N . ARG B 2 316 ? 18.50104 -39.55572 8.52097 1.000 30.06769 316 ARG B N 1
ATOM 10028 C CA . ARG B 2 316 ? 18.63694 -39.11350 7.13895 1.000 29.13156 316 ARG B CA 1
ATOM 10029 C C . ARG B 2 316 ? 18.02404 -40.12768 6.18420 1.000 26.86490 316 ARG B C 1
ATOM 10030 O O . ARG B 2 316 ? 17.30077 -39.76299 5.25152 1.000 25.73253 316 ARG B O 1
ATOM 10051 N N . ASP B 2 317 ? 18.32453 -41.41220 6.39135 1.000 25.63990 317 ASP B N 1
ATOM 10052 C CA . ASP B 2 317 ? 17.77926 -42.45023 5.52274 1.000 24.55523 317 ASP B CA 1
ATOM 10053 C C . ASP B 2 317 ? 16.25938 -42.46874 5.57695 1.000 22.88247 317 ASP B C 1
ATOM 10054 O O . ASP B 2 317 ? 15.59724 -42.60050 4.54359 1.000 22.15581 317 ASP B O 1
ATOM 10063 N N . ALA B 2 318 ? 15.68681 -42.35840 6.77774 1.000 22.40571 318 ALA B N 1
ATOM 10064 C CA . ALA B 2 318 ? 14.23412 -42.38278 6.89672 1.000 22.62251 318 ALA B CA 1
ATOM 10065 C C . ALA B 2 318 ? 13.61138 -41.18733 6.19489 1.000 21.65719 318 ALA B C 1
ATOM 10066 O O . ALA B 2 318 ? 12.56311 -41.31092 5.55242 1.000 20.78620 318 ALA B O 1
ATOM 10073 N N . LYS B 2 319 ? 14.24658 -40.02153 6.29812 1.000 21.93625 319 LYS B N 1
ATOM 10074 C CA . LYS B 2 319 ? 13.72011 -38.85032 5.60753 1.000 21.67802 319 LYS B CA 1
ATOM 10075 C C . LYS B 2 319 ? 13.79980 -39.02330 4.09620 1.000 19.37906 319 LYS B C 1
ATOM 10076 O O . LYS B 2 319 ? 12.87847 -38.62319 3.37641 1.000 18.66201 319 LYS B O 1
ATOM 10095 N N . ILE B 2 320 ? 14.89360 -39.60997 3.59620 1.000 19.11412 320 ILE B N 1
ATOM 10096 C CA . ILE B 2 320 ? 15.01459 -39.86363 2.16267 1.000 19.29618 320 ILE B CA 1
ATOM 10097 C C . ILE B 2 320 ? 13.91542 -40.80540 1.70642 1.000 18.93665 320 ILE B C 1
ATOM 10098 O O . ILE B 2 320 ? 13.28026 -40.59450 0.67050 1.000 19.74401 320 ILE B O 1
ATOM 10114 N N . GLU B 2 321 ? 13.70716 -41.89195 2.45069 1.000 19.48230 321 GLU B N 1
ATOM 10115 C CA . GLU B 2 321 ? 12.71328 -42.86814 2.02794 1.000 20.31720 321 GLU B CA 1
ATOM 10116 C C . GLU B 2 321 ? 11.31684 -42.26668 2.00521 1.000 20.58836 321 GLU B C 1
ATOM 10117 O O . GLU B 2 321 ? 10.55201 -42.50189 1.06279 1.000 21.86305 321 GLU B O 1
ATOM 10129 N N . ALA B 2 322 ? 10.96459 -41.47691 3.02417 1.000 19.25300 322 ALA B N 1
ATOM 10130 C CA . ALA B 2 322 ? 9.65194 -40.84345 3.01995 1.000 19.90585 322 ALA B CA 1
ATOM 10131 C C . ALA B 2 322 ? 9.53364 -39.85463 1.86655 1.000 19.95662 322 ALA B C 1
ATOM 10132 O O . ALA B 2 322 ? 8.50317 -39.79464 1.18656 1.000 20.38346 322 ALA B O 1
ATOM 10139 N N . LEU B 2 323 ? 10.57965 -39.06937 1.62256 1.000 19.06309 323 LEU B N 1
ATOM 10140 C CA . LEU B 2 323 ? 10.51642 -38.13030 0.51002 1.000 18.58364 323 LEU B CA 1
ATOM 10141 C C . LEU B 2 323 ? 10.49031 -38.86868 -0.82282 1.000 19.13324 323 LEU B C 1
ATOM 10142 O O . LEU B 2 323 ? 9.77908 -38.46581 -1.74741 1.000 19.11073 323 LEU B O 1
ATOM 10158 N N . LYS B 2 324 ? 11.24812 -39.96219 -0.93245 1.000 19.86562 324 LYS B N 1
ATOM 10159 C CA . LYS B 2 324 ? 11.26441 -40.75204 -2.15905 1.000 20.16359 324 LYS B CA 1
ATOM 10160 C C . LYS B 2 324 ? 9.86171 -41.17804 -2.55621 1.000 20.69289 324 LYS B C 1
ATOM 10161 O O . LYS B 2 324 ? 9.53538 -41.24517 -3.74960 1.000 21.60887 324 LYS B O 1
ATOM 10180 N N . LYS B 2 325 ? 9.02887 -41.50372 -1.56823 1.000 20.78463 325 LYS B N 1
ATOM 10181 C CA . LYS B 2 325 ? 7.70063 -42.04736 -1.79469 1.000 22.06703 325 LYS B CA 1
ATOM 10182 C C . LYS B 2 325 ? 6.62616 -40.97936 -1.82181 1.000 21.70822 325 LYS B C 1
ATOM 10183 O O . LYS B 2 325 ? 5.43784 -41.31434 -1.84650 1.000 22.32257 325 LYS B O 1
ATOM 10202 N N . SER B 2 326 ? 7.01649 -39.70811 -1.82838 1.000 20.06254 326 SER B N 1
ATOM 10203 C CA . SER B 2 326 ? 6.08848 -38.61434 -1.59101 1.000 18.47646 326 SER B CA 1
ATOM 10204 C C . SER B 2 326 ? 5.36412 -38.13233 -2.83812 1.000 18.47350 326 SER B C 1
ATOM 10205 O O . SER B 2 326 ? 4.48478 -37.27152 -2.72240 1.000 19.83289 326 SER B O 1
ATOM 10213 N N . GLY B 2 327 ? 5.70954 -38.62770 -4.01648 1.000 17.68433 327 GLY B N 1
ATOM 10214 C CA . GLY B 2 327 ? 5.03859 -38.20613 -5.22720 1.000 18.36979 327 GLY B CA 1
ATOM 10215 C C . GLY B 2 327 ? 5.62338 -36.95444 -5.82095 1.000 18.32480 327 GLY B C 1
ATOM 10216 O O . GLY B 2 327 ? 4.98945 -36.31354 -6.66868 1.000 18.94594 327 GLY B O 1
ATOM 10220 N N . TYR B 2 328 ? 6.81811 -36.58039 -5.40448 1.000 16.25613 328 TYR B N 1
ATOM 10221 C CA . TYR B 2 328 ? 7.41692 -35.39036 -5.97355 1.000 15.19097 328 TYR B CA 1
ATOM 10222 C C . TYR B 2 328 ? 7.66811 -35.62633 -7.45745 1.000 14.84604 328 TYR B C 1
ATOM 10223 O O . TYR B 2 328 ? 7.69458 -36.76075 -7.94151 1.000 16.70272 328 TYR B O 1
ATOM 10241 N N . LYS B 2 329 ? 7.84413 -34.53364 -8.18842 1.000 14.05797 329 LYS B N 1
ATOM 10242 C CA . LYS B 2 329 ? 8.02713 -34.60047 -9.62790 1.000 14.52933 329 LYS B CA 1
ATOM 10243 C C . LYS B 2 329 ? 9.44318 -34.29851 -10.07642 1.000 13.93402 329 LYS B C 1
ATOM 10244 O O . LYS B 2 329 ? 9.87574 -34.84213 -11.09040 1.000 15.86545 329 LYS B O 1
ATOM 10263 N N . LEU B 2 330 ? 10.18030 -33.46285 -9.34813 1.000 12.84235 330 LEU B N 1
ATOM 10264 C CA . LEU B 2 330 ? 11.52030 -33.07452 -9.75927 1.000 12.49062 330 LEU B CA 1
ATOM 10265 C C . LEU B 2 330 ? 12.33644 -32.73397 -8.53172 1.000 11.90181 330 LEU B C 1
ATOM 10266 O O . LEU B 2 330 ? 11.90889 -31.92329 -7.70584 1.000 12.42649 330 LEU B O 1
ATOM 10282 N N . TYR B 2 331 ? 13.51881 -33.32933 -8.44552 1.000 12.39864 331 TYR B N 1
ATOM 10283 C CA . TYR B 2 331 ? 14.52708 -32.98923 -7.44740 1.000 12.21970 331 TYR B CA 1
ATOM 10284 C C . TYR B 2 331 ? 15.77376 -32.64841 -8.24396 1.000 12.11925 331 TYR B C 1
ATOM 10285 O O . TYR B 2 331 ? 16.37321 -33.52582 -8.86691 1.000 13.26940 331 TYR B O 1
ATOM 10303 N N . TRP B 2 332 ? 16.12469 -31.36776 -8.28155 1.000 11.50684 332 TRP B N 1
ATOM 10304 C CA . TRP B 2 332 ? 17.13084 -30.85209 -9.20156 1.000 12.00477 332 TRP B CA 1
ATOM 10305 C C . TRP B 2 332 ? 18.27845 -30.27691 -8.39082 1.000 11.92948 332 TRP B C 1
ATOM 10306 O O . TRP B 2 332 ? 18.07786 -29.36297 -7.58418 1.000 12.81402 332 TRP B O 1
ATOM 10327 N N . ILE B 2 333 ? 19.46626 -30.83914 -8.58127 1.000 11.89680 333 ILE B N 1
ATOM 10328 C CA . ILE B 2 333 ? 20.66695 -30.46403 -7.85187 1.000 12.05686 333 ILE B CA 1
ATOM 10329 C C . ILE B 2 333 ? 21.59704 -29.79480 -8.84888 1.000 12.05626 333 ILE B C 1
ATOM 10330 O O . ILE B 2 333 ? 21.91355 -30.38879 -9.88297 1.000 12.63554 333 ILE B O 1
ATOM 10346 N N . ALA B 2 334 ? 22.01747 -28.55718 -8.56477 1.000 11.50590 334 ALA B N 1
ATOM 10347 C CA . ALA B 2 334 ? 22.88403 -27.82723 -9.47363 1.000 12.04240 334 ALA B CA 1
ATOM 10348 C C . ALA B 2 334 ? 24.07789 -27.30874 -8.69219 1.000 12.14014 334 ALA B C 1
ATOM 10349 O O . ALA B 2 334 ? 23.91918 -26.78658 -7.58767 1.000 12.68557 334 ALA B O 1
ATOM 10356 N N . CYS B 2 335 ? 25.27195 -27.46316 -9.26101 1.000 12.64910 335 CYS B N 1
ATOM 10357 C CA . CYS B 2 335 ? 26.46959 -27.06104 -8.54255 1.000 13.10293 335 CYS B CA 1
ATOM 10358 C C . CYS B 2 335 ? 27.60105 -26.81743 -9.52347 1.000 13.86005 335 CYS B C 1
ATOM 10359 O O . CYS B 2 335 ? 27.72964 -27.52131 -10.52913 1.000 14.66214 335 CYS B O 1
ATOM 10367 N N . GLY B 2 336 ? 28.44583 -25.84299 -9.18868 1.000 13.69591 336 GLY B N 1
ATOM 10368 C CA . GLY B 2 336 ? 29.63202 -25.58631 -9.97850 1.000 14.93442 336 GLY B CA 1
ATOM 10369 C C . GLY B 2 336 ? 30.73832 -26.56623 -9.63128 1.000 16.66608 336 GLY B C 1
ATOM 10370 O O . GLY B 2 336 ? 30.96015 -26.91026 -8.46916 1.000 16.85987 336 GLY B O 1
ATOM 10374 N N . LYS B 2 337 ? 31.45853 -26.99394 -10.66338 1.000 17.99806 337 LYS B N 1
ATOM 10375 C CA . LYS B 2 337 ? 32.50486 -27.98833 -10.46171 1.000 20.65476 337 LYS B CA 1
ATOM 10376 C C . LYS B 2 337 ? 33.62337 -27.47181 -9.56236 1.000 21.09274 337 LYS B C 1
ATOM 10377 O O . LYS B 2 337 ? 34.31567 -28.27287 -8.92412 1.000 22.58033 337 LYS B O 1
ATOM 10383 N N . ASP B 2 338 ? 33.82401 -26.15314 -9.50193 1.000 21.61716 338 ASP B N 1
ATOM 10384 C CA . ASP B 2 338 ? 34.89297 -25.55151 -8.71449 1.000 22.29535 338 ASP B CA 1
ATOM 10385 C C . ASP B 2 338 ? 34.41532 -25.01582 -7.37123 1.000 20.60506 338 ASP B C 1
ATOM 10386 O O . ASP B 2 338 ? 35.19050 -24.36960 -6.65870 1.000 21.39579 338 ASP B O 1
ATOM 10395 N N . ASP B 2 339 ? 33.16171 -25.26639 -7.01242 1.000 18.19173 339 ASP B N 1
ATOM 10396 C CA . ASP B 2 339 ? 32.64498 -24.84945 -5.71906 1.000 17.19285 339 ASP B CA 1
ATOM 10397 C C . ASP B 2 339 ? 33.26052 -25.68044 -4.59607 1.000 17.00376 339 ASP B C 1
ATOM 10398 O O . ASP B 2 339 ? 33.43587 -26.89189 -4.73276 1.000 16.94188 339 ASP B O 1
ATOM 10407 N N . PHE B 2 340 ? 33.57476 -25.01624 -3.47446 1.000 17.93270 340 PHE B N 1
ATOM 10408 C CA A PHE B 2 340 ? 34.02505 -25.72444 -2.27817 0.414 18.40254 340 PHE B CA 1
ATOM 10409 C CA B PHE B 2 340 ? 34.01254 -25.71461 -2.26440 0.586 18.29580 340 PHE B CA 1
ATOM 10410 C C . PHE B 2 340 ? 33.07436 -26.85070 -1.88986 1.000 17.24580 340 PHE B C 1
ATOM 10411 O O . PHE B 2 340 ? 33.50614 -27.86021 -1.32052 1.000 16.78455 340 PHE B O 1
ATOM 10442 N N . VAL B 2 341 ? 31.78286 -26.70011 -2.18443 1.000 16.33904 341 VAL B N 1
ATOM 10443 C CA . VAL B 2 341 ? 30.78132 -27.67800 -1.76991 1.000 16.09970 341 VAL B CA 1
ATOM 10444 C C . VAL B 2 341 ? 30.66108 -28.83834 -2.74086 1.000 14.81501 341 VAL B C 1
ATOM 10445 O O . VAL B 2 341 ? 29.84508 -29.73080 -2.50702 1.000 15.06062 341 VAL B O 1
ATOM 10458 N N A TYR B 2 342 ? 31.48019 -28.87598 -3.79571 0.358 14.78140 342 TYR B N 1
ATOM 10459 N N B TYR B 2 342 ? 31.48102 -28.88070 -3.79447 0.642 14.89517 342 TYR B N 1
ATOM 10460 C CA A TYR B 2 342 ? 31.33371 -29.90070 -4.82651 0.358 14.37579 342 TYR B CA 1
ATOM 10461 C CA B TYR B 2 342 ? 31.31932 -29.90087 -4.82798 0.642 14.28488 342 TYR B CA 1
ATOM 10462 C C A TYR B 2 342 ? 31.29400 -31.30381 -4.23152 0.358 13.75401 342 TYR B C 1
ATOM 10463 C C B TYR B 2 342 ? 31.30469 -31.31306 -4.24927 0.642 13.36653 342 TYR B C 1
ATOM 10464 O O A TYR B 2 342 ? 30.39638 -32.09389 -4.53810 0.358 13.79821 342 TYR B O 1
ATOM 10465 O O B TYR B 2 342 ? 30.45033 -32.12724 -4.60653 0.642 12.92056 342 TYR B O 1
ATOM 10500 N N . GLN B 2 343 ? 32.27993 -31.64191 -3.39817 1.000 13.35490 343 GLN B N 1
ATOM 10501 C CA . GLN B 2 343 ? 32.34789 -32.99692 -2.85277 1.000 13.08943 343 GLN B CA 1
ATOM 10502 C C . GLN B 2 343 ? 31.16949 -33.30641 -1.94562 1.000 13.45842 343 GLN B C 1
ATOM 10503 O O . GLN B 2 343 ? 30.70375 -34.44958 -1.90844 1.000 13.83699 343 GLN B O 1
ATOM 10517 N N . SER B 2 344 ? 30.66014 -32.32081 -1.21084 1.000 13.53653 344 SER B N 1
ATOM 10518 C CA . SER B 2 344 ? 29.48449 -32.58269 -0.39208 1.000 14.29936 344 SER B CA 1
ATOM 10519 C C . SER B 2 344 ? 28.24801 -32.80529 -1.25628 1.000 13.61013 344 SER B C 1
ATOM 10520 O O . SER B 2 344 ? 27.39808 -33.63935 -0.92867 1.000 13.77805 344 SER B O 1
ATOM 10528 N N . ALA B 2 345 ? 28.14274 -32.09041 -2.37544 1.000 13.22075 345 ALA B N 1
ATOM 10529 C CA . ALA B 2 345 ? 27.04925 -32.34040 -3.30690 1.000 13.55013 345 ALA B CA 1
ATOM 10530 C C . ALA B 2 345 ? 27.19122 -33.70278 -3.98050 1.000 13.29411 345 ALA B C 1
ATOM 10531 O O . ALA B 2 345 ? 26.18703 -34.38140 -4.22116 1.000 13.93132 345 ALA B O 1
ATOM 10538 N N . LEU B 2 346 ? 28.42207 -34.14146 -4.25926 1.000 13.27144 346 LEU B N 1
ATOM 10539 C CA . LEU B 2 346 ? 28.62564 -35.49924 -4.75623 1.000 13.41591 346 LEU B CA 1
ATOM 10540 C C . LEU B 2 346 ? 28.21349 -36.51900 -3.70421 1.000 13.01730 346 LEU B C 1
ATOM 10541 O O . LEU B 2 346 ? 27.57891 -37.52777 -4.02113 1.000 13.26334 346 LEU B O 1
ATOM 10557 N N . THR B 2 347 ? 28.56758 -36.26992 -2.44289 1.000 12.82419 347 THR B N 1
ATOM 10558 C CA . THR B 2 347 ? 28.14901 -37.16367 -1.36879 1.000 13.48803 347 THR B CA 1
ATOM 10559 C C . THR B 2 347 ? 26.63191 -37.26257 -1.30749 1.000 13.57692 347 THR B C 1
ATOM 10560 O O . THR B 2 347 ? 26.07799 -38.35345 -1.14543 1.000 13.91483 347 THR B O 1
ATOM 10571 N N . LEU B 2 348 ? 25.93867 -36.13026 -1.44144 1.000 13.51016 348 LEU B N 1
ATOM 10572 C CA . LEU B 2 348 ? 24.48099 -36.15277 -1.47934 1.000 13.81391 348 LEU B CA 1
ATOM 10573 C C . LEU B 2 348 ? 23.97796 -37.00510 -2.63446 1.000 13.94395 348 LEU B C 1
ATOM 10574 O O . LEU B 2 348 ? 23.11008 -37.86753 -2.45084 1.000 13.94676 348 LEU B O 1
ATOM 10590 N N . ARG B 2 349 ? 24.50305 -36.77146 -3.83731 1.000 13.40356 349 ARG B N 1
ATOM 10591 C CA . ARG B 2 349 ? 24.06280 -37.54657 -4.98938 1.000 13.77210 349 ARG B CA 1
ATOM 10592 C C . ARG B 2 349 ? 24.30179 -39.03071 -4.77863 1.000 13.99995 349 ARG B C 1
ATOM 10593 O O . ARG B 2 349 ? 23.44564 -39.85625 -5.10581 1.000 14.30471 349 ARG B O 1
ATOM 10614 N N . ASN B 2 350 ? 25.45454 -39.38865 -4.22491 1.000 13.64058 350 ASN B N 1
ATOM 10615 C CA . ASN B 2 350 ? 25.74524 -40.79943 -3.98677 1.000 14.34533 350 ASN B CA 1
ATOM 10616 C C . ASN B 2 350 ? 24.76802 -41.41553 -2.99360 1.000 14.89094 350 ASN B C 1
ATOM 10617 O O . ASN B 2 350 ? 24.34655 -42.56650 -3.16091 1.000 15.67219 350 ASN B O 1
ATOM 10628 N N . THR B 2 351 ? 24.39799 -40.67197 -1.94804 1.000 14.84607 351 THR B N 1
ATOM 10629 C CA A THR B 2 351 ? 23.43886 -41.19079 -0.98051 0.744 16.34262 351 THR B CA 1
ATOM 10630 C CA B THR B 2 351 ? 23.43691 -41.19425 -0.98106 0.256 16.11022 351 THR B CA 1
ATOM 10631 C C . THR B 2 351 ? 22.06940 -41.36767 -1.62078 1.000 15.99071 351 THR B C 1
ATOM 10632 O O . THR B 2 351 ? 21.38228 -42.36120 -1.37011 1.000 16.42064 351 THR B O 1
ATOM 10651 N N . LEU B 2 352 ? 21.65087 -40.41483 -2.44842 1.000 14.86565 352 LEU B N 1
ATOM 10652 C CA . LEU B 2 352 ? 20.37761 -40.57566 -3.12699 1.000 14.90598 352 LEU B CA 1
ATOM 10653 C C . LEU B 2 352 ? 20.40813 -41.77588 -4.05847 1.000 15.60712 352 LEU B C 1
ATOM 10654 O O . LEU B 2 352 ? 19.43912 -42.53812 -4.12008 1.000 16.23460 352 LEU B O 1
ATOM 10670 N N . ASP B 2 353 ? 21.51764 -41.96827 -4.778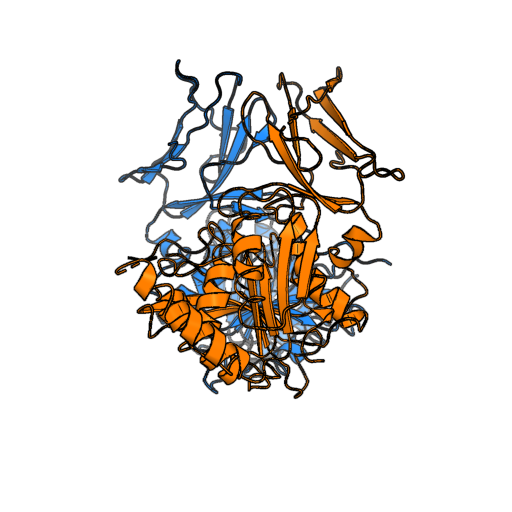83 1.000 15.91042 353 ASP B N 1
ATOM 10671 C CA . ASP B 2 353 ? 21.66085 -43.15883 -5.61427 1.000 17.35657 353 ASP B CA 1
ATOM 10672 C C . ASP B 2 353 ? 21.49451 -44.43337 -4.79621 1.000 18.54362 353 ASP B C 1
ATOM 10673 O O . ASP B 2 353 ? 20.85235 -45.38653 -5.24230 1.000 18.63407 353 ASP B O 1
ATOM 10682 N N . LYS B 2 354 ? 22.09354 -44.48076 -3.60944 1.000 19.11977 354 LYS B N 1
ATOM 10683 C CA . LYS B 2 354 ? 22.00519 -45.68293 -2.79006 1.000 21.20863 354 LYS B CA 1
ATOM 10684 C C . LYS B 2 354 ? 20.56075 -46.00722 -2.43286 1.000 21.44218 354 LYS B C 1
ATOM 10685 O O . LYS B 2 354 ? 20.21045 -47.17816 -2.24294 1.000 21.98115 354 LYS B O 1
ATOM 10704 N N . HIS B 2 355 ? 19.71162 -44.98825 -2.34052 1.000 19.89322 355 HIS B N 1
ATOM 10705 C CA . HIS B 2 355 ? 18.29330 -45.14868 -2.05919 1.000 20.21008 355 HIS B CA 1
ATOM 10706 C C . HIS B 2 355 ? 17.44375 -45.25269 -3.31558 1.000 19.80945 355 HIS B C 1
ATOM 10707 O O . HIS B 2 355 ? 16.21468 -45.26850 -3.20986 1.000 20.67676 355 HIS B O 1
ATOM 10721 N N . ASN B 2 356 ? 18.05775 -45.30486 -4.49281 1.000 19.61934 356 ASN B N 1
ATOM 10722 C CA A ASN B 2 356 ? 17.31685 -45.29520 -5.75235 0.645 20.62499 356 ASN B CA 1
ATOM 10723 C CA B ASN B 2 356 ? 17.31627 -45.29829 -5.75326 0.355 20.36898 356 ASN B CA 1
ATOM 10724 C C . ASN B 2 356 ? 16.34664 -44.11977 -5.80803 1.000 19.91142 356 ASN B C 1
ATOM 10725 O O . ASN B 2 356 ? 15.23588 -44.22011 -6.33479 1.000 20.37076 356 ASN B O 1
ATOM 10744 N N . PHE B 2 357 ? 16.78118 -42.99218 -5.25867 1.000 18.16392 357 PHE B N 1
ATOM 10745 C CA . PHE B 2 357 ? 16.00331 -41.76546 -5.24573 1.000 17.31608 357 PHE B CA 1
ATOM 10746 C C . PHE B 2 357 ? 16.33882 -40.98986 -6.51209 1.000 17.13131 357 PHE B C 1
ATOM 10747 O O . PHE B 2 357 ? 17.50379 -40.64441 -6.74179 1.000 17.54118 357 PHE B O 1
ATOM 10764 N N . LYS B 2 358 ? 15.32495 -40.69720 -7.31717 1.000 17.57672 358 LYS B N 1
ATOM 10765 C CA . LYS B 2 358 ? 15.54741 -40.09971 -8.62480 1.000 18.26725 358 LYS B CA 1
ATOM 10766 C C . LYS B 2 358 ? 15.69992 -38.59142 -8.51485 1.000 16.28598 358 LYS B C 1
ATOM 10767 O O . LYS B 2 358 ? 14.84429 -37.89919 -7.96135 1.000 16.77049 358 LYS B O 1
ATOM 10786 N N . TYR B 2 359 ? 16.79024 -38.09039 -9.06392 1.000 14.78709 359 TYR B N 1
ATOM 10787 C CA . TYR B 2 359 ? 17.05419 -36.66479 -9.11670 1.000 14.01355 359 TYR B CA 1
ATOM 10788 C C . TYR B 2 359 ? 17.66472 -36.36591 -10.47324 1.000 13.88246 359 TYR B C 1
ATOM 10789 O 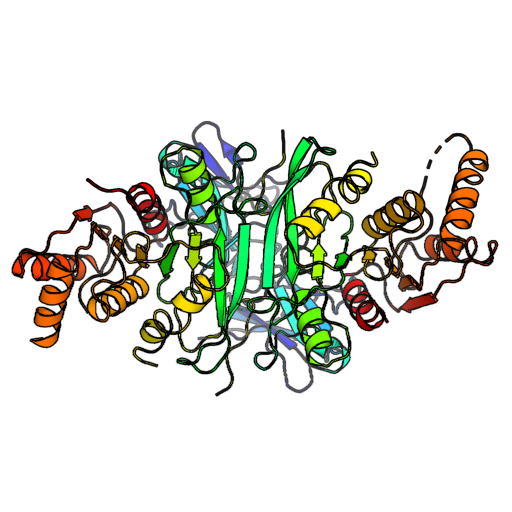O . TYR B 2 359 ? 18.01413 -37.26661 -11.23808 1.000 14.79694 359 TYR B O 1
ATOM 10807 N N . VAL B 2 360 ? 17.80025 -35.07818 -10.76488 1.000 13.49158 360 VAL B N 1
ATOM 10808 C CA . VAL B 2 360 ? 18.50037 -34.59685 -11.94489 1.000 13.68433 360 VAL B CA 1
ATOM 10809 C C . VAL B 2 360 ? 19.62870 -33.70789 -11.45862 1.000 13.50903 360 VAL B C 1
ATOM 10810 O O . VAL B 2 360 ? 19.41379 -32.86144 -10.59109 1.000 14.18988 360 VAL B O 1
ATOM 10823 N N . TYR B 2 361 ? 20.83080 -33.92688 -11.98069 1.000 13.77138 361 TYR B N 1
ATOM 10824 C CA . TYR B 2 361 ? 22.01034 -33.16032 -11.60392 1.000 13.44602 361 TYR B CA 1
ATOM 10825 C C . TYR B 2 361 ? 22.45893 -32.29497 -12.76758 1.000 13.17253 361 TYR B C 1
ATOM 10826 O O . TYR B 2 361 ? 22.60915 -32.77703 -13.89237 1.000 14.43972 361 TYR B O 1
ATOM 10844 N N . ARG B 2 362 ? 22.68769 -31.01636 -12.47979 1.000 13.06699 362 ARG B N 1
ATOM 10845 C CA . ARG B 2 362 ? 23.24237 -30.05826 -13.42555 1.000 13.32563 362 ARG B CA 1
ATOM 10846 C C . ARG B 2 362 ? 24.56845 -29.58627 -12.85830 1.000 13.42025 362 ARG B C 1
ATOM 10847 O O . ARG B 2 362 ? 24.60540 -28.84108 -11.87749 1.000 14.55032 362 ARG B O 1
ATOM 10868 N N . GLU B 2 363 ? 25.65471 -30.02927 -13.46281 1.000 14.12641 363 GLU B N 1
ATOM 10869 C CA . GLU B 2 363 ? 26.96838 -29.52416 -13.11114 1.000 14.93443 363 GLU B CA 1
ATOM 10870 C C . GLU B 2 363 ? 27.29477 -28.36971 -14.03774 1.000 15.31190 363 GLU B C 1
ATOM 10871 O O . GLU B 2 363 ? 27.06128 -28.44406 -15.24350 1.000 17.05777 363 GLU B O 1
ATOM 10883 N N . SER B 2 364 ? 27.81672 -27.29236 -13.47218 1.000 15.09143 364 SER B N 1
ATOM 10884 C CA . SER B 2 364 ? 28.20402 -26.14193 -14.26892 1.000 15.67587 364 SER B CA 1
ATOM 10885 C C . SER B 2 364 ? 29.68249 -25.84198 -14.08022 1.000 16.60991 364 SER B C 1
ATOM 10886 O O . SER B 2 364 ? 30.34452 -26.35349 -13.17342 1.000 16.79517 364 SER B O 1
ATOM 10894 N N . THR B 2 365 ? 30.19355 -24.98981 -14.96055 1.000 16.81533 365 THR B N 1
ATOM 10895 C CA . THR B 2 365 ? 31.49402 -24.39840 -14.73139 1.000 17.54155 365 THR B CA 1
ATOM 10896 C C . THR B 2 365 ? 31.42554 -23.46111 -13.53220 1.000 17.47691 365 THR B C 1
ATOM 10897 O O . THR B 2 365 ? 30.35115 -23.06715 -13.07102 1.000 17.25496 365 THR B O 1
ATOM 10908 N N . GLY B 2 366 ? 32.59236 -23.10002 -13.03113 1.000 17.93887 366 GLY B N 1
ATOM 10909 C CA . GLY B 2 366 ? 32.66111 -22.06485 -12.02852 1.000 17.97126 366 GLY B CA 1
ATOM 10910 C C . GLY B 2 366 ? 32.32831 -22.55339 -10.63147 1.000 17.69417 366 GLY B C 1
ATOM 10911 O O . GLY B 2 366 ? 32.31534 -23.74812 -10.32376 1.000 18.31169 366 GLY B O 1
ATOM 10915 N N . GLY B 2 367 ? 32.06166 -21.58860 -9.76830 1.000 16.71074 367 GLY B N 1
ATOM 10916 C CA . GLY B 2 367 ? 31.97796 -21.85224 -8.34571 1.000 16.47739 367 GLY B CA 1
ATOM 10917 C C . GLY B 2 367 ? 30.75464 -21.24322 -7.69151 1.000 14.59886 367 GLY B C 1
ATOM 10918 O O . GLY B 2 367 ? 29.62749 -21.30057 -8.20461 1.000 14.08250 367 GLY B O 1
ATOM 10922 N N . HIS B 2 368 ? 30.99667 -20.66657 -6.51945 1.000 14.46564 368 HIS B N 1
ATOM 10923 C CA . HIS B 2 368 ? 29.95093 -20.25174 -5.58780 1.000 13.87575 368 HIS B CA 1
ATOM 10924 C C . HIS B 2 368 ? 29.59873 -18.79366 -5.86221 1.000 13.52699 368 HIS B C 1
ATOM 10925 O O . HIS B 2 368 ? 29.98194 -17.88706 -5.12533 1.000 14.83983 368 HIS B O 1
ATOM 10939 N N . THR B 2 369 ? 28.85305 -18.56930 -6.94539 1.000 12.50604 369 THR B N 1
ATOM 10940 C CA . THR B 2 369 ? 28.66519 -17.22465 -7.47032 1.000 12.18723 369 THR B CA 1
ATOM 10941 C C . THR B 2 369 ? 27.22487 -16.96444 -7.87631 1.000 11.57692 369 THR B C 1
ATOM 10942 O O . THR B 2 369 ? 26.49260 -17.86473 -8.29541 1.000 11.41548 369 THR B O 1
ATOM 10953 N N . TRP B 2 370 ? 26.84844 -15.68423 -7.80206 1.000 11.19620 370 TRP B N 1
ATOM 10954 C CA . TRP B 2 370 ? 25.56306 -15.24290 -8.31964 1.000 10.79282 370 TRP B CA 1
ATOM 10955 C C . TRP B 2 370 ? 25.44223 -15.49141 -9.81370 1.000 10.55631 370 TRP B C 1
ATOM 10956 O O . TRP B 2 370 ? 24.33352 -15.70552 -10.30421 1.000 10.93269 370 TRP B O 1
ATOM 10977 N N . ALA B 2 371 ? 26.54734 -15.47786 -10.56325 1.000 10.66814 371 ALA B N 1
ATOM 10978 C CA . ALA B 2 371 ? 26.44884 -15.83586 -11.97212 1.000 11.30212 371 ALA B CA 1
ATOM 10979 C C . ALA B 2 371 ? 25.88633 -17.24171 -12.12049 1.000 10.83888 371 ALA B C 1
ATOM 10980 O O . ALA B 2 371 ? 24.98100 -17.47625 -12.92749 1.000 10.92126 371 ALA B O 1
ATOM 10987 N N . ASN B 2 372 ? 26.37944 -18.18299 -11.32167 1.000 10.86520 372 ASN B N 1
ATOM 10988 C CA . ASN B 2 372 ? 25.81548 -19.52608 -11.38405 1.000 10.94796 372 ASN B CA 1
ATOM 10989 C C . ASN B 2 372 ? 24.38462 -19.57475 -10.86100 1.000 10.29271 372 ASN B C 1
ATOM 10990 O O . ASN B 2 372 ? 23.54448 -20.26384 -11.44486 1.000 10.83286 372 ASN B O 1
ATOM 11001 N N . TRP B 2 373 ? 24.07539 -18.84324 -9.79045 1.000 10.01998 373 TRP B N 1
ATOM 11002 C CA . TRP B 2 373 ? 22.72080 -18.90303 -9.24581 1.000 9.72269 373 TRP B CA 1
ATOM 11003 C C . TRP B 2 373 ? 21.69743 -18.32256 -10.21630 1.000 9.79502 373 TRP B C 1
ATOM 11004 O O . TRP B 2 373 ? 20.58742 -18.85588 -10.33092 1.000 10.08131 373 TRP B O 1
ATOM 11025 N N . ARG B 2 374 ? 22.06667 -17.27752 -10.96813 1.000 9.84961 374 ARG B N 1
ATOM 11026 C CA . ARG B 2 374 ? 21.19791 -16.78456 -12.03027 1.000 9.75146 374 ARG B CA 1
ATOM 11027 C C . ARG B 2 374 ? 20.97110 -17.84241 -13.09270 1.000 9.56188 374 ARG B C 1
ATOM 11028 O O . ARG B 2 374 ? 19.84562 -18.01373 -13.57647 1.000 10.28706 374 ARG B O 1
ATOM 11049 N N . ILE B 2 375 ? 22.03650 -18.53845 -13.50375 1.000 10.08034 375 ILE B N 1
ATOM 11050 C CA . ILE B 2 375 ? 21.88634 -19.61258 -14.48169 1.000 10.22309 375 ILE B CA 1
ATOM 11051 C C . ILE B 2 375 ? 20.94665 -20.68241 -13.95187 1.000 10.29524 375 ILE B C 1
ATOM 11052 O O . ILE B 2 375 ? 20.06806 -21.17521 -14.66973 1.000 10.70152 375 ILE B O 1
ATOM 11068 N N . TYR B 2 376 ? 21.11806 -21.06375 -12.68893 1.000 10.16438 376 TYR B N 1
ATOM 11069 C CA . TYR B 2 376 ? 20.30154 -22.13344 -12.13589 1.000 10.69902 376 TYR B CA 1
ATOM 11070 C C . TYR B 2 376 ? 18.83761 -21.73133 -12.07690 1.000 10.80799 376 TYR B C 1
ATOM 11071 O O . TYR B 2 376 ? 17.96468 -22.51902 -12.44309 1.000 10.82142 376 TYR B O 1
ATOM 11089 N N . LEU B 2 377 ? 18.54095 -20.50736 -11.63207 1.000 10.39403 377 LEU B N 1
ATOM 11090 C CA . LEU B 2 377 ? 17.15894 -20.04818 -11.67168 1.000 9.92392 377 LEU B CA 1
ATOM 11091 C C . LEU B 2 377 ? 16.62644 -20.08285 -13.09178 1.000 10.03563 377 LEU B C 1
ATOM 11092 O O . LEU B 2 377 ? 15.49788 -20.53539 -13.33619 1.000 10.38274 377 LEU B O 1
ATOM 11108 N N A SER B 2 378 ? 17.43367 -19.60610 -14.04485 0.634 10.14917 378 SER B N 1
ATOM 11109 N N B SER B 2 378 ? 17.42652 -19.62651 -14.05547 0.366 10.19132 378 SER B N 1
ATOM 11110 C CA A SER B 2 378 ? 17.00794 -19.53168 -15.43550 0.634 10.39071 378 SER B CA 1
ATOM 11111 C CA B SER B 2 378 ? 16.93293 -19.53027 -15.42293 0.366 10.47980 378 SER B CA 1
ATOM 11112 C C A SER B 2 378 ? 16.64602 -20.89668 -15.99137 0.634 10.33484 378 SER B C 1
ATOM 11113 C C B SER B 2 378 ? 16.65987 -20.89996 -16.02923 0.366 10.54922 378 SER B C 1
ATOM 11114 O O A SER B 2 378 ? 15.76443 -20.99457 -16.84608 0.634 11.02186 378 SER B O 1
ATOM 11115 O O B SER B 2 378 ? 15.85379 -21.00496 -16.95792 0.366 11.12421 378 SER B O 1
ATOM 11130 N N . GLU B 2 379 ? 17.33533 -21.94765 -15.54839 1.000 10.58744 379 GLU B N 1
ATOM 11131 C CA . GLU B 2 379 ? 17.08735 -23.30389 -16.03650 1.000 10.78972 379 GLU B CA 1
ATOM 11132 C C . GLU B 2 379 ? 16.02170 -24.03406 -15.23349 1.000 10.79611 379 GLU B C 1
ATOM 11133 O O . GLU B 2 379 ? 15.27849 -24.85147 -15.79350 1.000 11.56729 379 GLU B O 1
ATOM 11145 N N . PHE B 2 380 ? 15.91534 -23.74073 -13.94114 1.000 10.66999 380 PHE B N 1
ATOM 11146 C CA . PHE B 2 380 ? 14.96280 -24.43423 -13.08386 1.000 10.32876 380 PHE B CA 1
ATOM 11147 C C . PHE B 2 380 ? 13.54169 -23.92934 -13.30265 1.000 10.36942 380 PHE B C 1
ATOM 11148 O O . PHE B 2 380 ? 12.60444 -24.73119 -13.37178 1.000 10.72866 380 PHE B O 1
ATOM 11165 N N . ALA B 2 381 ? 13.35143 -22.61387 -13.40933 1.000 10.35834 381 ALA B N 1
ATOM 11166 C CA . ALA B 2 381 ? 11.99225 -22.09159 -13.53252 1.000 10.35649 381 ALA B CA 1
ATOM 11167 C C . ALA B 2 381 ? 11.23849 -22.66396 -14.72136 1.000 10.44363 381 ALA B C 1
ATOM 11168 O O . ALA B 2 381 ? 10.04875 -22.98504 -14.55599 1.000 10.77713 381 ALA B O 1
ATOM 11175 N N . PRO B 2 382 ? 11.84201 -22.85248 -15.90038 1.000 10.23847 382 PRO B N 1
ATOM 11176 C CA . PRO B 2 382 ? 11.11644 -23.49290 -17.01200 1.000 11.20058 382 PRO B CA 1
ATOM 11177 C C . PRO B 2 382 ? 10.67570 -24.91576 -16.74877 1.000 11.14267 382 PRO B C 1
ATOM 11178 O O . PRO B 2 382 ? 9.83029 -25.42503 -17.49251 1.000 12.59305 382 PRO B O 1
ATOM 11189 N N . MET B 2 383 ? 11.25395 -25.59800 -15.76567 1.000 11.30667 383 MET B N 1
ATOM 11190 C CA . MET B 2 383 ? 10.88099 -26.97435 -15.47240 1.000 12.03833 383 MET B CA 1
ATOM 11191 C C . MET B 2 383 ? 9.64956 -27.07222 -14.59202 1.000 12.34414 383 MET B C 1
ATOM 11192 O O . MET B 2 383 ? 9.07076 -28.15431 -14.45742 1.000 13.87854 383 MET B O 1
ATOM 11206 N N . LEU B 2 384 ? 9.23692 -25.97859 -13.97436 1.000 11.46489 384 LEU B N 1
ATOM 11207 C CA . LEU B 2 384 ? 8.26699 -26.05815 -12.89688 1.000 11.82952 384 LEU B CA 1
ATOM 11208 C C . LEU B 2 384 ? 6.83155 -26.17527 -13.38990 1.000 12.44185 384 LEU B C 1
ATOM 11209 O O . LEU B 2 384 ? 6.41987 -25.54962 -14.37425 1.000 12.36685 384 LEU B O 1
ATOM 11225 N N . PHE B 2 385 ? 6.06531 -26.99946 -12.67659 1.000 12.81998 385 PHE B N 1
ATOM 11226 C CA . PHE B 2 385 ? 4.61734 -27.07044 -12.81257 1.000 14.53814 385 PHE B CA 1
ATOM 11227 C C . PHE B 2 385 ? 4.20766 -27.66773 -14.15003 1.000 17.46253 385 PHE B C 1
ATOM 11228 O O . PHE B 2 385 ? 3.12894 -27.38184 -14.65943 1.000 19.87103 385 PHE B O 1
ATOM 11245 N N . LYS B 2 386 ? 5.06924 -28.51139 -14.70523 1.000 18.97509 386 LYS B N 1
ATOM 11246 C CA . LYS B 2 386 ? 4.82436 -29.16840 -15.98028 1.000 22.11973 386 LYS B CA 1
ATOM 11247 C C . LYS B 2 386 ? 4.86850 -30.67756 -15.86238 1.000 26.17166 386 LYS B C 1
ATOM 11248 O O . LYS B 2 386 ? 5.34888 -31.22252 -14.86805 1.000 28.51219 386 LYS B O 1
#

Foldseek 3Di:
DDDPFDQDPLQKTKGKDFDPPFDWKWKDKDQAPDPVRIGTFDADPRRMTMDIDDSDDWDKMWMWMATNRRTGERPNAPAWFDQQPDITHIDTRDDDLCPLLDDDPVFAFWDKDWDWWDFPLLGGIATAIKTFAGPQPPDLDAAFEEEEEEDPSHWRCCCVRLQSVRSNLRVCCRVVLFPGHMYIRGGQPSQARGRVVPGPGDPDDPCSSLVRCVPIVVVVCVVPGRHDAWALRYEYEYEARSLVSQCVNCLVPARRHQHYEREAAADPPPSSLVSLVSNLVNNRAAYEYEFEPPEPRVVRNVVRVVSCVVVVRDHHYHYHHDYRDSRRVSVVCSVRRSVGSDHD/DQDDPFDQDPLQKTKGKDFDPPFDWKWKDKPVADVHIGTFDADPRGMTMDIDDSDDFDKMWMWMATNRRTGERPNAPAWFDQQPDITHIDTRDDDLCPLLDDDPVFAFWDKDWDWWDFPLLGGIATAIKTFAGPQPPDQDAAFEEEEEEDPSHWRCCCVRLQSVRSLLRVCCRVVLFPGHMYIRGGQPSQARGRVVPGPGDVHCSSLVRCVVIVVVVCVVPGRHDAWALSYHYEYEAVRLVSQLVNCLVPARRHQHYEREAAADDDVPPVNVVVSVLVSLVSNLPNNHHAYEYEFEPPEPCNVRNVVRVVVCVVVVRDYHYHYHHDYRGSRRVSVVCSVRRSVGSD

Secondary structure (DSSP, 8-state):
----SEE-TTS-EEEEEE-TT-S-EEEEETTSSSGGG-EEPEE-SSSEEEEEE-PPPSEEEEEEEEETTEEE--TT---EEEETTEEEEEEEE-SGGGGGGS--TTS---EEEEEEE--TTTSS-EEEEEEE-TT-TTS---B-EEEEE--TT--TTHHHHTT-HHHHHHHHHHTTSS---EEEE----TT-SS-TTTSPPPP--TTHHHHHIIIIIHHHHHHHS-B--SGGGEEEEEETHHHHHHHHHHHHSTTS-SEEEEES-----HHHHHHHHHHHTTT--EEEEEEETT-TTHHHHHHHHHHHHHTT---EEEEESS-SSHHHHHHHHHHHGGGTT---/----SSEE-TTS-EEEEEE-TT-S-EEEEETTS----EEPEE-TTSEEEEEE-PPPSEEEEEEEEETTEEE--TT---EEEETTEEEEEEEE-SGGGGGGS--TTS---EEEEEEE--TTTSS-EEEEEEE-TT-TT----B-EEEEE--TT--TTHHHHTT-HHHHHHHHHHTTSS---EEEE----TT-SS-TTTSPPP---HHHHHIIIIIHHHHHHHS-B--SGGGEEEEEETHHHHHHHHHHHHSTTS-SEEEEES-------HHHHHHHHHHHHHHHHTTT--EEEEEEETTSTTHHHHHHHHHHHHHTT---EEEEESS-SSHHHHHHHHHHHGGGTT-

Organism: NCBI:txid77133

Solvent-accessible surface area: 28357 Å² total; per-residue (Å²): 232,25,104,3,25,55,66,70,138,74,38,79,0,13,0,63,12,84,2,131,107,2,93,104,0,17,0,52,8,85,40,30,135,30,130,86,18,61,52,93,4,108,84,74,150,87,1,34,2,40,28,72,9,39,88,16,168,25,28,6,20,0,0,13,1,39,0,8,43,16,62,1,25,6,69,75,11,34,54,34,14,8,56,7,77,64,33,22,0,12,4,11,0,74,22,120,114,0,55,29,4,51,24,50,52,136,20,74,17,4,3,18,12,28,0,26,4,158,6,98,25,17,62,56,49,0,12,0,4,0,1,3,0,33,48,25,44,40,66,116,96,119,11,12,2,0,0,0,2,3,5,87,53,10,4,0,17,6,2,20,44,3,0,24,0,16,16,0,0,7,2,2,27,55,75,64,106,3,91,55,0,0,0,0,2,2,0,6,20,17,112,48,4,2,0,79,36,60,6,57,124,24,105,191,163,142,30,55,4,28,71,0,0,26,122,13,0,5,64,34,0,51,141,38,25,64,4,52,71,33,73,52,41,22,0,0,0,0,6,26,56,0,0,1,18,0,6,33,2,1,36,73,43,57,30,32,3,0,3,0,0,0,0,0,36,0,41,110,151,185,122,77,44,61,76,9,54,44,2,78,158,14,35,36,86,22,5,3,0,0,0,0,110,108,9,208,27,49,117,39,0,55,64,5,31,76,17,5,72,133,19,116,4,172,51,77,58,71,72,5,98,31,14,84,60,29,34,7,14,2,50,0,0,15,56,0,0,31,69,0,14,78,121,230,148,239,41,103,4,23,45,63,67,138,74,34,78,0,13,0,62,12,104,5,136,110,2,93,100,0,17,0,50,8,88,42,27,130,91,56,85,54,97,5,107,81,75,155,91,2,43,2,40,26,71,9,38,90,18,168,25,32,6,22,0,0,13,1,40,0,6,41,14,66,3,25,5,69,75,11,32,55,33,15,8,56,8,76,63,32,22,0,10,2,10,0,74,20,122,117,0,54,36,4,54,22,53,44,134,19,72,13,5,3,18,11,30,0,25,5,163,6,98,27,27,62,60,51,0,12,0,4,0,1,3,0,31,46,25,44,40,68,115,92,148,11,10,2,0,0,0,2,3,4,87,52,12,4,1,17,6,2,21,43,3,0,24,0,16,16,0,0,6,2,4,29,53,76,62,112,5,88,48,0,0,0,0,2,2,0,6,21,26,108,46,5,3,0,77,38,60,6,54,122,36,159,166,30,99,5,26,64,0,0,27,120,13,0,6,65,32,0,54,148,38,26,61,11,68,71,33,62,68,40,20,0,0,0,0,6,26,59,0,0,3,17,0,7,34,2,1,31,77,43,64,29,33,2,0,10,0,0,0,0,0,35,0,42,49,138,109,87,88,102,104,70,88,128,83,48,49,63,80,12,51,47,5,72,155,19,36,34,111,24,8,4,0,0,0,0,106,103,9,212,28,52,121,38,0,49,65,9,31,82,28,6,76,176,25,94,4,150,50,77,58,74,64,6,104,32,14,86,61,32,34,8,15,1,50,0,0,15,58,0,0,30,69,0,16,133

InterPro domains:
  IPR000801 Esterase-like [PF00756] (139-378)
  IPR004193 Glycoside hydrolase, family 13, N-terminal [PF02922] (30-88)
  IPR013783 Immunoglobulin-like fold [G3DSA:2.60.40.10] (29-113)
  IPR014756 Immunoglobulin E-set [SSF81296] (33-119)
  IPR029058 Alpha/Beta hydrolase fold [G3DSA:3.40.50.1820] (116-386)
  IPR029058 Alpha/Beta hydrolase fold [SSF53474] (122-386)
  IPR050583 Mycobacterial A85 antigen [PTHR48098] (78-381)

Nearest PDB structures (foldseek):
  8bbp-assembly1_A  TM=1.003E+00  e=1.027E-77  uncultured bacterium
  8bf3-assembly1_A  TM=1.003E+00  e=4.512E-76  uncultured bacterium
  6rzn-assembly1_A  TM=1.000E+00  e=7.699E-75  uncultured bacterium
  8bf3-assembly1_B  TM=9.957E-01  e=2.998E-74  uncultured bacterium
  8bbp-assembly1_B  TM=9.888E-01  e=3.807E-73  uncultured bacterium

Radius of gyration: 26.66 Å; Cα contacts (8 Å, |Δi|>4): 1645; chains: 2; bounding box: 67×83×53 Å